Protein AF-A0A9D9PY74-F1 (afdb_monomer)

Nearest PDB structures (foldseek):
  1z0h-assembly2_B  TM=4.129E-01  e=1.971E-10  Clostridium botulinum
  4kbb-assembly2_B  TM=3.763E-01  e=1.869E-10  Clostridium botulinum
  7qpt-assembly1_A  TM=4.367E-01  e=7.610E-09  Clostridium botulinum
  5vid-assembly3_C  TM=3.617E-01  e=1.258E-09  Clostridium botulinum
  7z5s-assembly2_BBB  TM=3.996E-01  e=7.217E-09  Clostridium botulinum

Structure (mmCIF, N/CA/C/O backbone):
data_AF-A0A9D9PY74-F1
#
_entry.id   AF-A0A9D9PY74-F1
#
loop_
_atom_site.group_PDB
_atom_site.id
_atom_site.type_symbol
_atom_site.label_atom_id
_atom_site.label_alt_id
_atom_site.label_comp_id
_atom_site.label_asym_id
_atom_site.label_entity_id
_atom_site.label_seq_id
_atom_site.pdbx_PDB_ins_code
_atom_site.Cartn_x
_atom_site.Cartn_y
_atom_site.Cartn_z
_atom_site.occupancy
_atom_site.B_iso_or_equiv
_atom_site.auth_seq_id
_atom_site.auth_comp_id
_atom_site.auth_asym_id
_atom_site.auth_atom_id
_atom_site.pdbx_PDB_model_num
ATOM 1 N N . MET A 1 1 ? 22.280 -59.430 13.617 1.00 44.88 1 MET A N 1
ATOM 2 C CA . MET A 1 1 ? 23.263 -58.321 13.582 1.00 44.88 1 MET A CA 1
ATOM 3 C C . MET A 1 1 ? 22.683 -56.923 13.312 1.00 44.88 1 MET A C 1
ATOM 5 O O . MET A 1 1 ? 23.419 -55.969 13.488 1.00 44.88 1 MET A O 1
ATOM 9 N N . HIS A 1 2 ? 21.392 -56.738 12.994 1.00 39.31 2 HIS A N 1
ATOM 10 C CA . HIS A 1 2 ? 20.784 -55.392 12.860 1.00 39.31 2 HIS A CA 1
ATOM 11 C C . HIS A 1 2 ? 19.943 -54.918 14.062 1.00 39.31 2 HIS A C 1
ATOM 13 O O . HIS A 1 2 ? 19.525 -53.772 14.101 1.00 39.31 2 HIS A O 1
ATOM 19 N N . ARG A 1 3 ? 19.749 -55.756 15.092 1.00 32.75 3 ARG A N 1
ATOM 20 C CA . ARG A 1 3 ? 19.116 -55.348 16.365 1.00 32.75 3 ARG A CA 1
ATOM 21 C C . ARG A 1 3 ? 20.102 -55.061 17.504 1.00 32.75 3 ARG A C 1
ATOM 23 O O . ARG A 1 3 ? 19.684 -54.585 18.547 1.00 32.75 3 ARG A O 1
ATOM 30 N N . LEU A 1 4 ? 21.401 -55.299 17.289 1.00 32.56 4 LEU A N 1
ATOM 31 C CA . LEU A 1 4 ? 22.457 -54.961 18.254 1.00 32.56 4 LEU A CA 1
ATOM 32 C C . LEU A 1 4 ? 23.077 -53.572 17.998 1.00 32.56 4 LEU A C 1
ATOM 34 O O . LEU A 1 4 ? 23.684 -53.012 18.900 1.00 32.56 4 LEU A O 1
ATOM 38 N N . LEU A 1 5 ? 22.891 -52.998 16.798 1.00 35.59 5 LEU A N 1
ATOM 39 C CA . LEU A 1 5 ? 23.422 -51.671 16.458 1.00 35.59 5 LEU A CA 1
ATOM 40 C C . LEU A 1 5 ? 22.527 -50.519 16.952 1.00 35.59 5 LEU A C 1
ATOM 42 O O . LEU A 1 5 ? 23.059 -49.492 17.352 1.00 35.59 5 LEU A O 1
ATOM 46 N N . CYS A 1 6 ? 21.200 -50.700 17.013 1.00 33.69 6 CYS A N 1
ATOM 47 C CA . CYS A 1 6 ? 20.279 -49.672 17.527 1.00 33.69 6 CYS A CA 1
ATOM 48 C C . CYS A 1 6 ? 20.300 -49.525 19.057 1.00 33.69 6 CYS A C 1
ATOM 50 O O . CYS A 1 6 ? 19.945 -48.471 19.570 1.00 33.69 6 CYS A O 1
ATOM 52 N N . LEU A 1 7 ? 20.744 -50.546 19.798 1.00 31.50 7 LEU A N 1
ATOM 53 C CA . LEU A 1 7 ? 20.889 -50.463 21.258 1.00 31.50 7 LEU A CA 1
ATOM 54 C C . LEU A 1 7 ? 22.220 -49.821 21.688 1.00 31.50 7 LEU A C 1
ATOM 56 O O . LEU A 1 7 ? 22.303 -49.306 22.798 1.00 31.50 7 LEU A O 1
ATOM 60 N N . LEU A 1 8 ? 23.223 -49.765 20.801 1.00 31.02 8 LEU A N 1
ATOM 61 C CA . LEU A 1 8 ? 24.480 -49.044 21.042 1.00 31.02 8 LEU A CA 1
ATOM 62 C C . LEU A 1 8 ? 24.453 -47.576 20.585 1.00 31.02 8 LEU A C 1
ATOM 64 O O . LEU A 1 8 ? 25.271 -46.795 21.057 1.00 31.02 8 LEU A O 1
ATOM 68 N N . THR A 1 9 ? 23.503 -47.164 19.737 1.00 33.12 9 THR A N 1
ATOM 69 C CA . THR A 1 9 ? 23.319 -45.740 19.376 1.00 33.12 9 THR A CA 1
ATOM 70 C C . THR A 1 9 ? 22.393 -44.992 20.334 1.00 33.12 9 THR A C 1
ATOM 72 O O . THR A 1 9 ? 22.550 -43.790 20.503 1.00 33.12 9 THR A O 1
ATOM 75 N N . VAL A 1 10 ? 21.485 -45.687 21.028 1.00 33.22 10 VAL A N 1
ATOM 76 C CA . VAL A 1 10 ? 20.597 -45.073 22.039 1.00 33.22 10 VAL A CA 1
ATOM 77 C C . VAL A 1 10 ? 21.245 -45.022 23.435 1.00 33.22 10 VAL A C 1
ATOM 79 O O . VAL A 1 10 ? 20.831 -44.238 24.282 1.00 33.22 10 VAL A O 1
ATOM 82 N N . ALA A 1 11 ? 22.327 -45.775 23.666 1.00 30.39 11 ALA A N 1
ATOM 83 C CA . ALA A 1 11 ? 23.116 -45.708 24.902 1.00 30.39 11 ALA A CA 1
ATOM 84 C C . ALA A 1 11 ? 24.262 -44.670 24.868 1.00 30.39 11 ALA A C 1
ATOM 86 O O . ALA A 1 11 ? 24.907 -44.451 25.889 1.00 30.39 11 ALA A O 1
ATOM 87 N N . LEU A 1 12 ? 24.506 -44.009 23.727 1.00 32.88 12 LEU A N 1
ATOM 88 C CA . LEU A 1 12 ? 25.557 -42.987 23.557 1.00 32.88 12 LEU A CA 1
ATOM 89 C C . LEU A 1 12 ? 25.025 -41.545 23.448 1.00 32.88 12 LEU A C 1
ATOM 91 O O . LEU A 1 12 ? 25.816 -40.616 23.335 1.00 32.88 12 LEU A O 1
ATOM 95 N N . SER A 1 13 ? 23.709 -41.334 23.556 1.00 35.44 13 SER A N 1
ATOM 96 C CA . SER A 1 13 ? 23.083 -39.999 23.629 1.00 35.44 13 SER A CA 1
ATOM 97 C C . SER A 1 13 ? 22.457 -39.679 24.995 1.00 35.44 13 SER A C 1
ATOM 99 O O . SER A 1 13 ? 21.754 -38.685 25.139 1.00 35.44 13 SER A O 1
ATOM 101 N N . LEU A 1 14 ? 22.733 -40.504 26.009 1.00 35.84 14 LEU A N 1
ATOM 102 C CA . LEU A 1 14 ? 22.524 -40.202 27.433 1.00 35.84 14 LEU A CA 1
ATOM 103 C C . LEU A 1 14 ? 23.878 -40.047 28.140 1.00 35.84 14 LEU A C 1
ATOM 105 O O . LEU A 1 14 ? 24.059 -40.442 29.290 1.00 35.84 14 LEU A O 1
ATOM 109 N N . GLY A 1 15 ? 24.848 -39.457 27.435 1.00 32.97 15 GLY A N 1
ATOM 110 C CA . GLY A 1 15 ? 25.949 -38.800 28.114 1.00 32.97 15 GLY A CA 1
ATOM 111 C C . GLY A 1 15 ? 25.349 -37.704 28.986 1.00 32.97 15 GLY A C 1
ATOM 112 O O . GLY A 1 15 ? 24.617 -36.853 28.483 1.00 32.97 15 GLY A O 1
ATOM 113 N N . LEU A 1 16 ? 25.637 -37.746 30.286 1.00 42.44 16 LEU A N 1
ATOM 114 C CA . LEU A 1 16 ? 25.641 -36.551 31.115 1.00 42.44 16 LEU A CA 1
ATOM 115 C C . LEU A 1 16 ? 26.479 -35.500 30.372 1.00 42.44 16 LEU A C 1
ATOM 117 O O . LEU A 1 16 ? 27.703 -35.497 30.475 1.00 42.44 16 LEU A O 1
ATOM 121 N N . LEU A 1 17 ? 25.830 -34.654 29.570 1.00 41.44 17 LEU A N 1
ATOM 122 C CA . LEU A 1 17 ? 26.395 -33.381 29.164 1.00 41.44 17 LEU A CA 1
ATOM 123 C C . LEU A 1 17 ? 26.562 -32.628 30.476 1.00 41.44 17 LEU A C 1
ATOM 125 O O . LEU A 1 17 ? 25.585 -32.161 31.060 1.00 41.44 17 LEU A O 1
ATOM 129 N N . ALA A 1 18 ? 27.790 -32.605 30.991 1.00 49.19 18 ALA A N 1
ATOM 130 C CA . ALA A 1 18 ? 28.161 -31.601 31.966 1.00 49.19 18 ALA A CA 1
ATOM 131 C C . ALA A 1 18 ? 27.738 -30.257 31.363 1.00 49.19 18 ALA A C 1
ATOM 133 O O . ALA A 1 18 ? 28.074 -29.979 30.209 1.00 49.19 18 ALA A O 1
ATOM 134 N N . ALA A 1 19 ? 26.918 -29.494 32.088 1.00 58.47 19 ALA A N 1
ATOM 135 C CA . ALA A 1 19 ? 26.545 -28.159 31.648 1.00 58.47 19 ALA A CA 1
ATOM 136 C C . ALA A 1 19 ? 27.841 -27.397 31.347 1.00 58.47 19 ALA A C 1
ATOM 138 O O . ALA A 1 19 ? 28.747 -27.376 32.180 1.00 58.47 19 ALA A O 1
ATOM 139 N N . GLU A 1 20 ? 27.968 -26.839 30.143 1.00 75.06 20 GLU A N 1
ATOM 140 C CA . GLU A 1 20 ? 29.132 -26.018 29.830 1.00 75.06 20 GLU A CA 1
ATOM 141 C C . GLU A 1 20 ? 29.116 -24.788 30.743 1.00 75.06 20 GLU A C 1
ATOM 143 O O . GLU A 1 20 ? 28.086 -24.126 30.899 1.00 75.06 20 GLU A O 1
ATOM 148 N N . THR A 1 21 ? 30.250 -24.489 31.372 1.00 84.12 21 THR A N 1
ATOM 149 C CA . THR A 1 21 ? 30.419 -23.266 32.157 1.00 84.12 21 THR A CA 1
ATOM 150 C C . THR A 1 21 ? 30.242 -22.045 31.260 1.00 84.12 21 THR A C 1
ATOM 152 O O . THR A 1 21 ? 30.780 -22.010 30.149 1.00 84.12 21 THR A O 1
ATOM 155 N N . ALA A 1 22 ? 29.493 -21.045 31.732 1.00 87.12 22 ALA A N 1
ATOM 156 C CA . ALA A 1 22 ? 29.264 -19.803 31.006 1.00 87.12 22 ALA A CA 1
ATOM 157 C C . ALA A 1 22 ? 30.602 -19.129 30.645 1.00 87.12 22 ALA A C 1
ATOM 159 O O . ALA A 1 22 ? 31.489 -18.979 31.486 1.00 87.12 22 ALA A O 1
ATOM 160 N N . LYS A 1 23 ? 30.753 -18.749 29.372 1.00 90.62 23 LYS A N 1
ATOM 161 C CA . LYS A 1 23 ? 31.949 -18.096 28.821 1.00 90.62 23 LYS A CA 1
ATOM 162 C C . LYS A 1 23 ? 31.555 -16.800 28.139 1.00 90.62 23 LYS A C 1
ATOM 164 O O . LYS A 1 23 ? 30.476 -16.710 27.559 1.00 90.62 23 LYS A O 1
ATOM 169 N N . TRP A 1 24 ? 32.458 -15.826 28.151 1.00 93.62 24 TRP A N 1
ATOM 170 C CA . TRP A 1 24 ? 32.262 -14.592 27.403 1.00 93.62 24 TRP A CA 1
ATOM 171 C C . TRP A 1 24 ? 32.270 -14.828 25.897 1.00 93.62 24 TRP A C 1
ATOM 173 O O . TRP A 1 24 ? 33.131 -15.518 25.354 1.00 93.62 24 TRP A O 1
ATOM 183 N N . SER A 1 25 ? 31.319 -14.189 25.236 1.00 91.50 25 SER A N 1
ATOM 184 C CA . SER A 1 25 ? 31.215 -14.052 23.795 1.00 91.50 25 SER A CA 1
ATOM 185 C C . SER A 1 25 ? 31.001 -12.577 23.469 1.00 91.50 25 SER A C 1
ATOM 187 O O . SER A 1 25 ? 30.309 -11.859 24.201 1.00 91.50 25 SER A O 1
ATOM 189 N N . VAL A 1 26 ? 31.631 -12.133 22.384 1.00 92.69 26 VAL A N 1
ATOM 190 C CA . VAL A 1 26 ? 31.485 -10.784 21.846 1.00 92.69 26 VAL A CA 1
ATOM 191 C C . VAL A 1 26 ? 30.886 -10.906 20.458 1.00 92.69 26 VAL A C 1
ATOM 193 O O . VAL A 1 26 ? 31.552 -11.370 19.533 1.00 92.69 26 VAL A O 1
ATOM 196 N N . ASP A 1 27 ? 29.638 -10.480 20.318 1.00 89.69 27 ASP A N 1
ATOM 197 C CA . ASP A 1 27 ? 28.953 -10.451 19.031 1.00 89.69 27 ASP A CA 1
ATOM 198 C C . ASP A 1 27 ? 29.006 -9.027 18.449 1.00 89.69 27 ASP A C 1
ATOM 200 O O . ASP A 1 27 ? 28.784 -8.058 19.186 1.00 89.69 27 ASP A O 1
ATOM 204 N N . PRO A 1 28 ? 29.282 -8.851 17.147 1.00 82.50 28 PRO A N 1
ATOM 205 C CA . PRO A 1 28 ? 29.101 -7.559 16.494 1.00 82.50 28 PRO A CA 1
ATOM 206 C C . PRO A 1 28 ? 27.609 -7.196 16.422 1.00 82.50 28 PRO A C 1
ATOM 208 O O . PRO A 1 28 ? 26.756 -8.065 16.236 1.00 82.50 28 PRO A O 1
ATOM 211 N N . LEU A 1 29 ? 27.288 -5.907 16.548 1.00 73.75 29 LEU A N 1
ATOM 212 C CA . LEU A 1 29 ? 25.962 -5.382 16.210 1.00 73.75 29 LEU A CA 1
ATOM 213 C C . LEU A 1 29 ? 25.837 -5.170 14.695 1.00 73.75 29 LEU A C 1
ATOM 215 O O . LEU A 1 29 ? 26.822 -4.857 14.022 1.00 73.75 29 LEU A O 1
ATOM 219 N N . ASP A 1 30 ? 24.613 -5.284 14.174 1.00 62.44 30 ASP A N 1
ATOM 220 C CA . ASP A 1 30 ? 24.310 -5.023 12.763 1.00 62.44 30 ASP A CA 1
ATOM 221 C C . ASP A 1 30 ? 24.831 -3.647 12.314 1.00 62.44 30 ASP A C 1
ATOM 223 O O . ASP A 1 30 ? 24.821 -2.679 13.078 1.00 62.44 30 ASP A O 1
ATOM 227 N N . ASN A 1 31 ? 25.265 -3.557 11.053 1.00 60.78 31 ASN A N 1
ATOM 228 C CA . ASN A 1 31 ? 25.764 -2.327 10.421 1.00 60.78 31 ASN A CA 1
ATOM 229 C C . ASN A 1 31 ? 26.946 -1.657 11.151 1.00 60.78 31 ASN A C 1
ATOM 231 O O . ASN A 1 31 ? 27.103 -0.441 11.074 1.00 60.78 31 ASN A O 1
ATOM 235 N N . ASP A 1 32 ? 27.771 -2.444 11.850 1.00 69.12 32 ASP A N 1
ATOM 236 C CA . ASP A 1 32 ? 28.950 -1.969 12.588 1.00 69.12 32 ASP A CA 1
ATOM 237 C C . ASP A 1 32 ? 28.618 -0.939 13.686 1.00 69.12 32 ASP A C 1
ATOM 239 O O . ASP A 1 32 ? 29.421 -0.074 14.025 1.00 69.12 32 ASP A O 1
ATOM 243 N N . LEU A 1 33 ? 27.423 -1.028 14.281 1.00 71.62 33 LEU A N 1
ATOM 244 C CA . LEU A 1 33 ? 26.973 -0.092 15.319 1.00 71.62 33 LEU A CA 1
ATOM 245 C C . LEU A 1 33 ? 27.669 -0.285 16.677 1.00 71.62 33 LEU A C 1
ATOM 247 O O . LEU A 1 33 ? 27.536 0.568 17.558 1.00 71.62 33 LEU A O 1
ATOM 251 N N . GLY A 1 34 ? 28.406 -1.382 16.871 1.00 86.94 34 GLY A N 1
ATOM 252 C CA . GLY A 1 34 ? 29.103 -1.684 18.120 1.00 86.94 34 GLY A CA 1
ATOM 253 C C . GLY A 1 34 ? 29.191 -3.174 18.434 1.00 86.94 34 GLY A C 1
ATOM 254 O O . GLY A 1 34 ? 29.235 -4.003 17.527 1.00 86.94 34 GLY A O 1
ATOM 255 N N . TRP A 1 35 ? 29.215 -3.507 19.725 1.00 91.62 35 TRP A N 1
ATOM 256 C CA . TRP A 1 35 ? 29.415 -4.872 20.221 1.00 91.62 35 TRP A CA 1
ATOM 257 C C . TRP A 1 35 ? 28.434 -5.235 21.335 1.00 91.62 35 TRP A C 1
ATOM 259 O O . TRP A 1 35 ? 28.023 -4.385 22.126 1.00 91.62 35 TRP A O 1
ATOM 269 N N . VAL A 1 36 ? 28.112 -6.522 21.440 1.00 93.06 36 VAL A N 1
ATOM 270 C CA . VAL A 1 36 ? 27.370 -7.110 22.556 1.00 93.06 36 VAL A CA 1
ATOM 271 C C . VAL A 1 36 ? 28.274 -8.099 23.274 1.00 93.06 36 VAL A C 1
ATOM 273 O O . VAL A 1 36 ? 28.642 -9.130 22.721 1.00 93.06 36 VAL A O 1
ATOM 276 N N . LEU A 1 37 ? 28.602 -7.798 24.526 1.00 94.88 37 LEU A N 1
ATOM 277 C CA . LEU A 1 37 ? 29.308 -8.700 25.424 1.00 94.88 37 LEU A CA 1
ATOM 278 C C . LEU A 1 37 ? 28.291 -9.499 26.245 1.00 94.88 37 LEU A C 1
ATOM 280 O O . LEU A 1 37 ? 27.508 -8.931 27.017 1.00 94.88 37 LEU A O 1
ATOM 284 N N . ARG A 1 38 ? 28.311 -10.824 26.101 1.00 94.38 38 ARG A N 1
ATOM 285 C CA . ARG A 1 38 ? 27.384 -11.737 26.782 1.00 94.38 38 ARG A CA 1
ATOM 286 C C . ARG A 1 38 ? 28.076 -12.994 27.294 1.00 94.38 38 ARG A C 1
ATOM 288 O O . ARG A 1 38 ? 29.122 -13.380 26.790 1.00 94.38 38 ARG A O 1
ATOM 295 N N . SER A 1 39 ? 27.444 -13.643 28.263 1.00 92.69 39 SER A N 1
ATOM 296 C CA . SER A 1 39 ? 27.825 -14.972 28.772 1.00 92.69 39 SER A CA 1
ATOM 297 C C . SER A 1 39 ? 26.656 -15.967 28.777 1.00 92.69 39 SER A C 1
ATOM 299 O O . SER A 1 39 ? 26.802 -17.093 29.241 1.00 92.69 39 SER A O 1
ATOM 301 N N . ASP A 1 40 ? 25.494 -15.544 28.268 1.00 89.88 40 ASP A N 1
ATOM 302 C CA . ASP A 1 40 ? 24.273 -16.338 28.114 1.00 89.88 40 ASP A CA 1
ATOM 303 C C . ASP A 1 40 ? 24.072 -16.801 26.660 1.00 89.88 40 ASP A C 1
ATOM 305 O O . ASP A 1 40 ? 24.517 -16.140 25.718 1.00 89.88 40 ASP A O 1
ATOM 309 N N . GLY A 1 41 ? 23.365 -17.919 26.463 1.00 79.00 41 GLY A N 1
ATOM 310 C CA . GLY A 1 41 ? 22.952 -18.371 25.132 1.00 79.00 41 GLY A CA 1
ATOM 311 C C . GLY A 1 41 ? 21.631 -17.736 24.678 1.00 79.00 41 GLY A C 1
ATOM 312 O O . GLY A 1 41 ? 20.812 -17.319 25.497 1.00 79.00 41 GLY A O 1
ATOM 313 N N . GLU A 1 42 ? 21.345 -17.735 23.371 1.00 69.44 42 GLU A N 1
ATOM 314 C CA . GLU A 1 42 ? 20.014 -17.327 22.887 1.00 69.44 42 GLU A CA 1
ATOM 315 C C . GLU A 1 42 ? 18.909 -18.227 23.478 1.00 69.44 42 GLU A C 1
ATOM 317 O O . GLU A 1 42 ? 19.084 -19.455 23.551 1.00 69.44 42 GLU A O 1
ATOM 322 N N . PRO A 1 43 ? 17.771 -17.667 23.933 1.00 60.59 43 PRO A N 1
ATOM 323 C CA . PRO A 1 43 ? 16.662 -18.471 24.419 1.00 60.59 43 PRO A CA 1
ATOM 324 C C . PRO A 1 43 ? 16.056 -19.253 23.247 1.00 60.59 43 PRO A C 1
ATOM 326 O O . PRO A 1 43 ? 15.459 -18.680 22.345 1.00 60.59 43 PRO A O 1
ATOM 329 N N . GLN A 1 44 ? 16.192 -20.581 23.270 1.00 57.94 44 GLN A N 1
ATOM 330 C CA . GLN A 1 44 ? 15.512 -21.474 22.315 1.00 57.94 44 GLN A CA 1
ATOM 331 C C . GLN A 1 44 ? 14.089 -21.851 22.762 1.00 57.94 44 GLN A C 1
ATOM 333 O O . GLN A 1 44 ? 13.395 -22.617 22.102 1.00 57.94 44 GLN A O 1
ATOM 338 N N . LEU A 1 45 ? 13.662 -21.326 23.912 1.00 60.75 45 LEU A N 1
ATOM 339 C CA . LEU A 1 45 ? 12.332 -21.507 24.477 1.00 60.75 45 LEU A CA 1
ATOM 340 C C . LEU A 1 45 ? 11.462 -20.290 24.155 1.00 60.75 45 LEU A C 1
ATOM 342 O O . LEU A 1 45 ? 11.960 -19.169 24.071 1.00 60.75 45 LEU A O 1
ATOM 346 N N . GLU A 1 46 ? 10.147 -20.498 24.067 1.00 71.19 46 GLU A N 1
ATOM 347 C CA . GLU A 1 46 ? 9.178 -19.399 24.108 1.00 71.19 46 GLU A CA 1
ATOM 348 C C . GLU A 1 46 ? 9.468 -18.490 25.312 1.00 71.19 46 GLU A C 1
ATOM 350 O O . GLU A 1 46 ? 9.739 -18.976 26.414 1.00 71.19 46 GLU A O 1
ATOM 355 N N . ALA A 1 47 ? 9.377 -17.170 25.128 1.00 75.44 47 ALA A N 1
ATOM 356 C CA . ALA A 1 47 ? 9.762 -16.190 26.145 1.00 75.44 47 ALA A CA 1
ATOM 357 C C . ALA A 1 47 ? 9.100 -16.436 27.518 1.00 75.44 47 ALA A C 1
ATOM 359 O O . ALA A 1 47 ? 9.741 -16.267 28.553 1.00 75.44 47 ALA A O 1
ATOM 360 N N . SER A 1 48 ? 7.848 -16.910 27.542 1.00 75.88 48 SER A N 1
ATOM 361 C CA . SER A 1 48 ? 7.080 -17.247 28.754 1.00 75.88 48 SER A CA 1
ATOM 362 C C . SER A 1 48 ? 7.605 -18.463 29.534 1.00 75.88 48 SER A C 1
ATOM 364 O O . SER A 1 48 ? 7.234 -18.653 30.695 1.00 75.88 48 SER A O 1
ATOM 366 N N . LYS A 1 49 ? 8.483 -19.277 28.937 1.00 81.25 49 LYS A N 1
ATOM 367 C CA . LYS A 1 49 ? 9.071 -20.489 29.533 1.00 81.25 49 LYS A CA 1
ATOM 368 C C . LYS A 1 49 ? 10.500 -20.285 30.046 1.00 81.25 49 LYS A C 1
ATOM 370 O O . LYS A 1 49 ? 11.027 -21.167 30.716 1.00 81.25 49 LYS A O 1
ATOM 375 N N . VAL A 1 50 ? 11.115 -19.130 29.783 1.00 86.25 50 VAL A N 1
ATOM 376 C CA . VAL A 1 50 ? 12.468 -18.801 30.269 1.00 86.25 50 VAL A CA 1
ATOM 377 C C . VAL A 1 50 ? 12.472 -18.697 31.805 1.00 86.25 50 VAL A C 1
ATOM 379 O O . VAL A 1 50 ? 11.651 -17.945 32.336 1.00 86.25 50 VAL A O 1
ATOM 382 N N . PRO A 1 51 ? 13.352 -19.414 32.536 1.00 91.06 51 PRO A N 1
ATOM 383 C CA . PRO A 1 51 ? 13.473 -19.294 33.991 1.00 91.06 51 PRO A CA 1
ATOM 384 C C . PRO A 1 51 ? 13.785 -17.861 34.440 1.00 91.06 51 PRO A C 1
ATOM 386 O O . PRO A 1 51 ? 14.404 -17.097 33.707 1.00 91.06 51 PRO A O 1
ATOM 389 N N . ILE A 1 52 ? 13.367 -17.493 35.653 1.00 92.69 52 ILE A N 1
ATOM 390 C CA . ILE A 1 52 ? 13.491 -16.121 36.164 1.00 92.69 52 ILE A CA 1
ATOM 391 C C . ILE A 1 52 ? 13.950 -16.074 37.623 1.00 92.69 52 ILE A C 1
ATOM 393 O O . ILE A 1 52 ? 13.580 -16.930 38.427 1.00 92.69 52 ILE A O 1
ATOM 397 N N . PHE A 1 53 ? 14.711 -15.035 37.959 1.00 94.12 53 PHE A N 1
ATOM 398 C CA . PHE A 1 53 ? 15.012 -14.591 39.313 1.00 94.12 53 PHE A CA 1
ATOM 399 C C . PHE A 1 53 ? 13.985 -13.529 39.738 1.00 94.12 53 PHE A C 1
ATOM 401 O O . PHE A 1 53 ? 13.932 -12.462 39.115 1.00 94.12 53 PHE A O 1
ATOM 408 N N . PRO A 1 54 ? 13.142 -13.797 40.751 1.00 92.00 54 PRO A N 1
ATOM 409 C CA . PRO A 1 54 ? 12.160 -12.840 41.237 1.00 92.00 54 PRO A CA 1
ATOM 410 C C . PRO A 1 54 ? 12.788 -11.879 42.256 1.00 92.00 54 PRO A C 1
ATOM 412 O O . PRO A 1 54 ? 13.195 -12.276 43.348 1.00 92.00 54 PRO A O 1
ATOM 415 N N . MET A 1 55 ? 12.824 -10.595 41.920 1.00 91.62 55 MET A N 1
ATOM 416 C CA . MET A 1 55 ? 13.178 -9.517 42.837 1.00 91.62 55 MET A CA 1
ATOM 417 C C . MET A 1 55 ? 11.902 -8.928 43.439 1.00 91.62 55 MET A C 1
ATOM 419 O O . MET A 1 55 ? 11.242 -8.093 42.819 1.00 91.62 55 MET A O 1
ATOM 423 N N . ILE A 1 56 ? 11.551 -9.408 44.633 1.00 90.06 56 ILE A N 1
ATOM 424 C CA . ILE A 1 56 ? 10.277 -9.100 45.300 1.00 90.06 56 ILE A CA 1
ATOM 425 C C . ILE A 1 56 ? 10.417 -8.073 46.429 1.00 90.06 56 ILE A C 1
ATOM 427 O O . ILE A 1 56 ? 9.443 -7.423 46.779 1.00 90.06 56 ILE A O 1
ATOM 431 N N . ALA A 1 57 ? 11.612 -7.926 47.004 1.00 86.12 57 ALA A N 1
ATOM 432 C CA . ALA A 1 57 ? 11.895 -6.995 48.092 1.00 86.12 57 ALA A CA 1
ATOM 433 C C . ALA A 1 57 ? 13.390 -6.616 48.123 1.00 86.12 57 ALA A C 1
ATOM 435 O O . ALA A 1 57 ? 14.199 -7.110 47.334 1.00 86.12 57 ALA A O 1
ATOM 436 N N . GLU A 1 58 ? 13.774 -5.728 49.044 1.00 86.44 58 GLU A N 1
ATOM 437 C CA . GLU A 1 58 ? 15.122 -5.136 49.111 1.00 86.44 58 GLU A CA 1
ATOM 438 C C . GLU A 1 58 ? 16.279 -6.109 49.358 1.00 86.44 58 GLU A C 1
ATOM 440 O O . GLU A 1 58 ? 17.443 -5.813 49.057 1.00 86.44 58 GLU A O 1
ATOM 445 N N . ASN A 1 59 ? 15.956 -7.279 49.894 1.00 84.69 59 ASN A N 1
ATOM 446 C CA . ASN A 1 59 ? 16.862 -8.392 50.128 1.00 84.69 59 ASN A CA 1
ATOM 447 C C . ASN A 1 59 ? 17.135 -9.225 48.869 1.00 84.69 59 ASN A C 1
ATOM 449 O O . ASN A 1 59 ? 18.045 -10.052 48.907 1.00 84.69 59 ASN A O 1
ATOM 453 N N . ASN A 1 60 ? 16.391 -9.019 47.776 1.00 88.62 60 ASN A N 1
ATOM 454 C CA . ASN A 1 60 ? 16.645 -9.669 46.496 1.00 88.62 60 ASN A CA 1
ATOM 455 C C . ASN A 1 60 ? 17.569 -8.816 45.632 1.00 88.62 60 ASN A C 1
ATOM 457 O O . ASN A 1 60 ? 17.204 -7.718 45.203 1.00 88.62 60 ASN A O 1
ATOM 461 N N . ARG A 1 61 ? 18.758 -9.344 45.345 1.00 91.12 61 ARG A N 1
ATOM 462 C CA . ARG A 1 61 ? 19.722 -8.695 44.454 1.00 91.12 61 ARG A CA 1
ATOM 463 C C . ARG A 1 61 ? 20.319 -9.705 43.503 1.00 91.12 61 ARG A C 1
ATOM 465 O O . ARG A 1 61 ? 20.567 -10.847 43.890 1.00 91.12 61 ARG A O 1
ATOM 472 N N . ILE A 1 62 ? 20.572 -9.259 42.285 1.00 94.06 62 ILE A N 1
ATOM 473 C CA . ILE A 1 62 ? 21.292 -10.029 41.280 1.00 94.06 62 ILE A CA 1
ATOM 474 C C . ILE A 1 62 ? 22.418 -9.171 40.730 1.00 94.06 62 ILE A C 1
ATOM 476 O O . ILE A 1 62 ? 22.218 -8.013 40.359 1.00 94.06 62 ILE A O 1
ATOM 480 N N . ARG A 1 63 ? 23.615 -9.739 40.727 1.00 95.12 63 ARG A N 1
ATOM 481 C CA . ARG A 1 63 ? 24.850 -9.087 40.330 1.00 95.12 63 ARG A CA 1
ATOM 482 C C . ARG A 1 63 ? 25.497 -9.874 39.202 1.00 95.12 63 ARG A C 1
ATOM 484 O O . ARG A 1 63 ? 25.524 -11.100 39.251 1.00 95.12 63 ARG A O 1
ATOM 491 N N . LYS A 1 64 ? 26.040 -9.170 38.212 1.00 95.94 64 LYS A N 1
ATOM 492 C CA . LYS A 1 64 ? 26.835 -9.757 37.131 1.00 95.94 64 LYS A CA 1
ATOM 493 C C . LYS A 1 64 ? 28.126 -8.975 36.932 1.00 95.94 64 LYS A C 1
ATOM 495 O O . LYS A 1 64 ? 28.109 -7.746 36.937 1.00 95.94 64 LYS A O 1
ATOM 500 N N . THR A 1 65 ? 29.238 -9.681 36.754 1.00 95.81 65 THR A N 1
ATOM 501 C CA . THR A 1 65 ? 30.556 -9.069 36.521 1.00 95.81 65 THR A CA 1
ATOM 502 C C . THR A 1 65 ? 30.994 -9.297 35.084 1.00 95.81 65 THR A C 1
ATOM 504 O O . THR A 1 65 ? 31.374 -10.410 34.757 1.00 95.81 65 THR A O 1
ATOM 507 N N . PHE A 1 66 ? 30.976 -8.262 34.245 1.00 95.94 66 PHE A N 1
ATOM 508 C CA . PHE A 1 66 ? 31.457 -8.288 32.862 1.00 95.94 66 PHE A CA 1
ATOM 509 C C . PHE A 1 66 ? 32.978 -8.125 32.785 1.00 95.94 66 PHE A C 1
ATOM 511 O O . PHE A 1 66 ? 33.536 -7.210 33.398 1.00 95.94 66 PHE A O 1
ATOM 518 N N . ASP A 1 67 ? 33.637 -8.980 32.001 1.00 93.00 67 ASP A N 1
ATOM 519 C CA . ASP A 1 67 ? 35.071 -8.901 31.710 1.00 93.00 67 ASP A CA 1
ATOM 520 C C . ASP A 1 67 ? 35.298 -8.172 30.381 1.00 93.00 67 ASP A C 1
ATOM 522 O O . ASP A 1 67 ? 34.914 -8.677 29.331 1.00 93.00 67 ASP A O 1
ATOM 526 N N . LEU A 1 68 ? 35.894 -6.976 30.412 1.00 93.62 68 LEU A N 1
ATOM 527 C CA . LEU A 1 68 ? 36.120 -6.191 29.193 1.00 93.62 68 LEU A CA 1
ATOM 528 C C . LEU A 1 68 ? 37.372 -6.637 28.426 1.00 93.62 68 LEU A C 1
ATOM 530 O O . LEU A 1 68 ? 37.541 -6.235 27.279 1.00 93.62 68 LEU A O 1
ATOM 534 N N . SER A 1 69 ? 38.235 -7.472 29.019 1.00 89.88 69 SER A N 1
ATOM 535 C CA . SER A 1 69 ? 39.477 -7.932 28.373 1.00 89.88 69 SER A CA 1
ATOM 536 C C . SER A 1 69 ? 39.242 -8.825 27.151 1.00 89.88 69 SER A C 1
ATOM 538 O O . SER A 1 69 ? 40.145 -9.025 26.345 1.00 89.88 69 SER A O 1
ATOM 540 N N . VAL A 1 70 ? 38.021 -9.336 26.997 1.00 91.31 70 VAL A N 1
ATOM 541 C CA . VAL A 1 70 ? 37.599 -10.188 25.877 1.00 91.31 70 VAL A CA 1
ATOM 542 C C . VAL A 1 70 ? 37.161 -9.391 24.643 1.00 91.31 70 VAL A C 1
ATOM 544 O O . VAL A 1 70 ? 36.862 -9.984 23.608 1.00 91.31 70 VAL A O 1
ATOM 547 N N . LEU A 1 71 ? 37.084 -8.060 24.744 1.00 91.00 71 LEU A N 1
ATOM 548 C CA . LEU A 1 71 ? 36.744 -7.191 23.619 1.00 91.00 71 LEU A CA 1
ATOM 549 C C . LEU A 1 71 ? 37.909 -7.085 22.620 1.00 91.00 71 LEU A C 1
ATOM 551 O O . LEU A 1 71 ? 39.069 -7.201 23.018 1.00 91.00 71 LEU A O 1
ATOM 555 N N . PRO A 1 72 ? 37.627 -6.808 21.332 1.00 88.50 72 PRO A N 1
ATOM 556 C CA . PRO A 1 72 ? 38.671 -6.536 20.349 1.00 88.50 72 PRO A CA 1
ATOM 557 C C . PRO A 1 72 ? 39.574 -5.364 20.760 1.00 88.50 72 PRO A C 1
ATOM 559 O O . PRO A 1 72 ? 39.124 -4.400 21.386 1.00 88.50 72 PRO A O 1
ATOM 562 N N . GLU A 1 73 ? 40.844 -5.418 20.358 1.00 88.81 73 GLU A N 1
ATOM 563 C CA . GLU A 1 73 ? 41.800 -4.330 20.581 1.00 88.81 73 GLU A CA 1
ATOM 564 C C . GLU A 1 73 ? 41.277 -3.009 19.980 1.00 88.81 73 GLU A C 1
ATOM 566 O O . GLU A 1 73 ? 40.738 -2.985 18.872 1.00 88.81 73 GLU A O 1
ATOM 571 N N . GLY A 1 74 ? 41.364 -1.911 20.739 1.00 85.56 74 GLY A N 1
ATOM 572 C CA . GLY A 1 74 ? 40.841 -0.598 20.334 1.00 85.56 74 GLY A CA 1
ATOM 573 C C . GLY A 1 74 ? 39.308 -0.464 20.335 1.00 85.56 74 GLY A C 1
ATOM 574 O O . GLY A 1 74 ? 38.794 0.591 19.962 1.00 85.56 74 GLY A O 1
ATOM 575 N N . ALA A 1 75 ? 38.545 -1.484 20.757 1.00 86.06 75 ALA A N 1
ATOM 576 C CA . ALA A 1 75 ? 37.079 -1.414 20.772 1.00 86.06 75 ALA A CA 1
ATOM 577 C C . ALA A 1 75 ? 36.557 -0.327 21.722 1.00 86.06 75 ALA A C 1
ATOM 579 O O . ALA A 1 75 ? 35.694 0.458 21.340 1.00 86.06 75 ALA A O 1
ATOM 580 N N . LEU A 1 76 ? 37.113 -0.240 22.936 1.00 87.31 76 LEU A N 1
ATOM 581 C CA . LEU A 1 76 ? 36.684 0.727 23.955 1.00 87.31 76 LEU A CA 1
ATOM 582 C C . LEU A 1 76 ? 36.876 2.187 23.516 1.00 87.31 76 LEU A C 1
ATOM 584 O O . LEU A 1 76 ? 36.075 3.036 23.892 1.00 87.31 76 LEU A O 1
ATOM 588 N N . GLU A 1 77 ? 37.884 2.473 22.688 1.00 85.62 77 GLU A N 1
ATOM 589 C CA . GLU A 1 77 ? 38.144 3.820 22.153 1.00 85.62 77 GLU A CA 1
ATOM 590 C C . GLU A 1 77 ? 37.058 4.281 21.171 1.00 85.62 77 GLU A C 1
ATOM 592 O O . GLU A 1 77 ? 36.859 5.478 20.972 1.00 85.62 77 GLU A O 1
ATOM 597 N N . GLN A 1 78 ? 36.330 3.335 20.572 1.00 83.19 78 GLN A N 1
ATOM 598 C CA . GLN A 1 78 ? 35.255 3.605 19.618 1.00 83.19 78 GLN A CA 1
ATOM 599 C C . GLN A 1 78 ? 33.881 3.728 20.293 1.00 83.19 78 GLN A C 1
ATOM 601 O O . GLN A 1 78 ? 32.915 4.111 19.633 1.00 83.19 78 GLN A O 1
ATOM 606 N N . VAL A 1 79 ? 33.764 3.399 21.585 1.00 85.25 79 VAL A N 1
ATOM 607 C CA . VAL A 1 79 ? 32.481 3.390 22.300 1.00 85.25 79 VAL A CA 1
ATOM 608 C C . VAL A 1 79 ? 32.065 4.809 22.682 1.00 85.25 79 VAL A C 1
ATOM 610 O O . VAL A 1 79 ? 32.757 5.497 23.429 1.00 85.25 79 VAL A O 1
ATOM 613 N N . LYS A 1 80 ? 30.886 5.229 22.218 1.00 79.56 80 LYS A N 1
ATOM 614 C CA . LYS A 1 80 ? 30.250 6.508 22.570 1.00 79.56 80 LYS A CA 1
ATOM 615 C C . LYS A 1 80 ? 29.137 6.367 23.604 1.00 79.56 80 LYS A C 1
ATOM 617 O O . LYS A 1 80 ? 28.856 7.323 24.319 1.00 79.56 80 LYS A O 1
ATOM 622 N N . ALA A 1 81 ? 28.503 5.198 23.696 1.00 81.81 81 ALA A N 1
ATOM 623 C CA . ALA A 1 81 ? 27.453 4.938 24.676 1.00 81.81 81 ALA A CA 1
ATOM 624 C C . ALA A 1 81 ? 27.469 3.481 25.150 1.00 81.81 81 ALA A C 1
ATOM 626 O O . ALA A 1 81 ? 27.907 2.581 24.437 1.00 81.81 81 ALA A O 1
ATOM 627 N N . VAL A 1 82 ? 26.964 3.242 26.361 1.00 88.38 82 VAL A N 1
ATOM 628 C CA . VAL A 1 82 ? 26.914 1.912 26.982 1.00 88.38 82 VAL A CA 1
ATOM 629 C C . VAL A 1 82 ? 25.501 1.640 27.472 1.00 88.38 82 VAL A C 1
ATOM 631 O O . VAL A 1 82 ? 24.862 2.514 28.060 1.00 88.38 82 VAL A O 1
ATOM 634 N N . SER A 1 83 ? 25.011 0.422 27.269 1.00 91.12 83 SER A N 1
ATOM 635 C CA . SER A 1 83 ? 23.733 -0.024 27.824 1.00 91.12 83 SER A CA 1
ATOM 636 C C . SER A 1 83 ? 23.861 -1.395 28.476 1.00 91.12 83 SER A C 1
ATOM 638 O O . SER A 1 83 ? 24.580 -2.267 27.996 1.00 91.12 83 SER A O 1
ATOM 640 N N . LEU A 1 84 ? 23.125 -1.603 29.562 1.00 94.88 84 LEU A N 1
ATOM 641 C CA . LEU A 1 84 ? 22.841 -2.919 30.108 1.00 94.88 84 LEU A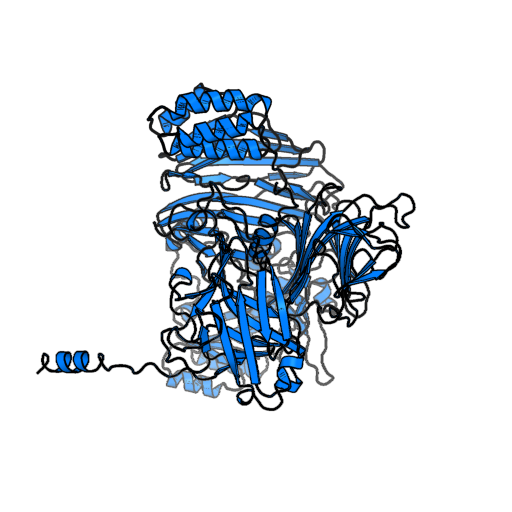 CA 1
ATOM 642 C C . LEU A 1 84 ? 21.552 -3.445 29.472 1.00 94.88 84 LEU A C 1
ATOM 644 O O . LEU A 1 84 ? 20.471 -2.927 29.742 1.00 94.88 84 LEU A O 1
ATOM 648 N N . ARG A 1 85 ? 21.665 -4.485 28.652 1.00 93.81 85 ARG A N 1
ATOM 649 C CA . ARG A 1 85 ? 20.535 -5.208 28.066 1.00 93.81 85 ARG A CA 1
ATOM 650 C C . ARG A 1 85 ? 20.124 -6.343 28.993 1.00 93.81 85 ARG A C 1
ATOM 652 O O . ARG A 1 85 ? 20.919 -7.241 29.250 1.00 93.81 85 ARG A O 1
ATOM 659 N N . VAL A 1 86 ? 18.892 -6.333 29.485 1.00 95.12 86 VAL A N 1
ATOM 660 C CA . VAL A 1 86 ? 18.373 -7.316 30.448 1.00 95.12 86 VAL A CA 1
ATOM 661 C C . VAL A 1 86 ? 17.153 -8.006 29.858 1.00 95.12 86 VAL A C 1
ATOM 663 O O . VAL A 1 86 ? 16.239 -7.342 29.377 1.00 95.12 86 VAL A O 1
ATOM 666 N N . PHE A 1 87 ? 17.108 -9.336 29.905 1.00 94.44 87 PHE A N 1
ATOM 667 C CA . PHE A 1 87 ? 15.872 -10.065 29.637 1.00 94.44 87 PHE A CA 1
ATOM 668 C C . PHE A 1 87 ? 15.004 -10.000 30.893 1.00 94.44 87 PHE A C 1
ATOM 670 O O . PHE A 1 87 ? 15.348 -10.608 31.906 1.00 94.44 87 PHE A O 1
ATOM 677 N N . CYS A 1 88 ? 13.918 -9.231 30.882 1.00 94.44 88 CYS A N 1
ATOM 678 C CA . CYS A 1 88 ? 13.148 -8.968 32.096 1.00 94.44 88 CYS A CA 1
ATOM 679 C C . CYS A 1 88 ? 11.638 -8.881 31.873 1.00 94.44 88 CYS A C 1
ATOM 681 O O . CYS A 1 88 ? 11.145 -8.930 30.746 1.00 94.44 88 CYS A O 1
ATOM 683 N N . MET A 1 89 ? 10.906 -8.802 32.985 1.00 94.12 89 MET A N 1
ATOM 684 C CA . MET A 1 89 ? 9.475 -8.511 33.057 1.00 94.12 89 MET A CA 1
ATOM 685 C C . MET A 1 89 ? 9.164 -7.818 34.387 1.00 94.12 89 MET A C 1
ATOM 687 O O . MET A 1 89 ? 9.758 -8.163 35.407 1.00 94.12 89 MET A O 1
ATOM 691 N N . ILE A 1 90 ? 8.194 -6.906 34.394 1.00 94.31 90 ILE A N 1
ATOM 692 C CA . ILE A 1 90 ? 7.629 -6.308 35.608 1.00 94.31 90 ILE A CA 1
ATOM 693 C C . ILE A 1 90 ? 6.149 -6.692 35.743 1.00 94.31 90 ILE A C 1
ATOM 695 O O . ILE A 1 90 ? 5.394 -6.648 34.766 1.00 94.31 90 ILE A O 1
ATOM 699 N N . ALA A 1 91 ? 5.720 -7.072 36.946 1.00 92.69 91 ALA A N 1
ATOM 700 C CA . ALA A 1 91 ? 4.327 -7.412 37.228 1.00 92.69 91 ALA A CA 1
ATOM 701 C C . ALA A 1 91 ? 3.829 -6.722 38.497 1.00 92.69 91 ALA A C 1
ATOM 703 O O . ALA A 1 91 ? 4.512 -6.736 39.517 1.00 92.69 91 ALA A O 1
ATOM 704 N N . ASP A 1 92 ? 2.613 -6.187 38.419 1.00 92.25 92 ASP A N 1
ATOM 705 C CA . ASP A 1 92 ? 1.853 -5.753 39.588 1.00 92.25 92 ASP A CA 1
ATOM 706 C C . ASP A 1 92 ? 1.208 -6.996 40.217 1.00 92.25 92 ASP A C 1
ATOM 708 O O . ASP A 1 92 ? 0.422 -7.703 39.579 1.00 92.25 92 ASP A O 1
ATOM 712 N N . GLN A 1 93 ? 1.591 -7.291 41.452 1.00 93.62 93 GLN A N 1
ATOM 713 C CA . GLN A 1 93 ? 1.126 -8.423 42.244 1.00 93.62 93 GLN A CA 1
ATOM 714 C C . GLN A 1 93 ? 0.256 -7.977 43.422 1.00 93.62 93 GLN A C 1
ATOM 716 O O . GLN A 1 93 ? 0.013 -8.760 44.338 1.00 93.62 93 GLN A O 1
ATOM 721 N N . SER A 1 94 ? -0.269 -6.754 43.424 1.00 91.62 94 SER A N 1
ATOM 722 C CA . SER A 1 94 ? -1.056 -6.208 44.537 1.00 91.62 94 SER A CA 1
ATOM 723 C C . SER A 1 94 ? -2.336 -6.995 44.828 1.00 91.62 94 SER A C 1
ATOM 725 O O . SER A 1 94 ? -2.678 -7.233 45.990 1.00 91.62 94 SER A O 1
ATOM 727 N N . VAL A 1 95 ? -3.001 -7.521 43.799 1.00 90.06 95 VAL A N 1
ATOM 728 C CA . VAL A 1 95 ? -4.139 -8.441 43.971 1.00 90.06 95 VAL A CA 1
ATOM 729 C C . VAL A 1 95 ? -3.679 -9.758 44.607 1.00 90.06 95 VAL A C 1
ATOM 731 O O . VAL A 1 95 ? -4.300 -10.262 45.545 1.00 90.06 95 VAL A O 1
ATOM 734 N N . ALA A 1 96 ? -2.563 -10.318 44.136 1.00 87.44 96 ALA A N 1
ATOM 735 C CA . ALA A 1 96 ? -2.076 -11.619 44.583 1.00 87.44 96 ALA A CA 1
ATOM 736 C C . ALA A 1 96 ? -1.495 -11.578 46.009 1.00 87.44 96 ALA A C 1
ATOM 738 O O . ALA A 1 96 ? -1.825 -12.441 46.832 1.00 87.44 96 ALA A O 1
ATOM 739 N N . VAL A 1 97 ? -0.668 -10.572 46.299 1.00 87.88 97 VAL A N 1
ATOM 740 C CA . VAL A 1 97 ? 0.131 -10.411 47.524 1.00 87.88 97 VAL A CA 1
ATOM 741 C C . VAL A 1 97 ? -0.648 -9.662 48.601 1.00 87.88 97 VAL A C 1
ATOM 743 O O . VAL A 1 97 ? -0.689 -10.115 49.742 1.00 87.88 97 VAL A O 1
ATOM 746 N N . ARG A 1 98 ? -1.319 -8.556 48.255 1.00 89.19 98 ARG A N 1
ATOM 747 C CA . ARG A 1 98 ? -2.019 -7.689 49.224 1.00 89.19 98 ARG A CA 1
ATOM 748 C C . ARG A 1 98 ? -3.527 -7.899 49.277 1.00 89.19 98 ARG A C 1
ATOM 750 O O . ARG A 1 98 ? -4.187 -7.282 50.108 1.00 89.19 98 ARG A O 1
ATOM 757 N N . LYS A 1 99 ? -4.067 -8.778 48.426 1.00 90.00 99 LYS A N 1
ATOM 758 C CA . LYS A 1 99 ? -5.503 -9.098 48.356 1.00 90.00 99 LYS A CA 1
ATOM 759 C C . LYS A 1 99 ? -6.377 -7.870 48.074 1.00 90.00 99 LYS A C 1
ATOM 761 O O . LYS A 1 99 ? -7.496 -7.780 48.573 1.00 90.00 99 LYS A O 1
ATOM 766 N N . LEU A 1 100 ? -5.868 -6.925 47.280 1.00 86.38 100 LEU A N 1
ATOM 767 C CA . LEU A 1 100 ? -6.658 -5.782 46.820 1.00 86.38 100 LEU A CA 1
ATOM 768 C C . LEU A 1 100 ? -7.727 -6.228 45.803 1.00 86.38 100 LEU A C 1
ATOM 770 O O . LEU A 1 100 ? -7.490 -7.177 45.053 1.00 86.38 100 LEU A O 1
ATOM 774 N N . PRO A 1 101 ? -8.891 -5.551 45.742 1.00 78.62 101 PRO A N 1
ATOM 775 C CA . PRO A 1 101 ? -9.964 -5.888 44.802 1.00 78.62 101 PRO A CA 1
ATOM 776 C C . PRO A 1 101 ? -9.599 -5.623 43.329 1.00 78.62 101 PRO A C 1
ATOM 778 O O . PRO A 1 101 ? -10.237 -6.173 42.437 1.00 78.62 101 PRO A O 1
ATOM 781 N N . ALA A 1 102 ? -8.580 -4.798 43.075 1.00 78.62 102 ALA A N 1
ATOM 782 C CA . ALA A 1 102 ? -8.003 -4.523 41.763 1.00 78.62 102 ALA A CA 1
ATOM 783 C C . ALA A 1 102 ? -6.521 -4.136 41.916 1.00 78.62 102 ALA A C 1
ATOM 785 O O . ALA A 1 102 ? -6.073 -3.826 43.023 1.00 78.62 102 ALA A O 1
ATOM 786 N N . THR A 1 103 ? -5.775 -4.157 40.809 1.00 83.81 103 THR A N 1
ATOM 787 C CA . THR A 1 103 ? -4.369 -3.728 40.753 1.00 83.81 103 THR A CA 1
ATOM 788 C C . THR A 1 103 ? -4.229 -2.254 41.144 1.00 83.81 103 THR A C 1
ATOM 790 O O . THR A 1 103 ? -4.996 -1.429 40.645 1.00 83.81 103 THR A O 1
ATOM 793 N N . ASN A 1 104 ? -3.264 -1.900 41.999 1.00 86.75 104 ASN A N 1
ATOM 794 C CA . ASN A 1 104 ? -2.976 -0.502 42.366 1.00 86.75 104 ASN A CA 1
ATOM 795 C C . ASN A 1 104 ? -2.003 0.199 41.404 1.00 86.75 104 ASN A C 1
ATOM 797 O O . ASN A 1 104 ? -1.705 1.378 41.600 1.00 86.75 104 ASN A O 1
ATOM 801 N N . GLY A 1 105 ? -1.540 -0.500 40.369 1.00 85.56 105 GLY A N 1
ATOM 802 C CA . GLY A 1 105 ? -0.524 -0.019 39.452 1.00 85.56 105 GLY A CA 1
ATOM 803 C C . GLY A 1 105 ? 0.883 -0.262 39.992 1.00 85.56 105 GLY A C 1
ATOM 804 O O . GLY A 1 105 ? 1.088 -0.601 41.152 1.00 85.56 105 GLY A O 1
ATOM 805 N N . LEU A 1 106 ? 1.875 -0.035 39.130 1.00 87.56 106 LEU A N 1
ATOM 806 C CA . LEU A 1 106 ? 3.274 -0.094 39.539 1.00 87.56 106 LEU A CA 1
ATOM 807 C C . LEU A 1 106 ? 3.640 1.179 40.298 1.00 87.56 106 LEU A C 1
ATOM 809 O O . LEU A 1 106 ? 3.643 2.263 39.716 1.00 87.56 106 LEU A O 1
ATOM 813 N N . THR A 1 107 ? 3.912 1.049 41.589 1.00 89.31 107 THR A N 1
ATOM 814 C CA . THR A 1 107 ? 4.046 2.178 42.524 1.00 89.31 107 THR A CA 1
ATOM 815 C C . THR A 1 107 ? 5.393 2.237 43.235 1.00 89.31 107 THR A C 1
ATOM 817 O O . THR A 1 107 ? 5.633 3.144 44.030 1.00 89.31 107 THR A O 1
ATOM 820 N N . GLU A 1 108 ? 6.287 1.297 42.955 1.00 92.56 108 GLU A N 1
ATOM 821 C CA . GLU A 1 108 ? 7.526 1.129 43.699 1.00 92.56 108 GLU A CA 1
ATOM 822 C C . GLU A 1 108 ? 8.785 1.510 42.902 1.00 92.56 108 GLU A C 1
ATOM 824 O O . GLU A 1 108 ? 8.726 2.033 41.791 1.00 92.56 108 GLU A O 1
ATOM 829 N N . GLU A 1 109 ? 9.962 1.236 43.475 1.00 93.75 109 GLU A N 1
ATOM 830 C CA . GLU A 1 109 ? 11.256 1.593 42.888 1.00 93.75 109 GLU A CA 1
ATOM 831 C C . GLU A 1 109 ? 12.234 0.414 42.844 1.00 93.75 109 GLU A C 1
ATOM 833 O O . GLU A 1 109 ? 12.151 -0.553 43.614 1.00 93.75 109 GLU A O 1
ATOM 838 N N . TRP A 1 110 ? 13.196 0.502 41.936 1.00 93.62 110 TRP A N 1
ATOM 839 C CA . TRP A 1 110 ? 14.327 -0.409 41.805 1.00 93.62 110 TRP A CA 1
ATOM 840 C C . TRP A 1 110 ? 15.591 0.396 41.496 1.00 93.62 110 TRP A C 1
ATOM 842 O O . TRP A 1 110 ? 15.527 1.566 41.117 1.00 93.62 110 TRP A O 1
ATOM 852 N N . SER A 1 111 ? 16.756 -0.217 41.678 1.00 93.44 111 SER A N 1
ATOM 853 C CA . SER A 1 111 ? 18.031 0.401 41.338 1.00 93.44 111 SER A CA 1
ATOM 854 C C . SER A 1 111 ? 18.909 -0.487 40.475 1.00 93.44 111 SER A C 1
ATOM 856 O O . SER A 1 111 ? 18.985 -1.696 40.697 1.00 93.44 111 SER A O 1
ATOM 858 N N . LEU A 1 112 ? 19.624 0.164 39.561 1.00 94.69 112 LEU A N 1
ATOM 859 C CA . LEU A 1 112 ? 20.732 -0.367 38.779 1.00 94.69 112 LEU A CA 1
ATOM 860 C C . LEU A 1 112 ? 22.016 0.304 39.258 1.00 94.69 112 LEU A C 1
ATOM 862 O O . LEU A 1 112 ? 22.172 1.517 39.129 1.00 94.69 112 LEU A O 1
ATOM 866 N N . THR A 1 113 ? 22.939 -0.475 39.809 1.00 94.12 113 THR A N 1
ATOM 867 C CA . THR A 1 113 ? 24.267 0.010 40.203 1.00 94.12 113 THR A CA 1
ATOM 868 C C . THR A 1 113 ? 25.315 -0.573 39.271 1.00 94.12 113 THR A C 1
ATOM 870 O O . THR A 1 113 ? 25.376 -1.787 39.143 1.00 94.12 113 THR A O 1
ATOM 873 N N . ALA A 1 114 ? 26.149 0.260 38.648 1.00 93.25 114 ALA A N 1
ATOM 874 C CA . ALA A 1 114 ? 27.272 -0.175 37.815 1.00 93.25 114 ALA A CA 1
ATOM 875 C C . ALA A 1 114 ? 28.576 0.468 38.309 1.00 93.25 114 ALA A C 1
ATOM 877 O O . ALA A 1 114 ? 28.654 1.695 38.380 1.00 93.25 114 ALA A O 1
ATOM 878 N N . ASN A 1 115 ? 29.572 -0.334 38.704 1.00 92.75 115 ASN A N 1
ATOM 879 C CA . ASN A 1 115 ? 30.840 0.126 39.309 1.00 92.75 115 ASN A CA 1
ATOM 880 C C . ASN A 1 115 ? 30.639 1.234 40.370 1.00 92.75 115 ASN A C 1
ATOM 882 O O . ASN A 1 115 ? 31.264 2.290 40.338 1.00 92.75 115 ASN A O 1
ATOM 886 N N . GLY A 1 116 ? 29.693 1.021 41.292 1.00 84.62 116 GLY A N 1
ATOM 887 C CA . GLY A 1 116 ? 29.377 1.964 42.373 1.00 84.62 116 GLY A CA 1
ATOM 888 C C . GLY A 1 116 ? 28.492 3.157 41.982 1.00 84.62 116 GLY A C 1
ATOM 889 O O . GLY A 1 116 ? 28.017 3.867 42.867 1.00 84.62 116 GLY A O 1
ATOM 890 N N . ARG A 1 117 ? 28.197 3.367 40.693 1.00 85.88 117 ARG A N 1
ATOM 891 C CA . ARG A 1 117 ? 27.263 4.404 40.228 1.00 85.88 117 ARG A CA 1
ATOM 892 C C . ARG A 1 117 ? 25.837 3.869 40.228 1.00 85.88 117 ARG A C 1
ATOM 894 O O . ARG A 1 117 ? 25.505 2.996 39.429 1.00 85.88 117 ARG A O 1
ATOM 901 N N . ARG A 1 118 ? 24.999 4.391 41.123 1.00 91.25 118 ARG A N 1
ATOM 902 C CA . ARG A 1 118 ? 23.622 3.930 41.333 1.00 91.25 118 ARG A CA 1
ATOM 903 C C . ARG A 1 118 ? 22.610 4.823 40.619 1.00 91.25 118 ARG A C 1
ATOM 905 O O . ARG A 1 118 ? 22.589 6.028 40.844 1.00 91.25 118 ARG A O 1
ATOM 912 N N . GLN A 1 119 ? 21.746 4.209 39.819 1.00 87.38 119 GLN A N 1
ATOM 913 C CA . GLN A 1 119 ? 20.551 4.807 39.228 1.00 87.38 119 GLN A CA 1
ATOM 914 C C . GLN A 1 119 ? 19.316 4.214 39.909 1.00 87.38 119 GLN A C 1
ATOM 916 O O . GLN A 1 119 ? 19.273 3.007 40.150 1.00 87.38 119 GLN A O 1
ATOM 921 N N . VAL A 1 120 ? 18.328 5.050 40.227 1.00 89.00 120 VAL A N 1
ATOM 922 C CA . VAL A 1 120 ? 17.036 4.635 40.793 1.00 89.00 120 VAL A CA 1
ATOM 923 C C . VAL A 1 120 ? 15.951 4.953 39.776 1.00 89.00 120 VAL A C 1
ATOM 925 O O . VAL A 1 120 ? 15.959 6.035 39.193 1.00 89.00 120 VAL A O 1
ATOM 928 N N . ALA A 1 121 ? 15.043 4.010 39.551 1.00 82.88 121 ALA A N 1
ATOM 929 C CA . ALA A 1 121 ? 13.926 4.170 38.635 1.00 82.88 121 ALA A CA 1
ATOM 930 C C . ALA A 1 121 ? 12.642 3.607 39.248 1.00 82.88 121 ALA A C 1
ATOM 932 O O . ALA A 1 121 ? 12.669 2.673 40.057 1.00 82.88 121 ALA A O 1
ATOM 933 N N . SER A 1 122 ? 11.507 4.168 38.834 1.00 88.69 122 SER A N 1
ATOM 934 C CA . SER A 1 122 ? 10.204 3.616 39.187 1.00 88.69 122 SER A CA 1
ATOM 935 C C . SER A 1 122 ? 9.992 2.272 38.489 1.00 88.69 122 SER A C 1
ATOM 937 O O . SER A 1 122 ? 10.462 2.044 37.373 1.00 88.69 122 SER A O 1
ATOM 939 N N . THR A 1 123 ? 9.249 1.371 39.121 1.00 87.31 123 THR A N 1
ATOM 940 C CA . THR A 1 123 ? 8.728 0.163 38.473 1.00 87.31 123 THR A CA 1
ATOM 941 C C . THR A 1 123 ? 7.780 0.516 37.328 1.00 87.31 123 THR A C 1
ATOM 943 O O . THR A 1 123 ? 7.701 -0.240 36.367 1.00 87.31 123 THR A O 1
ATOM 946 N N . SER A 1 124 ? 7.136 1.688 37.363 1.00 80.00 124 SER A N 1
ATOM 947 C CA . SER A 1 124 ? 6.296 2.208 36.274 1.00 80.00 124 SER A CA 1
ATOM 948 C C . SER A 1 124 ? 7.058 2.694 35.032 1.00 80.00 124 SER A C 1
ATOM 950 O O . SER A 1 124 ? 6.416 3.115 34.072 1.00 80.00 124 SER A O 1
ATOM 952 N N . ASP A 1 125 ? 8.396 2.618 35.022 1.00 78.38 125 ASP A N 1
ATOM 953 C CA . ASP A 1 125 ? 9.229 2.966 33.865 1.00 78.38 125 ASP A CA 1
ATOM 954 C C . ASP A 1 125 ? 8.726 2.262 32.596 1.00 78.38 125 ASP A C 1
ATOM 956 O O . ASP A 1 125 ? 8.644 1.032 32.534 1.00 78.38 125 ASP A O 1
ATOM 960 N N . SER A 1 126 ? 8.394 3.051 31.573 1.00 71.38 126 SER A N 1
ATOM 961 C CA . SER A 1 126 ? 7.778 2.572 30.332 1.00 71.38 126 SER A CA 1
ATOM 962 C C . SER A 1 126 ? 8.657 1.589 29.551 1.00 71.38 126 SER A C 1
ATOM 964 O O . SER A 1 126 ? 8.144 0.816 28.736 1.00 71.38 126 SER A O 1
ATOM 966 N N . ARG A 1 127 ? 9.969 1.556 29.819 1.00 75.31 127 ARG A N 1
ATOM 967 C CA . ARG A 1 127 ? 10.901 0.582 29.232 1.00 75.31 127 ARG A CA 1
ATOM 968 C C . ARG A 1 127 ? 10.715 -0.821 29.813 1.00 75.31 127 ARG A C 1
ATOM 970 O O . ARG A 1 127 ? 11.034 -1.805 29.137 1.00 75.31 127 ARG A O 1
ATOM 977 N N . LEU A 1 128 ? 10.207 -0.941 31.043 1.00 81.81 128 LEU A N 1
ATOM 978 C CA . LEU A 1 128 ? 9.997 -2.229 31.699 1.00 81.81 128 LEU A CA 1
ATOM 979 C C . LEU A 1 128 ? 8.801 -2.969 31.081 1.00 81.81 128 LEU A C 1
ATOM 981 O O . LEU A 1 128 ? 7.673 -2.471 31.079 1.00 81.81 128 LEU A O 1
ATOM 985 N N . PRO A 1 129 ? 9.001 -4.188 30.561 1.00 82.06 129 PRO A N 1
ATOM 986 C CA . PRO A 1 129 ? 7.959 -4.860 29.809 1.00 82.06 129 PRO A CA 1
ATOM 987 C C . PRO A 1 129 ? 7.027 -5.679 30.705 1.00 82.06 129 PRO A C 1
ATOM 989 O O . PRO A 1 129 ? 7.441 -6.299 31.682 1.00 82.06 129 PRO A O 1
ATOM 992 N N . ARG A 1 130 ? 5.745 -5.743 30.326 1.00 84.69 130 ARG A N 1
ATOM 993 C CA . ARG A 1 130 ? 4.729 -6.590 30.989 1.00 84.69 130 ARG A CA 1
ATOM 994 C C . ARG A 1 130 ? 4.786 -8.058 30.576 1.00 8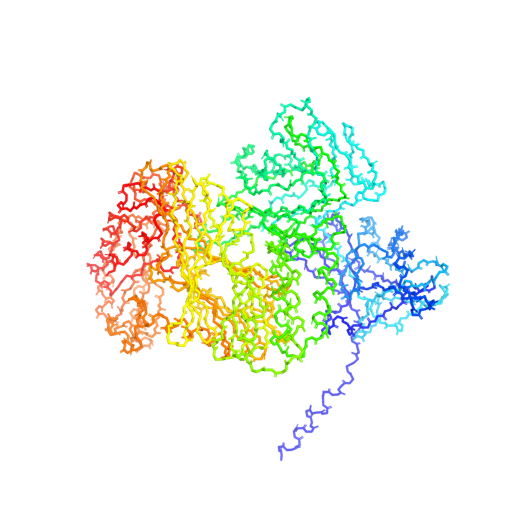4.69 130 ARG A C 1
ATOM 996 O O . ARG A 1 130 ? 4.161 -8.908 31.197 1.00 84.69 130 ARG A O 1
ATOM 1003 N N . ILE A 1 131 ? 5.545 -8.342 29.525 1.00 83.81 131 ILE A N 1
ATOM 1004 C CA . ILE A 1 131 ? 5.869 -9.678 29.033 1.00 83.81 131 ILE A CA 1
ATOM 1005 C C . ILE A 1 131 ? 7.387 -9.829 29.015 1.00 83.81 131 ILE A C 1
ATOM 1007 O O . ILE A 1 131 ? 8.102 -8.840 28.886 1.00 83.81 131 ILE A O 1
ATOM 1011 N N . ARG A 1 132 ? 7.893 -11.057 29.124 1.00 86.56 132 ARG A N 1
ATOM 1012 C CA . ARG A 1 132 ? 9.340 -11.306 29.124 1.00 86.56 132 ARG A CA 1
ATOM 1013 C C . ARG A 1 132 ? 9.951 -10.938 27.768 1.00 86.56 132 ARG A C 1
ATOM 1015 O O . ARG A 1 132 ? 9.570 -11.524 26.757 1.00 86.56 132 ARG A O 1
ATOM 1022 N N . LYS A 1 133 ? 10.881 -9.981 27.745 1.00 86.56 133 LYS A N 1
ATOM 1023 C CA . LYS A 1 133 ? 11.655 -9.589 26.552 1.00 86.56 133 LYS A CA 1
ATOM 1024 C C . LYS A 1 133 ? 12.977 -8.926 26.952 1.00 86.56 133 LYS A C 1
ATOM 1026 O O . LYS A 1 133 ? 13.176 -8.594 28.117 1.00 86.56 133 LYS A O 1
ATOM 1031 N N . TRP A 1 134 ? 13.864 -8.725 25.981 1.00 88.06 134 TRP A N 1
ATOM 1032 C CA . TRP A 1 134 ? 15.074 -7.918 26.150 1.00 88.06 134 TRP A CA 1
ATOM 1033 C C . TRP A 1 134 ? 14.734 -6.421 26.234 1.00 88.06 134 TRP A C 1
ATOM 1035 O O . TRP A 1 134 ? 13.957 -5.923 25.417 1.00 88.06 134 TRP A O 1
ATOM 1045 N N . THR A 1 135 ? 15.335 -5.723 27.197 1.00 83.75 135 THR A N 1
ATOM 1046 C CA . THR A 1 135 ? 15.192 -4.278 27.430 1.00 83.75 135 THR A CA 1
ATOM 1047 C C . THR A 1 135 ? 16.555 -3.660 27.743 1.00 83.75 135 THR A C 1
ATOM 1049 O O . THR A 1 135 ? 17.312 -4.224 28.532 1.00 83.75 135 THR A O 1
ATOM 1052 N N . ASP A 1 136 ? 16.846 -2.488 27.172 1.00 86.00 136 ASP A N 1
ATOM 1053 C CA . ASP A 1 136 ? 18.121 -1.784 27.349 1.00 86.00 136 ASP A CA 1
ATOM 1054 C C . ASP A 1 136 ? 18.008 -0.641 28.370 1.00 86.00 136 ASP A C 1
ATOM 1056 O O . ASP A 1 136 ? 17.077 0.167 28.334 1.00 86.00 136 ASP A O 1
ATOM 1060 N N . PHE A 1 137 ? 18.995 -0.546 29.263 1.00 83.38 137 PHE A N 1
ATOM 1061 C CA . PHE A 1 137 ? 19.141 0.525 30.249 1.00 83.38 137 PHE A CA 1
ATOM 1062 C C . PHE A 1 137 ? 20.492 1.217 30.080 1.00 83.38 137 PHE A C 1
ATOM 1064 O O . PHE A 1 137 ? 21.534 0.572 30.173 1.00 83.38 137 PHE A O 1
ATOM 1071 N N . SER A 1 138 ? 20.501 2.528 29.851 1.00 84.31 138 SER A N 1
ATOM 1072 C CA . SER A 1 138 ? 21.742 3.286 29.657 1.00 84.31 138 SER A CA 1
ATOM 1073 C C . SER A 1 138 ? 22.643 3.267 30.899 1.00 84.31 138 SER A C 1
ATOM 1075 O O . SER A 1 138 ? 22.183 3.432 32.032 1.00 84.31 138 SER A O 1
ATOM 1077 N N . LEU A 1 139 ? 23.946 3.100 30.678 1.00 83.19 139 LEU A N 1
ATOM 1078 C CA . LEU A 1 139 ? 24.990 3.198 31.693 1.00 83.19 139 LEU A CA 1
ATOM 1079 C C . LEU A 1 139 ? 25.912 4.392 31.391 1.00 83.19 139 LEU A C 1
ATOM 1081 O O . LEU A 1 139 ? 26.168 4.679 30.221 1.00 83.19 139 LEU A O 1
ATOM 1085 N N . PRO A 1 140 ? 26.457 5.073 32.416 1.00 79.62 140 PRO A N 1
ATOM 1086 C CA . PRO A 1 140 ? 27.478 6.100 32.213 1.00 79.62 140 PRO A CA 1
ATOM 1087 C C . PRO A 1 140 ? 28.723 5.500 31.551 1.00 79.62 140 PRO A C 1
ATOM 1089 O O . PRO A 1 140 ? 29.188 4.449 31.987 1.00 79.62 140 PRO A O 1
ATOM 1092 N N . ALA A 1 141 ? 29.298 6.161 30.544 1.00 78.44 141 ALA A N 1
ATOM 1093 C CA . ALA A 1 141 ? 30.460 5.642 29.812 1.00 78.44 141 ALA A CA 1
ATOM 1094 C C . ALA A 1 141 ? 31.682 5.385 30.718 1.00 78.44 141 ALA A C 1
ATOM 1096 O O . ALA A 1 141 ? 32.518 4.529 30.436 1.00 78.44 141 ALA A O 1
ATOM 1097 N N . GLU A 1 142 ? 31.782 6.079 31.853 1.00 82.75 142 GLU A N 1
ATOM 1098 C CA . GLU A 1 142 ? 32.899 5.940 32.785 1.00 82.75 142 GLU A CA 1
ATOM 1099 C C . GLU A 1 142 ? 32.932 4.601 33.520 1.00 82.75 142 GLU A C 1
ATOM 1101 O O . GLU A 1 142 ? 33.958 4.290 34.120 1.00 82.75 142 GLU A O 1
ATOM 1106 N N . VAL A 1 143 ? 31.866 3.793 33.451 1.00 87.69 143 VAL A N 1
ATOM 1107 C CA . VAL A 1 143 ? 31.890 2.421 33.989 1.00 87.69 143 VAL A CA 1
ATOM 1108 C C . VAL A 1 143 ? 32.897 1.530 33.253 1.00 87.69 143 VAL A C 1
ATOM 1110 O O . VAL A 1 143 ? 33.301 0.510 33.791 1.00 87.69 143 VAL A O 1
ATOM 1113 N N . LEU A 1 144 ? 33.345 1.914 32.053 1.00 88.94 144 LEU A N 1
ATOM 1114 C CA . LEU A 1 144 ? 34.301 1.140 31.254 1.00 88.94 144 LEU A CA 1
ATOM 1115 C C . LEU A 1 144 ? 35.766 1.275 31.709 1.00 88.94 144 LEU A C 1
ATOM 1117 O O . LEU A 1 144 ? 36.621 0.539 31.222 1.00 88.94 144 LEU A O 1
ATOM 1121 N N . LYS A 1 145 ? 36.083 2.209 32.616 1.00 79.38 145 LYS A N 1
ATOM 1122 C CA . LYS A 1 145 ? 37.474 2.592 32.935 1.00 79.38 145 LYS A CA 1
ATOM 1123 C C . LYS A 1 145 ? 38.280 1.521 33.677 1.00 79.38 145 LYS A C 1
ATOM 1125 O O . LYS A 1 145 ? 39.500 1.505 33.559 1.00 79.38 145 LYS A O 1
ATOM 1130 N N . ASP A 1 146 ? 37.616 0.624 34.401 1.00 74.62 146 ASP A N 1
ATOM 1131 C CA . ASP A 1 146 ? 38.270 -0.293 35.346 1.00 74.62 146 ASP A CA 1
ATOM 1132 C C . ASP A 1 146 ? 38.553 -1.691 34.758 1.00 74.62 146 ASP A C 1
ATOM 1134 O O . ASP A 1 146 ? 38.810 -2.642 35.496 1.00 74.62 146 ASP A O 1
ATOM 1138 N N . GLY A 1 147 ? 38.450 -1.862 33.432 1.00 80.50 147 GLY A N 1
ATOM 1139 C CA . GLY A 1 147 ? 38.664 -3.148 32.742 1.00 80.50 147 GLY A CA 1
ATOM 1140 C C . GLY A 1 147 ? 37.618 -4.235 33.050 1.00 80.50 147 GLY A C 1
ATOM 1141 O O . GLY A 1 147 ? 37.632 -5.302 32.439 1.00 80.50 147 GLY A O 1
ATOM 1142 N N . LYS A 1 148 ? 36.685 -3.967 33.970 1.00 91.38 148 LYS A N 1
ATOM 1143 C CA . LYS A 1 148 ? 35.527 -4.796 34.319 1.00 91.38 148 LYS A CA 1
ATOM 1144 C C . LYS A 1 148 ? 34.324 -3.908 34.626 1.00 91.38 148 LYS A C 1
ATOM 1146 O O . LYS A 1 148 ? 34.486 -2.803 35.145 1.00 91.38 148 LYS A O 1
ATOM 1151 N N . VAL A 1 149 ? 33.119 -4.414 34.368 1.00 94.88 149 VAL A N 1
ATOM 1152 C CA . VAL A 1 149 ? 31.861 -3.747 34.747 1.00 94.88 149 VAL A CA 1
ATOM 1153 C C . VAL A 1 149 ? 31.066 -4.665 35.662 1.00 94.88 149 VAL A C 1
ATOM 1155 O O . VAL A 1 149 ? 30.584 -5.708 35.237 1.00 94.88 149 VAL A O 1
ATOM 1158 N N . VAL A 1 150 ? 30.904 -4.284 36.922 1.00 95.38 150 VAL A N 1
ATOM 1159 C CA . VAL A 1 150 ? 30.053 -4.983 37.887 1.00 95.38 150 VAL A CA 1
ATOM 1160 C C . VAL A 1 150 ? 28.705 -4.284 37.925 1.00 95.38 150 VAL A C 1
ATOM 1162 O O . VAL A 1 150 ? 28.627 -3.133 38.359 1.00 95.38 150 VAL A O 1
ATOM 1165 N N . VAL A 1 151 ? 27.654 -4.975 37.488 1.00 96.50 151 VAL A N 1
ATOM 1166 C CA . VAL A 1 151 ? 26.271 -4.492 37.569 1.00 96.50 151 VAL A CA 1
ATOM 1167 C C . VAL A 1 151 ? 25.516 -5.206 38.682 1.00 96.50 151 VAL A C 1
ATOM 1169 O O . VAL A 1 151 ? 25.652 -6.413 38.844 1.00 96.50 151 VAL A O 1
ATOM 1172 N N . GLU A 1 152 ? 24.699 -4.476 39.432 1.00 95.38 152 GLU A N 1
ATOM 1173 C CA . GLU A 1 152 ? 23.798 -5.002 40.458 1.00 95.38 152 GLU A CA 1
ATOM 1174 C C . GLU A 1 152 ? 22.400 -4.417 40.252 1.00 95.38 152 GLU A C 1
ATOM 1176 O O . GLU A 1 152 ? 22.220 -3.196 40.250 1.00 95.38 152 GLU A O 1
ATOM 1181 N N . LEU A 1 153 ? 21.413 -5.298 40.088 1.00 95.44 153 LEU A N 1
ATOM 1182 C CA . LEU A 1 153 ? 19.996 -4.958 40.115 1.00 95.44 153 LEU A CA 1
ATOM 1183 C C . LEU A 1 153 ? 19.428 -5.280 41.494 1.00 95.44 153 LEU A C 1
ATOM 1185 O O . LEU A 1 153 ? 19.646 -6.367 42.035 1.00 95.44 153 LEU A O 1
ATOM 1189 N N . GLN A 1 154 ? 18.674 -4.337 42.046 1.00 92.94 154 GLN A N 1
ATOM 1190 C CA . GLN A 1 154 ? 18.052 -4.466 43.359 1.00 92.94 154 GLN A CA 1
ATOM 1191 C C . GLN A 1 154 ? 16.664 -3.821 43.351 1.00 92.94 154 GLN A C 1
ATOM 1193 O O . GLN A 1 154 ? 16.499 -2.704 42.867 1.00 92.94 154 GLN A O 1
ATOM 1198 N N . LYS A 1 155 ? 15.672 -4.487 43.947 1.00 90.56 155 LYS A N 1
ATOM 1199 C CA . LYS A 1 155 ? 14.379 -3.866 44.253 1.00 90.56 155 LYS A CA 1
ATOM 1200 C C . LYS A 1 155 ? 14.548 -2.987 45.490 1.00 90.56 155 LYS A C 1
ATOM 1202 O O . LYS A 1 155 ? 15.226 -3.405 46.417 1.00 90.56 155 LYS A O 1
ATOM 1207 N N . LEU A 1 156 ? 14.011 -1.771 45.526 1.00 90.19 156 LEU A N 1
ATOM 1208 C CA . LEU A 1 156 ? 14.141 -0.926 46.719 1.00 90.19 156 LEU A CA 1
ATOM 1209 C C . LEU A 1 156 ? 13.075 -1.259 47.760 1.00 90.19 156 LEU A C 1
ATOM 1211 O O . LEU A 1 156 ? 12.045 -1.844 47.432 1.00 90.19 156 LEU A O 1
ATOM 1215 N N . ALA A 1 157 ? 13.341 -0.885 49.013 1.00 87.81 157 ALA A N 1
ATOM 1216 C CA . ALA A 1 157 ? 12.402 -1.073 50.107 1.00 87.81 157 ALA A CA 1
ATOM 1217 C C . ALA A 1 157 ? 11.080 -0.360 49.803 1.00 87.81 157 ALA A C 1
ATOM 1219 O O . ALA A 1 157 ? 11.053 0.854 49.605 1.00 87.81 157 ALA A O 1
ATOM 1220 N N . SER A 1 158 ? 9.985 -1.113 49.809 1.00 88.06 158 SER A N 1
ATOM 1221 C CA . SER A 1 158 ? 8.631 -0.584 49.703 1.00 88.06 158 SER A CA 1
ATOM 1222 C C . SER A 1 158 ? 7.811 -0.991 50.924 1.00 88.06 158 SER A C 1
ATOM 1224 O O . SER A 1 158 ? 8.061 -2.018 51.559 1.00 88.06 158 SER A O 1
ATOM 1226 N N . LYS A 1 159 ? 6.799 -0.183 51.261 1.00 84.88 159 LYS A N 1
ATOM 1227 C CA . LYS A 1 159 ? 5.797 -0.556 52.273 1.00 84.88 159 LYS A CA 1
ATOM 1228 C C . LYS A 1 159 ? 4.870 -1.665 51.774 1.00 84.88 159 LYS A C 1
ATOM 1230 O O . LYS A 1 159 ? 4.236 -2.325 52.593 1.00 84.88 159 LYS A O 1
ATOM 1235 N N . THR A 1 160 ? 4.749 -1.824 50.458 1.00 87.25 160 THR A N 1
ATOM 1236 C CA . THR A 1 160 ? 3.766 -2.705 49.822 1.00 87.25 160 THR A CA 1
ATOM 1237 C C . THR A 1 160 ? 4.400 -3.992 49.292 1.00 87.25 160 THR A C 1
ATOM 1239 O O . THR A 1 160 ? 3.789 -5.047 49.454 1.00 87.25 160 THR A O 1
ATOM 1242 N N . ASN A 1 161 ? 5.633 -3.917 48.774 1.00 89.69 161 ASN A N 1
ATOM 1243 C CA . ASN A 1 161 ? 6.387 -4.989 48.102 1.00 89.69 161 ASN A CA 1
ATOM 1244 C C . ASN A 1 161 ? 5.505 -5.816 47.153 1.00 89.69 161 ASN A C 1
ATOM 1246 O O . ASN A 1 161 ? 5.513 -7.048 47.183 1.00 89.69 161 ASN A O 1
ATOM 1250 N N . ASP A 1 162 ? 4.686 -5.123 46.363 1.00 91.19 162 ASP A N 1
ATOM 1251 C CA . ASP A 1 162 ? 3.708 -5.693 45.440 1.00 91.19 162 ASP A CA 1
ATOM 1252 C C . ASP A 1 162 ? 4.108 -5.576 43.964 1.00 91.19 162 ASP A C 1
ATOM 1254 O O . ASP A 1 162 ? 3.441 -6.175 43.126 1.00 91.19 162 ASP A O 1
ATOM 1258 N N . ASP A 1 163 ? 5.238 -4.944 43.637 1.00 93.19 163 ASP A N 1
ATOM 1259 C CA . ASP A 1 163 ? 5.762 -4.880 42.267 1.00 93.19 163 ASP A CA 1
ATOM 1260 C C . ASP A 1 163 ? 6.934 -5.843 42.067 1.00 93.19 163 ASP A C 1
ATOM 1262 O O . ASP A 1 163 ? 8.054 -5.604 42.523 1.00 93.19 163 ASP A O 1
ATOM 1266 N N . PHE A 1 164 ? 6.712 -6.940 41.343 1.00 94.00 164 PHE A N 1
ATOM 1267 C CA . PHE A 1 164 ? 7.736 -7.969 41.167 1.00 94.00 164 PHE A CA 1
ATOM 1268 C C . PHE A 1 164 ? 8.532 -7.717 39.889 1.00 94.00 164 PHE A C 1
ATOM 1270 O O . PHE A 1 164 ? 7.985 -7.791 38.784 1.00 94.00 164 PHE A O 1
ATOM 1277 N N . PHE A 1 165 ? 9.837 -7.474 40.038 1.00 94.38 165 PHE A N 1
ATOM 1278 C CA . PHE A 1 165 ? 10.781 -7.396 38.921 1.00 94.38 165 PHE A CA 1
ATOM 1279 C C . PHE A 1 165 ? 11.387 -8.781 38.699 1.00 94.38 165 PHE A C 1
ATOM 1281 O O . PHE A 1 165 ? 12.047 -9.332 39.575 1.00 94.38 165 PHE A O 1
ATOM 1288 N N . TYR A 1 166 ? 11.214 -9.343 37.508 1.00 95.00 166 TYR A N 1
ATOM 1289 C CA . TYR A 1 166 ? 11.797 -10.624 37.130 1.00 95.00 166 TYR A CA 1
ATOM 1290 C C . TYR A 1 166 ? 12.955 -10.454 36.150 1.00 95.00 166 TYR A C 1
ATOM 1292 O O . TYR A 1 166 ? 12.804 -9.799 35.119 1.00 95.00 166 TYR A O 1
ATOM 1300 N N . VAL A 1 167 ? 14.085 -11.095 36.444 1.00 95.44 167 VAL A N 1
ATOM 1301 C CA . VAL A 1 167 ? 15.263 -11.151 35.564 1.00 95.44 167 VAL A CA 1
ATOM 1302 C C . VAL A 1 167 ? 15.404 -12.558 34.994 1.00 95.44 167 VAL A C 1
ATOM 1304 O O . VAL A 1 167 ? 15.311 -13.526 35.739 1.00 95.44 167 VAL A O 1
ATOM 1307 N N . GLY A 1 168 ? 15.615 -12.693 33.688 1.00 93.88 168 GLY A N 1
ATOM 1308 C CA . GLY A 1 168 ? 15.823 -13.975 33.017 1.00 93.88 168 GLY A CA 1
ATOM 1309 C C . GLY A 1 168 ? 17.096 -14.684 33.470 1.00 93.88 168 GLY A C 1
ATOM 1310 O O . GLY A 1 168 ? 18.126 -14.049 33.701 1.00 93.88 168 GLY A O 1
ATOM 1311 N N . LEU A 1 169 ? 17.023 -16.009 33.565 1.00 92.94 169 LEU A N 1
ATOM 1312 C CA . LEU A 1 169 ? 18.134 -16.885 33.917 1.00 92.94 169 LEU A CA 1
ATOM 1313 C C . LEU A 1 169 ? 18.331 -17.946 32.835 1.00 92.94 169 LEU A C 1
ATOM 1315 O O . LEU A 1 169 ? 17.382 -18.635 32.449 1.00 92.94 169 LEU A O 1
ATOM 1319 N N . ASP A 1 170 ? 19.577 -18.137 32.419 1.00 90.25 170 ASP A N 1
ATOM 1320 C CA . ASP A 1 170 ? 19.989 -19.276 31.615 1.00 90.25 170 ASP A CA 1
ATOM 1321 C C . ASP A 1 170 ? 20.448 -20.414 32.535 1.00 90.25 170 ASP A C 1
ATOM 1323 O O . ASP A 1 170 ? 21.531 -20.383 33.118 1.00 90.25 170 ASP A O 1
ATOM 1327 N N . LYS A 1 171 ? 19.587 -21.425 32.690 1.00 88.12 171 LYS A N 1
ATOM 1328 C CA . LYS A 1 171 ? 19.873 -22.628 33.491 1.00 88.12 171 LYS A CA 1
ATOM 1329 C C . LYS A 1 171 ? 20.529 -23.757 32.690 1.00 88.12 171 LYS A C 1
ATOM 1331 O O . LYS A 1 171 ? 20.710 -24.845 33.225 1.00 88.12 171 LYS A O 1
ATOM 1336 N N . ARG A 1 172 ? 20.822 -23.540 31.403 1.00 84.75 172 ARG A N 1
ATOM 1337 C CA . ARG A 1 172 ? 21.481 -24.542 30.545 1.00 84.75 172 ARG A CA 1
ATOM 1338 C C . ARG A 1 172 ? 22.996 -24.560 30.749 1.00 84.75 172 ARG A C 1
ATOM 1340 O O . ARG A 1 172 ? 23.632 -25.554 30.417 1.00 84.75 172 ARG A O 1
ATOM 1347 N N . LEU A 1 173 ? 23.541 -23.462 31.268 1.00 82.44 173 LEU A N 1
ATOM 1348 C CA . LEU A 1 173 ? 24.960 -23.257 31.522 1.00 82.44 173 LEU A CA 1
ATOM 1349 C C . LEU A 1 173 ? 25.246 -23.363 33.019 1.00 82.44 173 LEU A C 1
ATOM 1351 O O . LEU A 1 173 ? 24.416 -22.985 33.850 1.00 82.44 173 LEU A O 1
ATOM 1355 N N . GLU A 1 174 ? 26.439 -23.838 33.359 1.00 86.56 174 GLU A N 1
ATOM 1356 C CA . GLU A 1 174 ? 26.950 -23.684 34.717 1.00 86.56 174 GLU A CA 1
ATOM 1357 C C . GLU A 1 174 ? 27.316 -22.205 34.935 1.00 86.56 174 GLU A C 1
ATOM 1359 O O . GLU A 1 174 ? 28.048 -21.593 34.156 1.00 86.56 174 GLU A O 1
ATOM 1364 N N . VAL A 1 175 ? 26.736 -21.620 35.981 1.00 88.75 175 VAL A N 1
ATOM 1365 C CA . VAL A 1 175 ? 26.912 -20.225 36.404 1.00 88.75 175 VAL A CA 1
ATOM 1366 C C . VAL A 1 175 ? 28.390 -19.868 36.605 1.00 88.75 175 VAL A C 1
ATOM 1368 O O . VAL A 1 175 ? 29.129 -20.604 37.256 1.00 88.75 175 VAL A O 1
ATOM 1371 N N . ALA A 1 176 ? 28.823 -18.718 36.083 1.00 90.06 176 ALA A N 1
ATOM 1372 C CA . ALA A 1 176 ? 30.231 -18.306 36.177 1.00 90.06 176 ALA A CA 1
ATOM 1373 C C . ALA A 1 176 ? 30.426 -16.826 36.518 1.00 90.06 176 ALA A C 1
ATOM 1375 O O . ALA A 1 176 ? 31.418 -16.467 37.154 1.00 90.06 176 ALA A O 1
ATOM 1376 N N . HIS A 1 177 ? 29.496 -15.958 36.110 1.00 93.81 177 HIS A N 1
ATOM 1377 C CA . HIS A 1 177 ? 29.664 -14.505 36.241 1.00 93.81 177 HIS A CA 1
ATOM 1378 C C . HIS A 1 177 ? 28.528 -13.829 37.007 1.00 93.81 177 HIS A C 1
ATOM 1380 O O . HIS A 1 177 ? 28.540 -12.605 37.160 1.00 93.81 177 HIS A O 1
ATOM 1386 N N . THR A 1 178 ? 27.560 -14.619 37.475 1.00 95.00 178 THR A N 1
ATOM 1387 C CA . THR A 1 178 ? 26.344 -14.156 38.141 1.00 95.00 178 THR A CA 1
ATOM 1388 C C . THR A 1 178 ? 26.316 -14.576 39.604 1.00 95.00 178 THR A C 1
ATOM 1390 O O . THR A 1 178 ? 26.544 -15.734 39.940 1.00 95.00 178 THR A O 1
ATOM 1393 N N . GLU A 1 179 ? 25.949 -13.637 40.467 1.00 93.25 179 GLU A N 1
ATOM 1394 C CA . GLU A 1 179 ? 25.761 -13.836 41.897 1.00 93.25 179 GLU A CA 1
ATOM 1395 C C . GLU A 1 179 ? 24.372 -13.325 42.297 1.00 93.25 179 GLU A C 1
ATOM 1397 O O . GLU A 1 179 ? 23.981 -12.212 41.949 1.00 93.25 179 GLU A O 1
ATOM 1402 N N . CYS A 1 180 ? 23.615 -14.112 43.055 1.00 90.62 180 CYS A N 1
ATOM 1403 C CA . CYS A 1 180 ? 22.286 -13.739 43.540 1.00 90.62 180 CYS A CA 1
ATOM 1404 C C . CYS A 1 180 ? 22.234 -13.766 45.069 1.00 90.62 180 CYS A C 1
ATOM 1406 O O . CYS A 1 180 ? 22.918 -14.552 45.720 1.00 90.62 180 CYS A O 1
ATOM 1408 N N . THR A 1 181 ? 21.370 -12.952 45.666 1.00 86.81 181 THR A N 1
ATOM 1409 C CA . THR A 1 181 ? 20.988 -13.092 47.075 1.00 86.81 181 THR A CA 1
ATOM 1410 C C . THR A 1 181 ? 19.496 -12.872 47.246 1.00 86.81 181 THR A C 1
ATOM 1412 O O . THR A 1 181 ? 18.900 -12.039 46.568 1.00 86.81 181 THR A O 1
ATOM 1415 N N . THR A 1 182 ? 18.892 -13.632 48.156 1.00 81.25 182 THR A N 1
ATOM 1416 C CA . THR A 1 182 ? 17.516 -13.440 48.633 1.00 81.25 182 THR A CA 1
ATOM 1417 C C . THR A 1 182 ? 17.469 -13.056 50.115 1.00 81.25 182 THR A C 1
ATOM 1419 O O . THR A 1 182 ? 16.386 -12.913 50.675 1.00 81.25 182 THR A O 1
ATOM 1422 N N . ASN A 1 183 ? 18.626 -12.901 50.771 1.00 69.00 183 ASN A N 1
ATOM 1423 C CA . ASN A 1 183 ? 18.755 -12.681 52.213 1.00 69.00 183 ASN A CA 1
ATOM 1424 C C . ASN A 1 183 ? 19.690 -11.492 52.469 1.00 69.00 183 ASN A C 1
ATOM 1426 O O . ASN A 1 183 ? 20.875 -11.610 52.174 1.00 69.00 183 ASN A O 1
ATOM 1430 N N . SER A 1 184 ? 19.148 -10.386 53.002 1.00 57.31 184 SER A N 1
ATOM 1431 C CA . SER A 1 184 ? 19.759 -9.129 53.515 1.00 57.31 184 SER A CA 1
ATOM 1432 C C . SER A 1 184 ? 21.249 -8.791 53.236 1.00 57.31 184 SER A C 1
ATOM 1434 O O . SER A 1 184 ? 21.893 -8.125 54.039 1.00 57.31 184 SER A O 1
ATOM 1436 N N . GLY A 1 185 ? 21.816 -9.181 52.092 1.00 55.91 185 GLY A N 1
ATOM 1437 C CA . GLY A 1 185 ? 23.204 -8.910 51.700 1.00 55.91 185 GLY A CA 1
ATOM 1438 C C . GLY A 1 185 ? 24.293 -9.741 52.398 1.00 55.91 185 GLY A C 1
ATOM 1439 O O . GLY A 1 185 ? 25.466 -9.450 52.191 1.00 55.91 185 GLY A O 1
ATOM 1440 N N . VAL A 1 186 ? 23.961 -10.760 53.205 1.00 56.97 186 VAL A N 1
ATOM 1441 C CA . VAL A 1 186 ? 24.967 -11.452 54.049 1.00 56.97 186 VAL A CA 1
ATOM 1442 C C . VAL A 1 186 ? 25.702 -12.589 53.317 1.00 56.97 186 VAL A C 1
ATOM 1444 O O . VAL A 1 186 ? 26.851 -12.875 53.647 1.00 56.97 186 VAL A O 1
ATOM 1447 N N . LYS A 1 187 ? 25.090 -13.222 52.302 1.00 69.56 187 LYS A N 1
ATOM 1448 C CA . LYS A 1 187 ? 25.744 -14.214 51.422 1.00 69.56 187 LYS A CA 1
ATOM 1449 C C . LYS A 1 187 ? 25.150 -14.174 50.014 1.00 69.56 187 LYS A C 1
ATOM 1451 O O . LYS A 1 187 ? 23.951 -14.392 49.857 1.00 69.56 187 LYS A O 1
ATOM 1456 N N . TYR A 1 188 ? 25.990 -13.919 49.015 1.00 77.50 188 TYR A N 1
ATOM 1457 C CA . TYR A 1 188 ? 25.670 -14.206 47.618 1.00 77.50 188 TYR A CA 1
ATOM 1458 C C . TYR A 1 188 ? 25.846 -15.709 47.354 1.00 77.50 188 TYR A C 1
ATOM 1460 O O . TYR A 1 188 ? 26.715 -16.344 47.952 1.00 77.50 188 TYR A O 1
ATOM 1468 N N . ASN A 1 189 ? 25.009 -16.280 46.493 1.00 78.25 189 ASN A N 1
ATOM 1469 C CA . ASN A 1 189 ? 25.143 -17.639 45.979 1.00 78.25 189 ASN A CA 1
ATOM 1470 C C . ASN A 1 189 ? 25.028 -17.641 44.453 1.00 78.25 189 ASN A C 1
ATOM 1472 O O . ASN A 1 189 ? 24.630 -16.648 43.839 1.00 78.25 189 ASN A O 1
ATOM 1476 N N . THR A 1 190 ? 25.370 -18.772 43.854 1.00 79.44 190 THR A N 1
ATOM 1477 C CA . THR A 1 190 ? 25.322 -18.978 42.408 1.00 79.44 190 THR A CA 1
ATOM 1478 C C . THR A 1 190 ? 24.225 -19.980 42.008 1.00 79.44 190 THR A C 1
ATOM 1480 O O . THR A 1 190 ? 24.051 -20.284 40.835 1.00 79.44 190 THR A O 1
ATOM 1483 N N . ASP A 1 191 ? 23.392 -20.425 42.957 1.00 78.19 191 ASP A N 1
ATOM 1484 C CA . ASP A 1 191 ? 22.465 -21.564 42.819 1.00 78.19 191 ASP A CA 1
ATOM 1485 C C . ASP A 1 191 ? 21.295 -21.340 41.836 1.00 78.19 191 ASP A C 1
ATOM 1487 O O . ASP A 1 191 ? 20.511 -22.252 41.559 1.00 78.19 191 ASP A O 1
ATOM 1491 N N . TRP A 1 192 ? 21.127 -20.119 41.322 1.00 85.19 192 TRP A N 1
ATOM 1492 C CA . TRP A 1 192 ? 19.994 -19.756 40.470 1.00 85.19 192 TRP A CA 1
ATOM 1493 C C . TRP A 1 192 ? 20.234 -20.039 38.985 1.00 85.19 192 TRP A C 1
ATOM 1495 O O . TRP A 1 192 ? 19.355 -20.610 38.338 1.00 85.19 192 TRP A O 1
ATOM 1505 N N . GLY A 1 193 ? 21.386 -19.646 38.445 1.00 88.94 193 GLY A N 1
ATOM 1506 C CA . GLY A 1 193 ? 21.715 -19.718 37.017 1.00 88.94 193 GLY A CA 1
ATOM 1507 C C . GLY A 1 193 ? 22.394 -18.443 36.514 1.00 88.94 193 GLY A C 1
ATOM 1508 O O . GLY A 1 193 ? 22.455 -17.438 37.224 1.00 88.94 193 GLY A O 1
ATOM 1509 N N . GLU A 1 194 ? 22.901 -18.480 35.283 1.00 93.31 194 GLU A N 1
ATOM 1510 C CA . GLU A 1 194 ? 23.580 -17.334 34.677 1.00 93.31 194 GLU A CA 1
ATOM 1511 C C . GLU A 1 194 ? 22.549 -16.267 34.270 1.00 93.31 194 GLU A C 1
ATOM 1513 O O . GLU A 1 194 ? 21.574 -16.555 33.575 1.00 93.31 194 GLU A O 1
ATOM 1518 N N . ALA A 1 195 ? 22.727 -15.023 34.716 1.00 94.31 195 ALA A N 1
ATOM 1519 C CA . ALA A 1 195 ? 21.794 -13.949 34.406 1.00 94.31 195 ALA A CA 1
ATOM 1520 C C . ALA A 1 195 ? 21.822 -13.624 32.913 1.00 94.31 195 ALA A C 1
ATOM 1522 O O . ALA A 1 195 ? 22.886 -13.366 32.340 1.00 94.31 195 ALA A O 1
ATOM 1523 N N . MET A 1 196 ? 20.640 -13.529 32.307 1.00 94.94 196 MET A N 1
ATOM 1524 C CA . MET A 1 196 ? 20.454 -13.047 30.938 1.00 94.94 196 MET A CA 1
ATOM 1525 C C . MET A 1 196 ? 20.571 -11.517 30.909 1.00 94.94 196 MET A C 1
ATOM 1527 O O . MET A 1 196 ? 19.590 -10.780 30.786 1.00 94.94 196 MET A O 1
ATOM 1531 N N . MET A 1 197 ? 21.805 -11.052 31.093 1.00 96.81 197 MET A N 1
ATOM 1532 C CA . MET A 1 197 ? 22.229 -9.657 31.059 1.00 96.81 197 MET A CA 1
ATOM 1533 C C . MET A 1 197 ? 23.431 -9.524 30.129 1.00 96.81 197 MET A C 1
ATOM 1535 O O . MET A 1 197 ? 24.412 -10.260 30.274 1.00 96.81 197 MET A O 1
ATOM 1539 N N . ARG A 1 198 ? 23.382 -8.555 29.220 1.00 96.44 198 ARG A N 1
ATOM 1540 C CA . ARG A 1 198 ? 24.412 -8.298 28.212 1.00 96.44 198 ARG A CA 1
ATOM 1541 C C . ARG A 1 198 ? 24.869 -6.849 28.303 1.00 96.44 198 ARG A C 1
ATOM 1543 O O . ARG A 1 198 ? 24.051 -5.960 28.539 1.00 96.44 198 ARG A O 1
ATOM 1550 N N . LEU A 1 199 ? 26.158 -6.606 28.113 1.00 95.19 199 LEU A N 1
ATOM 1551 C CA . LEU A 1 199 ? 26.698 -5.255 28.021 1.00 95.19 199 LEU A CA 1
ATOM 1552 C C . LEU A 1 199 ? 26.760 -4.871 26.543 1.00 95.19 199 LEU A C 1
ATOM 1554 O O . LEU A 1 199 ? 27.445 -5.523 25.759 1.00 95.19 199 LEU A O 1
ATOM 1558 N N . VAL A 1 200 ? 26.015 -3.840 26.159 1.00 91.88 200 VAL A N 1
ATOM 1559 C CA . VAL A 1 200 ? 25.961 -3.334 24.787 1.00 91.88 200 VAL A CA 1
ATOM 1560 C C . VAL A 1 200 ? 26.826 -2.084 24.701 1.00 91.88 200 VAL A C 1
ATOM 1562 O O . VAL A 1 200 ? 26.628 -1.126 25.450 1.00 91.88 200 VAL A O 1
ATOM 1565 N N . LEU A 1 201 ? 27.808 -2.119 23.810 1.00 90.38 201 LEU A N 1
ATOM 1566 C CA . LEU A 1 201 ? 28.820 -1.090 23.615 1.00 90.38 201 LEU A CA 1
ATOM 1567 C C . LEU A 1 201 ? 28.582 -0.447 22.256 1.00 90.38 201 LEU A C 1
ATOM 1569 O O . LEU A 1 201 ? 28.862 -1.055 21.227 1.00 90.38 201 LEU A O 1
ATOM 1573 N N . TRP A 1 202 ? 28.045 0.766 22.255 1.00 82.38 202 TRP A N 1
ATOM 1574 C CA . TRP A 1 202 ? 27.618 1.458 21.047 1.00 82.38 202 TRP A CA 1
ATOM 1575 C C . TRP A 1 202 ? 28.705 2.390 20.527 1.00 82.38 202 TRP A C 1
ATOM 1577 O O . TRP A 1 202 ? 29.225 3.218 21.277 1.00 82.38 202 TRP A O 1
ATOM 1587 N N . LYS A 1 203 ? 28.976 2.338 19.223 1.00 77.81 203 LYS A N 1
ATOM 1588 C CA . LYS A 1 203 ? 29.786 3.343 18.521 1.00 77.81 203 LYS A CA 1
ATOM 1589 C C . LYS A 1 203 ? 29.011 4.643 18.245 1.00 77.81 203 LYS A C 1
ATOM 1591 O O . LYS A 1 203 ? 29.626 5.660 17.923 1.00 77.81 203 LYS A O 1
ATOM 1596 N N . ASP A 1 204 ? 27.677 4.634 18.382 1.00 66.81 204 ASP A N 1
ATOM 1597 C CA . ASP A 1 204 ? 26.775 5.785 18.191 1.00 66.81 204 ASP A CA 1
ATOM 1598 C C . ASP A 1 204 ? 25.413 5.594 18.915 1.00 66.81 204 ASP A C 1
ATOM 1600 O O . ASP A 1 204 ? 24.984 4.462 19.122 1.00 66.81 204 ASP A O 1
ATOM 1604 N N . LEU A 1 205 ? 24.707 6.673 19.292 1.00 64.81 205 LEU A N 1
ATOM 1605 C CA . LEU A 1 205 ? 23.362 6.597 19.905 1.00 64.81 205 LEU A CA 1
ATOM 1606 C C . LEU A 1 205 ? 22.327 6.117 18.871 1.00 64.81 205 LEU A C 1
ATOM 1608 O O . LEU A 1 205 ? 22.161 6.774 17.846 1.00 64.81 205 LEU A O 1
ATOM 1612 N N . ASN A 1 206 ? 21.623 5.009 19.126 1.00 70.44 206 ASN A N 1
ATOM 1613 C CA . ASN A 1 206 ? 20.652 4.429 18.179 1.00 70.44 206 ASN A CA 1
ATOM 1614 C C . ASN A 1 206 ? 19.228 5.007 18.318 1.00 70.44 206 ASN A C 1
ATOM 1616 O O . ASN A 1 206 ? 18.500 5.159 17.335 1.00 70.44 206 ASN A O 1
ATOM 1620 N N . GLU A 1 207 ? 18.844 5.353 19.545 1.00 80.69 207 GLU A N 1
ATOM 1621 C CA . GLU A 1 207 ? 17.561 5.967 19.877 1.00 80.69 207 GLU A CA 1
ATOM 1622 C C . GLU A 1 207 ? 17.778 7.123 20.853 1.00 80.69 207 GLU A C 1
ATOM 1624 O O . GLU A 1 207 ? 18.722 7.125 21.646 1.00 80.69 207 GLU A O 1
ATOM 1629 N N . LEU A 1 208 ? 16.901 8.115 20.777 1.00 84.31 208 LEU A N 1
ATOM 1630 C CA . LEU A 1 208 ? 16.903 9.294 21.628 1.00 84.31 208 LEU A CA 1
ATOM 1631 C C . LEU A 1 208 ? 15.460 9.624 21.967 1.00 84.31 208 LEU A C 1
ATOM 1633 O O . LEU A 1 208 ? 14.653 9.796 21.064 1.00 84.31 208 LEU A O 1
ATOM 1637 N N . SER A 1 209 ? 15.117 9.692 23.248 1.00 86.50 209 SER A N 1
ATOM 1638 C CA . SER A 1 209 ? 13.741 9.936 23.669 1.00 86.50 209 SER A CA 1
ATOM 1639 C C . SER A 1 209 ? 13.702 10.840 24.884 1.00 86.50 209 SER A C 1
ATOM 1641 O O . SER A 1 209 ? 14.401 10.592 25.863 1.00 86.50 209 SER A O 1
ATOM 1643 N N . CYS A 1 210 ? 12.834 11.842 24.839 1.00 86.19 210 CYS A N 1
ATOM 1644 C CA . CYS A 1 210 ? 12.553 12.726 25.956 1.00 86.19 210 CYS A CA 1
ATOM 1645 C C . CYS A 1 210 ? 11.067 12.671 26.297 1.00 86.19 210 CYS A C 1
ATOM 1647 O O . CYS A 1 210 ? 10.210 12.908 25.447 1.00 86.19 210 CYS A O 1
ATOM 1649 N N . ASP A 1 211 ? 10.788 12.365 27.560 1.00 84.62 211 ASP A N 1
ATOM 1650 C CA . ASP A 1 211 ? 9.457 12.428 28.151 1.00 84.62 211 ASP A CA 1
ATOM 1651 C C . ASP A 1 211 ? 9.368 13.692 29.015 1.00 84.62 211 ASP A C 1
ATOM 1653 O O . ASP A 1 211 ? 10.008 13.798 30.067 1.00 84.62 211 ASP A O 1
ATOM 1657 N N . PHE A 1 212 ? 8.606 14.674 28.540 1.00 85.88 212 PHE A N 1
ATOM 1658 C CA . PHE A 1 212 ? 8.436 15.975 29.185 1.00 85.88 212 PHE A CA 1
ATOM 1659 C C . PHE A 1 212 ? 7.359 15.958 30.273 1.00 85.88 212 PHE A C 1
ATOM 1661 O O . PHE A 1 212 ? 7.142 16.972 30.937 1.00 85.88 212 PHE A O 1
ATOM 1668 N N . THR A 1 213 ? 6.728 14.805 30.518 1.00 75.62 213 THR A N 1
ATOM 1669 C CA . THR A 1 213 ? 5.844 14.617 31.674 1.00 75.62 213 THR A CA 1
ATOM 1670 C C . THR A 1 213 ? 6.616 14.489 32.991 1.00 75.62 213 THR A C 1
ATOM 1672 O O . THR A 1 213 ? 6.039 14.660 34.069 1.00 75.62 213 THR A O 1
ATOM 1675 N N . ILE A 1 214 ? 7.929 14.240 32.911 1.00 69.00 214 ILE A N 1
ATOM 1676 C CA . ILE A 1 214 ? 8.849 14.087 34.041 1.00 69.00 214 ILE A CA 1
ATOM 1677 C C . ILE A 1 214 ? 9.682 15.370 34.204 1.00 69.00 214 ILE A C 1
ATOM 1679 O O . ILE A 1 214 ? 10.241 15.893 33.241 1.00 69.00 214 ILE A O 1
ATOM 1683 N N . ALA A 1 215 ? 9.786 15.881 35.435 1.00 54.06 215 ALA A N 1
ATOM 1684 C CA . ALA A 1 215 ? 10.529 17.108 35.735 1.00 54.06 215 ALA A CA 1
ATOM 1685 C C . ALA A 1 215 ? 12.058 16.952 35.557 1.00 54.06 215 ALA A C 1
ATOM 1687 O O . ALA A 1 215 ? 12.613 15.891 35.832 1.00 54.06 215 ALA A O 1
ATOM 1688 N N . ASN A 1 216 ? 12.741 18.050 35.193 1.00 53.22 216 ASN A N 1
ATOM 1689 C CA . ASN A 1 216 ? 14.207 18.185 35.083 1.00 53.22 216 ASN A CA 1
ATOM 1690 C C . ASN A 1 216 ? 14.894 17.300 34.020 1.00 53.22 216 ASN A C 1
ATOM 1692 O O . ASN A 1 216 ? 15.837 16.563 34.310 1.00 53.22 216 ASN A O 1
ATOM 1696 N N . GLN A 1 217 ? 14.487 17.439 32.756 1.00 63.62 217 GLN A N 1
ATOM 1697 C CA . GLN A 1 217 ? 15.179 16.808 31.628 1.00 63.62 217 GLN A CA 1
ATOM 1698 C C . GLN A 1 217 ? 16.499 17.530 31.295 1.00 63.62 217 GLN A C 1
ATOM 1700 O O . GLN A 1 217 ? 16.513 18.540 30.595 1.00 63.62 217 GLN A O 1
ATOM 1705 N N . HIS A 1 218 ? 17.638 16.994 31.749 1.00 66.75 218 HIS A N 1
ATOM 1706 C CA . HIS A 1 218 ? 18.973 17.535 31.426 1.00 66.75 218 HIS A CA 1
ATOM 1707 C C . HIS A 1 218 ? 19.320 17.498 29.925 1.00 66.75 218 HIS A C 1
ATOM 1709 O O . HIS A 1 218 ? 20.226 18.217 29.483 1.00 66.75 218 HIS A O 1
ATOM 1715 N N . GLN A 1 219 ? 18.588 16.682 29.161 1.00 76.88 219 GLN A N 1
ATOM 1716 C CA . GLN A 1 219 ? 18.782 16.429 27.735 1.00 76.88 219 GLN A CA 1
ATOM 1717 C C . GLN A 1 219 ? 18.234 17.540 26.825 1.00 76.88 219 GLN A C 1
ATOM 1719 O O . GLN A 1 219 ? 18.489 17.524 25.626 1.00 76.88 219 GLN A O 1
ATOM 1724 N N . VAL A 1 220 ? 17.527 18.532 27.376 1.00 86.38 220 VAL A N 1
ATOM 1725 C CA . VAL A 1 220 ? 16.953 19.636 26.597 1.00 86.38 220 VAL A CA 1
ATOM 1726 C C . VAL A 1 220 ? 17.378 20.991 27.162 1.00 86.38 220 VAL A C 1
ATOM 1728 O O . VAL A 1 220 ? 17.388 21.200 28.375 1.00 86.38 220 VAL A O 1
ATOM 1731 N N . THR A 1 221 ? 17.741 21.919 26.277 1.00 91.19 221 THR A N 1
ATOM 1732 C CA . THR A 1 221 ? 17.951 23.337 26.602 1.00 91.19 221 THR A CA 1
ATOM 1733 C C . THR A 1 221 ? 16.738 24.135 26.146 1.00 91.19 221 THR A C 1
ATOM 1735 O O . THR A 1 221 ? 16.380 24.084 24.972 1.00 91.19 221 THR A O 1
ATOM 1738 N N . LEU A 1 222 ? 16.110 24.874 27.060 1.00 92.62 222 LEU A N 1
ATOM 1739 C CA . LEU A 1 222 ? 14.995 25.764 26.737 1.00 92.62 222 LEU A CA 1
ATOM 1740 C C . LEU A 1 222 ? 15.513 27.152 26.371 1.00 92.62 222 LEU A C 1
ATOM 1742 O O . LEU A 1 222 ? 16.363 27.702 27.073 1.00 92.62 222 LEU A O 1
ATOM 1746 N N . GLU A 1 223 ? 14.982 27.731 25.300 1.00 93.06 223 GLU A N 1
ATOM 1747 C CA . GLU A 1 223 ? 15.344 29.063 24.824 1.00 93.06 223 GLU A CA 1
ATOM 1748 C C . GLU A 1 223 ? 14.089 29.894 24.524 1.00 93.06 223 GLU A C 1
ATOM 1750 O O . GLU A 1 223 ? 13.018 29.366 24.214 1.00 93.06 223 GLU A O 1
ATOM 1755 N N . ASN A 1 224 ? 14.239 31.222 24.597 1.00 90.56 224 ASN A N 1
ATOM 1756 C CA . ASN A 1 224 ? 13.262 32.198 24.102 1.00 90.56 224 ASN A CA 1
ATOM 1757 C C . ASN A 1 224 ? 11.822 32.022 24.628 1.00 90.56 224 ASN A C 1
ATOM 1759 O O . ASN A 1 224 ? 10.873 32.291 23.903 1.00 90.56 224 ASN A O 1
ATOM 1763 N N . GLY A 1 225 ? 11.654 31.585 25.880 1.00 86.12 225 GLY A N 1
ATOM 1764 C CA . GLY A 1 225 ? 10.338 31.495 26.523 1.00 86.12 225 GLY A CA 1
ATOM 1765 C C . GLY A 1 225 ? 9.667 30.121 26.476 1.00 86.12 225 GLY A C 1
ATOM 1766 O O . GLY A 1 225 ? 8.564 29.995 26.998 1.00 86.12 225 GLY A O 1
ATOM 1767 N N . ALA A 1 226 ? 10.319 29.085 25.932 1.00 91.50 226 ALA A N 1
ATOM 1768 C CA . ALA A 1 226 ? 9.851 27.710 26.124 1.00 91.50 226 ALA A CA 1
ATOM 1769 C C . ALA A 1 226 ? 9.901 27.342 27.617 1.00 91.50 226 ALA A C 1
ATOM 1771 O O . ALA A 1 226 ? 10.894 27.629 28.295 1.00 91.50 226 ALA A O 1
ATOM 1772 N N . VAL A 1 227 ? 8.848 26.708 28.138 1.00 91.81 227 VAL A N 1
ATOM 1773 C CA . VAL A 1 227 ? 8.736 26.360 29.566 1.00 91.81 227 VAL A CA 1
ATOM 1774 C C . VAL A 1 227 ? 8.173 24.960 29.769 1.00 91.81 227 VAL A C 1
ATOM 1776 O O . VAL A 1 227 ? 7.349 24.488 28.991 1.00 91.81 227 VAL A O 1
ATOM 1779 N N . PHE A 1 228 ? 8.587 24.303 30.852 1.00 88.88 228 PHE A N 1
ATOM 1780 C CA . PHE A 1 228 ? 7.901 23.108 31.336 1.00 88.88 228 PHE A CA 1
ATOM 1781 C C . PHE A 1 228 ? 6.661 23.525 32.131 1.00 88.88 228 PHE A C 1
ATOM 1783 O O . PHE A 1 228 ? 6.786 24.181 33.167 1.00 88.88 228 PHE A O 1
ATOM 1790 N N . ALA A 1 229 ? 5.480 23.137 31.657 1.00 84.44 229 ALA A N 1
ATOM 1791 C CA . ALA A 1 229 ? 4.196 23.416 32.294 1.00 84.44 229 ALA A CA 1
ATOM 1792 C C . ALA A 1 229 ? 3.245 22.224 32.109 1.00 84.44 229 ALA A C 1
ATOM 1794 O O . ALA A 1 229 ? 3.264 21.558 31.075 1.00 84.44 229 ALA A O 1
ATOM 1795 N N . ASP A 1 230 ? 2.447 21.919 33.135 1.00 81.94 230 ASP A N 1
ATOM 1796 C CA . ASP A 1 230 ? 1.383 20.904 33.083 1.00 81.94 230 ASP A CA 1
ATOM 1797 C C . ASP A 1 230 ? 1.812 19.537 32.521 1.00 81.94 230 ASP A C 1
ATOM 1799 O O . ASP A 1 230 ? 1.099 18.907 31.744 1.00 81.94 230 ASP A O 1
ATOM 1803 N N . LYS A 1 231 ? 2.991 19.053 32.947 1.00 85.44 231 LYS A N 1
ATOM 1804 C CA . LYS A 1 231 ? 3.590 17.784 32.481 1.00 85.44 231 LYS A CA 1
ATOM 1805 C C . LYS A 1 231 ? 3.839 17.758 30.966 1.00 85.44 231 LYS A C 1
ATOM 1807 O O . LYS A 1 231 ? 3.708 16.720 30.324 1.00 85.44 231 LYS A O 1
ATOM 1812 N N . SER A 1 232 ? 4.191 18.899 30.396 1.00 91.06 232 SER A N 1
ATOM 1813 C CA . SER A 1 232 ? 4.536 19.032 28.989 1.00 91.06 232 SER A CA 1
ATOM 1814 C C . SER A 1 232 ? 5.522 20.178 28.778 1.00 91.06 232 SER A C 1
ATOM 1816 O O . SER A 1 232 ? 5.814 20.964 29.686 1.00 91.06 232 SER A O 1
ATOM 1818 N N . LEU A 1 233 ? 6.065 20.251 27.572 1.00 93.00 233 LEU A N 1
ATOM 1819 C CA . LEU A 1 233 ? 6.860 21.366 27.094 1.00 93.00 233 LEU A CA 1
ATOM 1820 C C . LEU A 1 233 ? 5.967 22.319 26.290 1.00 93.00 233 LEU A C 1
ATOM 1822 O O . LEU A 1 233 ? 5.392 21.910 25.283 1.00 93.00 233 LEU A O 1
ATOM 1826 N N . HIS A 1 234 ? 5.864 23.568 26.739 1.00 94.81 234 HIS A N 1
ATOM 1827 C CA . HIS A 1 234 ? 4.997 24.593 26.165 1.00 94.81 234 HIS A CA 1
ATOM 1828 C C . HIS A 1 234 ? 5.758 25.534 25.225 1.00 94.81 234 HIS A C 1
ATOM 1830 O O . HIS A 1 234 ? 6.853 26.002 25.561 1.00 94.81 234 HIS A O 1
ATOM 1836 N N . PHE A 1 235 ? 5.135 25.853 24.088 1.00 94.06 235 PHE A N 1
ATOM 1837 C CA . PHE A 1 235 ? 5.639 26.776 23.075 1.00 94.06 235 PHE A CA 1
ATOM 1838 C C . PHE A 1 235 ? 4.600 27.850 22.704 1.00 94.06 235 PHE A C 1
ATOM 1840 O O . PHE A 1 235 ? 3.400 27.582 22.618 1.00 94.06 235 PHE A O 1
ATOM 1847 N N . ASP A 1 236 ? 5.109 29.056 22.453 1.00 91.12 236 ASP A N 1
ATOM 1848 C CA . ASP A 1 236 ? 4.405 30.334 22.284 1.00 91.12 236 ASP A CA 1
ATOM 1849 C C . ASP A 1 236 ? 4.057 30.721 20.834 1.00 91.12 236 ASP A C 1
ATOM 1851 O O . ASP A 1 236 ? 3.558 31.822 20.598 1.00 91.12 236 ASP A O 1
ATOM 1855 N N . GLY A 1 237 ? 4.337 29.865 19.843 1.00 87.88 237 GLY A N 1
ATOM 1856 C CA . GLY A 1 237 ? 4.017 30.161 18.440 1.00 87.88 237 GLY A CA 1
ATOM 1857 C C . GLY A 1 237 ? 4.833 31.297 17.817 1.00 87.88 237 GLY A C 1
ATOM 1858 O O . GLY A 1 237 ? 4.608 31.645 16.653 1.00 87.88 237 GLY A O 1
ATOM 1859 N N . LEU A 1 238 ? 5.795 31.857 18.558 1.00 86.75 238 LEU A N 1
ATOM 1860 C CA . LEU A 1 238 ? 6.634 32.979 18.159 1.00 86.75 238 LEU A CA 1
ATOM 1861 C C . LEU A 1 238 ? 8.093 32.535 18.015 1.00 86.75 238 LEU A C 1
ATOM 1863 O O . LEU A 1 238 ? 8.525 32.177 16.917 1.00 86.75 238 LEU A O 1
ATOM 1867 N N . LYS A 1 239 ? 8.869 32.598 19.103 1.00 88.00 239 LYS A N 1
ATOM 1868 C CA . LYS A 1 239 ? 10.322 32.339 19.102 1.00 88.00 239 LYS A CA 1
ATOM 1869 C C . LYS A 1 239 ? 10.754 31.305 20.130 1.00 88.00 239 LYS A C 1
ATOM 1871 O O . LYS A 1 239 ? 11.944 30.982 20.159 1.00 88.00 239 LYS A O 1
ATOM 1876 N N . SER A 1 240 ? 9.840 30.827 20.972 1.00 91.75 240 SER A N 1
ATOM 1877 C CA . SER A 1 240 ? 10.147 29.769 21.926 1.00 91.75 240 SER A CA 1
ATOM 1878 C C . SER A 1 240 ? 10.637 28.526 21.193 1.00 91.75 240 SER A C 1
ATOM 1880 O O . SER A 1 240 ? 10.089 28.112 20.171 1.00 91.75 240 SER A O 1
ATOM 1882 N N . LYS A 1 241 ? 11.713 27.937 21.707 1.00 93.31 241 LYS A N 1
ATOM 1883 C CA . LYS A 1 241 ? 12.261 26.702 21.155 1.00 93.31 241 LYS A CA 1
ATOM 1884 C C . LYS A 1 241 ? 12.965 25.900 22.229 1.00 93.31 241 LYS A C 1
ATOM 1886 O O . LYS A 1 241 ? 13.379 26.427 23.264 1.00 93.31 241 LYS A O 1
ATOM 1891 N N . ALA A 1 242 ? 13.145 24.624 21.941 1.00 94.31 242 ALA A N 1
ATOM 1892 C CA . ALA A 1 242 ? 13.904 23.726 22.785 1.00 94.31 242 ALA A CA 1
ATOM 1893 C C . ALA A 1 242 ? 14.923 22.959 21.945 1.00 94.31 242 ALA A C 1
ATOM 1895 O O . ALA A 1 242 ? 14.589 22.435 20.885 1.00 94.31 242 ALA A O 1
ATOM 1896 N N . VAL A 1 243 ? 16.170 22.913 22.403 1.00 93.94 243 VAL A N 1
ATOM 1897 C CA . VAL A 1 243 ? 17.273 22.237 21.713 1.00 93.94 243 VAL A CA 1
ATOM 1898 C C . VAL A 1 243 ? 17.541 20.907 22.395 1.00 93.94 243 VAL A C 1
ATOM 1900 O O . VAL A 1 243 ? 17.797 20.860 23.601 1.00 93.94 243 VAL A O 1
ATOM 1903 N N . LEU A 1 244 ? 17.474 19.829 21.623 1.00 91.88 244 LEU A N 1
ATOM 1904 C CA . LEU A 1 244 ? 17.705 18.475 22.096 1.00 91.88 244 LEU A CA 1
ATOM 1905 C C . LEU A 1 244 ? 19.204 18.156 22.032 1.00 91.88 244 LEU A C 1
ATOM 1907 O O . LEU A 1 244 ? 19.752 17.993 20.946 1.00 91.88 244 LEU A O 1
ATOM 1911 N N . LYS A 1 245 ? 19.870 18.069 23.183 1.00 85.62 245 LYS A N 1
ATOM 1912 C CA . LYS A 1 245 ? 21.320 17.833 23.256 1.00 85.62 245 LYS A CA 1
ATOM 1913 C C . LYS A 1 245 ? 21.689 16.444 22.743 1.00 85.62 245 LYS A C 1
ATOM 1915 O O . LYS A 1 245 ? 20.899 15.505 22.853 1.00 85.62 245 LYS A O 1
ATOM 1920 N N . ASP A 1 246 ? 22.917 16.323 22.247 1.00 81.94 246 ASP A N 1
ATOM 1921 C CA . ASP A 1 246 ? 23.511 15.068 21.763 1.00 81.94 246 ASP A CA 1
ATOM 1922 C C . ASP A 1 246 ? 22.718 14.432 20.604 1.00 81.94 246 ASP A C 1
ATOM 1924 O O . ASP A 1 246 ? 22.765 13.220 20.377 1.00 81.94 246 ASP A O 1
ATOM 1928 N N . SER A 1 247 ? 21.983 15.252 19.848 1.00 88.69 247 SER A N 1
ATOM 1929 C CA . SER A 1 247 ? 21.112 14.812 18.757 1.00 88.69 247 SER A CA 1
ATOM 1930 C C . SER A 1 247 ? 21.692 15.098 17.365 1.00 88.69 247 SER A C 1
ATOM 1932 O O . SER A 1 247 ? 21.133 14.679 16.343 1.00 88.69 247 SER A O 1
ATOM 1934 N N . GLY A 1 248 ? 22.867 15.731 17.305 1.00 86.69 248 GLY A N 1
ATOM 1935 C CA . GLY A 1 248 ? 23.630 15.994 16.085 1.00 86.69 248 GLY A CA 1
ATOM 1936 C C . GLY A 1 248 ? 23.790 14.784 15.154 1.00 86.69 248 GLY A C 1
ATOM 1937 O O . GLY A 1 248 ? 23.724 14.942 13.937 1.00 86.69 248 GLY A O 1
ATOM 1938 N N . SER A 1 249 ? 23.889 13.556 15.677 1.00 84.94 249 SER A N 1
ATOM 1939 C CA . SER A 1 249 ? 24.049 12.351 14.847 1.00 84.94 249 SER A CA 1
ATOM 1940 C C . SER A 1 249 ? 22.748 11.781 14.248 1.00 84.94 249 SER A C 1
ATOM 1942 O O . SER A 1 249 ? 22.823 10.880 13.413 1.00 84.94 249 SER A O 1
ATOM 1944 N N . PHE A 1 250 ? 21.559 12.295 14.595 1.00 89.44 250 PHE A N 1
ATOM 1945 C CA . PHE A 1 250 ? 20.259 11.820 14.078 1.00 89.44 250 PHE A CA 1
ATOM 1946 C C . PHE A 1 250 ? 19.931 12.391 12.690 1.00 89.44 250 PHE A C 1
ATOM 1948 O O . PHE A 1 250 ? 19.041 13.221 12.513 1.00 89.44 250 PHE A O 1
ATOM 1955 N N . ASN A 1 251 ? 20.688 11.950 11.689 1.00 92.00 251 ASN A N 1
ATOM 1956 C CA . ASN A 1 251 ? 20.487 12.291 10.282 1.00 92.00 251 ASN A CA 1
ATOM 1957 C C . ASN A 1 251 ? 19.648 11.233 9.552 1.00 92.00 251 ASN A C 1
ATOM 1959 O O . ASN A 1 251 ? 19.530 10.095 10.007 1.00 92.00 251 ASN A O 1
ATOM 1963 N N . VAL A 1 252 ? 19.096 11.594 8.391 1.00 93.06 252 VAL A N 1
ATOM 1964 C CA . VAL A 1 252 ? 18.503 10.610 7.477 1.00 93.06 252 VAL A CA 1
ATOM 1965 C C . VAL A 1 252 ? 19.638 9.824 6.819 1.00 93.06 252 VAL A C 1
ATOM 1967 O O . VAL A 1 252 ? 20.504 10.401 6.165 1.00 93.06 252 VAL A O 1
ATOM 1970 N N . THR A 1 253 ? 19.652 8.507 7.014 1.00 88.50 253 THR A N 1
ATOM 1971 C CA . THR A 1 253 ? 20.689 7.599 6.495 1.00 88.50 253 THR A CA 1
ATOM 1972 C C . THR A 1 253 ? 20.053 6.416 5.762 1.00 88.50 253 THR A C 1
ATOM 1974 O O . THR A 1 253 ? 18.843 6.221 5.884 1.00 88.50 253 THR A O 1
ATOM 1977 N N . PRO A 1 254 ? 20.833 5.562 5.070 1.00 85.19 254 PRO A N 1
ATOM 1978 C CA . PRO A 1 254 ? 20.312 4.333 4.474 1.00 85.19 254 PRO A CA 1
ATOM 1979 C C . PRO A 1 254 ? 19.643 3.351 5.451 1.00 85.19 254 PRO A C 1
ATOM 1981 O O . PRO A 1 254 ? 18.891 2.491 5.006 1.00 85.19 254 PRO A O 1
ATOM 1984 N N . ALA A 1 255 ? 19.884 3.457 6.764 1.00 78.88 255 ALA A N 1
ATOM 1985 C CA . ALA A 1 255 ? 19.139 2.690 7.770 1.00 78.88 255 ALA A CA 1
ATOM 1986 C C . ALA A 1 255 ? 17.709 3.231 7.988 1.00 78.88 255 ALA A C 1
ATOM 1988 O O . ALA A 1 255 ? 16.842 2.545 8.532 1.00 78.88 255 ALA A O 1
ATOM 1989 N N . GLY A 1 256 ? 17.450 4.457 7.535 1.00 89.25 256 GLY A N 1
ATOM 1990 C CA . GLY A 1 256 ? 16.240 5.225 7.774 1.00 89.25 256 GLY A CA 1
ATOM 1991 C C . GLY A 1 256 ? 16.344 6.133 8.998 1.00 89.25 256 GLY A C 1
ATOM 1992 O O . GLY A 1 256 ? 17.361 6.188 9.690 1.00 89.25 256 GLY A O 1
ATOM 1993 N N . LEU A 1 257 ? 15.272 6.872 9.256 1.00 95.31 257 LEU A N 1
ATOM 1994 C CA . LEU A 1 257 ? 15.105 7.709 10.444 1.00 95.31 257 LEU A CA 1
ATOM 1995 C C . LEU A 1 257 ? 13.617 7.768 10.779 1.00 95.31 257 LEU A C 1
ATOM 1997 O O . LEU A 1 257 ? 12.800 7.983 9.888 1.00 95.31 257 LEU A O 1
ATOM 2001 N N . THR A 1 258 ? 13.270 7.624 12.052 1.00 97.38 258 THR A N 1
ATOM 2002 C CA . THR A 1 258 ? 11.903 7.852 12.528 1.00 97.38 258 THR A CA 1
ATOM 2003 C C . THR A 1 258 ? 11.899 8.883 13.635 1.00 97.38 258 THR A C 1
ATOM 2005 O O . THR A 1 258 ? 12.688 8.775 14.568 1.00 97.38 258 THR A O 1
ATOM 2008 N N . MET A 1 259 ? 10.986 9.843 13.547 1.00 97.50 259 MET A N 1
ATOM 2009 C CA . MET A 1 259 ? 10.613 10.739 14.634 1.00 97.50 259 MET A CA 1
ATOM 2010 C C . MET A 1 259 ? 9.193 10.416 15.086 1.00 97.50 259 MET A C 1
ATOM 2012 O O . MET A 1 259 ? 8.321 10.215 14.245 1.00 97.50 259 MET A O 1
ATOM 2016 N N . ILE A 1 260 ? 8.952 10.433 16.393 1.00 97.25 260 ILE A N 1
ATOM 2017 C CA . ILE A 1 260 ? 7.624 10.387 17.004 1.00 97.25 260 ILE A CA 1
ATOM 2018 C C . ILE A 1 260 ? 7.504 11.567 17.961 1.00 97.25 260 ILE A C 1
ATOM 2020 O O . ILE A 1 260 ? 8.401 11.786 18.767 1.00 97.25 260 ILE A O 1
ATOM 2024 N N . ALA A 1 261 ? 6.407 12.313 17.893 1.00 96.81 261 ALA A N 1
ATOM 2025 C CA . ALA A 1 261 ? 6.104 13.400 18.813 1.00 96.81 261 ALA A CA 1
ATOM 2026 C C . ALA A 1 261 ? 4.653 13.299 19.295 1.00 96.81 261 ALA A C 1
ATOM 2028 O O . ALA A 1 261 ? 3.743 13.091 18.488 1.00 96.81 261 ALA A O 1
ATOM 2029 N N . ILE A 1 262 ? 4.437 13.474 20.599 1.00 95.81 262 ILE A N 1
ATOM 2030 C CA . ILE A 1 262 ? 3.100 13.604 21.187 1.00 95.81 262 ILE A CA 1
ATOM 2031 C C . ILE A 1 262 ? 2.851 15.082 21.446 1.00 95.81 262 ILE A C 1
ATOM 2033 O O . ILE A 1 262 ? 3.479 15.671 22.327 1.00 95.81 262 ILE A O 1
ATOM 2037 N N . VAL A 1 263 ? 1.972 15.688 20.651 1.00 95.12 263 VAL A N 1
ATOM 2038 C CA . VAL A 1 263 ? 1.798 17.146 20.594 1.00 95.12 263 VAL A CA 1
ATOM 2039 C C . VAL A 1 263 ? 0.329 17.553 20.638 1.00 95.12 263 VAL A C 1
ATOM 2041 O O . VAL A 1 263 ? -0.527 16.834 20.134 1.00 95.12 263 VAL A O 1
ATOM 2044 N N . CYS A 1 264 ? 0.052 18.722 21.207 1.00 93.75 264 CYS A N 1
ATOM 2045 C CA . CYS A 1 264 ? -1.248 19.386 21.215 1.00 93.75 264 CYS A CA 1
ATOM 2046 C C . CYS A 1 264 ? -1.086 20.785 20.588 1.00 93.75 264 CYS A C 1
ATOM 2048 O O . CYS A 1 264 ? -0.740 21.738 21.292 1.00 93.75 264 CYS A O 1
ATOM 2050 N N . PRO A 1 265 ? -1.220 20.911 19.254 1.00 91.94 265 PRO A N 1
ATOM 2051 C CA . PRO A 1 265 ? -1.024 22.172 18.545 1.00 91.94 265 PRO A CA 1
ATOM 2052 C C . PRO A 1 265 ? -2.213 23.117 18.754 1.00 91.94 265 PRO A C 1
ATOM 2054 O O . PRO A 1 265 ? -3.359 22.672 18.805 1.00 91.94 265 PRO A O 1
ATOM 2057 N N . ARG A 1 266 ? -1.961 24.429 18.794 1.00 90.38 266 ARG A N 1
ATOM 2058 C CA . ARG A 1 266 ? -2.996 25.480 18.842 1.00 90.38 266 ARG A CA 1
ATOM 2059 C C . ARG A 1 266 ? -2.775 26.524 17.754 1.00 90.38 266 ARG A C 1
ATOM 2061 O O . ARG A 1 266 ? -1.771 26.496 17.048 1.00 90.38 266 ARG A O 1
ATOM 2068 N N . ASN A 1 267 ? -3.724 27.441 17.588 1.00 85.25 267 ASN A N 1
ATOM 2069 C CA . ASN A 1 267 ? -3.552 28.543 16.641 1.00 85.25 267 ASN A CA 1
ATOM 2070 C C . ASN A 1 267 ? -2.408 29.456 17.086 1.00 85.25 267 ASN A C 1
ATOM 2072 O O . ASN A 1 267 ? -2.367 29.864 18.245 1.00 85.25 267 ASN A O 1
ATOM 2076 N N . ASN A 1 268 ? -1.516 29.800 16.154 1.00 80.50 268 ASN A N 1
ATOM 2077 C CA . ASN A 1 268 ? -0.501 30.817 16.408 1.00 80.50 268 ASN A CA 1
ATOM 2078 C C . ASN A 1 268 ? -1.174 32.165 16.734 1.00 80.50 268 ASN A C 1
ATOM 2080 O O . ASN A 1 268 ? -2.263 32.441 16.219 1.00 80.50 268 ASN A O 1
ATOM 2084 N N . PRO A 1 269 ? -0.546 33.002 17.577 1.00 80.06 269 PRO A N 1
ATOM 2085 C CA . PRO A 1 269 ? -1.091 34.308 17.930 1.00 80.06 269 PRO A CA 1
ATOM 2086 C C . PRO A 1 269 ? -1.163 35.247 16.711 1.00 80.06 269 PRO A C 1
ATOM 2088 O O . PRO A 1 269 ? -0.447 35.063 15.723 1.00 80.06 269 PRO A O 1
ATOM 2091 N N . GLU A 1 270 ? -2.045 36.254 16.772 1.00 76.69 270 GLU A N 1
ATOM 2092 C CA . GLU A 1 270 ? -2.328 37.178 15.654 1.00 76.69 270 GLU A CA 1
ATOM 2093 C C . GLU A 1 270 ? -1.092 37.955 15.165 1.00 76.69 270 GLU A C 1
ATOM 2095 O O . GLU A 1 270 ? -1.037 38.367 14.007 1.00 76.69 270 GLU A O 1
ATOM 2100 N N . ASP A 1 271 ? -0.094 38.144 16.028 1.00 75.31 271 ASP A N 1
ATOM 2101 C CA . ASP A 1 271 ? 1.168 38.830 15.745 1.00 75.31 271 ASP A CA 1
ATOM 2102 C C . ASP A 1 271 ? 2.261 37.907 15.173 1.00 75.31 271 ASP A C 1
ATOM 2104 O O . ASP A 1 271 ? 3.398 38.340 14.956 1.00 75.31 271 ASP A O 1
ATOM 2108 N N . SER A 1 272 ? 1.935 36.645 14.877 1.00 73.94 272 SER A N 1
ATOM 2109 C CA . SER A 1 272 ? 2.873 35.715 14.251 1.00 73.94 272 SER A CA 1
ATOM 2110 C C . SER A 1 272 ? 3.274 36.187 12.835 1.00 73.94 272 SER A C 1
ATOM 2112 O O . SER A 1 272 ? 2.409 36.559 12.037 1.00 73.94 272 SER A O 1
ATOM 2114 N N . PRO A 1 273 ? 4.568 36.135 12.446 1.00 65.12 273 PRO A N 1
ATOM 2115 C CA . PRO A 1 273 ? 5.061 36.709 11.184 1.00 65.12 273 PRO A CA 1
ATOM 2116 C C . PRO A 1 273 ? 4.485 36.092 9.896 1.00 65.12 273 PRO A C 1
ATOM 2118 O O . PRO A 1 273 ? 4.662 36.660 8.817 1.00 65.12 273 PRO A O 1
ATOM 2121 N N . LYS A 1 274 ? 3.844 34.915 9.974 1.00 66.31 274 LYS A N 1
ATOM 2122 C CA . LYS A 1 274 ? 3.204 34.232 8.840 1.00 66.31 274 LYS A CA 1
ATOM 2123 C C . LYS A 1 274 ? 1.744 33.904 9.166 1.00 66.31 274 LYS A C 1
ATOM 2125 O O . LYS A 1 274 ? 1.466 32.960 9.896 1.00 66.31 274 LYS A O 1
ATOM 2130 N N . LEU A 1 275 ? 0.831 34.641 8.533 1.00 54.00 275 LEU A N 1
ATOM 2131 C CA . LEU A 1 275 ? -0.629 34.558 8.710 1.00 54.00 275 LEU A CA 1
ATOM 2132 C C . LEU A 1 275 ? -1.257 33.199 8.310 1.00 54.00 275 LEU A C 1
ATOM 2134 O O . LEU A 1 275 ? -2.372 32.900 8.723 1.00 54.00 275 LEU A O 1
ATOM 2138 N N . ASP A 1 276 ? -0.552 32.340 7.562 1.00 56.47 276 ASP A N 1
ATOM 2139 C CA . ASP A 1 276 ? -1.079 31.062 7.037 1.00 56.47 276 ASP A CA 1
ATOM 2140 C C . ASP A 1 276 ? -0.998 29.867 8.016 1.00 56.47 276 ASP A C 1
ATOM 2142 O O . ASP A 1 276 ? -0.932 28.707 7.595 1.00 56.47 276 ASP A O 1
ATOM 2146 N N . ASN A 1 277 ? -1.001 30.112 9.332 1.00 68.06 277 ASN A N 1
ATOM 2147 C CA . ASN A 1 277 ? -0.944 29.063 10.362 1.00 68.06 277 ASN A CA 1
ATOM 2148 C C . ASN A 1 277 ? 0.226 28.068 10.192 1.00 68.06 277 ASN A C 1
ATOM 2150 O O . ASN A 1 277 ? 0.096 26.867 10.459 1.00 68.06 277 ASN A O 1
ATOM 2154 N N . ASN A 1 278 ? 1.363 28.559 9.699 1.00 81.81 278 ASN A N 1
ATOM 2155 C CA . ASN A 1 278 ? 2.563 27.760 9.498 1.00 81.81 278 ASN A CA 1
ATOM 2156 C C . ASN A 1 278 ? 3.241 27.467 10.839 1.00 81.81 278 ASN A C 1
ATOM 2158 O O . ASN A 1 278 ? 3.577 28.396 11.568 1.00 81.81 278 ASN A O 1
ATOM 2162 N N . MET A 1 279 ? 3.484 26.193 11.144 1.00 87.94 279 MET A N 1
ATOM 2163 C CA . MET A 1 279 ? 4.075 25.774 12.423 1.00 87.94 279 MET A CA 1
ATOM 2164 C C . MET A 1 279 ? 5.120 24.693 12.180 1.00 87.94 279 MET A C 1
ATOM 2166 O O . MET A 1 279 ? 4.881 23.803 11.364 1.00 87.94 279 MET A O 1
ATOM 2170 N N . MET A 1 280 ? 6.241 24.727 12.902 1.00 91.00 280 MET A N 1
ATOM 2171 C CA . MET A 1 280 ? 7.267 23.678 12.854 1.00 91.00 280 MET A CA 1
ATOM 2172 C C . MET A 1 280 ? 7.347 22.935 14.181 1.00 91.00 280 MET A C 1
ATOM 2174 O O . MET A 1 280 ? 7.747 23.492 15.195 1.00 91.00 280 MET A O 1
ATOM 2178 N N . VAL A 1 281 ? 6.998 21.650 14.157 1.00 94.62 281 VAL A N 1
ATOM 2179 C CA . VAL A 1 281 ? 7.048 20.776 15.335 1.00 94.62 281 VAL A CA 1
ATOM 2180 C C . VAL A 1 281 ? 8.499 20.456 15.692 1.00 94.62 281 VAL A C 1
ATOM 2182 O O . VAL A 1 281 ? 8.892 20.566 16.853 1.00 94.62 281 VAL A O 1
ATOM 2185 N N . ALA A 1 282 ? 9.297 20.082 14.691 1.00 95.38 282 ALA A N 1
ATOM 2186 C CA . ALA A 1 282 ? 10.705 19.752 14.855 1.00 95.38 282 ALA A CA 1
ATOM 2187 C C . ALA A 1 282 ? 11.501 20.063 13.584 1.00 95.38 282 ALA A C 1
ATOM 2189 O O . ALA A 1 282 ? 10.993 19.946 12.465 1.00 95.38 282 ALA A O 1
ATOM 2190 N N . CYS A 1 283 ? 12.764 20.426 13.762 1.00 94.56 283 CYS A N 1
ATOM 2191 C CA . CYS A 1 283 ? 13.684 20.803 12.703 1.00 94.56 283 CYS A CA 1
ATOM 2192 C C . CYS A 1 283 ? 15.082 20.282 13.021 1.00 94.56 283 CYS A C 1
ATOM 2194 O O . CYS A 1 283 ? 15.601 20.521 14.108 1.00 94.56 283 CYS A O 1
ATOM 2196 N N . LYS A 1 284 ? 15.730 19.645 12.049 1.00 94.38 284 LYS A N 1
ATOM 2197 C CA . LYS A 1 284 ? 17.180 19.471 12.040 1.00 94.38 284 LYS A CA 1
ATOM 2198 C C . LYS A 1 284 ? 17.770 20.490 11.062 1.00 94.38 284 LYS A C 1
ATOM 2200 O O . LYS A 1 284 ? 17.609 20.299 9.850 1.00 94.38 284 LYS A O 1
ATOM 2205 N N . PRO A 1 285 ? 18.394 21.578 11.555 1.00 92.06 285 PRO A N 1
ATOM 2206 C CA . PRO A 1 285 ? 18.882 22.668 10.713 1.00 92.06 285 PRO A CA 1
ATOM 2207 C C . PRO A 1 285 ? 19.731 22.162 9.548 1.00 92.06 285 PRO A C 1
ATOM 2209 O O . PRO A 1 285 ? 20.598 21.306 9.729 1.00 92.06 285 PRO A O 1
ATOM 2212 N N . GLY A 1 286 ? 19.441 22.649 8.341 1.00 89.75 286 GLY A N 1
ATOM 2213 C CA . GLY A 1 286 ? 20.150 22.234 7.129 1.00 89.75 286 GLY A CA 1
ATOM 2214 C C . GLY A 1 286 ? 19.903 20.791 6.662 1.00 89.75 286 GLY A C 1
ATOM 2215 O O . GLY A 1 286 ? 20.554 20.376 5.711 1.00 89.75 286 GLY A O 1
ATOM 2216 N N . SER A 1 287 ? 18.978 20.035 7.267 1.00 92.44 287 SER A N 1
ATOM 2217 C CA . SER A 1 287 ? 18.701 18.641 6.884 1.00 92.44 287 SER A CA 1
ATOM 2218 C C . SER A 1 287 ? 17.220 18.382 6.598 1.00 92.44 287 SER A C 1
ATOM 2220 O O . SER A 1 287 ? 16.857 18.122 5.453 1.00 92.44 287 SER A O 1
ATOM 2222 N N . TRP A 1 288 ? 16.340 18.465 7.598 1.00 94.12 288 TRP A N 1
ATOM 2223 C CA . TRP A 1 288 ? 14.907 18.190 7.431 1.00 94.12 288 TRP A CA 1
ATOM 2224 C C . TRP A 1 288 ? 14.062 18.958 8.452 1.00 94.12 288 TRP A C 1
ATOM 2226 O O . TRP A 1 288 ? 14.554 19.333 9.517 1.00 94.12 288 TRP A O 1
ATOM 2236 N N . PHE A 1 289 ? 12.776 19.160 8.167 1.00 94.50 289 PHE A N 1
ATOM 2237 C CA . PHE A 1 289 ? 11.808 19.608 9.172 1.00 94.50 289 PHE A CA 1
ATOM 2238 C C . PHE A 1 289 ? 10.457 18.913 9.035 1.00 94.50 289 PHE A C 1
ATOM 2240 O O . PHE A 1 289 ? 10.106 18.440 7.956 1.00 94.50 289 PHE A O 1
ATOM 2247 N N . LEU A 1 290 ? 9.684 18.915 10.124 1.00 95.12 290 LEU A N 1
ATOM 2248 C CA . LEU A 1 290 ? 8.274 18.539 10.147 1.00 95.12 290 LEU A CA 1
ATOM 2249 C C . LEU A 1 290 ? 7.425 19.640 10.776 1.00 95.12 290 LEU A C 1
ATOM 2251 O O . LEU A 1 290 ? 7.753 20.191 11.828 1.00 95.12 290 LEU A O 1
ATOM 2255 N N . GLY A 1 291 ? 6.281 19.900 10.164 1.00 92.38 291 GLY A N 1
ATOM 2256 C CA . GLY A 1 291 ? 5.337 20.902 10.606 1.00 92.38 291 GLY A CA 1
ATOM 2257 C C . GLY A 1 291 ? 4.020 20.832 9.848 1.00 92.38 291 GLY A C 1
ATOM 2258 O O . GLY A 1 291 ? 3.579 19.767 9.406 1.00 92.38 291 GLY A O 1
ATOM 2259 N N . ARG A 1 292 ? 3.397 21.997 9.691 1.00 88.88 292 ARG A N 1
ATOM 2260 C CA . ARG A 1 292 ? 2.176 22.178 8.910 1.00 88.88 292 ARG A CA 1
ATOM 2261 C C . ARG A 1 292 ? 2.172 23.504 8.163 1.00 88.88 292 ARG A C 1
ATOM 2263 O O . ARG A 1 292 ? 2.809 24.466 8.593 1.00 88.88 292 ARG A O 1
ATOM 2270 N N . THR A 1 293 ? 1.376 23.547 7.102 1.00 86.00 293 THR A N 1
ATOM 2271 C CA . THR A 1 293 ? 1.024 24.760 6.361 1.00 86.00 293 THR A CA 1
ATOM 2272 C C . THR A 1 293 ? -0.472 24.739 6.084 1.00 86.00 293 THR A C 1
ATOM 2274 O O . THR A 1 293 ? -0.975 23.812 5.445 1.00 86.00 293 THR A O 1
ATOM 2277 N N . GLY A 1 294 ? -1.207 25.729 6.598 1.00 83.06 294 GLY A N 1
ATOM 2278 C CA . GLY A 1 294 ? -2.668 25.715 6.569 1.00 83.06 294 GLY A CA 1
ATOM 2279 C C . GLY A 1 294 ? -3.243 24.450 7.220 1.00 83.06 294 GLY A C 1
ATOM 2280 O O . GLY A 1 294 ? -3.028 24.200 8.404 1.00 83.06 294 GLY A O 1
ATOM 2281 N N . LYS A 1 295 ? -3.979 23.648 6.439 1.00 81.44 295 LYS A N 1
ATOM 2282 C CA . LYS A 1 295 ? -4.591 22.379 6.877 1.00 81.44 295 LYS A CA 1
ATOM 2283 C C . LYS A 1 295 ? -3.828 21.132 6.420 1.00 81.44 295 LYS A C 1
ATOM 2285 O O . LYS A 1 295 ? -4.390 20.046 6.467 1.00 81.44 295 LYS A O 1
ATOM 2290 N N . SER A 1 296 ? -2.585 21.265 5.969 1.00 85.50 296 SER A N 1
ATOM 2291 C CA . SER A 1 296 ? -1.796 20.126 5.490 1.00 85.50 296 SER A CA 1
ATOM 2292 C C . SER A 1 296 ? -0.519 19.941 6.287 1.00 85.50 296 SER A C 1
ATOM 2294 O O . SER A 1 296 ? 0.070 20.908 6.779 1.00 85.50 296 SER A O 1
ATOM 2296 N N . TYR A 1 297 ? -0.082 18.687 6.398 1.00 90.88 297 TYR A N 1
ATOM 2297 C CA . TYR A 1 297 ? 1.246 18.380 6.908 1.00 90.88 297 TYR A CA 1
ATOM 2298 C C . TYR A 1 297 ? 2.282 18.954 5.952 1.00 90.88 297 TYR A C 1
ATOM 2300 O O . TYR A 1 297 ? 2.086 18.945 4.738 1.00 90.88 297 TYR A O 1
ATOM 2308 N N . ASN A 1 298 ? 3.377 19.462 6.504 1.00 91.88 298 ASN A N 1
ATOM 2309 C CA . ASN A 1 298 ? 4.482 19.996 5.728 1.00 91.88 298 ASN A CA 1
ATOM 2310 C C . ASN A 1 298 ? 5.782 19.401 6.255 1.00 91.88 298 ASN A C 1
ATOM 2312 O O . ASN A 1 298 ? 6.141 19.593 7.416 1.00 91.88 298 ASN A O 1
ATOM 2316 N N . MET A 1 299 ? 6.474 18.671 5.395 1.00 93.62 299 MET A N 1
ATOM 2317 C CA . MET A 1 299 ? 7.814 18.165 5.639 1.00 93.62 299 MET A CA 1
ATOM 2318 C C . MET A 1 299 ? 8.687 18.590 4.473 1.00 93.62 299 MET A C 1
ATOM 2320 O O . MET A 1 299 ? 8.249 18.520 3.326 1.00 93.62 299 MET A O 1
ATOM 2324 N N . SER A 1 300 ? 9.918 19.013 4.741 1.00 92.94 300 SER A N 1
ATOM 2325 C CA . SER A 1 300 ? 10.899 19.222 3.676 1.00 92.94 300 SER A CA 1
ATOM 2326 C C . SER A 1 300 ? 12.275 18.699 4.054 1.00 92.94 300 SER A C 1
ATOM 2328 O O . SER A 1 300 ? 12.642 18.695 5.227 1.00 92.94 300 SER A O 1
ATOM 2330 N N . LEU A 1 301 ? 13.032 18.305 3.032 1.00 92.69 301 LEU A N 1
ATOM 2331 C CA . LEU A 1 301 ? 14.440 17.918 3.088 1.00 92.69 301 LEU A CA 1
ATOM 2332 C C . LEU A 1 301 ? 15.308 18.971 2.386 1.00 92.69 301 LEU A C 1
ATOM 2334 O O . LEU A 1 301 ? 14.864 19.628 1.437 1.00 92.69 301 LEU A O 1
ATOM 2338 N N . CYS A 1 302 ? 16.548 19.090 2.844 1.00 92.25 302 CYS A N 1
ATOM 2339 C CA . CYS A 1 302 ? 17.644 19.739 2.141 1.00 92.25 302 CYS A CA 1
ATOM 2340 C C . CYS A 1 302 ? 18.432 18.685 1.363 1.00 92.25 302 CYS A C 1
ATOM 2342 O O . CYS A 1 302 ? 18.748 17.617 1.899 1.00 92.25 302 CYS A O 1
ATOM 2344 N N . THR A 1 303 ? 18.755 18.988 0.110 1.00 90.50 303 THR A N 1
ATOM 2345 C CA . THR A 1 303 ? 19.715 18.210 -0.675 1.00 90.50 303 THR A CA 1
ATOM 2346 C C . THR A 1 303 ? 20.610 19.116 -1.485 1.00 90.50 303 THR A C 1
ATOM 2348 O O . THR A 1 303 ? 20.188 20.195 -1.904 1.00 90.50 303 THR A O 1
ATOM 2351 N N . GLU A 1 304 ? 21.802 18.622 -1.812 1.00 87.44 304 GLU A N 1
ATOM 2352 C CA . GLU A 1 304 ? 22.754 19.331 -2.676 1.00 87.44 304 GLU A CA 1
ATOM 2353 C C . GLU A 1 304 ? 23.139 20.694 -2.078 1.00 87.44 304 GLU A C 1
ATOM 2355 O O . GLU A 1 304 ? 23.339 21.671 -2.800 1.00 87.44 304 GLU A O 1
ATOM 2360 N N . ASN A 1 305 ? 23.201 20.774 -0.743 1.00 83.38 305 ASN A N 1
ATOM 2361 C CA . ASN A 1 305 ? 23.394 22.007 0.025 1.00 83.38 305 ASN A CA 1
ATOM 2362 C C . ASN A 1 305 ? 22.349 23.094 -0.288 1.00 83.38 305 ASN A C 1
ATOM 2364 O O . ASN A 1 305 ? 22.586 24.284 -0.063 1.00 83.38 305 ASN A O 1
ATOM 2368 N N . THR A 1 306 ? 21.193 22.701 -0.828 1.00 85.75 306 THR A N 1
ATOM 2369 C CA . THR A 1 306 ? 20.076 23.594 -1.119 1.00 85.75 306 THR A CA 1
ATOM 2370 C C . THR A 1 306 ? 19.004 23.396 -0.066 1.00 85.75 306 THR A C 1
ATOM 2372 O O . THR A 1 306 ? 18.472 22.305 0.134 1.00 85.75 306 THR A O 1
ATOM 2375 N N . ARG A 1 307 ? 18.666 24.489 0.611 1.00 84.06 307 ARG A N 1
ATOM 2376 C CA . ARG A 1 307 ? 17.755 24.467 1.747 1.00 84.06 307 ARG A CA 1
ATOM 2377 C C . ARG A 1 307 ? 16.298 24.273 1.303 1.00 84.06 307 ARG A C 1
ATOM 2379 O O . ARG A 1 307 ? 15.814 25.027 0.464 1.00 84.06 307 ARG A O 1
ATOM 2386 N N . TRP A 1 308 ? 15.606 23.299 1.900 1.00 86.06 308 TRP A N 1
ATOM 2387 C CA . TRP A 1 308 ? 14.159 23.047 1.748 1.00 86.06 308 TRP A CA 1
ATOM 2388 C C . TRP A 1 308 ? 13.659 22.858 0.305 1.00 86.06 308 TRP A C 1
ATOM 2390 O O . TRP A 1 308 ? 12.623 23.393 -0.084 1.00 86.06 308 TRP A O 1
ATOM 2400 N N . ASN A 1 309 ? 14.381 22.091 -0.508 1.00 86.56 309 ASN A N 1
ATOM 2401 C CA . ASN A 1 309 ? 14.093 21.910 -1.937 1.00 86.56 309 ASN A CA 1
ATOM 2402 C C . ASN A 1 309 ? 13.294 20.635 -2.274 1.00 86.56 309 ASN A C 1
ATOM 2404 O O . ASN A 1 309 ? 12.965 20.404 -3.442 1.00 86.56 309 ASN A O 1
ATOM 2408 N N . LYS A 1 310 ? 12.981 19.795 -1.281 1.00 90.81 310 LYS A N 1
ATOM 2409 C CA . LYS A 1 310 ? 12.235 18.540 -1.461 1.00 90.81 310 LYS A CA 1
ATOM 2410 C C . LYS A 1 310 ? 11.127 18.443 -0.425 1.00 90.81 310 LYS A C 1
ATOM 2412 O O . LYS A 1 310 ? 11.382 18.051 0.707 1.00 90.81 310 LYS A O 1
ATOM 2417 N N . ALA A 1 311 ? 9.913 18.821 -0.815 1.00 90.44 311 ALA A N 1
ATOM 2418 C CA . ALA A 1 311 ? 8.784 18.955 0.097 1.00 90.44 311 ALA A CA 1
ATOM 2419 C C . ALA A 1 311 ? 7.727 17.856 -0.092 1.00 90.44 311 ALA A C 1
ATOM 2421 O O . ALA A 1 311 ? 7.457 17.416 -1.210 1.00 90.44 311 ALA A O 1
ATOM 2422 N N . LEU A 1 312 ? 7.098 17.469 1.014 1.00 86.69 312 LEU A N 1
ATOM 2423 C CA . LEU A 1 312 ? 5.825 16.760 1.093 1.00 86.69 312 LEU A CA 1
ATOM 2424 C C . LEU A 1 312 ? 4.827 17.704 1.766 1.00 86.69 312 LEU A C 1
ATOM 2426 O O . LEU A 1 312 ? 4.948 17.973 2.961 1.00 86.69 312 LEU A O 1
ATOM 2430 N N . ILE A 1 313 ? 3.861 18.205 0.993 1.00 88.62 313 ILE A N 1
ATOM 2431 C CA . ILE A 1 313 ? 2.763 19.039 1.493 1.00 88.62 313 ILE A CA 1
ATOM 2432 C C . ILE A 1 313 ? 1.451 18.355 1.119 1.00 88.62 313 ILE A C 1
ATOM 2434 O O . ILE A 1 313 ? 0.948 18.516 0.009 1.00 88.62 313 ILE A O 1
ATOM 2438 N N . GLU A 1 314 ? 0.940 17.527 2.024 1.00 76.94 314 GLU A N 1
ATOM 2439 C CA . GLU A 1 314 ? -0.243 16.694 1.797 1.00 76.94 314 GLU A CA 1
ATOM 2440 C C . GLU A 1 314 ? -0.906 16.329 3.137 1.00 76.94 314 GLU A C 1
ATOM 2442 O O . GLU A 1 314 ? -0.438 16.711 4.212 1.00 76.94 314 GLU A O 1
ATOM 2447 N N . GLY A 1 315 ? -2.007 15.585 3.072 1.00 71.44 315 GLY A N 1
ATOM 2448 C CA . GLY A 1 315 ? -2.783 15.140 4.219 1.00 71.44 315 GLY A CA 1
ATOM 2449 C C . GLY A 1 315 ? -3.660 16.244 4.802 1.00 71.44 315 GLY A C 1
ATOM 2450 O O . GLY A 1 315 ? -3.503 17.432 4.498 1.00 71.44 315 GLY A O 1
ATOM 2451 N N . GLU A 1 316 ? -4.614 15.822 5.623 1.00 72.62 316 GLU A N 1
ATOM 2452 C CA . GLU A 1 316 ? -5.489 16.707 6.384 1.00 72.62 316 GLU A CA 1
ATOM 2453 C C . GLU A 1 316 ? -4.995 16.739 7.829 1.00 72.62 316 GLU A C 1
ATOM 2455 O O . GLU A 1 316 ? -5.010 15.734 8.535 1.00 72.62 316 GLU A O 1
ATOM 2460 N N . TYR A 1 317 ? -4.495 17.896 8.247 1.00 77.94 317 TYR A N 1
ATOM 2461 C CA . TYR A 1 317 ? -4.072 18.127 9.619 1.00 77.94 317 TYR A CA 1
ATOM 2462 C C . TYR A 1 317 ? -5.315 18.161 10.521 1.00 77.94 317 TYR A C 1
ATOM 2464 O O . TYR A 1 317 ? -6.283 18.836 10.152 1.00 77.94 317 TYR A O 1
ATOM 2472 N N . PRO A 1 318 ? -5.311 17.474 11.679 1.00 76.50 318 PRO A N 1
ATOM 2473 C CA . PRO A 1 318 ? -6.475 17.402 12.555 1.00 76.50 318 PRO A CA 1
ATOM 2474 C C . PRO A 1 318 ? -6.869 18.778 13.098 1.00 76.50 318 PRO A C 1
ATOM 2476 O O . PRO A 1 318 ? -6.114 19.756 13.006 1.00 76.50 318 PRO A O 1
ATOM 2479 N N . GLU A 1 319 ? -8.066 18.846 13.682 1.00 77.12 319 GLU A N 1
ATOM 2480 C CA . GLU A 1 319 ? -8.475 20.016 14.453 1.00 77.12 319 GLU A CA 1
ATOM 2481 C C . GLU A 1 319 ? -7.473 20.286 15.584 1.00 77.12 319 GLU A C 1
ATOM 2483 O O . GLU A 1 319 ? -6.894 19.371 16.174 1.00 77.12 319 GLU A O 1
ATOM 2488 N N . LEU A 1 320 ? -7.226 21.572 15.828 1.00 85.19 320 LEU A N 1
ATOM 2489 C CA . LEU A 1 320 ? -6.306 22.023 16.867 1.00 85.19 320 LEU A CA 1
ATOM 2490 C C . LEU A 1 320 ? -6.918 21.814 18.258 1.00 85.19 320 LEU A C 1
ATOM 2492 O O . LEU A 1 320 ? -8.080 21.435 18.386 1.00 85.19 320 LEU A O 1
ATOM 2496 N N . ASP A 1 321 ? -6.120 22.050 19.299 1.00 87.94 321 ASP A N 1
ATOM 2497 C CA . ASP A 1 321 ? -6.509 21.880 20.706 1.00 87.94 321 ASP A CA 1
ATOM 2498 C C . ASP A 1 321 ? -6.809 20.422 21.107 1.00 87.94 321 ASP A C 1
ATOM 2500 O O . ASP A 1 321 ? -7.418 20.156 22.142 1.00 87.94 321 ASP A O 1
ATOM 2504 N N . SER A 1 322 ? -6.327 19.463 20.312 1.00 87.75 322 SER A N 1
ATOM 2505 C CA . SER A 1 322 ? -6.377 18.029 20.602 1.00 87.75 322 SER A CA 1
ATOM 2506 C C . SER A 1 322 ? -4.980 17.415 20.563 1.00 87.75 322 SER A C 1
ATOM 2508 O O . SER A 1 322 ? -4.165 17.728 19.693 1.00 87.75 322 SER A O 1
ATOM 2510 N N . TRP A 1 323 ? -4.704 16.507 21.499 1.00 91.56 323 TRP A N 1
ATOM 2511 C CA . TRP A 1 323 ? -3.473 15.721 21.494 1.00 91.56 323 TRP A CA 1
ATOM 2512 C C . TRP A 1 323 ? -3.436 14.772 20.298 1.00 91.56 323 TRP A C 1
ATOM 2514 O O . TRP A 1 323 ? -4.416 14.095 19.985 1.00 91.56 323 TRP A O 1
ATOM 2524 N N . MET A 1 324 ? -2.263 14.654 19.686 1.00 91.06 324 MET A N 1
ATOM 2525 C CA . MET A 1 324 ? -2.016 13.718 18.599 1.00 91.06 324 MET A CA 1
ATOM 2526 C C . MET A 1 324 ? -0.643 13.058 18.699 1.00 91.06 324 MET A C 1
ATOM 2528 O O . MET A 1 324 ? 0.324 13.634 19.201 1.00 91.06 324 MET A O 1
ATOM 2532 N N . HIS A 1 325 ? -0.566 11.844 18.161 1.00 93.06 325 HIS A N 1
ATOM 2533 C CA . HIS A 1 325 ? 0.660 11.084 17.976 1.00 93.06 325 HIS A CA 1
ATOM 2534 C C . HIS A 1 325 ? 1.124 11.270 16.534 1.00 93.06 325 HIS A C 1
ATOM 2536 O O . HIS A 1 325 ? 0.572 10.667 15.609 1.00 93.06 325 HIS A O 1
ATOM 2542 N N . LEU A 1 326 ? 2.147 12.094 16.335 1.00 94.81 326 LEU A N 1
ATOM 2543 C CA . LEU A 1 326 ? 2.708 12.401 15.026 1.00 94.81 326 LEU A CA 1
ATOM 2544 C C . LEU A 1 326 ? 3.974 11.573 14.796 1.00 94.81 326 LEU A C 1
ATOM 2546 O O . LEU A 1 326 ? 4.889 11.638 15.611 1.00 94.81 326 LEU A O 1
ATOM 2550 N N . ALA A 1 327 ? 4.053 10.828 13.692 1.00 95.69 327 ALA A N 1
ATOM 2551 C CA . ALA A 1 327 ? 5.270 10.115 13.307 1.00 95.69 327 ALA A CA 1
ATOM 2552 C C . ALA A 1 327 ? 5.727 10.487 11.893 1.00 95.69 327 ALA A C 1
ATOM 2554 O O . ALA A 1 327 ? 4.928 10.466 10.960 1.00 95.69 327 ALA A O 1
ATOM 2555 N N . LEU A 1 328 ? 7.015 10.783 11.735 1.00 97.62 328 LEU A N 1
ATOM 2556 C CA . LEU A 1 328 ? 7.682 10.998 10.450 1.00 97.62 328 LEU A CA 1
ATOM 2557 C C . LEU A 1 328 ? 8.699 9.883 10.237 1.00 97.62 328 LEU A C 1
ATOM 2559 O O . LEU A 1 328 ? 9.563 9.677 11.085 1.00 97.62 328 LEU A O 1
ATOM 2563 N N . VAL A 1 329 ? 8.604 9.186 9.109 1.00 95.69 329 VAL A N 1
ATOM 2564 C CA . VAL A 1 329 ? 9.468 8.048 8.780 1.00 95.69 329 VAL A CA 1
ATOM 2565 C C . VAL A 1 329 ? 10.150 8.288 7.448 1.00 95.69 329 VAL A C 1
ATOM 2567 O O . VAL A 1 329 ? 9.477 8.495 6.441 1.00 95.69 329 VAL A O 1
ATOM 2570 N N . PHE A 1 330 ? 11.472 8.183 7.440 1.00 94.88 330 PHE A N 1
ATOM 2571 C CA . PHE A 1 330 ? 12.300 8.075 6.249 1.00 94.88 330 PHE A CA 1
ATOM 2572 C C . PHE A 1 330 ? 12.743 6.622 6.106 1.00 94.88 330 PHE A C 1
ATOM 2574 O O . PHE A 1 330 ? 13.512 6.120 6.925 1.00 94.88 330 PHE A O 1
ATOM 2581 N N . GLU A 1 331 ? 12.264 5.948 5.070 1.00 88.19 331 GLU A N 1
ATOM 2582 C CA . GLU A 1 331 ? 12.625 4.575 4.727 1.00 88.19 331 GLU A CA 1
ATOM 2583 C C . GLU A 1 331 ? 13.454 4.594 3.450 1.00 88.19 331 GLU A C 1
ATOM 2585 O O . GLU A 1 331 ? 12.976 5.001 2.391 1.00 88.19 331 GLU A O 1
ATOM 2590 N N . HIS A 1 332 ? 14.703 4.150 3.548 1.00 85.12 332 HIS A N 1
ATOM 2591 C CA . HIS A 1 332 ? 15.554 4.018 2.379 1.00 85.12 332 HIS A CA 1
ATOM 2592 C C . HIS A 1 332 ? 15.131 2.800 1.556 1.00 85.12 332 HIS A C 1
ATOM 2594 O O . HIS A 1 332 ? 15.059 1.679 2.062 1.00 85.12 332 HIS A O 1
ATOM 2600 N N . VAL A 1 333 ? 14.900 3.017 0.268 1.00 74.12 333 VAL A N 1
ATOM 2601 C CA . VAL A 1 333 ? 14.680 1.957 -0.711 1.00 74.12 333 VAL A CA 1
ATOM 2602 C C . VAL A 1 333 ? 15.945 1.866 -1.548 1.00 74.12 333 VAL A C 1
ATOM 2604 O O . VAL A 1 333 ? 16.355 2.850 -2.154 1.00 74.12 333 VAL A O 1
ATOM 2607 N N . ASN A 1 334 ? 16.578 0.694 -1.562 1.00 75.88 334 ASN A N 1
ATOM 2608 C CA . ASN A 1 334 ? 17.764 0.423 -2.371 1.00 75.88 334 ASN A CA 1
ATOM 2609 C C . ASN A 1 334 ? 17.491 -0.719 -3.348 1.00 75.88 334 ASN A C 1
ATOM 2611 O O . ASN A 1 334 ? 18.047 -1.811 -3.229 1.00 75.88 334 ASN A O 1
ATOM 2615 N N . GLU A 1 335 ? 16.581 -0.489 -4.289 1.00 63.97 335 GLU A N 1
ATOM 2616 C CA . GLU A 1 335 ? 16.287 -1.456 -5.338 1.00 63.97 335 GLU A CA 1
ATOM 2617 C C . GLU A 1 335 ? 16.799 -0.939 -6.677 1.00 63.97 335 GLU A C 1
ATOM 2619 O O . GLU A 1 335 ? 16.060 -0.419 -7.516 1.00 63.97 335 GLU A O 1
ATOM 2624 N N . THR A 1 336 ? 18.101 -1.120 -6.873 1.00 65.94 336 THR A N 1
ATOM 2625 C CA . THR A 1 336 ? 18.790 -0.754 -8.111 1.00 65.94 336 THR A CA 1
ATOM 2626 C C . THR A 1 336 ? 18.153 -1.409 -9.328 1.00 65.94 336 THR A C 1
ATOM 2628 O O . THR A 1 336 ? 17.962 -0.729 -10.320 1.00 65.94 336 THR A O 1
ATOM 2631 N N . ALA A 1 337 ? 17.732 -2.676 -9.238 1.00 56.62 337 ALA A N 1
ATOM 2632 C CA . ALA A 1 337 ? 17.140 -3.432 -10.348 1.00 56.62 337 ALA A CA 1
ATOM 2633 C C . ALA A 1 337 ? 15.848 -2.829 -10.935 1.00 56.62 337 ALA A C 1
ATOM 2635 O O . ALA A 1 337 ? 15.470 -3.186 -12.046 1.00 56.62 337 ALA A O 1
ATOM 2636 N N . GLN A 1 338 ? 15.171 -1.948 -10.197 1.00 60.72 338 GLN A N 1
ATOM 2637 C CA . GLN A 1 338 ? 13.934 -1.288 -10.627 1.00 60.72 338 GLN A CA 1
ATOM 2638 C C . GLN A 1 338 ? 14.089 0.237 -10.715 1.00 60.72 338 GLN A C 1
ATOM 2640 O O . GLN A 1 338 ? 13.090 0.941 -10.821 1.00 60.72 338 GLN A O 1
ATOM 2645 N N . GLY A 1 339 ? 15.310 0.767 -10.563 1.00 59.56 339 GLY A N 1
ATOM 2646 C CA . GLY A 1 339 ? 15.548 2.211 -10.475 1.00 59.56 339 GLY A CA 1
ATOM 2647 C C . GLY A 1 339 ? 14.921 2.881 -9.240 1.00 59.56 339 GLY A C 1
ATOM 2648 O O . GLY A 1 339 ? 14.921 4.109 -9.130 1.00 59.56 339 GLY A O 1
ATOM 2649 N N . ASN A 1 340 ? 14.413 2.093 -8.286 1.00 66.50 340 ASN A N 1
ATOM 2650 C CA . ASN A 1 340 ? 13.796 2.558 -7.046 1.00 66.50 340 ASN A CA 1
ATOM 2651 C C . ASN A 1 340 ? 14.864 2.675 -5.957 1.00 66.50 340 ASN A C 1
ATOM 2653 O O . ASN A 1 340 ? 14.863 1.949 -4.962 1.00 66.50 340 ASN A O 1
ATOM 2657 N N . VAL A 1 341 ? 15.812 3.581 -6.174 1.00 71.38 341 VAL A N 1
ATOM 2658 C CA . VAL A 1 341 ? 16.815 3.958 -5.176 1.00 71.38 341 VAL A CA 1
ATOM 2659 C C . VAL A 1 341 ? 16.427 5.326 -4.636 1.00 71.38 341 VAL A C 1
ATOM 2661 O O . VAL A 1 341 ? 16.193 6.236 -5.424 1.00 71.38 341 VAL A O 1
ATOM 2664 N N . GLY A 1 342 ? 16.292 5.494 -3.323 1.00 81.69 342 GLY A N 1
ATOM 2665 C CA . GLY A 1 342 ? 15.820 6.752 -2.741 1.00 81.69 342 GLY A CA 1
ATOM 2666 C C . GLY A 1 342 ? 15.163 6.580 -1.378 1.00 81.69 342 GLY A C 1
ATOM 2667 O O . GLY A 1 342 ? 15.454 5.627 -0.662 1.00 81.69 342 GLY A O 1
ATOM 2668 N N . TYR A 1 343 ? 14.267 7.498 -1.016 1.00 84.56 343 TYR A N 1
ATOM 2669 C CA . TYR A 1 343 ? 13.577 7.468 0.276 1.00 84.56 343 TYR A CA 1
ATOM 2670 C C . TYR A 1 343 ? 12.064 7.533 0.108 1.00 84.56 343 TYR A C 1
ATOM 2672 O O . TYR A 1 343 ? 11.541 8.492 -0.466 1.00 84.56 343 TYR A O 1
ATOM 2680 N N . ASN A 1 344 ? 11.356 6.549 0.664 1.00 82.62 344 ASN A N 1
ATOM 2681 C CA . ASN A 1 344 ? 9.957 6.742 1.019 1.00 82.62 344 ASN A CA 1
ATOM 2682 C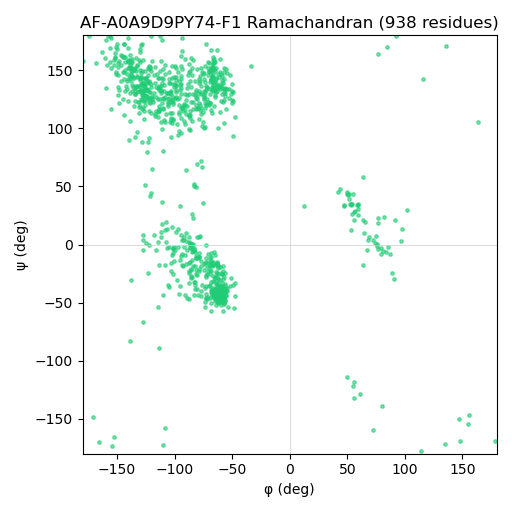 C . ASN A 1 344 ? 9.912 7.640 2.253 1.00 82.62 344 ASN A C 1
ATOM 2684 O O . ASN A 1 344 ? 10.620 7.399 3.233 1.00 82.62 344 ASN A O 1
ATOM 2688 N N . VAL A 1 345 ? 9.051 8.650 2.215 1.00 90.56 345 VAL A N 1
ATOM 2689 C CA . VAL A 1 345 ? 8.770 9.493 3.370 1.00 90.56 345 VAL A CA 1
ATOM 2690 C C . VAL A 1 345 ? 7.303 9.381 3.716 1.00 90.56 345 VAL A C 1
ATOM 2692 O O . VAL A 1 345 ? 6.446 9.601 2.861 1.00 90.56 345 VAL A O 1
ATOM 2695 N N . TYR A 1 346 ? 7.029 9.038 4.968 1.00 87.81 346 TYR A N 1
ATOM 2696 C CA . TYR A 1 346 ? 5.687 8.823 5.485 1.00 87.81 346 TYR A CA 1
ATOM 2697 C C . TYR A 1 346 ? 5.419 9.755 6.659 1.00 87.81 346 TYR A C 1
ATOM 2699 O O . TYR A 1 346 ? 6.283 9.934 7.519 1.00 87.81 346 TYR A O 1
ATOM 2707 N N . ILE A 1 347 ? 4.201 10.279 6.727 1.00 91.19 347 ILE A N 1
ATOM 2708 C CA . ILE A 1 347 ? 3.685 10.989 7.894 1.00 91.19 347 ILE A CA 1
ATOM 2709 C C . ILE A 1 347 ? 2.465 10.228 8.398 1.00 91.19 347 ILE A C 1
ATOM 2711 O O . ILE A 1 347 ? 1.498 10.045 7.658 1.00 91.19 347 ILE A O 1
ATOM 2715 N N . TYR A 1 348 ? 2.512 9.807 9.658 1.00 87.94 348 TYR A N 1
ATOM 2716 C CA . TYR A 1 348 ? 1.397 9.180 10.357 1.00 87.94 348 TYR A CA 1
ATOM 2717 C C . TYR A 1 348 ? 0.858 10.111 11.435 1.00 87.94 348 TYR A C 1
ATOM 2719 O O . TYR A 1 348 ? 1.628 10.757 12.145 1.00 87.94 348 TYR A O 1
ATOM 2727 N N . CYS A 1 349 ? -0.457 10.115 11.608 1.00 88.31 349 CYS A N 1
ATOM 2728 C CA . CYS A 1 349 ? -1.134 10.765 12.720 1.00 88.31 349 CYS A CA 1
ATOM 2729 C C . CYS A 1 349 ? -2.049 9.751 13.394 1.00 88.31 349 CYS A C 1
ATOM 2731 O O . CYS A 1 349 ? -2.817 9.068 12.719 1.00 88.31 349 CYS A O 1
ATOM 2733 N N . ASN A 1 350 ? -1.912 9.612 14.712 1.00 86.44 350 ASN A N 1
ATOM 2734 C CA . ASN A 1 350 ? -2.670 8.667 15.534 1.00 86.44 350 ASN A CA 1
ATOM 2735 C C . ASN A 1 350 ? -2.608 7.222 14.997 1.00 86.44 350 ASN A C 1
ATOM 2737 O O . ASN A 1 350 ? -3.566 6.465 15.090 1.00 86.44 350 ASN A O 1
ATOM 2741 N N . GLY A 1 351 ? -1.457 6.837 14.429 1.00 76.50 351 GLY A N 1
ATOM 2742 C CA . GLY A 1 351 ? -1.212 5.494 13.884 1.00 76.50 351 GLY A CA 1
ATOM 2743 C C . GLY A 1 351 ? -1.642 5.293 12.426 1.00 76.50 351 GLY A C 1
ATOM 2744 O O . GLY A 1 351 ? -1.284 4.274 11.828 1.00 76.50 351 GLY A O 1
ATOM 2745 N N . GLU A 1 352 ? -2.336 6.271 11.841 1.00 73.38 352 GLU A N 1
ATOM 2746 C CA . GLU A 1 352 ? -2.868 6.238 10.476 1.00 73.38 352 GLU A CA 1
ATOM 2747 C C . GLU A 1 352 ? -1.988 7.034 9.510 1.00 73.38 352 GLU A C 1
ATOM 2749 O O . GLU A 1 352 ? -1.536 8.133 9.836 1.00 73.38 352 GLU A O 1
ATOM 2754 N N . LEU A 1 353 ? -1.757 6.500 8.307 1.00 74.50 353 LEU A N 1
ATOM 2755 C CA . LEU A 1 353 ? -0.974 7.174 7.267 1.00 74.50 353 LEU A CA 1
ATOM 2756 C C . LEU A 1 353 ? -1.743 8.387 6.725 1.00 74.50 353 LEU A C 1
ATOM 2758 O O . LEU A 1 353 ? -2.835 8.232 6.185 1.00 74.50 353 LEU A O 1
ATOM 2762 N N . GLN A 1 354 ? -1.150 9.576 6.826 1.00 76.38 354 GLN A N 1
ATOM 2763 C CA . GLN A 1 354 ? -1.755 10.838 6.381 1.00 76.38 354 GLN A CA 1
ATOM 2764 C C . GLN A 1 354 ? -1.148 11.376 5.090 1.00 76.38 354 GLN A C 1
ATOM 2766 O O . GLN A 1 354 ? -1.842 11.983 4.279 1.00 76.38 354 GLN A O 1
ATOM 2771 N N . ALA A 1 355 ? 0.155 11.178 4.903 1.00 75.50 355 ALA A N 1
ATOM 2772 C CA . ALA A 1 355 ? 0.866 11.643 3.722 1.00 75.50 355 ALA A CA 1
ATOM 2773 C C . ALA A 1 355 ? 2.023 10.699 3.397 1.00 75.50 355 ALA A C 1
ATOM 2775 O O . ALA A 1 355 ? 2.664 10.151 4.300 1.00 75.50 355 ALA A O 1
ATOM 2776 N N . LYS A 1 356 ? 2.302 10.522 2.104 1.00 81.94 356 LYS A N 1
ATOM 2777 C CA . LYS A 1 356 ? 3.418 9.713 1.616 1.00 81.94 356 LYS A CA 1
ATOM 2778 C C . LYS A 1 356 ? 3.975 10.309 0.332 1.00 81.94 356 LYS A C 1
ATOM 2780 O O . LYS A 1 356 ? 3.219 10.687 -0.552 1.00 81.94 356 LYS A O 1
ATOM 2785 N N . THR A 1 357 ? 5.291 10.284 0.181 1.00 79.50 357 THR A N 1
ATOM 2786 C CA . THR A 1 357 ? 5.939 10.473 -1.121 1.00 79.50 357 THR A CA 1
ATOM 2787 C C . THR A 1 357 ? 7.172 9.587 -1.246 1.00 79.50 357 THR A C 1
ATOM 2789 O O . THR A 1 357 ? 7.698 9.108 -0.240 1.00 79.50 357 THR A O 1
ATOM 2792 N N . PHE A 1 358 ? 7.632 9.360 -2.473 1.00 77.75 358 PHE A N 1
ATOM 2793 C CA . PHE A 1 358 ? 8.922 8.737 -2.742 1.00 77.75 358 PHE A CA 1
ATOM 2794 C C . PHE A 1 358 ? 9.831 9.734 -3.457 1.00 77.75 358 PHE A C 1
ATOM 2796 O O . PHE A 1 358 ? 9.468 10.298 -4.490 1.00 77.75 358 PHE A O 1
ATOM 2803 N N . PHE A 1 359 ? 11.030 9.943 -2.918 1.00 79.81 359 PHE A N 1
ATOM 2804 C CA . PHE A 1 359 ? 12.050 10.772 -3.545 1.00 79.81 359 PHE A CA 1
ATOM 2805 C C . PHE A 1 359 ? 13.128 9.892 -4.182 1.00 79.81 359 PHE A C 1
ATOM 2807 O O . PHE A 1 359 ? 13.972 9.330 -3.481 1.00 79.81 359 PHE A O 1
ATOM 2814 N N . HIS A 1 360 ? 13.107 9.805 -5.514 1.00 75.81 360 HIS A N 1
ATOM 2815 C CA . HIS A 1 360 ? 14.091 9.063 -6.307 1.00 75.81 360 HIS A CA 1
ATOM 2816 C C . HIS A 1 360 ? 15.491 9.685 -6.223 1.00 75.81 360 HIS A C 1
ATOM 2818 O O . HIS A 1 360 ? 15.641 10.907 -6.270 1.00 75.81 360 HIS A O 1
ATOM 2824 N N . ASN A 1 361 ? 16.505 8.820 -6.157 1.00 73.38 361 ASN A N 1
ATOM 2825 C CA . ASN A 1 361 ? 17.942 9.106 -6.159 1.00 73.38 361 ASN A CA 1
ATOM 2826 C C . ASN A 1 361 ? 18.345 10.227 -5.195 1.00 73.38 361 ASN A C 1
ATOM 2828 O O . ASN A 1 361 ? 19.256 11.011 -5.454 1.00 73.38 361 ASN A O 1
ATOM 2832 N N . LEU A 1 362 ? 17.628 10.316 -4.078 1.00 82.19 362 LEU A N 1
ATOM 2833 C CA . LEU A 1 362 ? 17.802 11.379 -3.116 1.00 82.19 362 LEU A CA 1
ATOM 2834 C C . LEU A 1 362 ? 18.974 11.067 -2.185 1.00 82.19 362 LEU A C 1
ATOM 2836 O O . LEU A 1 362 ? 18.996 10.021 -1.537 1.00 82.19 362 LEU A O 1
ATOM 2840 N N . LYS A 1 363 ? 19.897 12.020 -2.048 1.00 86.31 363 LYS A N 1
ATOM 2841 C CA . LYS A 1 363 ? 20.896 12.036 -0.980 1.00 86.31 363 LYS A CA 1
ATOM 2842 C C . LYS A 1 363 ? 20.576 13.190 -0.020 1.00 86.31 363 LYS A C 1
ATOM 2844 O O . LYS A 1 363 ? 20.883 14.330 -0.363 1.00 86.31 363 LYS A O 1
ATOM 2849 N N . PRO A 1 364 ? 19.931 12.921 1.131 1.00 91.50 364 PRO A N 1
ATOM 2850 C CA . PRO A 1 364 ? 19.670 13.938 2.145 1.00 91.50 364 PRO A CA 1
ATOM 2851 C C . PRO A 1 364 ? 20.967 14.582 2.636 1.00 91.50 364 PRO A C 1
ATOM 2853 O O . PRO A 1 364 ? 21.960 13.881 2.859 1.00 91.50 364 PRO A O 1
ATOM 2856 N N . ASP A 1 365 ? 20.949 15.898 2.829 1.00 92.75 365 ASP A N 1
ATOM 2857 C CA . ASP A 1 365 ? 22.054 16.596 3.477 1.00 92.75 365 ASP A CA 1
ATOM 2858 C C . ASP A 1 365 ? 22.113 16.205 4.964 1.00 92.75 365 ASP A C 1
ATOM 2860 O O . ASP A 1 365 ? 21.087 16.022 5.632 1.00 92.75 365 ASP A O 1
ATOM 2864 N N . VAL A 1 366 ? 23.332 16.057 5.486 1.00 90.50 366 VAL A N 1
ATOM 2865 C CA . VAL A 1 366 ? 23.582 15.739 6.897 1.00 90.50 366 VAL A CA 1
ATOM 2866 C C . VAL A 1 366 ? 24.009 16.994 7.643 1.00 90.50 366 VAL A C 1
ATOM 2868 O O . VAL A 1 366 ? 24.755 17.815 7.115 1.00 90.50 366 VAL A O 1
ATOM 2871 N N . SER A 1 367 ? 23.567 17.122 8.889 1.00 89.38 367 SER A N 1
ATOM 2872 C CA . SER A 1 367 ? 23.912 18.237 9.765 1.00 89.38 367 SER A CA 1
ATOM 2873 C C . SER A 1 367 ? 24.424 17.727 11.106 1.00 89.38 367 SER A C 1
ATOM 2875 O O . SER A 1 367 ? 23.888 16.760 11.657 1.00 89.38 367 SER A O 1
ATOM 2877 N N . ALA A 1 368 ? 25.471 18.378 11.617 1.00 88.75 368 ALA A N 1
ATOM 2878 C CA . ALA A 1 368 ? 25.989 18.153 12.964 1.00 88.75 368 ALA A CA 1
ATOM 2879 C C . ALA A 1 368 ? 25.187 18.917 14.029 1.00 88.75 368 ALA A C 1
ATOM 2881 O O . ALA A 1 368 ? 25.348 18.630 15.213 1.00 88.75 368 ALA A O 1
ATOM 2882 N N . ASP A 1 369 ? 24.322 19.847 13.614 1.00 92.00 369 ASP A N 1
ATOM 2883 C CA . ASP A 1 369 ? 23.504 20.635 14.527 1.00 92.00 369 ASP A CA 1
ATOM 2884 C C . ASP A 1 369 ? 22.473 19.755 15.235 1.00 92.00 369 ASP A C 1
ATOM 2886 O O . ASP A 1 369 ? 21.904 18.813 14.659 1.00 92.00 369 ASP A O 1
ATOM 2890 N N . ASP A 1 370 ? 22.221 20.095 16.493 1.00 93.50 370 ASP A N 1
ATOM 2891 C CA . ASP A 1 370 ? 21.186 19.469 17.299 1.00 93.50 370 ASP A CA 1
ATOM 2892 C C . ASP A 1 370 ? 19.784 19.781 16.749 1.00 93.50 370 ASP A C 1
ATOM 2894 O O . ASP A 1 370 ? 19.522 20.814 16.127 1.00 93.50 370 ASP A O 1
ATOM 2898 N N . ILE A 1 371 ? 18.863 18.852 16.981 1.00 95.25 371 ILE A N 1
ATOM 2899 C CA . ILE A 1 371 ? 17.452 18.981 16.644 1.00 95.25 371 ILE A CA 1
ATOM 2900 C C . ILE A 1 371 ? 16.822 20.079 17.507 1.00 95.25 371 ILE A C 1
ATOM 2902 O O . ILE A 1 371 ? 16.969 20.114 18.732 1.00 95.25 371 ILE A O 1
ATOM 2906 N N . ILE A 1 372 ? 16.070 20.950 16.842 1.00 95.50 372 ILE A N 1
ATOM 2907 C CA . ILE A 1 372 ? 15.298 22.039 17.428 1.00 95.50 372 ILE A CA 1
ATOM 2908 C C . ILE A 1 372 ? 13.822 21.641 17.428 1.00 95.50 372 ILE A C 1
ATOM 2910 O O . ILE A 1 372 ? 13.282 21.206 16.411 1.00 95.50 372 ILE A O 1
ATOM 2914 N N . LEU A 1 373 ? 13.164 21.804 18.569 1.00 95.56 373 LEU A N 1
ATOM 2915 C CA . LEU A 1 373 ? 11.731 21.605 18.759 1.00 95.56 373 LEU A CA 1
ATOM 2916 C C . LEU A 1 373 ? 11.034 22.961 18.860 1.00 95.56 373 LEU A C 1
ATOM 2918 O O . LEU A 1 373 ? 11.567 23.897 19.461 1.00 95.56 373 LEU A O 1
ATOM 2922 N N . GLY A 1 374 ? 9.835 23.041 18.290 1.00 91.50 374 GLY A N 1
ATOM 2923 C CA . GLY A 1 374 ? 8.947 24.200 18.379 1.00 91.50 374 GLY A CA 1
ATOM 2924 C C . GLY A 1 374 ? 9.325 25.410 17.516 1.00 91.50 374 GLY A C 1
ATOM 2925 O O . GLY A 1 374 ? 8.594 26.398 17.484 1.00 91.50 374 GLY A O 1
ATOM 2926 N N . GLN A 1 375 ? 10.434 25.332 16.778 1.00 87.25 375 GLN A N 1
ATOM 2927 C CA . GLN A 1 375 ? 10.850 26.358 15.827 1.00 87.25 375 GLN A CA 1
ATOM 2928 C C . GLN A 1 375 ? 11.674 25.745 14.688 1.00 87.25 375 GLN A C 1
ATOM 2930 O O . GLN A 1 375 ? 12.238 24.656 14.808 1.00 87.25 375 GLN A O 1
ATOM 2935 N N . GLY A 1 376 ? 11.758 26.472 13.577 1.00 72.44 376 GLY A N 1
ATOM 2936 C CA . GLY A 1 376 ? 12.729 26.222 12.521 1.00 72.44 376 GLY A CA 1
ATOM 2937 C C . GLY A 1 376 ? 14.014 27.026 12.646 1.00 72.44 376 GLY A C 1
ATOM 2938 O O . GLY A 1 376 ? 14.159 27.919 13.474 1.00 72.44 376 GLY A O 1
ATOM 2939 N N . ASP A 1 377 ? 14.918 26.769 11.711 1.00 70.25 377 ASP A N 1
ATOM 2940 C CA . ASP A 1 377 ? 16.087 27.600 11.414 1.00 70.25 377 ASP A CA 1
ATOM 2941 C C . ASP A 1 377 ? 15.728 28.852 10.562 1.00 70.25 377 ASP A C 1
ATOM 2943 O O . ASP A 1 377 ? 16.615 29.558 10.075 1.00 70.25 377 ASP A O 1
ATOM 2947 N N . TRP A 1 378 ? 14.433 29.116 10.317 1.00 71.06 378 TRP A N 1
ATOM 2948 C CA . TRP A 1 378 ? 13.888 30.294 9.618 1.00 71.06 378 TRP A CA 1
ATOM 2949 C C . TRP A 1 378 ? 12.878 31.020 10.520 1.00 71.06 378 TRP A C 1
ATOM 2951 O O . TRP A 1 378 ? 11.958 30.404 11.059 1.00 71.06 378 TRP A O 1
ATOM 2961 N N . ASP A 1 379 ? 12.999 32.344 10.625 1.00 69.12 379 ASP A N 1
ATOM 2962 C CA . ASP A 1 379 ? 12.008 33.220 11.261 1.00 69.12 379 ASP A CA 1
ATOM 2963 C C . ASP A 1 379 ? 10.562 33.054 10.726 1.00 69.12 379 ASP A C 1
ATOM 2965 O O . ASP A 1 379 ? 10.296 33.058 9.521 1.00 69.12 379 ASP A O 1
ATOM 2969 N N . GLY A 1 380 ? 9.594 32.975 11.645 1.00 71.38 380 GLY A N 1
ATOM 2970 C CA . GLY A 1 380 ? 8.157 33.004 11.330 1.00 71.38 380 GLY A CA 1
ATOM 2971 C C . GLY A 1 380 ? 7.444 31.651 11.238 1.00 71.38 380 GLY A C 1
ATOM 2972 O O . GLY A 1 380 ? 6.319 31.613 10.750 1.00 71.38 380 GLY A O 1
ATOM 2973 N N . TYR A 1 381 ? 8.065 30.560 11.699 1.00 81.25 381 TYR A N 1
ATOM 2974 C CA . TYR A 1 381 ? 7.467 29.215 11.768 1.00 81.25 381 TYR A CA 1
ATOM 2975 C C . TYR A 1 381 ? 7.419 28.660 13.206 1.00 81.25 381 TYR A C 1
ATOM 2977 O O . TYR A 1 381 ? 7.784 27.510 13.455 1.00 81.25 381 TYR A O 1
ATOM 2985 N N . GLY A 1 382 ? 7.014 29.485 14.171 1.00 88.75 382 GLY A N 1
ATOM 2986 C CA . GLY A 1 382 ? 6.868 29.055 15.563 1.00 88.75 382 GLY A CA 1
ATOM 2987 C C . GLY A 1 382 ? 5.732 28.042 15.734 1.00 88.75 382 GLY A C 1
ATOM 2988 O O . GLY A 1 382 ? 4.701 28.118 15.059 1.00 88.75 382 GLY A O 1
ATOM 2989 N N . PHE A 1 383 ? 5.926 27.076 16.625 1.00 92.06 383 PHE A N 1
ATOM 2990 C CA . PHE A 1 383 ? 4.886 26.151 17.064 1.00 92.06 383 PHE A CA 1
ATOM 2991 C C . PHE A 1 383 ? 4.174 26.722 18.286 1.00 92.06 383 PHE A C 1
ATOM 2993 O O . PHE A 1 383 ? 4.807 26.957 19.306 1.00 92.06 383 PHE A O 1
ATOM 3000 N N . GLN A 1 384 ? 2.867 26.943 18.198 1.00 91.94 384 GLN A N 1
ATOM 3001 C CA . GLN A 1 384 ? 2.024 27.159 19.369 1.00 91.94 384 GLN A CA 1
ATOM 3002 C C . GLN A 1 384 ? 1.482 25.815 19.852 1.00 91.94 384 GLN A C 1
ATOM 3004 O O . GLN A 1 384 ? 0.787 25.123 19.104 1.00 91.94 384 GLN A O 1
ATOM 3009 N N . GLY A 1 385 ? 1.709 25.468 21.115 1.00 93.56 385 GLY A N 1
ATOM 3010 C CA . GLY A 1 385 ? 1.116 24.264 21.689 1.00 93.56 385 GLY A CA 1
ATOM 3011 C C . GLY A 1 385 ? 1.969 23.596 22.749 1.00 93.56 385 GLY A C 1
ATOM 3012 O O . GLY A 1 385 ? 2.972 24.142 23.201 1.00 93.56 385 GLY A O 1
ATOM 3013 N N . ASP A 1 386 ? 1.555 22.387 23.109 1.00 95.25 386 ASP A N 1
ATOM 3014 C CA . ASP A 1 386 ? 2.247 21.561 24.095 1.00 95.25 386 ASP A CA 1
ATOM 3015 C C . ASP A 1 386 ? 2.853 20.318 23.443 1.00 95.25 386 ASP A C 1
ATOM 3017 O O . ASP A 1 386 ? 2.316 19.773 22.476 1.00 95.25 386 ASP A O 1
ATOM 3021 N N . MET A 1 387 ? 3.964 19.840 23.994 1.00 95.62 387 MET A N 1
ATOM 3022 C CA . MET A 1 387 ? 4.614 18.591 23.613 1.00 95.62 387 MET A CA 1
ATOM 3023 C C . MET A 1 387 ? 4.840 17.738 24.861 1.00 95.62 387 MET A C 1
ATOM 3025 O O . MET A 1 387 ? 5.572 18.133 25.765 1.00 95.62 387 MET A O 1
ATOM 3029 N N . ALA A 1 388 ? 4.219 16.563 24.923 1.00 93.94 388 ALA A N 1
ATOM 3030 C CA . ALA A 1 388 ? 4.370 15.642 26.050 1.00 93.94 388 ALA A CA 1
ATOM 3031 C C . ALA A 1 388 ? 5.640 14.794 25.923 1.00 93.94 388 ALA A C 1
ATOM 3033 O O . ALA A 1 388 ? 6.294 14.503 26.920 1.00 93.94 388 ALA A O 1
ATOM 3034 N N . SER A 1 389 ? 6.019 14.418 24.701 1.00 93.31 389 SER A N 1
ATOM 3035 C CA . SER A 1 389 ? 7.251 13.673 24.448 1.00 93.31 389 SER A CA 1
ATOM 3036 C C . SER A 1 389 ? 7.703 13.775 22.996 1.00 93.31 389 SER A C 1
ATOM 3038 O O . SER A 1 389 ? 6.913 14.084 22.096 1.00 93.31 389 SER A O 1
ATOM 3040 N N . VAL A 1 390 ? 8.985 13.486 22.774 1.00 95.19 390 VAL A N 1
ATOM 3041 C CA . VAL A 1 390 ? 9.567 13.290 21.444 1.00 95.19 390 VAL A CA 1
ATOM 3042 C C . VAL A 1 390 ? 10.584 12.153 21.472 1.00 95.19 390 VAL A C 1
ATOM 3044 O O . VAL A 1 390 ? 11.361 12.025 22.420 1.00 95.19 390 VAL A O 1
ATOM 3047 N N . SER A 1 391 ? 10.596 11.335 20.426 1.00 93.00 391 SER A N 1
ATOM 3048 C CA . SER A 1 391 ? 11.507 10.206 20.265 1.00 93.00 391 SER A CA 1
ATOM 3049 C C . SER A 1 391 ? 12.046 10.136 18.840 1.00 93.00 391 SER A C 1
ATOM 3051 O O . SER A 1 391 ? 11.330 10.405 17.878 1.00 93.00 391 SER A O 1
ATOM 3053 N N . PHE A 1 392 ? 13.299 9.720 18.702 1.00 93.25 392 PHE A N 1
ATOM 3054 C CA . PHE A 1 392 ? 14.003 9.515 17.446 1.00 93.25 392 PHE A CA 1
ATOM 3055 C C . PHE A 1 392 ? 14.630 8.125 17.418 1.00 93.25 392 PHE A C 1
ATOM 3057 O O . PHE A 1 392 ? 15.239 7.695 18.395 1.00 93.25 392 PHE A O 1
ATOM 3064 N N . CYS A 1 393 ? 14.516 7.438 16.287 1.00 90.06 393 CYS A N 1
ATOM 3065 C CA . CYS A 1 393 ? 15.133 6.138 16.030 1.00 90.06 393 CYS A CA 1
ATOM 3066 C C . CYS A 1 393 ? 15.948 6.225 14.738 1.00 90.06 393 CYS A C 1
ATOM 3068 O O . CYS A 1 393 ? 15.405 6.649 13.716 1.00 90.06 393 CYS A O 1
ATOM 3070 N N . LYS A 1 394 ? 17.205 5.765 14.726 1.00 88.50 394 LYS A N 1
ATOM 3071 C CA . LYS A 1 394 ? 18.054 5.701 13.512 1.00 88.50 394 LYS A CA 1
ATOM 3072 C C . LYS A 1 394 ? 17.686 4.554 12.564 1.00 88.50 394 LYS A C 1
ATOM 3074 O O . LYS A 1 394 ? 18.540 3.918 11.952 1.00 88.50 394 LYS A O 1
ATOM 3079 N N . ARG A 1 395 ? 16.390 4.274 12.472 1.00 88.75 395 ARG A N 1
ATOM 3080 C CA . ARG A 1 395 ? 15.800 3.317 11.547 1.00 88.75 395 ARG A CA 1
ATOM 3081 C C . ARG A 1 395 ? 14.403 3.757 11.145 1.00 88.75 395 ARG A C 1
ATOM 3083 O O . ARG A 1 395 ? 13.736 4.482 11.887 1.00 88.75 395 ARG A O 1
ATOM 3090 N N . ALA A 1 396 ? 13.934 3.263 10.009 1.00 82.31 396 ALA A N 1
ATOM 3091 C CA . ALA A 1 396 ? 12.517 3.326 9.679 1.00 82.31 396 ALA A CA 1
ATOM 3092 C C . ALA A 1 396 ? 11.728 2.364 10.584 1.00 82.31 396 ALA A C 1
ATOM 3094 O O . ALA A 1 396 ? 11.984 1.158 10.591 1.00 82.31 396 ALA A O 1
ATOM 3095 N N . LEU A 1 397 ? 10.783 2.886 11.367 1.00 82.12 397 LEU A N 1
ATOM 3096 C CA . LEU A 1 397 ? 9.785 2.050 12.021 1.00 82.12 397 LEU A CA 1
ATOM 3097 C C . LEU A 1 397 ? 8.784 1.582 10.977 1.00 82.12 397 LEU A C 1
ATOM 3099 O O . LEU A 1 397 ? 8.353 2.346 10.109 1.00 82.12 397 LEU A O 1
ATOM 3103 N N . THR A 1 398 ? 8.382 0.324 11.092 1.00 71.94 398 THR A N 1
ATOM 3104 C CA . THR A 1 398 ? 7.285 -0.190 10.291 1.00 71.94 398 THR A CA 1
ATOM 3105 C C . THR A 1 398 ? 6.008 0.537 10.665 1.00 71.94 398 THR A C 1
ATOM 3107 O O . THR A 1 398 ? 5.784 0.943 11.810 1.00 71.94 398 THR A O 1
ATOM 3110 N N . GLU A 1 399 ? 5.115 0.623 9.691 1.00 70.56 399 GLU A N 1
ATOM 3111 C CA . GLU A 1 399 ? 3.776 1.145 9.876 1.00 70.56 399 GLU A CA 1
ATOM 3112 C C . GLU A 1 399 ? 3.151 0.485 11.149 1.00 70.56 399 GLU A C 1
ATOM 3114 O O . GLU A 1 399 ? 2.511 1.159 11.951 1.00 70.56 399 GLU A O 1
ATOM 3119 N N . ALA A 1 400 ? 3.296 -0.838 11.340 1.00 60.50 400 ALA A N 1
ATOM 3120 C CA . ALA A 1 400 ? 2.645 -1.587 12.428 1.00 60.50 400 ALA A CA 1
ATOM 3121 C C . ALA A 1 400 ? 3.201 -1.246 13.823 1.00 60.50 400 ALA A C 1
ATOM 3123 O O . ALA A 1 400 ? 2.450 -1.225 14.801 1.00 60.50 400 ALA A O 1
ATOM 3124 N N . GLU A 1 401 ? 4.501 -0.959 13.927 1.00 75.38 401 GLU A N 1
ATOM 3125 C CA . GLU A 1 401 ? 5.111 -0.441 15.158 1.00 75.38 401 GLU A CA 1
ATOM 3126 C C . GLU A 1 401 ? 4.520 0.926 15.518 1.00 75.38 401 GLU A C 1
ATOM 3128 O O . GLU A 1 401 ? 4.132 1.139 16.665 1.00 75.38 401 GLU A O 1
ATOM 3133 N N . ILE A 1 402 ? 4.357 1.809 14.530 1.00 79.56 402 ILE A N 1
ATOM 3134 C CA . ILE A 1 402 ? 3.767 3.145 14.713 1.00 79.56 402 ILE A CA 1
ATOM 3135 C C . ILE A 1 402 ? 2.320 3.042 15.193 1.00 79.56 402 ILE A C 1
ATOM 3137 O O . ILE A 1 402 ? 1.936 3.735 16.130 1.00 79.56 402 ILE A O 1
ATOM 3141 N N . GLY A 1 403 ? 1.530 2.136 14.608 1.00 70.19 403 GLY A N 1
ATOM 3142 C CA . GLY A 1 403 ? 0.155 1.886 15.045 1.00 70.19 403 GLY A CA 1
ATOM 3143 C C . GLY A 1 403 ? 0.068 1.411 16.502 1.00 70.19 403 GLY A C 1
ATOM 3144 O O . GLY A 1 403 ? -0.794 1.868 17.248 1.00 70.19 403 GLY A O 1
ATOM 3145 N N . LYS A 1 404 ? 0.990 0.541 16.943 1.00 71.06 404 LYS A N 1
ATOM 3146 C CA . LYS A 1 404 ? 1.059 0.082 18.344 1.00 71.06 404 LYS A CA 1
ATOM 3147 C C . LYS A 1 404 ? 1.451 1.204 19.307 1.00 71.06 404 LYS A C 1
ATOM 3149 O O . LYS A 1 404 ? 0.887 1.277 20.394 1.00 71.06 404 LYS A O 1
ATOM 3154 N N . LEU A 1 405 ? 2.406 2.051 18.921 1.00 81.31 405 LEU A N 1
ATOM 3155 C CA . LEU A 1 405 ? 2.849 3.191 19.730 1.00 81.31 405 LEU A CA 1
ATOM 3156 C C . LEU A 1 405 ? 1.748 4.243 19.867 1.00 81.31 405 LEU A C 1
ATOM 3158 O O . LEU A 1 405 ? 1.499 4.713 20.975 1.00 81.31 405 LEU A O 1
ATOM 3162 N N . ALA A 1 406 ? 1.036 4.529 18.773 1.00 81.62 406 ALA A N 1
ATOM 3163 C CA . ALA A 1 406 ? -0.141 5.381 18.803 1.00 81.62 406 ALA A CA 1
ATOM 3164 C C . ALA A 1 406 ? -1.187 4.807 19.757 1.00 81.62 406 ALA A C 1
ATOM 3166 O O . ALA A 1 406 ? -1.493 5.465 20.740 1.00 81.62 406 ALA A O 1
ATOM 3167 N N . ALA A 1 407 ? -1.632 3.560 19.561 1.00 70.81 407 ALA A N 1
ATOM 3168 C CA . ALA A 1 407 ? -2.659 2.916 20.390 1.00 70.81 407 ALA A CA 1
ATOM 3169 C C . ALA A 1 407 ? -2.317 2.848 21.894 1.00 70.81 407 ALA A C 1
ATOM 3171 O O . ALA A 1 407 ? -3.214 2.828 22.734 1.00 70.81 407 ALA A O 1
ATOM 3172 N N . ALA A 1 408 ? -1.030 2.806 22.247 1.00 78.12 408 ALA A N 1
ATOM 3173 C CA . ALA A 1 408 ? -0.569 2.805 23.635 1.00 78.12 408 ALA A CA 1
ATOM 3174 C C . ALA A 1 408 ? -0.533 4.207 24.277 1.00 78.12 408 ALA A C 1
ATOM 3176 O O . ALA A 1 408 ? -0.316 4.314 25.485 1.00 78.12 408 ALA A O 1
ATOM 3177 N N . CYS A 1 409 ? -0.718 5.277 23.499 1.00 81.94 409 CYS A N 1
ATOM 3178 C CA . CYS A 1 409 ? -0.671 6.648 23.991 1.00 81.94 409 CYS A CA 1
ATOM 3179 C C . CYS A 1 409 ? -1.981 7.017 24.716 1.00 81.94 409 CYS A C 1
ATOM 3181 O O . CYS A 1 409 ? -3.044 7.015 24.090 1.00 81.94 409 CYS A O 1
ATOM 3183 N N . PRO A 1 410 ? -1.931 7.384 26.012 1.00 83.19 410 PRO A N 1
ATOM 3184 C CA . PRO A 1 410 ? -3.128 7.717 26.785 1.00 83.19 410 PRO A CA 1
ATOM 3185 C C . PRO A 1 410 ? -3.658 9.133 26.519 1.00 83.19 410 PRO A C 1
ATOM 3187 O O . PRO A 1 410 ? -4.735 9.469 26.999 1.00 83.19 410 PRO A O 1
ATOM 3190 N N . LEU A 1 411 ? -2.897 9.979 25.813 1.00 85.81 411 LEU A N 1
ATOM 3191 C CA . LEU A 1 411 ? -3.249 11.383 25.591 1.00 85.81 411 LEU A CA 1
ATOM 3192 C C . LEU A 1 411 ? -4.131 11.596 24.357 1.00 85.81 411 LEU A C 1
ATOM 3194 O O . LEU A 1 411 ? -4.821 12.605 24.296 1.00 85.81 411 LEU A O 1
ATOM 3198 N N . ILE A 1 412 ? -4.123 10.675 23.391 1.00 83.25 412 ILE A N 1
ATOM 3199 C CA . ILE A 1 412 ? -4.827 10.844 22.113 1.00 83.25 412 ILE A CA 1
ATOM 3200 C C . ILE A 1 412 ? -6.172 10.109 22.122 1.00 83.25 412 ILE A C 1
ATOM 3202 O O . ILE A 1 412 ? -6.283 9.012 22.675 1.00 83.25 412 ILE A O 1
ATOM 3206 N N . SER A 1 413 ? -7.188 10.684 21.473 1.00 67.88 413 SER A N 1
ATOM 3207 C CA . SER A 1 413 ? -8.433 9.978 21.164 1.00 67.88 413 SER A CA 1
ATOM 3208 C C . SER A 1 413 ? -8.255 9.176 19.868 1.00 67.88 413 SER A C 1
ATOM 3210 O O . SER A 1 413 ? -7.871 9.696 18.823 1.00 67.88 413 SER A O 1
ATOM 3212 N N . HIS A 1 414 ? -8.483 7.864 19.943 1.00 62.69 414 HIS A N 1
ATOM 3213 C CA . HIS A 1 414 ? -8.092 6.895 18.904 1.00 62.69 414 HIS A CA 1
ATOM 3214 C C . HIS A 1 414 ? -9.079 6.758 17.742 1.00 62.69 414 HIS A C 1
ATOM 3216 O O . HIS A 1 414 ? -9.103 5.707 17.106 1.00 62.69 414 HIS A O 1
ATOM 3222 N N . LEU A 1 415 ? -9.926 7.749 17.457 1.00 65.75 415 LEU A N 1
ATOM 3223 C CA . LEU A 1 415 ? -10.874 7.600 16.352 1.00 65.75 415 LEU A CA 1
ATOM 3224 C C . LEU A 1 415 ? -10.173 7.806 15.002 1.00 65.75 415 LEU A C 1
ATOM 3226 O O . LEU A 1 415 ? -9.684 8.907 14.736 1.00 65.75 415 LEU A O 1
ATOM 3230 N N . PRO A 1 416 ? -10.129 6.788 14.120 1.00 67.50 416 PRO A N 1
ATOM 3231 C CA . PRO A 1 416 ? -9.575 6.966 12.786 1.00 67.50 416 PRO A CA 1
ATOM 3232 C C . PRO A 1 416 ? -10.446 7.926 11.955 1.00 67.50 416 PRO A C 1
ATOM 3234 O O . PRO A 1 416 ? -11.645 8.067 12.225 1.00 67.50 416 PRO A O 1
ATOM 3237 N N . PRO A 1 417 ? -9.907 8.544 10.889 1.00 70.62 417 PRO A N 1
ATOM 3238 C CA . PRO A 1 417 ? -10.690 9.390 9.995 1.00 70.62 417 PRO A CA 1
ATOM 3239 C C . PRO A 1 417 ? -11.992 8.727 9.515 1.00 70.62 417 PRO A C 1
ATOM 3241 O O . PRO A 1 417 ? -12.017 7.582 9.058 1.00 70.62 417 PRO A O 1
ATOM 3244 N N . GLY A 1 418 ? -13.091 9.476 9.621 1.00 75.19 418 GLY A N 1
ATOM 3245 C CA . GLY A 1 418 ? -14.437 9.031 9.260 1.00 75.19 418 GLY A CA 1
ATOM 3246 C C . GLY A 1 418 ? -15.176 8.238 10.344 1.00 75.19 418 GLY A C 1
ATOM 3247 O O . GLY A 1 418 ? -16.346 7.911 10.129 1.00 75.19 418 GLY A O 1
ATOM 3248 N N . TYR A 1 419 ? -14.542 7.890 11.467 1.00 82.50 419 TYR A N 1
ATOM 3249 C CA . TYR A 1 419 ? -15.222 7.240 12.590 1.00 82.50 419 TYR A CA 1
ATOM 3250 C C . TYR A 1 419 ? -15.879 8.264 13.522 1.00 82.50 419 TYR A C 1
ATOM 3252 O O . TYR A 1 419 ? -15.422 9.401 13.628 1.00 82.50 419 TYR A O 1
ATOM 3260 N N . CYS A 1 420 ? -16.950 7.860 14.200 1.00 84.62 420 CYS A N 1
ATOM 3261 C CA . CYS A 1 420 ? -17.673 8.674 15.171 1.00 84.62 420 CYS A CA 1
ATOM 3262 C C . CYS A 1 420 ? -17.885 7.923 16.488 1.00 84.62 420 CYS A C 1
ATOM 3264 O O . CYS A 1 420 ? -18.030 6.699 16.503 1.00 84.62 420 CYS A O 1
ATOM 3266 N N . GLU A 1 421 ? -17.949 8.671 17.590 1.00 85.75 421 GLU A N 1
ATOM 3267 C CA . GLU A 1 421 ? -18.313 8.117 18.894 1.00 85.75 421 GLU A CA 1
ATOM 3268 C C . GLU A 1 421 ? -19.772 7.650 18.909 1.00 85.75 421 GLU A C 1
ATOM 3270 O O . GLU A 1 421 ? -20.662 8.266 18.314 1.00 85.75 421 GLU A O 1
ATOM 3275 N N . LEU A 1 422 ? -20.014 6.550 19.621 1.00 89.19 422 LEU A N 1
ATOM 3276 C CA . LEU A 1 422 ? -21.352 6.047 19.900 1.00 89.19 422 LEU A CA 1
ATOM 3277 C C . LEU A 1 422 ? -21.836 6.569 21.251 1.00 89.19 422 LEU A C 1
ATOM 3279 O O . LEU A 1 422 ? -21.060 6.661 22.201 1.00 89.19 422 LEU A O 1
ATOM 3283 N N . SER A 1 423 ? -23.137 6.839 21.367 1.00 92.44 423 SER A N 1
ATOM 3284 C CA . SER A 1 423 ? -23.732 7.156 22.666 1.00 92.44 423 SER A CA 1
ATOM 3285 C C . SER A 1 423 ? -23.653 5.951 23.610 1.00 92.44 423 SER A C 1
ATOM 3287 O O . SER A 1 423 ? -23.736 4.798 23.178 1.00 92.44 423 SER A O 1
ATOM 3289 N N . GLU A 1 424 ? -23.552 6.197 24.919 1.00 91.81 424 GLU A N 1
ATOM 3290 C CA . GLU A 1 424 ? -23.494 5.128 25.930 1.00 91.81 424 GLU A CA 1
ATOM 3291 C C . GLU A 1 424 ? -24.671 4.145 25.822 1.00 91.81 424 GLU A C 1
ATOM 3293 O O . GLU A 1 424 ? -24.504 2.935 25.982 1.00 91.81 424 GLU A O 1
ATOM 3298 N N . GLN A 1 425 ? -25.865 4.650 25.496 1.00 93.19 425 GLN A N 1
ATOM 3299 C CA . GLN A 1 425 ? -27.067 3.838 25.312 1.00 93.19 425 GLN A CA 1
ATOM 3300 C C . GLN A 1 425 ? -26.943 2.879 24.119 1.00 93.19 425 GLN A C 1
ATOM 3302 O O . GLN A 1 425 ? -27.307 1.701 24.229 1.00 93.19 425 GLN A O 1
ATOM 3307 N N . VAL A 1 426 ? -26.423 3.362 22.986 1.00 94.31 426 VAL A N 1
ATOM 3308 C CA . VAL A 1 426 ? -26.201 2.550 21.781 1.00 94.31 426 VAL A CA 1
ATOM 3309 C C . VAL A 1 426 ? -25.116 1.510 22.043 1.00 94.31 426 VAL A C 1
ATOM 3311 O O . VAL A 1 426 ? -25.332 0.330 21.763 1.00 94.31 426 VAL A O 1
ATOM 3314 N N . THR A 1 427 ? -24.006 1.910 22.668 1.00 92.81 427 THR A N 1
ATOM 3315 C CA . THR A 1 427 ? -22.917 1.007 23.074 1.00 92.81 427 THR A CA 1
ATOM 3316 C C . THR A 1 427 ? -23.429 -0.109 23.987 1.00 92.81 427 THR A C 1
ATOM 3318 O O . THR A 1 427 ? -23.259 -1.286 23.677 1.00 92.81 427 THR A O 1
ATOM 3321 N N . SER A 1 428 ? -24.172 0.233 25.047 1.00 93.94 428 SER A N 1
ATOM 3322 C CA . SER A 1 428 ? -24.758 -0.755 25.967 1.00 93.94 428 SER A CA 1
ATOM 3323 C C . SER A 1 428 ? -25.716 -1.722 25.265 1.00 93.94 428 SER A C 1
ATOM 3325 O O . SER A 1 428 ? -25.782 -2.906 25.607 1.00 93.94 428 SER A O 1
ATOM 3327 N N . SER A 1 429 ? -26.474 -1.233 24.283 1.00 93.94 429 SER A N 1
ATOM 3328 C CA . SER A 1 429 ? -27.398 -2.063 23.510 1.00 93.94 429 SER A CA 1
ATOM 3329 C C . SER A 1 429 ? -26.644 -3.043 22.613 1.00 93.94 429 SER A C 1
ATOM 3331 O O . SER A 1 429 ? -26.955 -4.231 22.635 1.00 93.94 429 SER A O 1
ATOM 3333 N N . LEU A 1 430 ? -25.613 -2.589 21.895 1.00 93.75 430 LEU A N 1
ATOM 3334 C CA . LEU A 1 430 ? -24.746 -3.446 21.080 1.00 93.75 430 LEU A CA 1
ATOM 3335 C C . LEU A 1 430 ? -24.039 -4.520 21.919 1.00 93.75 430 LEU A C 1
ATOM 3337 O O . LEU A 1 430 ? -24.020 -5.684 21.524 1.00 93.75 430 LEU A O 1
ATOM 3341 N N . ASP A 1 431 ? -23.537 -4.176 23.106 1.00 91.81 431 ASP A N 1
ATOM 3342 C CA . ASP A 1 431 ? -22.887 -5.145 23.997 1.00 91.81 431 ASP A CA 1
ATOM 3343 C C . ASP A 1 431 ? -23.867 -6.231 24.471 1.00 91.81 431 ASP A C 1
ATOM 3345 O O . ASP A 1 431 ? -23.546 -7.425 24.473 1.00 91.81 431 ASP A O 1
ATOM 3349 N N . LYS A 1 432 ? -25.106 -5.846 24.809 1.00 91.69 432 LYS A N 1
ATOM 3350 C CA . LYS A 1 432 ? -26.176 -6.803 25.141 1.00 91.69 432 LYS A CA 1
ATOM 3351 C C . LYS A 1 432 ? -26.532 -7.688 23.950 1.00 91.69 432 LYS A C 1
ATOM 3353 O O . LYS A 1 432 ? -26.756 -8.886 24.132 1.00 91.69 432 LYS A O 1
ATOM 3358 N N . LEU A 1 433 ? -26.591 -7.123 22.745 1.00 90.81 433 LEU A N 1
ATOM 3359 C CA . LEU A 1 433 ? -26.845 -7.886 21.524 1.00 90.81 433 LEU A CA 1
ATOM 3360 C C . LEU A 1 433 ? -25.750 -8.923 21.285 1.00 90.81 433 LEU A C 1
ATOM 3362 O O . LEU A 1 433 ? -26.057 -10.098 21.089 1.00 90.81 433 LEU A O 1
ATOM 3366 N N . GLN A 1 434 ? -24.488 -8.515 21.403 1.00 90.00 434 GLN A N 1
ATOM 3367 C CA . GLN A 1 434 ? -23.342 -9.405 21.261 1.00 90.00 434 GLN A CA 1
ATOM 3368 C C . GLN A 1 434 ? -23.380 -10.557 22.275 1.00 90.00 434 GLN A C 1
ATOM 3370 O O . GLN A 1 434 ? -23.145 -11.707 21.906 1.00 90.00 434 GLN A O 1
ATOM 3375 N N . ALA A 1 435 ? -23.707 -10.266 23.538 1.00 89.12 435 ALA A N 1
ATOM 3376 C CA . ALA A 1 435 ? -23.750 -11.258 24.613 1.00 89.12 435 ALA A CA 1
ATOM 3377 C C . ALA A 1 435 ? -24.930 -12.242 24.510 1.00 89.12 435 ALA A C 1
ATOM 3379 O O . ALA A 1 435 ? -24.857 -13.347 25.043 1.00 89.12 435 ALA A O 1
ATOM 3380 N N . THR A 1 436 ? -26.026 -11.851 23.852 1.00 86.69 436 THR A N 1
ATOM 3381 C CA . THR A 1 436 ? -27.259 -12.657 23.772 1.00 86.69 436 THR A CA 1
ATOM 3382 C C . THR A 1 436 ? -27.442 -13.388 22.441 1.00 86.69 436 THR A C 1
ATOM 3384 O O . THR A 1 436 ? -28.335 -14.229 22.333 1.00 86.69 436 THR A O 1
ATOM 3387 N N . ALA A 1 437 ? -26.609 -13.109 21.434 1.00 85.69 437 ALA A N 1
ATOM 3388 C CA . ALA A 1 437 ? -26.701 -13.724 20.115 1.00 85.69 437 ALA A CA 1
ATOM 3389 C C . ALA A 1 437 ? -26.351 -15.227 20.131 1.00 85.69 437 ALA A C 1
ATOM 3391 O O . ALA A 1 437 ? -25.209 -15.631 20.379 1.00 85.69 437 ALA A O 1
ATOM 3392 N N . ILE A 1 438 ? -27.340 -16.065 19.799 1.00 85.19 438 ILE A N 1
ATOM 3393 C CA . ILE A 1 438 ? -27.221 -17.532 19.834 1.00 85.19 438 ILE A CA 1
ATOM 3394 C C . ILE A 1 438 ? -26.565 -18.065 18.550 1.00 85.19 438 ILE A C 1
ATOM 3396 O O . ILE A 1 438 ? -25.670 -18.914 18.616 1.00 85.19 438 ILE A O 1
ATOM 3400 N N . SER A 1 439 ? -26.968 -17.554 17.381 1.00 89.62 439 SER A N 1
ATOM 3401 C CA . SER A 1 439 ? -26.450 -17.991 16.079 1.00 89.62 439 SER A CA 1
ATOM 3402 C C . SER A 1 439 ? -25.183 -17.227 15.649 1.00 89.62 439 SER A C 1
ATOM 3404 O O . SER A 1 439 ? -24.960 -16.093 16.093 1.00 89.62 439 SER A O 1
ATOM 3406 N N . PRO A 1 440 ? -24.333 -17.818 14.785 1.00 92.25 440 PRO A N 1
ATOM 3407 C CA . PRO A 1 440 ? -23.222 -17.101 14.157 1.00 92.25 440 PRO A CA 1
ATOM 3408 C C . PRO A 1 440 ? -23.660 -15.852 13.381 1.00 92.25 440 PRO A C 1
ATOM 3410 O O . PRO A 1 440 ? -23.008 -14.817 13.482 1.00 92.25 440 PRO A O 1
ATOM 3413 N N . GLU A 1 441 ? -24.791 -15.919 12.679 1.00 93.69 441 GLU A N 1
ATOM 3414 C CA . GLU A 1 441 ? -25.378 -14.818 11.912 1.00 93.69 441 GLU A CA 1
ATOM 3415 C C . GLU A 1 441 ? -25.769 -13.653 12.832 1.00 93.69 441 GLU A C 1
ATOM 3417 O O . GLU A 1 441 ? -25.514 -12.496 12.511 1.00 93.69 441 GLU A O 1
ATOM 3422 N N . GLY A 1 442 ? -26.319 -13.941 14.019 1.00 93.19 442 GLY A N 1
ATOM 3423 C CA . GLY A 1 442 ? -26.623 -12.915 15.017 1.00 93.19 442 GLY A CA 1
ATOM 3424 C C . GLY A 1 442 ? -25.365 -12.237 15.566 1.00 93.19 442 GLY A C 1
ATOM 3425 O O . GLY A 1 442 ? -25.295 -11.010 15.629 1.00 93.19 442 GLY A O 1
ATOM 3426 N N . ARG A 1 443 ? -24.329 -13.019 15.902 1.00 92.12 443 ARG A N 1
ATOM 3427 C CA . ARG A 1 443 ? -23.040 -12.467 16.364 1.00 92.12 443 ARG A CA 1
ATOM 3428 C C . ARG A 1 443 ? -22.371 -11.612 15.288 1.00 92.12 443 ARG A C 1
ATOM 3430 O O . ARG A 1 443 ? -21.824 -10.557 15.601 1.00 92.12 443 ARG A O 1
ATOM 3437 N N . TRP A 1 444 ? -22.443 -12.050 14.033 1.00 95.00 444 TRP A N 1
ATOM 3438 C CA . TRP A 1 444 ? -21.978 -11.282 12.883 1.00 95.00 444 TRP A CA 1
ATOM 3439 C C . TRP A 1 444 ? -22.752 -9.970 12.724 1.00 95.00 444 TRP A C 1
ATOM 3441 O O . TRP A 1 444 ? -22.135 -8.910 12.643 1.00 95.00 444 TRP A O 1
ATOM 3451 N N . LEU A 1 445 ? -24.088 -10.025 12.737 1.00 95.69 445 LEU A N 1
ATOM 3452 C CA . LEU A 1 445 ? -24.947 -8.856 12.561 1.00 95.69 445 LEU A CA 1
ATOM 3453 C C . LEU A 1 445 ? -24.664 -7.784 13.619 1.00 95.69 445 LEU A C 1
ATOM 3455 O O . LEU A 1 445 ? -24.526 -6.615 13.276 1.00 95.69 445 LEU A O 1
ATOM 3459 N N . SER A 1 446 ? -24.521 -8.176 14.886 1.00 94.31 446 SER A N 1
ATOM 3460 C CA . SER A 1 446 ? -24.153 -7.265 15.977 1.00 94.31 446 SER A CA 1
ATOM 3461 C C . SER A 1 446 ? -22.833 -6.530 15.693 1.00 94.31 446 SER A C 1
ATOM 3463 O O . SER A 1 446 ? -22.773 -5.300 15.766 1.00 94.31 446 SER A O 1
ATOM 3465 N N . GLY A 1 447 ? -21.794 -7.258 15.266 1.00 93.88 447 GLY A N 1
ATOM 3466 C CA . GLY A 1 447 ? -20.515 -6.664 14.868 1.00 93.88 447 GLY A CA 1
ATOM 3467 C C . GLY A 1 447 ? -20.620 -5.742 13.645 1.00 93.88 447 GLY A C 1
ATOM 3468 O O . GLY A 1 447 ? -20.043 -4.653 13.646 1.00 93.88 447 GLY A O 1
ATOM 3469 N N . ALA A 1 448 ? -21.380 -6.137 12.621 1.00 95.62 448 ALA A N 1
ATOM 3470 C CA . ALA A 1 448 ? -21.599 -5.335 11.416 1.00 95.62 448 ALA A CA 1
ATOM 3471 C C . ALA A 1 448 ? -22.368 -4.035 11.709 1.00 95.62 448 ALA A C 1
ATOM 3473 O O . ALA A 1 448 ? -22.017 -2.974 11.184 1.00 95.62 448 ALA A O 1
ATOM 3474 N N . LEU A 1 449 ? -23.375 -4.089 12.589 1.00 96.31 449 LEU A N 1
ATOM 3475 C CA . LEU A 1 449 ? -24.112 -2.913 13.053 1.00 96.31 449 LEU A CA 1
ATOM 3476 C C . LEU A 1 449 ? -23.213 -1.973 13.848 1.00 96.31 449 LEU A C 1
ATOM 3478 O O . LEU A 1 449 ? -23.192 -0.782 13.549 1.00 96.31 449 LEU A O 1
ATOM 3482 N N . LYS A 1 450 ? -22.422 -2.506 14.790 1.00 94.62 450 LYS A N 1
ATOM 3483 C CA . LYS A 1 450 ? -21.454 -1.710 15.552 1.00 94.62 450 LYS A CA 1
ATOM 3484 C C . LYS A 1 450 ? -20.531 -0.928 14.619 1.00 94.62 450 LYS A C 1
ATOM 3486 O O . LYS A 1 450 ? -20.507 0.297 14.694 1.00 94.62 450 LYS A O 1
ATOM 3491 N N . ARG A 1 451 ? -19.874 -1.605 13.666 1.00 92.31 451 ARG A N 1
ATOM 3492 C CA . ARG A 1 451 ? -19.018 -0.922 12.680 1.00 92.31 451 ARG A CA 1
ATOM 3493 C C . ARG A 1 451 ? -19.785 0.108 11.856 1.00 92.31 451 ARG A C 1
ATOM 3495 O O . ARG A 1 451 ? -19.271 1.189 11.595 1.00 92.31 451 ARG A O 1
ATOM 3502 N N . SER A 1 452 ? -21.002 -0.207 11.418 1.00 94.62 452 SER A N 1
ATOM 3503 C CA . SER A 1 452 ? -21.807 0.722 10.614 1.00 94.62 452 SER A CA 1
ATOM 3504 C C . SER A 1 452 ? -22.144 1.994 11.392 1.00 94.62 452 SER A C 1
ATOM 3506 O O . SER A 1 452 ? -22.096 3.094 10.843 1.00 94.62 452 SER A O 1
ATOM 3508 N N . PHE A 1 453 ? -22.449 1.857 12.681 1.00 95.06 453 PHE A N 1
ATOM 3509 C CA . PHE A 1 453 ? -22.764 2.983 13.553 1.00 95.06 453 PHE A CA 1
ATOM 3510 C C . PHE A 1 453 ? -21.512 3.810 13.832 1.00 95.06 453 PHE A C 1
ATOM 3512 O O . PHE A 1 453 ? -21.553 5.021 13.650 1.00 95.06 453 PHE A O 1
ATOM 3519 N N . GLU A 1 454 ? -20.387 3.160 14.146 1.00 91.12 454 GLU A N 1
ATOM 3520 C CA . GLU A 1 454 ? -19.080 3.805 14.356 1.00 91.12 454 GLU A CA 1
ATOM 3521 C C . GLU A 1 454 ? -18.546 4.491 13.096 1.00 91.12 454 GLU A C 1
ATOM 3523 O O . GLU A 1 454 ? -17.641 5.311 13.180 1.00 91.12 454 GLU A O 1
ATOM 3528 N N . THR A 1 455 ? -19.089 4.176 11.918 1.00 89.50 455 THR A N 1
ATOM 3529 C CA . THR A 1 455 ? -18.684 4.769 10.637 1.00 89.50 455 THR A CA 1
ATOM 3530 C C . THR A 1 455 ? -19.707 5.761 10.080 1.00 89.50 455 THR A C 1
ATOM 3532 O O . THR A 1 455 ? -19.576 6.182 8.928 1.00 89.50 455 THR A O 1
ATOM 3535 N N . GLY A 1 456 ? -20.680 6.186 10.895 1.00 89.88 456 GLY A N 1
ATOM 3536 C CA . GLY A 1 456 ? -21.563 7.320 10.603 1.00 89.88 456 GLY A CA 1
ATOM 3537 C C . GLY A 1 456 ? -22.964 6.952 10.112 1.00 89.88 456 GLY A C 1
ATOM 3538 O O . GLY A 1 456 ? -23.544 7.702 9.325 1.00 89.88 456 GLY A O 1
ATOM 3539 N N . PHE A 1 457 ? -23.506 5.796 10.522 1.00 93.75 457 PHE A N 1
ATOM 3540 C CA . PHE A 1 457 ? -24.894 5.439 10.193 1.00 93.75 457 PHE A CA 1
ATOM 3541 C C . PHE A 1 457 ? -25.872 6.354 10.927 1.00 93.75 457 PHE A C 1
ATOM 3543 O O . PHE A 1 457 ? -25.653 6.692 12.090 1.00 93.75 457 PHE A O 1
ATOM 3550 N N . ASP A 1 458 ? -26.962 6.715 10.246 1.00 91.81 458 ASP A N 1
ATOM 3551 C CA . ASP A 1 458 ? -27.975 7.666 10.710 1.00 91.81 458 ASP A CA 1
ATOM 3552 C C . ASP A 1 458 ? -28.432 7.378 12.148 1.00 91.81 458 ASP A C 1
ATOM 3554 O O . ASP A 1 458 ? -29.134 6.397 12.414 1.00 91.81 458 ASP A O 1
ATOM 3558 N N . GLN A 1 459 ? -28.042 8.269 13.065 1.00 91.50 459 GLN A N 1
ATOM 3559 C CA . GLN A 1 459 ? -28.318 8.162 14.497 1.00 91.50 459 GLN A CA 1
ATOM 3560 C C . GLN A 1 459 ? -29.816 8.045 14.792 1.00 91.50 459 GLN A C 1
ATOM 3562 O O . GLN A 1 459 ? -30.202 7.265 15.660 1.00 91.50 459 GLN A O 1
ATOM 3567 N N . ALA A 1 460 ? -30.674 8.720 14.019 1.00 91.31 460 ALA A N 1
ATOM 3568 C CA . ALA A 1 460 ? -32.123 8.676 14.216 1.00 91.31 460 ALA A CA 1
ATOM 3569 C C . ALA A 1 460 ? -32.733 7.294 13.913 1.00 91.31 460 ALA A C 1
ATOM 3571 O O . ALA A 1 460 ? -33.856 7.005 14.324 1.00 91.31 460 ALA A O 1
ATOM 3572 N N . LYS A 1 461 ? -32.006 6.427 13.195 1.00 93.12 461 LYS A N 1
ATOM 3573 C CA . LYS A 1 461 ? -32.447 5.069 12.842 1.00 93.12 461 LYS A CA 1
ATOM 3574 C C . LYS A 1 461 ? -31.833 3.983 13.726 1.00 93.12 461 LYS A C 1
ATOM 3576 O O . LYS A 1 461 ? -32.323 2.854 13.695 1.00 93.12 461 LYS A O 1
ATOM 3581 N N . GLN A 1 462 ? -30.788 4.290 14.499 1.00 94.88 462 GLN A N 1
ATOM 3582 C CA . GLN A 1 462 ? -30.006 3.292 15.241 1.00 94.88 462 GLN A CA 1
ATOM 3583 C C . GLN A 1 462 ? -30.861 2.493 16.234 1.00 94.88 462 GLN A C 1
ATOM 3585 O O . GLN A 1 462 ? -30.815 1.265 16.215 1.00 94.88 462 GLN A O 1
ATOM 3590 N N . GLU A 1 463 ? -31.697 3.151 17.044 1.00 92.38 463 GLU A N 1
ATOM 3591 C CA . GLU A 1 463 ? -32.531 2.473 18.052 1.00 92.38 463 GLU A CA 1
ATOM 3592 C C . GLU A 1 463 ? -33.519 1.477 17.426 1.00 92.38 463 GLU A C 1
ATOM 3594 O O . GLU A 1 463 ? -33.578 0.316 17.828 1.00 92.38 463 GLU A O 1
ATOM 3599 N N . LYS A 1 464 ? -34.230 1.884 16.366 1.00 93.12 464 LYS A N 1
ATOM 3600 C CA . LYS A 1 464 ? -35.180 1.014 15.649 1.00 93.12 464 LYS A CA 1
ATOM 3601 C C . LYS A 1 464 ? -34.487 -0.213 15.044 1.00 93.12 464 LYS A C 1
ATOM 3603 O O . LYS A 1 464 ? -35.044 -1.312 15.048 1.00 93.12 464 LYS A O 1
ATOM 3608 N N . VAL A 1 465 ? -33.271 -0.035 14.525 1.00 96.12 465 VAL A N 1
ATOM 3609 C CA . VAL A 1 465 ? -32.449 -1.126 13.983 1.00 96.12 465 VAL A CA 1
ATOM 3610 C C . VAL A 1 465 ? -31.997 -2.081 15.097 1.00 96.12 465 VAL A C 1
ATOM 3612 O O . VAL A 1 465 ? -32.074 -3.298 14.922 1.00 96.12 465 VAL A O 1
ATOM 3615 N N . LEU A 1 466 ? -31.584 -1.559 16.255 1.00 95.81 466 LEU A N 1
ATOM 3616 C CA . LEU A 1 466 ? -31.201 -2.362 17.424 1.00 95.81 466 LEU A CA 1
ATOM 3617 C C . LEU A 1 466 ? -32.383 -3.167 17.989 1.00 95.81 466 LEU A C 1
ATOM 3619 O O . LEU A 1 466 ? -32.229 -4.347 18.321 1.00 95.81 466 LEU A O 1
ATOM 3623 N N . ASP A 1 467 ? -33.577 -2.577 18.037 1.00 93.25 467 ASP A N 1
ATOM 3624 C CA . ASP A 1 467 ? -34.804 -3.260 18.459 1.00 93.25 467 ASP A CA 1
ATOM 3625 C C . ASP A 1 467 ? -35.149 -4.437 17.540 1.00 93.25 467 ASP A C 1
ATOM 3627 O O . ASP A 1 467 ? -35.526 -5.520 18.006 1.00 93.25 467 ASP A O 1
ATOM 3631 N N . ALA A 1 468 ? -35.004 -4.249 16.225 1.00 93.75 468 ALA A N 1
ATOM 3632 C CA . ALA A 1 468 ? -35.188 -5.312 15.244 1.00 93.75 468 ALA A CA 1
ATOM 3633 C C . ALA A 1 468 ? -34.147 -6.429 15.425 1.00 93.75 468 ALA A C 1
ATOM 3635 O O . ALA A 1 468 ? -34.520 -7.604 15.508 1.00 93.75 468 ALA A O 1
ATOM 3636 N N . ALA A 1 469 ? -32.866 -6.073 15.577 1.00 93.81 469 ALA A N 1
ATOM 3637 C CA . ALA A 1 469 ? -31.790 -7.035 15.822 1.00 93.81 469 ALA A CA 1
ATOM 3638 C C . ALA A 1 469 ? -32.070 -7.881 17.077 1.00 93.81 469 ALA A C 1
ATOM 3640 O O . ALA A 1 469 ? -31.994 -9.109 17.030 1.00 93.81 469 ALA A O 1
ATOM 3641 N N . THR A 1 470 ? -32.497 -7.247 18.174 1.00 91.19 470 THR A N 1
ATOM 3642 C CA . THR A 1 470 ? -32.812 -7.917 19.451 1.00 91.19 470 THR A CA 1
ATOM 3643 C C . THR A 1 470 ? -33.869 -9.011 19.300 1.00 91.19 470 THR A C 1
ATOM 3645 O O . THR A 1 470 ? -33.799 -10.046 19.970 1.00 91.19 470 THR A O 1
ATOM 3648 N N . LYS A 1 471 ? -34.873 -8.789 18.443 1.00 88.06 471 LYS A N 1
ATOM 3649 C CA . LYS A 1 471 ? -35.968 -9.742 18.214 1.00 88.06 471 LYS A CA 1
ATOM 3650 C C . LYS A 1 471 ? -35.506 -10.951 17.408 1.00 88.06 471 LYS A C 1
ATOM 3652 O O . LYS A 1 471 ? -35.866 -12.075 17.743 1.00 88.06 471 LYS A O 1
ATOM 3657 N N . ILE A 1 472 ? -34.701 -10.723 16.374 1.00 88.56 472 ILE A N 1
ATOM 3658 C CA . ILE A 1 472 ? -34.324 -11.766 15.413 1.00 88.56 472 ILE A CA 1
ATOM 3659 C C . ILE A 1 472 ? -33.200 -12.651 15.961 1.00 88.56 472 ILE A C 1
ATOM 3661 O O . ILE A 1 472 ? -33.254 -13.870 15.814 1.00 88.56 472 ILE A O 1
ATOM 3665 N N . MET A 1 473 ? -32.225 -12.084 16.679 1.00 83.81 473 MET A N 1
ATOM 3666 C CA . MET A 1 473 ? -31.054 -12.834 17.171 1.00 83.81 473 MET A CA 1
ATOM 3667 C C . MET A 1 473 ? -31.362 -13.872 18.262 1.00 83.81 473 MET A C 1
ATOM 3669 O O . MET A 1 473 ? -30.511 -14.702 18.582 1.00 83.81 473 MET A O 1
ATOM 3673 N N . LYS A 1 474 ? -32.578 -13.849 18.819 1.00 75.12 474 LYS A N 1
ATOM 3674 C CA . LYS A 1 474 ? -33.082 -14.854 19.771 1.00 75.12 474 LYS A CA 1
ATOM 3675 C C . LYS A 1 474 ? -33.655 -16.099 19.092 1.00 75.12 474 LYS A C 1
ATOM 3677 O O . LYS A 1 474 ? -34.043 -17.038 19.781 1.00 75.12 474 LYS A O 1
ATOM 3682 N N . THR A 1 475 ? -33.741 -16.108 17.765 1.00 72.00 475 THR A N 1
ATOM 3683 C CA . THR A 1 475 ? -34.303 -17.219 16.994 1.00 72.00 475 THR A CA 1
ATOM 3684 C C . THR A 1 475 ? -33.187 -18.034 16.339 1.00 72.00 475 THR A C 1
ATOM 3686 O O . THR A 1 475 ? -32.211 -17.473 15.848 1.00 72.00 475 THR A O 1
ATOM 3689 N N . GLN A 1 476 ? -33.306 -19.366 16.347 1.00 71.88 476 GLN A N 1
ATOM 3690 C CA . GLN A 1 476 ? -32.482 -20.226 15.494 1.00 71.88 476 GLN A CA 1
ATOM 3691 C C . GLN A 1 476 ? -33.171 -20.357 14.141 1.00 71.88 476 GLN A C 1
ATOM 3693 O O . GLN A 1 476 ? -34.275 -20.891 14.049 1.00 71.88 476 GLN A O 1
ATOM 3698 N N . GLN A 1 477 ? -32.520 -19.840 13.110 1.00 78.44 477 GLN A N 1
ATOM 3699 C CA . GLN A 1 477 ? -32.989 -19.847 11.732 1.00 78.44 477 GLN A CA 1
ATOM 3700 C C . GLN A 1 477 ? -31.799 -20.163 10.827 1.00 78.44 477 GLN A C 1
ATOM 3702 O O . GLN A 1 477 ? -30.656 -19.888 11.198 1.00 78.44 477 GLN A O 1
ATOM 3707 N N . ASP A 1 478 ? -32.054 -20.745 9.657 1.00 89.31 478 ASP A N 1
ATOM 3708 C CA . ASP A 1 478 ? -31.048 -20.760 8.597 1.00 89.31 478 ASP A CA 1
ATOM 3709 C C . ASP A 1 478 ? -30.816 -19.339 8.047 1.00 89.31 478 ASP A C 1
ATOM 3711 O O . ASP A 1 478 ? -31.569 -18.404 8.335 1.00 89.31 478 ASP A O 1
ATOM 3715 N N . ALA A 1 479 ? -29.754 -19.166 7.258 1.00 92.25 479 ALA A N 1
ATOM 3716 C CA . ALA A 1 479 ? -29.338 -17.859 6.754 1.00 92.25 479 ALA A CA 1
ATOM 3717 C C . ALA A 1 479 ? -30.429 -17.163 5.910 1.00 92.25 479 ALA A C 1
ATOM 3719 O O . ALA A 1 479 ? -30.589 -15.943 5.988 1.00 92.25 479 ALA A O 1
ATOM 3720 N N . ALA A 1 480 ? -31.212 -17.923 5.137 1.00 92.81 480 ALA A N 1
ATOM 3721 C CA . ALA A 1 480 ? -32.240 -17.371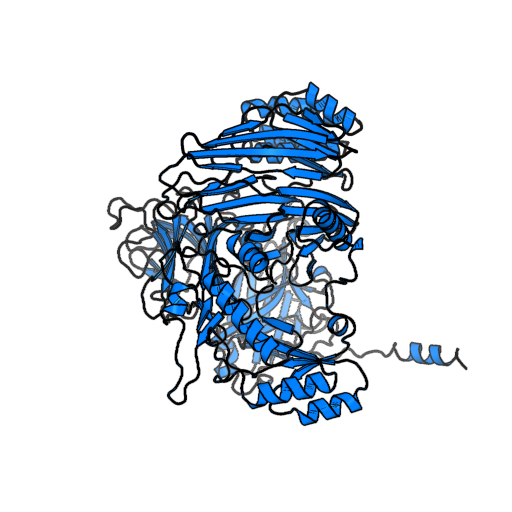 4.259 1.00 92.81 480 ALA A CA 1
ATOM 3722 C C . ALA A 1 480 ? -33.441 -16.858 5.065 1.00 92.81 480 ALA A C 1
ATOM 3724 O O . ALA A 1 480 ? -33.899 -15.730 4.854 1.00 92.81 480 ALA A O 1
ATOM 3725 N N . ALA A 1 481 ? -33.909 -17.649 6.033 1.00 93.50 481 ALA A N 1
ATOM 3726 C CA . ALA A 1 481 ? -34.954 -17.247 6.966 1.00 93.50 481 ALA A CA 1
ATOM 3727 C C . ALA A 1 481 ? -34.508 -16.054 7.831 1.00 93.50 481 ALA A C 1
ATOM 3729 O O . ALA A 1 481 ? -35.280 -15.107 8.003 1.00 93.50 481 ALA A O 1
ATOM 3730 N N . PHE A 1 482 ? -33.247 -16.041 8.279 1.00 94.25 482 PHE A N 1
ATOM 3731 C CA . PHE A 1 482 ? -32.665 -14.929 9.035 1.00 94.25 482 PHE A CA 1
ATOM 3732 C C . PHE A 1 482 ? -32.678 -13.619 8.231 1.00 94.25 482 PHE A C 1
ATOM 3734 O O . PHE A 1 482 ? -33.145 -12.590 8.727 1.00 94.25 482 PHE A O 1
ATOM 3741 N N . ALA A 1 483 ? -32.246 -13.656 6.964 1.00 94.69 483 ALA A N 1
ATOM 3742 C CA . ALA A 1 483 ? -32.290 -12.497 6.070 1.00 94.69 483 ALA A CA 1
ATOM 3743 C C . ALA A 1 483 ? -33.725 -12.007 5.820 1.00 94.69 483 ALA A C 1
ATOM 3745 O O . ALA A 1 483 ? -33.988 -10.802 5.833 1.00 94.69 483 ALA A O 1
ATOM 3746 N N . GLN A 1 484 ? -34.675 -12.928 5.627 1.00 94.19 484 GLN A N 1
ATOM 3747 C CA . GLN A 1 484 ? -36.081 -12.578 5.432 1.00 94.19 484 GLN A CA 1
ATOM 3748 C C . GLN A 1 484 ? -36.675 -11.898 6.673 1.00 94.19 484 GLN A C 1
ATOM 3750 O O . GLN A 1 484 ? -37.318 -10.854 6.542 1.00 94.19 484 GLN A O 1
ATOM 3755 N N . ALA A 1 485 ? -36.435 -12.449 7.866 1.00 94.25 485 ALA A N 1
ATOM 3756 C CA . ALA A 1 485 ? -36.888 -11.864 9.124 1.00 94.25 485 ALA A CA 1
ATOM 3757 C C . ALA A 1 485 ? -36.281 -10.467 9.347 1.00 94.25 485 ALA A C 1
ATOM 3759 O O . ALA A 1 485 ? -36.996 -9.532 9.714 1.00 94.25 485 ALA A O 1
ATOM 3760 N N . TRP A 1 486 ? -34.988 -10.296 9.047 1.00 95.00 486 TRP A N 1
ATOM 3761 C CA . TRP A 1 486 ? -34.293 -9.006 9.104 1.00 95.00 486 TRP A CA 1
ATOM 3762 C C . TRP A 1 486 ? -34.904 -7.942 8.197 1.00 95.00 486 TRP A C 1
ATOM 3764 O O . TRP A 1 486 ? -35.169 -6.823 8.644 1.00 95.00 486 TRP A O 1
ATOM 3774 N N . ASN A 1 487 ? -35.173 -8.292 6.942 1.00 94.88 487 ASN A N 1
ATOM 3775 C CA . ASN A 1 487 ? -35.725 -7.357 5.964 1.00 94.88 487 ASN A CA 1
ATOM 3776 C C . ASN A 1 487 ? -37.179 -6.954 6.269 1.00 94.88 487 ASN A C 1
ATOM 3778 O O . ASN A 1 487 ? -37.629 -5.912 5.802 1.00 94.88 487 ASN A O 1
ATOM 3782 N N . GLN A 1 488 ? -37.918 -7.758 7.040 1.00 94.19 488 GLN A N 1
ATOM 3783 C CA . GLN A 1 488 ? -39.287 -7.441 7.467 1.00 94.19 488 GLN A CA 1
ATOM 3784 C C . GLN A 1 488 ? -39.340 -6.563 8.725 1.00 94.19 488 GLN A C 1
ATOM 3786 O O . GLN A 1 488 ? -40.309 -5.830 8.918 1.00 94.19 488 GLN A O 1
ATOM 3791 N N . ALA A 1 489 ? -38.330 -6.640 9.595 1.00 94.06 489 ALA A N 1
ATOM 3792 C CA . ALA A 1 489 ? -38.369 -6.008 10.914 1.00 94.06 489 ALA A CA 1
ATOM 3793 C C . ALA A 1 489 ? -37.924 -4.535 10.930 1.00 94.06 489 ALA A C 1
ATOM 3795 O O . ALA A 1 489 ? -38.266 -3.808 11.864 1.00 94.06 489 ALA A O 1
ATOM 3796 N N . GLN A 1 490 ? -37.153 -4.092 9.933 1.00 93.38 490 GLN A N 1
ATOM 3797 C CA . GLN A 1 490 ? -36.584 -2.743 9.867 1.00 93.38 490 GLN A CA 1
ATOM 3798 C C . GLN A 1 490 ? -36.401 -2.263 8.417 1.00 93.38 490 GLN A C 1
ATOM 3800 O O . GLN A 1 490 ? -36.527 -3.035 7.471 1.00 93.38 490 GLN A O 1
ATOM 3805 N N . ASP A 1 491 ? -36.118 -0.972 8.241 1.00 92.50 491 ASP A N 1
ATOM 3806 C CA . ASP A 1 491 ? -36.012 -0.287 6.946 1.00 92.50 491 ASP A CA 1
ATOM 3807 C C . ASP A 1 491 ? -34.700 0.497 6.742 1.00 92.50 491 ASP A C 1
ATOM 3809 O O . ASP A 1 491 ? -34.568 1.219 5.755 1.00 92.50 491 ASP A O 1
ATOM 3813 N N . GLY A 1 492 ? -33.727 0.365 7.647 1.00 94.12 492 GLY A N 1
ATOM 3814 C CA . GLY A 1 492 ? -32.411 1.006 7.555 1.00 94.12 492 GLY A CA 1
ATOM 3815 C C . GLY A 1 492 ? -31.383 0.221 6.733 1.00 94.12 492 GLY A C 1
ATOM 3816 O O . GLY A 1 492 ? -30.508 0.819 6.109 1.00 94.12 492 GLY A O 1
ATOM 3817 N N . PHE A 1 493 ? -31.509 -1.104 6.697 1.00 96.50 493 PHE A N 1
ATOM 3818 C CA . PHE A 1 493 ? -30.620 -2.013 5.980 1.00 96.50 493 PHE A CA 1
ATOM 3819 C C . PHE A 1 493 ? -31.406 -3.042 5.168 1.00 96.50 493 PHE A C 1
ATOM 3821 O O . PHE A 1 493 ? -32.563 -3.343 5.461 1.00 96.50 493 PHE A O 1
ATOM 3828 N N . GLU A 1 494 ? -30.743 -3.638 4.187 1.00 95.88 494 GLU A N 1
ATOM 3829 C CA . GLU A 1 494 ? -31.239 -4.762 3.406 1.00 95.88 494 GLU A CA 1
ATOM 3830 C C . GLU A 1 494 ? -30.193 -5.883 3.378 1.00 95.88 494 GLU A C 1
ATOM 3832 O O . GLU A 1 494 ? -29.003 -5.645 3.157 1.00 95.88 494 GLU A O 1
ATOM 3837 N N . MET A 1 495 ? -30.636 -7.112 3.636 1.00 95.75 495 MET A N 1
ATOM 3838 C CA . MET A 1 495 ? -29.799 -8.306 3.692 1.00 95.75 495 MET A CA 1
ATOM 3839 C C . MET A 1 495 ? -30.111 -9.242 2.527 1.00 95.75 495 MET A C 1
ATOM 3841 O O . MET A 1 495 ? -31.274 -9.544 2.256 1.00 95.75 495 MET A O 1
ATOM 3845 N N . ALA A 1 496 ? -29.067 -9.719 1.855 1.00 95.69 496 ALA A N 1
ATOM 3846 C CA . ALA A 1 496 ? -29.166 -10.743 0.822 1.00 95.69 496 ALA A CA 1
ATOM 3847 C C . ALA A 1 496 ? -28.472 -12.025 1.275 1.00 95.69 496 ALA A C 1
ATOM 3849 O O . ALA A 1 496 ? -27.420 -11.957 1.911 1.00 95.69 496 ALA A O 1
ATOM 3850 N N . GLU A 1 497 ? -29.044 -13.167 0.905 1.00 95.19 497 GLU A N 1
ATOM 3851 C CA . GLU A 1 497 ? -28.492 -14.496 1.154 1.00 95.19 497 GLU A CA 1
ATOM 3852 C C . GLU A 1 497 ? -28.121 -15.170 -0.172 1.00 95.19 497 GLU A C 1
ATOM 3854 O O . GLU A 1 497 ? -28.802 -14.973 -1.183 1.00 95.19 497 GLU A O 1
ATOM 3859 N N . SER A 1 498 ? -27.015 -15.920 -0.166 1.00 95.50 498 SER A N 1
ATOM 3860 C CA . SER A 1 498 ? -26.625 -16.808 -1.264 1.00 95.50 498 SER A CA 1
ATOM 3861 C C . SER A 1 498 ? -25.725 -17.943 -0.751 1.00 95.50 498 SER A C 1
ATOM 3863 O O . SER A 1 498 ? -24.617 -17.708 -0.256 1.00 95.50 498 SER A O 1
ATOM 3865 N N . ASN A 1 499 ? -26.184 -19.193 -0.865 1.00 94.19 499 ASN A N 1
ATOM 3866 C CA . ASN A 1 499 ? -25.487 -20.405 -0.402 1.00 94.19 499 ASN A CA 1
ATOM 3867 C C . ASN A 1 499 ? -24.997 -20.327 1.060 1.00 94.19 499 ASN A C 1
ATOM 3869 O O . ASN A 1 499 ? -23.871 -20.711 1.381 1.00 94.19 499 ASN A O 1
ATOM 3873 N N . GLY A 1 500 ? -25.829 -19.790 1.951 1.00 94.62 500 GLY A N 1
ATOM 3874 C CA . GLY A 1 500 ? -25.549 -19.607 3.374 1.00 94.62 500 GLY A CA 1
ATOM 3875 C C . GLY A 1 500 ? -24.675 -18.396 3.714 1.00 94.62 500 GLY A C 1
ATOM 3876 O O . GLY A 1 500 ? -24.427 -18.154 4.894 1.00 94.62 500 GLY A O 1
ATOM 3877 N N . ASN A 1 501 ? -24.187 -17.649 2.721 1.00 97.12 501 ASN A N 1
ATOM 3878 C CA . ASN A 1 501 ? -23.461 -16.396 2.930 1.00 97.12 501 ASN A CA 1
ATOM 3879 C C . ASN A 1 501 ? -24.458 -15.242 3.002 1.00 97.12 501 ASN A C 1
ATOM 3881 O O . ASN A 1 501 ? -25.486 -15.268 2.322 1.00 97.12 501 ASN A O 1
ATOM 3885 N N . LEU A 1 502 ? -24.138 -14.213 3.787 1.00 97.25 502 LEU A N 1
ATOM 3886 C CA . LEU A 1 502 ? -25.004 -13.046 3.959 1.00 97.25 502 LEU A CA 1
ATOM 3887 C C . LEU A 1 502 ? -24.252 -11.765 3.633 1.00 97.25 502 LEU A C 1
ATOM 3889 O O . LEU A 1 502 ? -23.084 -11.609 3.972 1.00 97.25 502 LEU A O 1
ATOM 3893 N N . ARG A 1 503 ? -24.947 -10.809 3.025 1.00 97.06 503 ARG A N 1
ATOM 3894 C CA . ARG A 1 503 ? -24.433 -9.458 2.791 1.00 97.06 503 ARG A CA 1
ATOM 3895 C C . ARG A 1 503 ? -25.429 -8.444 3.326 1.00 97.06 503 ARG A C 1
ATOM 3897 O O . ARG A 1 503 ? -26.602 -8.499 2.962 1.00 97.06 503 ARG A O 1
ATOM 3904 N N . LEU A 1 504 ? -24.953 -7.503 4.134 1.00 97.00 504 LEU A N 1
ATOM 3905 C CA . LEU A 1 504 ? -25.734 -6.400 4.692 1.00 97.00 504 LEU A CA 1
ATOM 3906 C C . LEU A 1 504 ? -25.417 -5.101 3.941 1.00 97.00 504 LEU A C 1
ATOM 3908 O O . LEU A 1 504 ? -24.248 -4.755 3.779 1.00 97.00 504 LEU A O 1
ATOM 3912 N N . VAL A 1 505 ? -26.445 -4.385 3.486 1.00 96.75 505 VAL A N 1
ATOM 3913 C CA . VAL A 1 505 ? -26.319 -3.138 2.712 1.00 96.75 505 VAL A CA 1
ATOM 3914 C C . VAL A 1 505 ? -27.203 -2.054 3.318 1.00 96.75 505 VAL A C 1
ATOM 3916 O O . VAL A 1 505 ? -28.296 -2.346 3.798 1.00 96.75 505 VAL A O 1
ATOM 3919 N N . VAL A 1 506 ? -26.745 -0.805 3.314 1.00 95.88 506 VAL A N 1
ATOM 3920 C CA . VAL A 1 506 ? -27.545 0.352 3.747 1.00 95.88 506 VAL A CA 1
ATOM 3921 C C . VAL A 1 506 ? -28.692 0.592 2.761 1.00 95.88 506 VAL A C 1
ATOM 3923 O O . VAL A 1 506 ? -28.492 0.573 1.551 1.00 95.88 506 VAL A O 1
ATOM 3926 N N . LYS A 1 507 ? -29.906 0.846 3.257 1.00 94.69 507 LYS A N 1
ATOM 3927 C CA . LYS A 1 507 ? -31.079 1.076 2.405 1.00 94.69 507 LYS A CA 1
ATOM 3928 C C . LYS A 1 507 ? -31.309 2.569 2.152 1.00 94.69 507 LYS A C 1
ATOM 3930 O O . LYS A 1 507 ? -31.424 3.359 3.089 1.00 94.69 507 LYS A O 1
ATOM 3935 N N . GLY A 1 508 ? -31.464 2.948 0.883 1.00 91.81 508 GLY A N 1
ATOM 3936 C CA . GLY A 1 508 ? -31.775 4.322 0.478 1.00 91.81 508 GLY A CA 1
ATOM 3937 C C . GLY A 1 508 ? -30.551 5.241 0.471 1.00 91.81 508 GLY A C 1
ATOM 3938 O O . GLY A 1 508 ? -29.492 4.856 -0.016 1.00 91.81 508 GLY A O 1
ATOM 3939 N N . GLY A 1 509 ? -30.715 6.480 0.946 1.00 89.19 509 GLY A N 1
ATOM 3940 C CA . GLY A 1 509 ? -29.662 7.499 0.948 1.00 89.19 509 GLY A CA 1
ATOM 3941 C C . GLY A 1 509 ? -28.903 7.596 2.273 1.00 89.19 509 GLY A C 1
ATOM 3942 O O . GLY A 1 509 ? -29.513 7.522 3.340 1.00 89.19 509 GLY A O 1
ATOM 3943 N N . SER A 1 510 ? -27.588 7.802 2.203 1.00 89.69 510 SER A N 1
ATOM 3944 C CA . SER A 1 510 ? -26.708 8.020 3.359 1.00 89.69 510 SER A CA 1
ATOM 3945 C C . SER A 1 510 ? -25.482 8.867 2.959 1.00 89.69 510 SER A C 1
ATOM 3947 O O . SER A 1 510 ? -25.494 9.560 1.937 1.00 89.69 510 SER A O 1
ATOM 3949 N N . ALA A 1 511 ? -24.453 8.897 3.804 1.00 85.44 511 ALA A N 1
ATOM 3950 C CA . ALA A 1 511 ? -23.250 9.702 3.631 1.00 85.44 511 ALA A CA 1
ATOM 3951 C C . ALA A 1 511 ? -21.979 8.931 4.005 1.00 85.44 511 ALA A C 1
ATOM 3953 O O . ALA A 1 511 ? -21.306 8.392 3.138 1.00 85.44 511 ALA A O 1
ATOM 3954 N N . GLN A 1 512 ? -21.640 8.890 5.294 1.00 87.12 512 GLN A N 1
ATOM 3955 C CA . GLN A 1 512 ? -20.316 8.470 5.751 1.00 87.12 512 GLN A CA 1
ATOM 3956 C C . GLN A 1 512 ? -20.177 6.946 5.833 1.00 87.12 512 GLN A C 1
ATOM 3958 O O . GLN A 1 512 ? -19.121 6.420 5.482 1.00 87.12 512 GLN A O 1
ATOM 3963 N N . THR A 1 513 ? -21.217 6.225 6.264 1.00 91.81 513 THR A N 1
ATOM 3964 C CA . THR A 1 513 ? -21.190 4.756 6.388 1.00 91.81 513 THR A CA 1
ATOM 3965 C C . THR A 1 513 ? -20.891 4.099 5.055 1.00 91.81 513 THR A C 1
ATOM 3967 O O . THR A 1 513 ? -21.456 4.512 4.044 1.00 91.81 513 THR A O 1
ATOM 3970 N N . SER A 1 514 ? -20.107 3.020 5.037 1.00 92.06 514 SER A N 1
ATOM 3971 C CA . SER A 1 514 ? -19.986 2.237 3.806 1.00 92.06 514 SER A CA 1
ATOM 3972 C C . SER A 1 514 ? -21.346 1.666 3.385 1.00 92.06 514 SER A C 1
ATOM 3974 O O . SER A 1 514 ? -22.087 1.163 4.236 1.00 92.06 514 SER A O 1
ATOM 3976 N N . PRO A 1 515 ? -21.692 1.714 2.085 1.00 95.00 515 PRO A N 1
ATOM 3977 C CA . PRO A 1 515 ? -22.924 1.115 1.589 1.00 95.00 515 PRO A CA 1
ATOM 3978 C C . PRO A 1 515 ? -22.998 -0.387 1.868 1.00 95.00 515 PRO A C 1
ATOM 3980 O O . PRO A 1 515 ? -24.086 -0.901 2.110 1.00 95.00 515 PRO A O 1
ATOM 3983 N N . VAL A 1 516 ? -21.856 -1.090 1.860 1.00 95.81 516 VAL A N 1
ATOM 3984 C CA . VAL A 1 516 ? -21.762 -2.514 2.208 1.00 95.81 516 VAL A CA 1
ATOM 3985 C C . VAL A 1 516 ? -21.336 -2.635 3.667 1.00 95.81 516 VAL A C 1
ATOM 3987 O O . VAL A 1 516 ? -20.155 -2.623 4.007 1.00 95.81 516 VAL A O 1
ATOM 3990 N N . ALA A 1 517 ? -22.336 -2.757 4.531 1.00 95.31 517 ALA A N 1
ATOM 3991 C CA . ALA A 1 517 ? -22.197 -2.744 5.980 1.00 95.31 517 ALA A CA 1
ATOM 3992 C C . ALA A 1 517 ? -21.569 -4.022 6.557 1.00 95.31 517 ALA A C 1
ATOM 3994 O O . ALA A 1 517 ? -20.933 -3.964 7.608 1.00 95.31 517 ALA A O 1
ATOM 3995 N N . GLY A 1 518 ? -21.718 -5.173 5.894 1.00 96.50 518 GLY A N 1
ATOM 3996 C CA . GLY A 1 518 ? -21.151 -6.441 6.363 1.00 96.50 518 GLY A CA 1
ATOM 3997 C C . GLY A 1 518 ? -21.207 -7.557 5.325 1.00 96.50 518 GLY A C 1
ATOM 3998 O O . GLY A 1 518 ? -22.074 -7.553 4.446 1.00 96.50 518 GLY A O 1
ATOM 3999 N N . LEU A 1 519 ? -20.309 -8.533 5.465 1.00 97.56 519 LEU A N 1
ATOM 4000 C CA . LEU A 1 519 ? -20.226 -9.727 4.629 1.00 97.56 519 LEU A CA 1
ATOM 4001 C C . LEU A 1 519 ? -19.927 -10.963 5.492 1.00 97.56 519 LEU A C 1
ATOM 4003 O O . LEU A 1 519 ? -18.814 -11.160 5.970 1.00 97.56 519 LEU A O 1
ATOM 4007 N N . PHE A 1 520 ? -20.929 -11.809 5.689 1.00 97.31 520 PHE A N 1
ATOM 4008 C CA . PHE A 1 520 ? -20.822 -13.066 6.418 1.00 97.31 520 PHE A CA 1
ATOM 4009 C C . PHE A 1 520 ? -20.382 -14.197 5.495 1.00 97.31 520 PHE A C 1
ATOM 4011 O O . PHE A 1 520 ? -21.024 -14.451 4.471 1.00 97.31 520 PHE A O 1
ATOM 4018 N N . SER A 1 521 ? -19.353 -14.931 5.909 1.00 96.88 521 SER A N 1
ATOM 4019 C CA . SER A 1 521 ? -18.909 -16.131 5.210 1.00 96.88 521 SER A CA 1
ATOM 4020 C C . SER A 1 521 ? -19.498 -17.387 5.843 1.00 96.88 521 SER A C 1
ATOM 4022 O O . SER A 1 521 ? -19.318 -17.664 7.031 1.00 96.88 521 SER A O 1
ATOM 4024 N N . ALA A 1 522 ? -20.158 -18.204 5.026 1.00 95.25 522 ALA A N 1
ATOM 4025 C CA . ALA A 1 522 ? -20.671 -19.505 5.439 1.00 95.25 522 ALA A CA 1
ATOM 4026 C C . ALA A 1 522 ? -19.549 -20.485 5.822 1.00 95.25 522 ALA A C 1
ATOM 4028 O O . ALA A 1 522 ? -19.812 -21.420 6.580 1.00 95.25 522 ALA A O 1
ATOM 4029 N N . ILE A 1 523 ? -18.334 -20.262 5.303 1.00 94.25 523 ILE A N 1
ATOM 4030 C CA . ILE A 1 523 ? -17.130 -21.064 5.550 1.00 94.25 523 ILE A CA 1
ATOM 4031 C C . ILE A 1 523 ? -16.597 -20.802 6.960 1.00 94.25 523 ILE A C 1
ATOM 4033 O O . ILE A 1 523 ? -16.432 -21.739 7.736 1.00 94.25 523 ILE A O 1
ATOM 4037 N N . THR A 1 524 ? -16.362 -19.532 7.301 1.00 94.19 524 THR A N 1
ATOM 4038 C CA . THR A 1 524 ? -15.777 -19.143 8.597 1.00 94.19 524 THR A CA 1
ATOM 4039 C C . THR A 1 524 ? -16.820 -18.949 9.689 1.00 94.19 524 THR A C 1
ATOM 4041 O O . THR A 1 524 ? -16.469 -18.879 10.865 1.00 94.19 524 THR A O 1
ATOM 4044 N N . LYS A 1 525 ? -18.101 -18.830 9.312 1.00 93.88 525 LYS A N 1
ATOM 4045 C CA . LYS A 1 525 ? -19.202 -18.428 10.198 1.00 93.88 525 LYS A CA 1
ATOM 4046 C C . LYS A 1 525 ? -18.916 -17.102 10.910 1.00 93.88 525 LYS A C 1
ATOM 4048 O O . LYS A 1 525 ? -19.314 -16.905 12.059 1.00 93.88 525 LYS A O 1
ATOM 4053 N N . ALA A 1 526 ? -18.227 -16.200 10.218 1.00 93.94 526 ALA A N 1
ATOM 4054 C CA . ALA A 1 526 ? -17.768 -14.926 10.745 1.00 93.94 526 ALA A CA 1
ATOM 4055 C C . ALA A 1 526 ? -17.835 -13.817 9.686 1.00 93.94 526 ALA A C 1
ATOM 4057 O O . ALA A 1 526 ? -18.117 -14.050 8.508 1.00 93.94 526 ALA A O 1
ATOM 4058 N N . GLU A 1 527 ? -17.580 -12.595 10.145 1.00 95.50 527 GLU A N 1
ATOM 4059 C CA . GLU A 1 527 ? -17.393 -11.423 9.296 1.00 95.50 527 GLU A CA 1
ATOM 4060 C C . GLU A 1 527 ? -16.139 -11.571 8.426 1.00 95.50 527 GLU A C 1
ATOM 4062 O O . GLU A 1 527 ? -15.098 -12.024 8.902 1.00 95.50 527 GLU A O 1
ATOM 4067 N N . VAL A 1 528 ? -16.233 -11.129 7.173 1.00 96.69 528 VAL A N 1
ATOM 4068 C CA . VAL A 1 528 ? -15.079 -10.992 6.280 1.00 96.69 528 VAL A CA 1
ATOM 4069 C C . VAL A 1 528 ? -14.532 -9.565 6.305 1.00 96.69 528 VAL A C 1
ATOM 4071 O O . VAL A 1 528 ? -13.322 -9.373 6.238 1.00 96.69 528 VAL A O 1
ATOM 4074 N N . LEU A 1 529 ? -15.388 -8.548 6.422 1.00 95.69 529 LEU A N 1
ATOM 4075 C CA . LEU A 1 529 ? -14.975 -7.145 6.363 1.00 95.69 529 LEU A CA 1
ATOM 4076 C C . LEU A 1 529 ? -14.444 -6.618 7.703 1.00 95.69 529 LEU A C 1
ATOM 4078 O O . LEU A 1 529 ? -15.013 -6.838 8.768 1.00 95.69 529 LEU A O 1
ATOM 4082 N N . ALA A 1 530 ? -13.397 -5.808 7.637 1.00 91.94 530 ALA A N 1
ATOM 4083 C CA . ALA A 1 530 ? -12.915 -4.990 8.744 1.00 91.94 530 ALA A CA 1
ATOM 4084 C C . ALA A 1 530 ? -12.933 -3.507 8.366 1.00 91.94 530 ALA A C 1
ATOM 4086 O O . ALA A 1 530 ? -13.306 -3.126 7.252 1.00 91.94 530 ALA A O 1
ATOM 4087 N N . GLY A 1 531 ? -12.531 -2.654 9.309 1.00 87.31 531 GLY A N 1
ATOM 4088 C CA . GLY A 1 531 ? -12.464 -1.216 9.087 1.00 87.31 531 GLY A CA 1
ATOM 4089 C C . GLY A 1 531 ? -13.810 -0.653 8.618 1.00 87.31 531 GLY A C 1
ATOM 4090 O O . GLY A 1 531 ? -14.860 -0.972 9.180 1.00 87.31 531 GLY A O 1
ATOM 4091 N N . ARG A 1 532 ? -13.774 0.159 7.557 1.00 86.94 532 ARG A N 1
ATOM 4092 C CA . ARG A 1 532 ? -14.968 0.731 6.917 1.00 86.94 532 ARG A CA 1
ATOM 4093 C C . ARG A 1 532 ? -15.579 -0.170 5.838 1.00 86.94 532 ARG A C 1
ATOM 4095 O O . ARG A 1 532 ? -16.541 0.247 5.217 1.00 86.94 532 ARG A O 1
ATOM 4102 N N . GLY A 1 533 ? -15.053 -1.370 5.585 1.00 85.31 533 GLY A N 1
ATOM 4103 C CA . GLY A 1 533 ? -15.468 -2.188 4.440 1.00 85.31 533 GLY A CA 1
ATOM 4104 C C . GLY A 1 533 ? -14.964 -1.645 3.088 1.00 85.31 533 GLY A C 1
ATOM 4105 O O . GLY A 1 533 ? -13.971 -0.913 3.060 1.00 85.31 533 GLY A O 1
ATOM 4106 N N . PRO A 1 534 ? -15.598 -2.032 1.964 1.00 92.25 534 PRO A N 1
ATOM 4107 C CA . PRO A 1 534 ? -15.232 -1.575 0.624 1.00 92.25 534 PRO A CA 1
ATOM 4108 C C . PRO A 1 534 ? -15.499 -0.077 0.433 1.00 92.25 534 PRO A C 1
ATOM 4110 O O . PRO A 1 534 ? -16.539 0.429 0.860 1.00 92.25 534 PRO A O 1
ATOM 4113 N N . GLY A 1 535 ? -14.584 0.611 -0.249 1.00 93.56 535 GLY A N 1
ATOM 4114 C CA . GLY A 1 535 ? -14.683 2.033 -0.570 1.00 93.56 535 GLY A CA 1
ATOM 4115 C C . GLY A 1 535 ? -13.677 2.478 -1.634 1.00 93.56 535 GLY A C 1
ATOM 4116 O O . GLY A 1 535 ? -13.003 1.657 -2.267 1.00 93.56 535 GLY A O 1
ATOM 4117 N N . TRP A 1 536 ? -13.573 3.794 -1.825 1.00 96.88 536 TRP A N 1
ATOM 4118 C CA . TRP A 1 536 ? -12.664 4.424 -2.791 1.00 96.88 536 TRP A CA 1
ATOM 4119 C C . TRP A 1 536 ? -12.118 5.773 -2.294 1.00 96.88 536 TRP A C 1
ATOM 4121 O O . TRP A 1 536 ? -12.646 6.383 -1.357 1.00 96.88 536 TRP A O 1
ATOM 4131 N N . SER A 1 537 ? -11.034 6.244 -2.914 1.00 95.56 537 SER A N 1
ATOM 4132 C CA . SER A 1 537 ? -10.571 7.638 -2.826 1.00 95.56 537 SER A CA 1
ATOM 4133 C C . SER A 1 537 ? -10.236 8.202 -4.201 1.00 95.56 537 SER A C 1
ATOM 4135 O O . SER A 1 537 ? -9.842 7.465 -5.100 1.00 95.56 537 SER A O 1
ATOM 4137 N N . LEU A 1 538 ? -10.333 9.523 -4.340 1.00 95.88 538 LEU A N 1
ATOM 4138 C CA . LEU A 1 538 ? -9.994 10.269 -5.551 1.00 95.88 538 LEU A CA 1
ATOM 4139 C C . LEU A 1 538 ? -8.897 11.285 -5.247 1.00 95.88 538 LEU A C 1
ATOM 4141 O O . LEU A 1 538 ? -9.000 12.022 -4.266 1.00 95.88 538 LEU A O 1
ATOM 4145 N N . ARG A 1 539 ? -7.891 11.389 -6.117 1.00 92.81 539 ARG A N 1
ATOM 4146 C CA . ARG A 1 539 ? -6.933 12.500 -6.100 1.00 92.81 539 ARG A CA 1
ATOM 4147 C C . ARG A 1 539 ? -7.376 13.563 -7.103 1.00 92.81 539 ARG A C 1
ATOM 4149 O O . ARG A 1 539 ? -7.112 13.437 -8.298 1.00 92.81 539 ARG A O 1
ATOM 4156 N N . LEU A 1 540 ? -8.053 14.606 -6.622 1.00 87.88 540 LEU A N 1
ATOM 4157 C CA . LEU A 1 540 ? -8.626 15.683 -7.437 1.00 87.88 540 LEU A CA 1
ATOM 4158 C C . LEU A 1 540 ? -7.814 16.975 -7.268 1.00 87.88 540 LEU A C 1
ATOM 4160 O O . LEU A 1 540 ? -7.793 17.573 -6.192 1.00 87.88 540 LEU A O 1
ATOM 4164 N N . GLY A 1 541 ? -7.127 17.412 -8.328 1.00 78.81 541 GLY A N 1
ATOM 4165 C CA . GLY A 1 541 ? -6.289 18.618 -8.316 1.00 78.81 541 GLY A CA 1
ATOM 4166 C C . GLY A 1 541 ? -5.296 18.642 -7.148 1.00 78.81 541 GLY A C 1
ATOM 4167 O O . GLY A 1 541 ? -5.211 19.651 -6.452 1.00 78.81 541 GLY A O 1
ATOM 4168 N N . GLY A 1 542 ? -4.653 17.500 -6.879 1.00 71.75 542 GLY A N 1
ATOM 4169 C CA . GLY A 1 542 ? -3.680 17.298 -5.797 1.00 71.75 542 GLY A CA 1
ATOM 4170 C C . GLY A 1 542 ? -4.269 16.868 -4.448 1.00 71.75 542 GLY A C 1
ATOM 4171 O O . GLY A 1 542 ? -3.577 16.202 -3.685 1.00 71.75 542 GLY A O 1
ATOM 4172 N N . SER A 1 543 ? -5.541 17.166 -4.163 1.00 75.88 543 SER A N 1
ATOM 4173 C CA . SER A 1 543 ? -6.175 16.803 -2.888 1.00 75.88 543 SER A CA 1
ATOM 4174 C C . SER A 1 543 ? -6.737 15.385 -2.915 1.00 75.88 543 SER A C 1
ATOM 4176 O O . SER A 1 543 ? -7.430 15.015 -3.864 1.00 75.88 543 SER A O 1
ATOM 4178 N N . LEU A 1 544 ? -6.505 14.624 -1.847 1.00 81.69 544 LEU A N 1
ATOM 4179 C CA . LEU A 1 544 ? -7.144 13.331 -1.635 1.00 81.69 544 LEU A CA 1
ATOM 4180 C C . LEU A 1 544 ? -8.555 13.525 -1.059 1.00 81.69 544 LEU A C 1
ATOM 4182 O O . LEU A 1 544 ? -8.752 14.282 -0.113 1.00 81.69 544 LEU A O 1
ATOM 4186 N N . VAL A 1 545 ? -9.546 12.856 -1.643 1.00 86.31 545 VAL A N 1
ATOM 4187 C CA . VAL A 1 545 ? -10.943 12.858 -1.193 1.00 86.31 545 VAL A CA 1
ATOM 4188 C C . VAL A 1 545 ? -11.383 11.416 -0.981 1.00 86.31 545 VAL A C 1
ATOM 4190 O O . VAL A 1 545 ? -11.230 10.591 -1.877 1.00 86.31 545 VAL A O 1
ATOM 4193 N N . HIS A 1 546 ? -11.937 11.110 0.187 1.00 90.31 546 HIS A N 1
ATOM 4194 C CA . HIS A 1 546 ? -12.461 9.784 0.520 1.00 90.31 546 HIS A CA 1
ATOM 4195 C C . HIS A 1 546 ? -13.973 9.729 0.304 1.00 90.31 546 HIS A C 1
ATOM 4197 O O . HIS A 1 546 ? -14.649 10.727 0.532 1.00 90.31 546 HIS A O 1
ATOM 4203 N N . ASP A 1 547 ? -14.501 8.565 -0.066 1.00 93.19 547 ASP A N 1
ATOM 4204 C CA . ASP A 1 547 ? -15.939 8.270 -0.180 1.00 93.19 547 ASP A CA 1
ATOM 4205 C C . ASP A 1 547 ? -16.771 8.634 1.064 1.00 93.19 547 ASP A C 1
ATOM 4207 O O . ASP A 1 547 ? -17.940 8.989 0.938 1.00 93.19 547 ASP A O 1
ATOM 4211 N N . TYR A 1 548 ? -16.163 8.607 2.251 1.00 90.12 548 TYR A N 1
ATOM 4212 C CA . TYR A 1 548 ? -16.795 8.971 3.523 1.00 90.12 548 TYR A CA 1
ATOM 4213 C C . TYR A 1 548 ? -16.659 10.454 3.910 1.00 90.12 548 TYR A C 1
ATOM 4215 O O . TYR A 1 548 ? -16.966 10.819 5.050 1.00 90.12 548 TYR A O 1
ATOM 4223 N N . ALA A 1 549 ? -16.177 11.328 3.021 1.00 86.94 549 ALA A N 1
ATOM 4224 C CA . ALA A 1 549 ? -16.064 12.749 3.344 1.00 86.94 549 ALA A CA 1
ATOM 4225 C C . ALA A 1 549 ? -17.450 13.342 3.708 1.00 86.94 549 ALA A C 1
ATOM 4227 O O . ALA A 1 549 ? -18.440 13.041 3.036 1.00 86.94 549 ALA A O 1
ATOM 4228 N N . PRO A 1 550 ? -17.563 14.218 4.730 1.00 82.75 550 PRO A N 1
ATOM 4229 C CA . PRO A 1 550 ? -18.860 14.691 5.242 1.00 82.75 550 PRO A CA 1
ATOM 4230 C C . PRO A 1 550 ? -19.769 15.378 4.210 1.00 82.75 550 PRO A C 1
ATOM 4232 O O . PRO A 1 550 ? -20.986 15.449 4.395 1.00 82.75 550 PRO A O 1
ATOM 4235 N N . ASN A 1 551 ? -19.187 15.899 3.128 1.00 86.19 551 ASN A N 1
ATOM 4236 C CA . ASN A 1 551 ? -19.868 16.594 2.035 1.00 86.19 551 ASN A CA 1
ATOM 4237 C C . ASN A 1 551 ? -20.219 15.692 0.839 1.00 86.19 551 ASN A C 1
ATOM 4239 O O . ASN A 1 551 ? -20.660 16.203 -0.193 1.00 86.19 551 ASN A O 1
ATOM 4243 N N . ILE A 1 552 ? -20.033 14.381 0.974 1.00 93.69 552 ILE A N 1
ATOM 4244 C CA . ILE A 1 552 ? -20.474 13.378 0.009 1.00 93.69 552 ILE A CA 1
ATOM 4245 C C . ILE A 1 552 ? -21.786 12.775 0.502 1.00 93.69 552 ILE A C 1
ATOM 4247 O O . ILE A 1 552 ? -22.013 12.577 1.702 1.00 93.69 552 ILE A O 1
ATOM 4251 N N . ARG A 1 553 ? -22.688 12.519 -0.437 1.00 95.50 553 ARG A N 1
ATOM 4252 C CA . ARG A 1 553 ? -23.909 11.744 -0.219 1.00 95.50 553 ARG A CA 1
ATOM 4253 C C . ARG A 1 553 ? -23.923 10.586 -1.191 1.00 95.50 553 ARG A C 1
ATOM 4255 O O . ARG A 1 553 ? -23.356 10.705 -2.271 1.00 95.50 553 ARG A O 1
ATOM 4262 N N . TYR A 1 554 ? -24.576 9.496 -0.818 1.00 97.19 554 TYR A N 1
ATOM 4263 C CA . TYR A 1 554 ? -24.822 8.403 -1.742 1.00 97.19 554 TYR A CA 1
ATOM 4264 C C . TYR A 1 554 ? -26.231 7.855 -1.628 1.00 97.19 554 TYR A C 1
ATOM 4266 O O . TYR A 1 554 ? -26.889 8.007 -0.598 1.00 97.19 554 TYR A O 1
ATOM 4274 N N . THR A 1 555 ? -26.668 7.180 -2.684 1.00 97.69 555 THR A N 1
ATOM 4275 C CA . THR A 1 555 ? -27.909 6.412 -2.723 1.00 97.69 555 THR A CA 1
ATOM 4276 C C . THR A 1 555 ? -27.635 4.985 -3.151 1.00 97.69 555 THR A C 1
ATOM 4278 O O . THR A 1 555 ? -26.899 4.753 -4.105 1.00 97.69 555 THR A O 1
ATOM 4281 N N . VAL A 1 556 ? -28.262 4.037 -2.465 1.00 97.81 556 VAL A N 1
ATOM 4282 C CA . VAL A 1 556 ? -28.272 2.623 -2.837 1.00 97.81 556 VAL A CA 1
ATOM 4283 C C . VAL A 1 556 ? -29.565 2.324 -3.585 1.00 97.81 556 VAL A C 1
ATOM 4285 O O . VAL A 1 556 ? -30.660 2.594 -3.081 1.00 97.81 556 VAL A O 1
ATOM 4288 N N . SER A 1 557 ? -29.449 1.765 -4.788 1.00 97.38 557 SER A N 1
ATOM 4289 C CA . SER A 1 557 ? -30.605 1.321 -5.570 1.00 97.38 557 SER A CA 1
ATOM 4290 C C . SER A 1 557 ? -31.322 0.151 -4.887 1.00 97.38 557 SER A C 1
ATOM 4292 O O . SER A 1 557 ? -30.712 -0.588 -4.115 1.00 97.38 557 SER A O 1
ATOM 4294 N N . GLN A 1 558 ? -32.584 -0.091 -5.240 1.00 92.94 558 GLN A N 1
ATOM 4295 C CA . GLN A 1 558 ? -33.289 -1.288 -4.785 1.00 92.94 558 GLN A CA 1
ATOM 4296 C C . GLN A 1 558 ? -32.536 -2.564 -5.188 1.00 92.94 558 GLN A C 1
ATOM 4298 O O . GLN A 1 558 ? -32.145 -2.722 -6.347 1.00 92.94 558 GLN A O 1
ATOM 4303 N N . LEU A 1 559 ? -32.390 -3.496 -4.244 1.00 92.81 559 LEU A N 1
ATOM 4304 C CA . LEU A 1 559 ? -31.794 -4.793 -4.516 1.00 92.81 559 LEU A CA 1
ATOM 4305 C C . LEU A 1 559 ? -32.637 -5.585 -5.525 1.00 92.81 559 LEU A C 1
ATOM 4307 O O . LEU A 1 559 ? -33.851 -5.737 -5.366 1.00 92.81 559 LEU A O 1
ATOM 4311 N N . ARG A 1 560 ? -31.984 -6.141 -6.546 1.00 94.81 560 ARG A N 1
ATOM 4312 C CA . ARG A 1 560 ? -32.604 -7.035 -7.533 1.00 94.81 560 ARG A CA 1
ATOM 4313 C C . ARG A 1 560 ? -31.975 -8.423 -7.461 1.00 94.81 560 ARG A C 1
ATOM 4315 O O . ARG A 1 560 ? -30.816 -8.564 -7.072 1.00 94.81 560 ARG A O 1
ATOM 4322 N N . ARG A 1 561 ? -32.732 -9.452 -7.847 1.00 93.44 561 ARG A N 1
ATOM 4323 C CA . ARG A 1 561 ? -32.205 -10.812 -8.034 1.00 93.44 561 ARG A CA 1
ATOM 4324 C C . ARG A 1 561 ? -31.943 -11.095 -9.509 1.00 93.44 561 ARG A C 1
ATOM 4326 O O . ARG A 1 561 ? -32.784 -10.789 -10.348 1.00 93.44 561 ARG A O 1
ATOM 4333 N N . GLU A 1 562 ? -30.814 -11.735 -9.788 1.00 93.88 562 GLU A N 1
ATOM 4334 C CA . GLU A 1 562 ? -30.404 -12.219 -11.109 1.00 93.88 562 GLU A CA 1
ATOM 4335 C C . GLU A 1 562 ? -29.877 -13.654 -10.984 1.00 93.88 562 GLU A C 1
ATOM 4337 O O . GLU A 1 562 ? -28.698 -13.883 -10.696 1.00 93.88 562 GLU A O 1
ATOM 4342 N N . GLY A 1 563 ? -30.766 -14.635 -11.166 1.00 90.62 563 GLY A N 1
ATOM 4343 C CA . GLY A 1 563 ? -30.475 -16.024 -10.799 1.00 90.62 563 GLY A CA 1
ATOM 4344 C C . GLY A 1 563 ? -30.202 -16.137 -9.295 1.00 90.62 563 GLY A C 1
ATOM 4345 O O . GLY A 1 563 ? -30.971 -15.608 -8.490 1.00 90.62 563 GLY A O 1
ATOM 4346 N N . ASP A 1 564 ? -29.0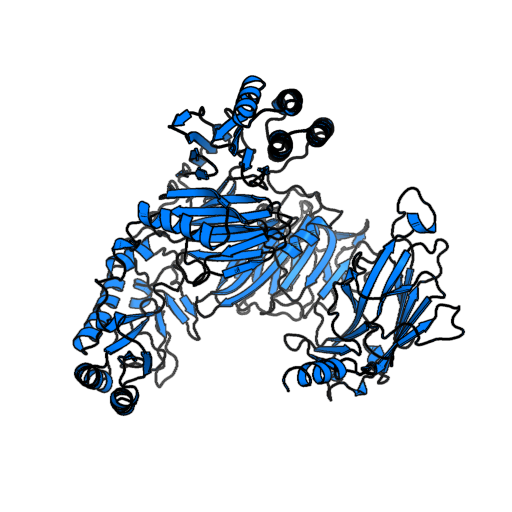83 -16.765 -8.933 1.00 89.75 564 ASP A N 1
ATOM 4347 C CA . ASP A 1 564 ? -28.634 -16.919 -7.538 1.00 89.75 564 ASP A CA 1
ATOM 4348 C C . ASP A 1 564 ? -27.884 -15.691 -6.994 1.00 89.75 564 ASP A C 1
ATOM 4350 O O . ASP A 1 564 ? -27.490 -15.655 -5.824 1.00 89.75 564 ASP A O 1
ATOM 4354 N N . ALA A 1 565 ? -27.679 -14.676 -7.840 1.00 95.75 565 ALA A N 1
ATOM 4355 C CA . ALA A 1 565 ? -27.005 -13.449 -7.463 1.00 95.75 565 ALA A CA 1
ATOM 4356 C C . ALA A 1 565 ? -27.993 -12.365 -7.029 1.00 95.75 565 ALA A C 1
ATOM 4358 O O . ALA A 1 565 ? -29.117 -12.255 -7.525 1.00 95.75 565 ALA A O 1
ATOM 4359 N N . SER A 1 566 ? -27.520 -11.494 -6.147 1.00 96.62 566 SER A N 1
ATOM 4360 C CA . SER A 1 566 ? -28.185 -10.241 -5.814 1.00 96.62 566 SER A CA 1
ATOM 4361 C C . SER A 1 566 ? -27.351 -9.063 -6.311 1.00 96.62 566 SER A C 1
ATOM 4363 O O . SER A 1 566 ? -26.138 -9.021 -6.090 1.00 96.62 566 SER A O 1
ATOM 4365 N N . VAL A 1 567 ? -28.001 -8.120 -6.988 1.00 97.88 567 VAL A N 1
ATOM 4366 C CA . VAL A 1 567 ? -27.354 -6.971 -7.629 1.00 97.88 567 VAL A CA 1
ATOM 4367 C C . VAL A 1 567 ? -27.975 -5.661 -7.171 1.00 97.88 567 VAL A C 1
ATOM 4369 O O . VAL A 1 567 ? -29.186 -5.574 -6.956 1.00 97.88 567 VAL A O 1
ATOM 4372 N N . PHE A 1 568 ? -27.141 -4.643 -7.013 1.00 97.75 568 PHE A N 1
ATOM 4373 C CA . PHE A 1 568 ? -27.548 -3.283 -6.674 1.00 97.75 568 PHE A CA 1
ATOM 4374 C C . PHE A 1 568 ? -26.471 -2.303 -7.142 1.00 97.75 568 PHE A C 1
ATOM 4376 O O . PHE A 1 568 ? -25.313 -2.682 -7.280 1.00 97.75 568 PHE A O 1
ATOM 4383 N N . ALA A 1 569 ? -26.849 -1.051 -7.356 1.00 98.31 569 ALA A N 1
ATOM 4384 C CA . ALA A 1 569 ? -25.938 0.041 -7.644 1.00 98.31 569 ALA A CA 1
ATOM 4385 C C . ALA A 1 569 ? -25.836 1.007 -6.459 1.00 98.31 569 ALA A C 1
ATOM 4387 O O . ALA A 1 569 ? -26.766 1.129 -5.650 1.00 98.31 569 ALA A O 1
ATOM 4388 N N . VAL A 1 570 ? -24.706 1.703 -6.383 1.00 98.44 570 VAL A N 1
ATOM 4389 C CA . VAL A 1 570 ? -24.484 2.826 -5.477 1.00 98.44 570 VAL A CA 1
ATOM 4390 C C . VAL A 1 570 ? -23.989 4.023 -6.276 1.00 98.44 570 VAL A C 1
ATOM 4392 O O . VAL A 1 570 ? -23.010 3.923 -7.014 1.00 98.44 570 VAL A O 1
ATOM 4395 N N . ASP A 1 571 ? -24.653 5.156 -6.072 1.00 98.38 571 ASP A N 1
ATOM 4396 C CA . ASP A 1 571 ? -24.306 6.443 -6.667 1.00 98.38 571 ASP A CA 1
ATOM 4397 C C . ASP A 1 571 ? -23.863 7.399 -5.566 1.00 98.38 571 ASP A C 1
ATOM 4399 O O . ASP A 1 571 ? -24.665 7.732 -4.695 1.00 98.38 571 ASP A O 1
ATOM 4403 N N . TRP A 1 572 ? -22.609 7.847 -5.597 1.00 98.31 572 TRP A N 1
ATOM 4404 C CA . TRP A 1 572 ? -22.099 8.909 -4.732 1.00 98.31 572 TRP A CA 1
ATOM 4405 C C . TRP A 1 572 ? -22.049 10.232 -5.489 1.00 98.31 572 TRP A C 1
ATOM 4407 O O . TRP A 1 572 ? -21.664 10.283 -6.655 1.00 98.31 572 TRP A O 1
ATOM 4417 N N . GLU A 1 573 ? -22.336 11.327 -4.796 1.00 97.62 573 GLU A N 1
ATOM 4418 C CA . GLU A 1 573 ? -22.226 12.677 -5.329 1.00 97.62 573 GLU A CA 1
ATOM 4419 C C . GLU A 1 573 ? -21.582 13.615 -4.306 1.00 97.62 573 GLU A C 1
ATOM 4421 O O . GLU A 1 573 ? -21.993 13.706 -3.144 1.00 97.62 573 GLU A O 1
ATOM 4426 N N . ARG A 1 574 ? -20.602 14.384 -4.784 1.00 95.75 574 ARG A N 1
ATOM 4427 C CA . ARG A 1 574 ? -20.216 15.656 -4.178 1.00 95.75 574 ARG A CA 1
ATOM 4428 C C . ARG A 1 574 ? -20.678 16.755 -5.118 1.00 95.75 574 ARG A C 1
ATOM 4430 O O . ARG A 1 574 ? -20.078 16.966 -6.172 1.00 95.75 574 ARG A O 1
ATOM 4437 N N . LYS A 1 575 ? -21.748 17.451 -4.733 1.00 93.38 575 LYS A N 1
ATOM 4438 C CA . LYS A 1 575 ? -22.428 18.430 -5.590 1.00 93.38 575 LYS A CA 1
ATOM 4439 C C . LYS A 1 575 ? -21.439 19.419 -6.220 1.00 93.38 575 LYS A C 1
ATOM 4441 O O . LYS A 1 575 ? -20.707 20.104 -5.509 1.00 93.38 575 LYS A O 1
ATOM 4446 N N . GLY A 1 576 ? -21.448 19.489 -7.552 1.00 89.38 576 GLY A N 1
ATOM 4447 C CA . GLY A 1 576 ? -20.599 20.386 -8.343 1.00 89.38 576 GLY A CA 1
ATOM 4448 C C . GLY A 1 576 ? -19.129 19.970 -8.477 1.00 89.38 576 GLY A C 1
ATOM 4449 O O . GLY A 1 576 ? -18.384 20.691 -9.126 1.00 89.38 576 GLY A O 1
ATOM 4450 N N . ALA A 1 577 ? -18.709 18.844 -7.889 1.00 92.62 577 ALA A N 1
ATOM 4451 C CA . ALA A 1 577 ? -17.329 18.361 -7.961 1.00 92.62 577 ALA A CA 1
ATOM 4452 C C . ALA A 1 577 ? -17.211 17.043 -8.738 1.00 92.62 577 ALA A C 1
ATOM 4454 O O . ALA A 1 577 ? -16.443 16.971 -9.689 1.00 92.62 577 ALA A O 1
ATOM 4455 N N . PHE A 1 578 ? -17.966 16.005 -8.368 1.00 97.56 578 PHE A N 1
ATOM 4456 C CA . PHE A 1 578 ? -17.934 14.715 -9.068 1.00 97.56 578 PHE A CA 1
ATOM 4457 C C . PHE A 1 578 ? -19.147 13.841 -8.731 1.00 97.56 578 PHE A C 1
ATOM 4459 O O . PHE A 1 578 ? -19.826 14.060 -7.717 1.00 97.56 578 PHE A O 1
ATOM 4466 N N . ARG A 1 579 ? -19.350 12.802 -9.545 1.00 98.44 579 ARG A N 1
ATOM 4467 C CA . ARG A 1 579 ? -20.200 11.645 -9.248 1.00 98.44 579 ARG A CA 1
ATOM 4468 C C . ARG A 1 579 ? -19.407 10.354 -9.387 1.00 98.44 579 ARG A C 1
ATOM 4470 O O . ARG A 1 579 ? -18.582 10.238 -10.287 1.00 98.44 579 ARG A O 1
ATOM 4477 N N . CYS A 1 580 ? -19.675 9.388 -8.519 1.00 98.56 580 CYS A N 1
ATOM 4478 C CA . CYS A 1 580 ? -19.143 8.035 -8.636 1.00 98.56 580 CYS A CA 1
ATOM 4479 C C . CYS A 1 580 ? -20.303 7.051 -8.738 1.00 98.56 580 CYS A C 1
ATOM 4481 O O . CYS A 1 580 ? -21.257 7.167 -7.975 1.00 98.56 580 CYS A O 1
ATOM 4483 N N . HIS A 1 581 ? -20.192 6.067 -9.622 1.00 98.69 581 HIS A N 1
ATOM 4484 C CA . HIS A 1 581 ? -21.180 5.005 -9.785 1.00 98.69 581 HIS A CA 1
ATOM 4485 C C . HIS A 1 581 ? -20.502 3.637 -9.685 1.00 98.69 581 HIS A C 1
ATOM 4487 O O . HIS A 1 581 ? -19.469 3.411 -10.325 1.00 98.69 581 HIS A O 1
ATOM 4493 N N . SER A 1 582 ? -21.093 2.732 -8.907 1.00 98.56 582 SER A N 1
ATOM 4494 C CA . SER A 1 582 ? -20.651 1.342 -8.764 1.00 98.56 582 SER A CA 1
ATOM 4495 C C . SER A 1 582 ? -21.828 0.382 -8.846 1.00 98.56 582 SER A C 1
ATOM 4497 O O . SER A 1 582 ? -22.769 0.498 -8.064 1.00 98.56 582 SER A O 1
ATOM 4499 N N . ASP A 1 583 ? -21.703 -0.636 -9.689 1.00 98.44 583 ASP A N 1
ATOM 4500 C CA . ASP A 1 583 ? -22.533 -1.835 -9.647 1.00 98.44 583 ASP A CA 1
ATOM 4501 C C . ASP A 1 583 ? -21.904 -2.869 -8.720 1.00 98.44 583 ASP A C 1
ATOM 4503 O O . ASP A 1 583 ? -20.696 -3.121 -8.763 1.00 98.44 583 ASP A O 1
ATOM 4507 N N . PHE A 1 584 ? -22.744 -3.514 -7.921 1.00 98.19 584 PHE A N 1
ATOM 4508 C CA . PHE A 1 584 ? -22.379 -4.614 -7.050 1.00 98.19 584 PHE A CA 1
ATOM 4509 C C . PHE A 1 584 ? -23.112 -5.884 -7.455 1.00 98.19 584 PHE A C 1
ATOM 4511 O O . PHE A 1 584 ? -24.320 -5.874 -7.704 1.00 98.19 584 PHE A O 1
ATOM 4518 N N . ARG A 1 585 ? -22.391 -7.006 -7.427 1.00 98.25 585 ARG A N 1
ATOM 4519 C CA . ARG A 1 585 ? -22.948 -8.349 -7.611 1.00 98.25 585 ARG A CA 1
ATOM 4520 C C . ARG A 1 585 ? -22.477 -9.253 -6.484 1.00 98.25 585 ARG A C 1
ATOM 4522 O O . ARG A 1 585 ? -21.282 -9.384 -6.253 1.00 98.25 585 ARG A O 1
ATOM 4529 N N . PHE A 1 586 ? -23.415 -9.887 -5.790 1.00 98.19 586 PHE A N 1
ATOM 4530 C CA . PHE A 1 586 ? -23.132 -10.835 -4.714 1.00 98.19 586 PHE A CA 1
ATOM 4531 C C . PHE A 1 586 ? -23.733 -12.202 -5.036 1.00 98.19 586 PHE A C 1
ATOM 4533 O O . PHE A 1 586 ? -24.945 -12.291 -5.237 1.00 98.19 586 PHE A O 1
ATOM 4540 N N . CYS A 1 587 ? -22.903 -13.243 -5.094 1.00 97.31 587 CYS A N 1
ATOM 4541 C CA . CYS A 1 587 ? -23.304 -14.609 -5.435 1.00 97.31 587 CYS A CA 1
ATOM 4542 C C . CYS A 1 587 ? -22.411 -15.624 -4.708 1.00 97.31 587 CYS A C 1
ATOM 4544 O O . CYS A 1 587 ? -21.186 -15.540 -4.787 1.00 97.31 587 CYS A O 1
ATOM 4546 N N . GLY A 1 588 ? -23.004 -16.596 -4.013 1.00 94.75 588 GLY A N 1
ATOM 4547 C CA . GLY A 1 588 ? -22.274 -17.490 -3.116 1.00 94.75 588 GLY A CA 1
ATOM 4548 C C . GLY A 1 588 ? -21.478 -16.690 -2.082 1.00 94.75 588 GLY A C 1
ATOM 4549 O O . GLY A 1 588 ? -22.046 -15.878 -1.362 1.00 94.75 588 GLY A O 1
ATOM 4550 N N . GLY A 1 589 ? -20.159 -16.885 -2.035 1.00 94.38 589 GLY A N 1
ATOM 4551 C CA . GLY A 1 589 ? -19.237 -16.121 -1.184 1.00 94.38 589 GLY A CA 1
ATOM 4552 C C . GLY A 1 589 ? -18.498 -14.981 -1.897 1.00 94.38 589 GLY A C 1
ATOM 4553 O O . GLY A 1 589 ? -17.535 -14.462 -1.333 1.00 94.38 589 GLY A O 1
ATOM 4554 N N . ARG A 1 590 ? -18.894 -14.629 -3.129 1.00 97.81 590 ARG A N 1
ATOM 4555 C CA . ARG A 1 590 ? -18.209 -13.662 -3.998 1.00 97.81 590 ARG A CA 1
ATOM 4556 C C . ARG A 1 590 ? -18.967 -12.340 -4.068 1.00 97.81 590 ARG A C 1
ATOM 4558 O O . ARG A 1 590 ? -20.146 -12.315 -4.424 1.00 97.81 590 ARG A O 1
ATOM 4565 N N . LEU A 1 591 ? -18.274 -11.249 -3.758 1.00 98.19 591 LEU A N 1
ATOM 4566 C CA . LEU A 1 591 ? -18.713 -9.870 -3.934 1.00 98.19 591 LEU A CA 1
ATOM 4567 C C . LEU A 1 591 ? -17.874 -9.216 -5.034 1.00 98.19 591 LEU A C 1
ATOM 4569 O O . LEU A 1 591 ? -16.653 -9.126 -4.920 1.00 98.19 591 LEU A O 1
ATOM 4573 N N . GLU A 1 592 ? -18.540 -8.736 -6.074 1.00 98.38 592 GLU A N 1
ATOM 4574 C CA . GLU A 1 592 ? -17.933 -7.991 -7.173 1.00 98.38 592 GLU A CA 1
ATOM 4575 C C . GLU A 1 592 ? -18.390 -6.533 -7.132 1.00 98.38 592 GLU A C 1
ATOM 4577 O O . GLU A 1 592 ? -19.557 -6.267 -6.829 1.00 98.38 592 GLU A O 1
ATOM 4582 N N . GLN A 1 593 ? -17.495 -5.608 -7.475 1.00 98.12 593 GLN A N 1
ATOM 4583 C CA . GLN A 1 593 ? -17.773 -4.176 -7.523 1.00 98.12 593 GLN A CA 1
ATOM 4584 C C . GLN A 1 593 ? -17.121 -3.519 -8.751 1.00 98.12 593 GLN A C 1
ATOM 4586 O O . GLN A 1 593 ? -15.919 -3.673 -8.980 1.00 98.12 593 GLN A O 1
ATOM 4591 N N . THR A 1 594 ? -17.889 -2.742 -9.515 1.00 98.50 594 THR A N 1
ATOM 4592 C CA . THR A 1 594 ? -17.365 -1.838 -10.558 1.00 98.50 594 THR A CA 1
ATOM 4593 C C . THR A 1 594 ? -17.145 -0.430 -10.000 1.00 98.50 594 THR A C 1
ATOM 4595 O O . THR A 1 594 ? -17.621 -0.099 -8.915 1.00 98.50 594 THR A O 1
ATOM 4598 N N . LEU A 1 595 ? -16.428 0.432 -10.721 1.00 98.69 595 LEU A N 1
ATOM 4599 C CA . LEU A 1 595 ? -16.365 1.857 -10.390 1.00 98.69 595 LEU A CA 1
ATOM 4600 C C . LEU A 1 595 ? -16.208 2.701 -11.654 1.00 98.69 595 LEU A C 1
ATOM 4602 O O . LEU A 1 595 ? -15.333 2.446 -12.485 1.00 98.69 595 LEU A O 1
ATOM 4606 N N . SER A 1 596 ? -17.017 3.750 -11.745 1.00 98.62 596 SER A N 1
ATOM 4607 C CA . SER A 1 596 ? -16.843 4.860 -12.675 1.00 98.62 596 SER A CA 1
ATOM 4608 C C . SER A 1 596 ? -16.908 6.189 -11.924 1.00 98.62 596 SER A C 1
ATOM 4610 O O . SER A 1 596 ? -17.589 6.300 -10.904 1.00 98.62 596 SER A O 1
ATOM 4612 N N . VAL A 1 597 ? -16.164 7.181 -12.406 1.00 98.75 597 VAL A N 1
ATOM 4613 C CA . VAL A 1 597 ? -16.081 8.524 -11.830 1.00 98.75 597 VAL A CA 1
ATOM 4614 C C . VAL A 1 597 ? -16.298 9.545 -12.939 1.00 98.75 597 VAL A C 1
ATOM 4616 O O . VAL A 1 597 ? -15.513 9.630 -13.885 1.00 98.75 597 VAL A O 1
ATOM 4619 N N . GLU A 1 598 ? -17.347 10.341 -12.792 1.00 98.50 598 GLU A N 1
ATOM 4620 C CA . GLU A 1 598 ? -17.623 11.534 -13.584 1.00 98.50 598 GLU A CA 1
ATOM 4621 C C . GLU A 1 598 ? -17.068 12.749 -12.827 1.00 98.50 598 GLU A C 1
ATOM 4623 O O . GLU A 1 598 ? -17.601 13.149 -11.791 1.00 98.50 598 GLU A O 1
ATOM 4628 N N . ASN A 1 599 ? -15.983 13.342 -13.325 1.00 97.81 599 ASN A N 1
ATOM 4629 C CA . ASN A 1 599 ? -15.455 14.589 -12.779 1.00 97.81 599 ASN A CA 1
ATOM 4630 C C . ASN A 1 599 ? -16.246 15.777 -13.341 1.00 97.81 599 ASN A C 1
ATOM 4632 O O . ASN A 1 599 ? -16.213 16.035 -14.542 1.00 97.81 599 ASN A O 1
ATOM 4636 N N . LEU A 1 600 ? -16.930 16.511 -12.468 1.00 97.19 600 LEU A N 1
ATOM 4637 C CA . LEU A 1 600 ? -17.720 17.690 -12.828 1.00 97.19 600 LEU A CA 1
ATOM 4638 C C . LEU A 1 600 ? -16.921 18.994 -12.666 1.00 97.19 600 LEU A C 1
ATOM 4640 O O . LEU A 1 600 ? -17.374 20.053 -13.102 1.00 97.19 600 LEU A O 1
ATOM 4644 N N . ASP A 1 601 ? -15.741 18.934 -12.045 1.00 93.88 601 ASP A N 1
ATOM 4645 C CA . ASP A 1 601 ? -14.870 20.084 -11.837 1.00 93.88 601 ASP A CA 1
ATOM 4646 C C . ASP A 1 601 ? -13.992 20.322 -13.075 1.00 93.88 601 ASP A C 1
ATOM 4648 O O . ASP A 1 601 ? -13.028 19.602 -13.340 1.00 93.88 601 ASP A O 1
ATOM 4652 N N . GLY A 1 602 ? -14.309 21.372 -13.838 1.00 94.44 602 GLY A N 1
ATOM 4653 C CA . GLY A 1 602 ? -13.556 21.768 -15.034 1.00 94.44 602 GLY A CA 1
ATOM 4654 C C . GLY A 1 602 ? -12.166 22.360 -14.760 1.00 94.44 602 GLY A C 1
ATOM 4655 O O . GLY A 1 602 ? -11.404 22.572 -15.703 1.00 94.44 602 GLY A O 1
ATOM 4656 N N . ASN A 1 603 ? -11.817 22.619 -13.496 1.00 93.81 603 ASN A N 1
ATOM 4657 C CA . ASN A 1 603 ? -10.562 23.258 -13.091 1.00 93.81 603 ASN A CA 1
ATOM 4658 C C . ASN A 1 603 ? -9.652 22.353 -12.255 1.00 93.81 603 ASN A C 1
ATOM 4660 O O . ASN A 1 603 ? -8.537 22.764 -11.919 1.00 93.81 603 ASN A O 1
ATOM 4664 N N . ARG A 1 604 ? -10.104 21.145 -11.902 1.00 91.81 604 ARG A N 1
ATOM 4665 C CA . ARG A 1 604 ? -9.296 20.172 -11.165 1.00 91.81 604 ARG A CA 1
ATOM 4666 C C . ARG A 1 604 ? -9.296 18.827 -11.876 1.00 91.81 604 ARG A C 1
ATOM 4668 O O . ARG A 1 604 ? -10.320 18.162 -11.980 1.00 91.81 604 ARG A O 1
ATOM 4675 N N . LEU A 1 605 ? -8.121 18.401 -12.329 1.00 95.75 605 LEU A N 1
ATOM 4676 C CA . LEU A 1 605 ? -7.924 17.076 -12.917 1.00 95.75 605 LEU A CA 1
ATOM 4677 C C . LEU A 1 605 ? -8.122 15.975 -11.874 1.00 95.75 605 LEU A C 1
ATOM 4679 O O . LEU A 1 605 ? -7.560 16.048 -10.776 1.00 95.75 605 LEU A O 1
ATOM 4683 N N . LEU A 1 606 ? -8.855 14.930 -12.250 1.00 96.94 606 LEU A N 1
ATOM 4684 C CA . LEU A 1 606 ? -8.811 13.649 -11.560 1.00 96.94 606 LEU A CA 1
ATOM 4685 C C . LEU A 1 606 ? -7.499 12.968 -11.957 1.00 96.94 606 LEU A C 1
ATOM 4687 O O . LEU A 1 606 ? -7.296 12.671 -13.128 1.00 96.94 606 LEU A O 1
ATOM 4691 N N . ARG A 1 607 ? -6.581 12.786 -11.009 1.00 93.94 607 ARG A N 1
ATOM 4692 C CA . ARG A 1 607 ? -5.236 12.245 -11.271 1.00 93.94 607 ARG A CA 1
ATOM 4693 C C . ARG A 1 607 ? -5.159 10.750 -11.012 1.00 93.94 607 ARG A C 1
ATOM 4695 O O . ARG A 1 607 ? -4.556 10.011 -11.783 1.00 93.94 607 ARG A O 1
ATOM 4702 N N . GLU A 1 608 ? -5.767 10.325 -9.911 1.00 95.94 608 GLU A N 1
ATOM 4703 C CA . GLU A 1 608 ? -5.706 8.953 -9.425 1.00 95.94 608 GLU A CA 1
ATOM 4704 C C . GLU A 1 608 ? -7.040 8.550 -8.798 1.00 95.94 608 GLU A C 1
ATOM 4706 O O . GLU A 1 608 ? -7.728 9.372 -8.181 1.00 95.94 608 GLU A O 1
ATOM 4711 N N . VAL A 1 609 ? -7.363 7.265 -8.913 1.00 98.12 609 VAL A N 1
ATOM 4712 C CA . VAL A 1 609 ? -8.475 6.610 -8.221 1.00 98.12 609 VAL A CA 1
ATOM 4713 C C . VAL A 1 609 ? -7.920 5.450 -7.403 1.00 98.12 609 VAL A C 1
ATOM 4715 O O . VAL A 1 609 ? -7.416 4.472 -7.960 1.00 98.12 609 VAL A O 1
ATOM 4718 N N . ILE A 1 610 ? -8.019 5.547 -6.079 1.00 97.50 610 ILE A N 1
ATOM 4719 C CA . ILE A 1 610 ? -7.647 4.470 -5.159 1.00 97.50 610 ILE A CA 1
ATOM 4720 C C . ILE A 1 610 ? -8.868 3.565 -4.998 1.00 97.50 610 ILE A C 1
ATOM 4722 O O . ILE A 1 610 ? -9.805 3.904 -4.272 1.00 97.50 610 ILE A O 1
ATOM 4726 N N . PHE A 1 611 ? -8.884 2.459 -5.738 1.00 98.00 611 PHE A N 1
ATOM 4727 C CA . PHE A 1 611 ? -9.985 1.508 -5.804 1.00 9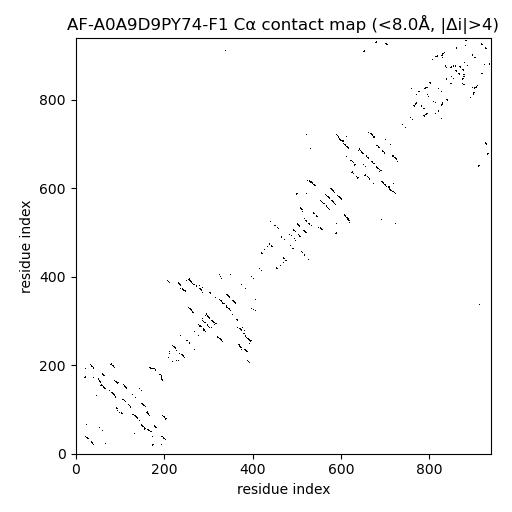8.00 611 PHE A CA 1
ATOM 4728 C C . PHE A 1 611 ? -9.525 0.124 -6.314 1.00 98.00 611 PHE A C 1
ATOM 4730 O O . PHE A 1 611 ? -8.861 0.065 -7.353 1.00 98.00 611 PHE A O 1
ATOM 4737 N N . PRO A 1 612 ? -9.945 -0.984 -5.671 1.00 96.62 612 PRO A N 1
ATOM 4738 C CA . PRO A 1 612 ? -10.707 -1.031 -4.424 1.00 96.62 612 PRO A CA 1
ATOM 4739 C C . PRO A 1 612 ? -9.869 -0.546 -3.254 1.00 96.62 612 PRO A C 1
ATOM 4741 O O . PRO A 1 612 ? -8.654 -0.699 -3.262 1.00 96.62 612 PRO A O 1
ATOM 4744 N N . ARG A 1 613 ? -10.528 0.008 -2.240 1.00 94.25 613 ARG A N 1
ATOM 4745 C CA . ARG A 1 613 ? -9.986 0.082 -0.889 1.00 94.25 613 ARG A CA 1
ATOM 4746 C C . ARG A 1 613 ? -10.843 -0.801 -0.006 1.00 94.25 613 ARG A C 1
ATOM 4748 O O . ARG A 1 613 ? -12.024 -0.519 0.171 1.00 94.25 613 ARG A O 1
ATOM 4755 N N . VAL A 1 614 ? -10.269 -1.864 0.538 1.00 94.12 614 VAL A N 1
ATOM 4756 C CA . VAL A 1 614 ? -11.006 -2.806 1.385 1.00 94.12 614 VAL A CA 1
ATOM 4757 C C . VAL A 1 614 ? -10.150 -3.246 2.558 1.00 94.12 614 VAL A C 1
ATOM 4759 O O . VAL A 1 614 ? -8.943 -3.429 2.418 1.00 94.12 614 VAL A O 1
ATOM 4762 N N . ALA A 1 615 ? -10.783 -3.410 3.716 1.00 92.44 615 ALA A N 1
ATOM 4763 C CA . ALA A 1 615 ? -10.176 -4.058 4.864 1.00 92.44 615 ALA A CA 1
ATOM 4764 C C . ALA A 1 615 ? -10.875 -5.395 5.148 1.00 92.44 615 ALA A C 1
ATOM 4766 O O . ALA A 1 615 ? -12.103 -5.479 5.114 1.00 92.44 615 ALA A O 1
ATOM 4767 N N . VAL A 1 616 ? -10.087 -6.430 5.424 1.00 95.38 616 VAL A N 1
ATOM 4768 C CA . VAL A 1 616 ? -10.523 -7.801 5.707 1.00 95.38 616 VAL A CA 1
ATOM 4769 C C . VAL A 1 616 ? -10.107 -8.177 7.120 1.00 95.38 616 VAL A C 1
ATOM 4771 O O . VAL A 1 616 ? -8.959 -7.964 7.508 1.00 95.38 616 VAL A O 1
ATOM 4774 N N . ALA A 1 617 ? -11.049 -8.701 7.898 1.00 94.31 617 ALA A N 1
ATOM 4775 C CA . ALA A 1 617 ? -10.822 -9.101 9.281 1.00 94.31 617 ALA A CA 1
ATOM 4776 C C . ALA A 1 617 ? -9.878 -10.303 9.368 1.00 94.31 617 ALA A C 1
ATOM 4778 O O . ALA A 1 617 ? -9.823 -11.127 8.453 1.00 94.31 617 ALA A O 1
ATOM 4779 N N . LYS A 1 618 ? -9.159 -10.426 10.490 1.00 94.94 618 LYS A N 1
ATOM 4780 C CA . LYS A 1 618 ? -8.373 -11.624 10.769 1.00 94.94 618 LYS A CA 1
ATOM 4781 C C . LYS A 1 618 ? -9.284 -12.848 10.732 1.00 94.94 618 LYS A C 1
ATOM 4783 O O . LYS A 1 618 ? -10.314 -12.890 11.406 1.00 94.94 618 LYS A O 1
ATOM 4788 N N . LEU A 1 619 ? -8.872 -13.836 9.950 1.00 95.56 619 LEU A N 1
ATOM 4789 C CA . LEU A 1 619 ? -9.568 -15.110 9.847 1.00 95.56 619 LEU A CA 1
ATOM 4790 C C . LEU A 1 619 ? -9.489 -15.895 11.172 1.00 95.56 619 LEU A C 1
ATOM 4792 O O . LEU A 1 619 ? -8.553 -15.697 11.950 1.00 95.56 619 LEU A O 1
ATOM 4796 N N . PRO A 1 620 ? -10.486 -16.746 11.477 1.00 93.81 620 PRO A N 1
ATOM 4797 C CA . PRO A 1 620 ? -10.651 -17.330 12.810 1.00 93.81 620 PRO A CA 1
ATOM 4798 C C . PRO A 1 620 ? -9.583 -18.364 13.198 1.00 93.81 620 PRO A C 1
ATOM 4800 O O . PRO A 1 620 ? -9.487 -18.699 14.380 1.00 93.81 620 PRO A O 1
ATOM 4803 N N . GLY A 1 621 ? -8.799 -18.879 12.246 1.00 92.06 621 GLY A N 1
ATOM 4804 C CA . GLY A 1 621 ? -7.706 -19.809 12.514 1.00 92.06 621 GLY A CA 1
ATOM 4805 C C . GLY A 1 621 ? -6.617 -19.234 13.429 1.00 92.06 621 GLY A C 1
ATOM 4806 O O . GLY A 1 621 ? -6.465 -18.022 13.611 1.00 92.06 621 GLY A O 1
ATOM 4807 N N . ALA A 1 622 ? -5.837 -20.132 14.034 1.00 89.50 622 ALA A N 1
ATOM 4808 C CA . ALA A 1 622 ? -4.828 -19.770 15.031 1.00 89.50 622 ALA A CA 1
ATOM 4809 C C . ALA A 1 622 ? -3.707 -18.894 14.441 1.00 89.50 622 ALA A C 1
ATOM 4811 O O . ALA A 1 622 ? -3.239 -17.952 15.092 1.00 89.50 622 ALA A O 1
ATOM 4812 N N . SER A 1 623 ? -3.315 -19.179 13.198 1.00 92.31 623 SER A N 1
ATOM 4813 C CA . SER A 1 623 ? -2.357 -18.400 12.412 1.00 92.31 623 SER A CA 1
ATOM 4814 C C . SER A 1 623 ? -2.930 -18.046 11.050 1.00 92.31 623 SER A C 1
ATOM 4816 O O . SER A 1 623 ? -3.819 -18.732 10.552 1.00 92.31 623 SER A O 1
ATOM 4818 N N . ASP A 1 624 ? -2.373 -17.012 10.433 1.00 95.62 624 ASP A N 1
ATOM 4819 C CA . ASP A 1 624 ? -2.789 -16.516 9.132 1.00 95.62 624 ASP A CA 1
ATOM 4820 C C . ASP A 1 624 ? -1.593 -16.243 8.208 1.00 95.62 624 ASP A C 1
ATOM 4822 O O . ASP A 1 624 ? -0.478 -15.960 8.656 1.00 95.62 624 ASP A O 1
ATOM 4826 N N . GLU A 1 625 ? -1.816 -16.360 6.904 1.00 97.69 625 GLU A N 1
ATOM 4827 C CA . GLU A 1 625 ? -0.815 -16.191 5.856 1.00 97.69 625 GLU A CA 1
ATOM 4828 C C . GLU A 1 625 ? -1.381 -15.422 4.653 1.00 97.69 625 GLU A C 1
ATOM 4830 O O . GLU A 1 625 ? -2.576 -15.435 4.368 1.00 97.69 625 GLU A O 1
ATOM 4835 N N . LEU A 1 626 ? -0.497 -14.729 3.939 1.00 97.81 626 LEU A N 1
ATOM 4836 C CA . LEU A 1 626 ? -0.797 -13.954 2.737 1.00 97.81 626 LEU A CA 1
ATOM 4837 C C . LEU A 1 626 ? 0.099 -14.429 1.594 1.00 97.81 626 LEU A C 1
ATOM 4839 O O . LEU A 1 626 ? 1.320 -14.395 1.746 1.00 97.81 626 LEU A O 1
ATOM 4843 N N . VAL A 1 627 ? -0.473 -14.776 0.439 1.00 98.06 627 VAL A N 1
ATOM 4844 C CA . VAL A 1 627 ? 0.270 -14.869 -0.826 1.00 98.06 627 VAL A CA 1
ATOM 4845 C C . VAL A 1 627 ? 0.225 -13.532 -1.564 1.00 98.06 627 VAL A C 1
ATOM 4847 O O . VAL A 1 627 ? -0.843 -12.947 -1.752 1.00 98.06 627 VAL A O 1
ATOM 4850 N N . TYR A 1 628 ? 1.395 -13.053 -1.985 1.00 96.38 628 TYR A N 1
ATOM 4851 C CA . TYR A 1 628 ? 1.577 -11.808 -2.729 1.00 96.38 628 TYR A CA 1
ATOM 4852 C C . TYR A 1 628 ? 2.371 -12.063 -4.023 1.00 96.38 628 TYR A C 1
ATOM 4854 O O . TYR A 1 628 ? 3.346 -12.823 -3.990 1.00 96.38 628 TYR A O 1
ATOM 4862 N N . PRO A 1 629 ? 2.005 -11.443 -5.161 1.00 94.88 629 PRO A N 1
ATOM 4863 C CA . PRO A 1 629 ? 2.550 -11.765 -6.482 1.00 94.88 629 PRO A CA 1
ATOM 4864 C C . PRO A 1 629 ? 3.897 -11.074 -6.772 1.00 94.88 629 PRO A C 1
ATOM 4866 O O . PRO A 1 629 ? 4.073 -10.444 -7.814 1.00 94.88 629 PRO A O 1
ATOM 4869 N N . LEU A 1 630 ? 4.850 -11.191 -5.842 1.00 91.94 630 LEU A N 1
ATOM 4870 C CA . LEU A 1 630 ? 6.237 -10.746 -6.011 1.00 91.94 630 LEU A CA 1
ATOM 4871 C C . LEU A 1 630 ? 7.026 -11.812 -6.783 1.00 91.94 630 LEU A C 1
ATOM 4873 O O . LEU A 1 630 ? 7.146 -12.944 -6.315 1.00 91.94 630 LEU A O 1
ATOM 4877 N N . PHE A 1 631 ? 7.584 -11.451 -7.938 1.00 89.94 631 PHE A N 1
ATOM 4878 C CA . PHE A 1 631 ? 8.165 -12.361 -8.928 1.00 89.94 631 PHE A CA 1
ATOM 4879 C C . PHE A 1 631 ? 7.197 -13.507 -9.256 1.00 89.94 631 PHE A C 1
ATOM 4881 O O . PHE A 1 631 ? 6.125 -13.283 -9.811 1.00 89.94 631 PHE A O 1
ATOM 4888 N N . SER A 1 632 ? 7.559 -14.737 -8.894 1.00 89.75 632 SER A N 1
ATOM 4889 C CA . SER A 1 632 ? 6.735 -15.933 -9.089 1.00 89.75 632 SER A CA 1
ATOM 4890 C C . SER A 1 632 ? 5.694 -16.142 -7.981 1.00 89.75 632 SER A C 1
ATOM 4892 O O . SER A 1 632 ? 4.882 -17.056 -8.080 1.00 89.75 632 SER A O 1
ATOM 4894 N N . GLY A 1 633 ? 5.703 -15.305 -6.941 1.00 93.88 633 GLY A N 1
ATOM 4895 C CA . GLY A 1 633 ? 4.842 -15.392 -5.766 1.00 93.88 633 GLY A CA 1
ATOM 4896 C C . GLY A 1 633 ? 5.637 -15.652 -4.486 1.00 93.88 633 GLY A C 1
ATOM 4897 O O . GLY A 1 633 ? 6.608 -16.406 -4.473 1.00 93.88 633 GLY A O 1
ATOM 4898 N N . VAL A 1 634 ? 5.213 -15.026 -3.387 1.00 94.56 634 VAL A N 1
ATOM 4899 C CA . VAL A 1 634 ? 5.779 -15.235 -2.046 1.00 94.56 634 VAL A CA 1
ATOM 4900 C C . VAL A 1 634 ? 4.670 -15.323 -1.006 1.00 94.56 634 VAL A C 1
ATOM 4902 O O . VAL A 1 634 ? 3.651 -14.646 -1.136 1.00 94.56 634 VAL A O 1
ATOM 4905 N N . THR A 1 635 ? 4.893 -16.089 0.061 1.00 96.12 635 THR A N 1
ATOM 4906 C CA . THR A 1 635 ? 4.011 -16.094 1.234 1.00 96.12 635 THR A CA 1
ATOM 4907 C C . THR A 1 635 ? 4.574 -15.237 2.372 1.00 96.12 635 THR A C 1
ATOM 4909 O O . THR A 1 635 ? 5.786 -14.997 2.477 1.00 96.12 635 THR A O 1
ATOM 4912 N N . ARG A 1 636 ? 3.687 -14.719 3.225 1.00 90.00 636 ARG A N 1
ATOM 4913 C CA . ARG A 1 636 ? 4.008 -13.974 4.450 1.00 90.00 636 ARG A CA 1
ATOM 4914 C C . ARG A 1 636 ? 3.151 -14.477 5.599 1.00 90.00 636 ARG A C 1
ATOM 4916 O O . ARG A 1 636 ? 1.934 -14.529 5.470 1.00 90.00 636 ARG A O 1
ATOM 4923 N N . LYS A 1 637 ? 3.793 -14.800 6.721 1.00 93.12 637 LYS A N 1
ATOM 4924 C CA . LYS A 1 637 ? 3.132 -15.274 7.942 1.00 93.12 637 LYS A CA 1
ATOM 4925 C C . LYS A 1 637 ? 2.692 -14.120 8.830 1.00 93.12 637 LYS A C 1
ATOM 4927 O O . LYS A 1 637 ? 3.375 -13.101 8.895 1.00 93.12 637 LYS A O 1
ATOM 4932 N N . ASN A 1 638 ? 1.604 -14.334 9.561 1.00 86.38 638 ASN A N 1
ATOM 4933 C CA . ASN A 1 638 ? 0.994 -13.391 10.496 1.00 86.38 638 ASN A CA 1
ATOM 4934 C C . ASN A 1 638 ? 0.766 -11.985 9.906 1.00 86.38 638 ASN A C 1
ATOM 4936 O O . ASN A 1 638 ? 1.095 -10.990 10.562 1.00 86.38 638 ASN A O 1
ATOM 4940 N N . PRO A 1 639 ? 0.235 -11.862 8.673 1.00 87.50 639 PRO A N 1
ATOM 4941 C CA . PRO A 1 639 ? 0.170 -10.582 7.984 1.00 87.50 639 PRO A CA 1
ATOM 4942 C C . PRO A 1 639 ? -0.694 -9.566 8.751 1.00 87.50 639 PRO A C 1
ATOM 4944 O O . PRO A 1 639 ? -0.321 -8.399 8.823 1.00 87.50 639 PRO A O 1
ATOM 4947 N N . THR A 1 640 ? -1.771 -9.987 9.428 1.00 86.69 640 THR A N 1
ATOM 4948 C CA . THR A 1 640 ? -2.615 -9.093 10.254 1.00 86.69 640 THR A CA 1
ATOM 4949 C C . THR A 1 640 ? -1.931 -8.550 11.514 1.00 86.69 640 THR A C 1
ATOM 4951 O O . THR A 1 640 ? -2.412 -7.584 12.113 1.00 86.69 640 THR A O 1
ATOM 4954 N N . ALA A 1 641 ? -0.813 -9.147 11.940 1.00 73.50 641 ALA A N 1
ATOM 4955 C CA . ALA A 1 641 ? -0.011 -8.650 13.057 1.00 73.50 641 ALA A CA 1
ATOM 4956 C C . ALA A 1 641 ? 1.014 -7.586 12.623 1.00 73.50 641 ALA A C 1
ATOM 4958 O O . ALA A 1 641 ? 1.481 -6.810 13.466 1.00 73.50 641 ALA A O 1
ATOM 4959 N N . GLY A 1 642 ? 1.361 -7.562 11.333 1.00 68.00 642 GLY A N 1
ATOM 4960 C CA . GLY A 1 642 ? 2.319 -6.634 10.747 1.00 68.00 642 GLY A CA 1
ATOM 4961 C C . GLY A 1 642 ? 2.803 -7.095 9.374 1.00 68.00 642 GLY A C 1
ATOM 4962 O O . GLY A 1 642 ? 3.653 -7.978 9.281 1.00 68.00 642 GLY A O 1
ATOM 4963 N N . VAL A 1 643 ? 2.317 -6.454 8.312 1.00 75.75 643 VAL A N 1
ATOM 4964 C CA . VAL A 1 643 ? 2.859 -6.583 6.950 1.00 75.75 643 VAL A CA 1
ATOM 4965 C C . VAL A 1 643 ? 2.746 -5.248 6.217 1.00 75.75 643 VAL A C 1
ATOM 4967 O O . VAL A 1 643 ? 1.817 -4.484 6.470 1.00 75.75 643 VAL A O 1
ATOM 4970 N N . GLY A 1 644 ? 3.684 -4.978 5.312 1.00 73.56 644 GLY A N 1
ATOM 4971 C CA . GLY A 1 644 ? 3.627 -3.871 4.362 1.00 73.56 644 GLY A CA 1
ATOM 4972 C C . GLY A 1 644 ? 4.247 -4.318 3.044 1.00 73.56 644 GLY A C 1
ATOM 4973 O O . GLY A 1 644 ? 5.442 -4.601 2.985 1.00 73.56 644 GLY A O 1
ATOM 4974 N N . LEU A 1 645 ? 3.427 -4.450 2.006 1.00 80.25 645 LEU A N 1
ATOM 4975 C CA . LEU A 1 645 ? 3.846 -4.849 0.665 1.00 80.25 645 LEU A CA 1
ATOM 4976 C C . LEU A 1 645 ? 3.247 -3.880 -0.338 1.00 80.25 645 LEU A C 1
ATOM 4978 O O . LEU A 1 645 ? 2.054 -3.599 -0.289 1.00 80.25 645 LEU A O 1
ATOM 4982 N N . ALA A 1 646 ? 4.067 -3.383 -1.254 1.00 81.94 646 ALA A N 1
ATOM 4983 C CA . ALA A 1 646 ? 3.599 -2.483 -2.287 1.00 81.94 646 ALA A CA 1
ATOM 4984 C C . ALA A 1 646 ? 4.466 -2.571 -3.543 1.00 81.94 646 ALA A C 1
ATOM 4986 O O . ALA A 1 646 ? 5.655 -2.899 -3.472 1.00 81.94 646 ALA A O 1
ATOM 4987 N N . GLY A 1 647 ? 3.879 -2.238 -4.689 1.00 82.88 647 GLY A N 1
ATOM 4988 C CA . GLY A 1 647 ? 4.598 -2.220 -5.954 1.00 82.88 647 GLY A CA 1
ATOM 4989 C C . GLY A 1 647 ? 3.735 -1.808 -7.140 1.00 82.88 647 GLY A C 1
ATOM 4990 O O . GLY A 1 647 ? 2.512 -1.936 -7.118 1.00 82.88 647 GLY A O 1
ATOM 4991 N N . GLY A 1 648 ? 4.399 -1.336 -8.196 1.00 89.50 648 GLY A N 1
ATOM 4992 C CA . GLY A 1 648 ? 3.764 -1.073 -9.485 1.00 89.50 648 GLY A CA 1
ATOM 4993 C C . GLY A 1 648 ? 3.393 -2.369 -10.205 1.00 89.50 648 GLY A C 1
ATOM 4994 O O . GLY A 1 648 ? 4.103 -3.370 -10.099 1.00 89.50 648 GLY A O 1
ATOM 4995 N N . TYR A 1 649 ? 2.287 -2.350 -10.934 1.00 94.00 649 TYR A N 1
ATOM 4996 C CA . TYR A 1 649 ? 1.830 -3.403 -11.835 1.00 94.00 649 TYR A CA 1
ATOM 4997 C C . TYR A 1 649 ? 1.773 -2.856 -13.267 1.00 94.00 649 TYR A C 1
ATOM 4999 O O . TYR A 1 649 ? 1.372 -1.703 -13.439 1.00 94.00 649 TYR A O 1
ATOM 5007 N N . PRO A 1 650 ? 2.068 -3.681 -14.282 1.00 93.00 650 PRO A N 1
ATOM 5008 C CA . PRO A 1 650 ? 2.781 -4.955 -14.170 1.00 93.00 650 PRO A CA 1
ATOM 5009 C C . PRO A 1 650 ? 4.268 -4.727 -13.865 1.00 93.00 650 PRO A C 1
ATOM 5011 O O . PRO A 1 650 ? 4.899 -3.870 -14.471 1.00 93.00 650 PRO A O 1
ATOM 5014 N N . SER A 1 651 ? 4.843 -5.482 -12.930 1.00 91.75 651 SER A N 1
ATOM 5015 C CA . SER A 1 651 ? 6.297 -5.515 -12.712 1.00 91.75 651 SER A CA 1
ATOM 5016 C C . SER A 1 651 ? 6.710 -6.781 -11.966 1.00 91.75 651 SER A C 1
ATOM 5018 O O . SER A 1 651 ? 5.864 -7.530 -11.476 1.00 91.75 651 SER A O 1
ATOM 5020 N N . ALA A 1 652 ? 8.012 -6.982 -11.773 1.00 90.00 652 ALA A N 1
ATOM 5021 C CA . ALA A 1 652 ? 8.512 -8.017 -10.877 1.00 90.00 652 ALA A CA 1
ATOM 5022 C C . ALA A 1 652 ? 8.032 -7.842 -9.426 1.00 90.00 652 ALA A C 1
ATOM 5024 O O . ALA A 1 652 ? 7.949 -8.830 -8.703 1.00 90.00 652 ALA A O 1
ATOM 5025 N N . ARG A 1 653 ? 7.678 -6.626 -8.985 1.00 87.00 653 ARG A N 1
ATOM 5026 C CA . ARG A 1 653 ? 7.116 -6.413 -7.642 1.00 87.00 653 ARG A CA 1
ATOM 5027 C C . ARG A 1 653 ? 5.660 -6.828 -7.520 1.00 87.00 653 ARG A C 1
ATOM 5029 O O . ARG A 1 653 ? 5.269 -7.311 -6.465 1.00 87.00 653 ARG A O 1
ATOM 5036 N N . THR A 1 654 ? 4.890 -6.637 -8.585 1.00 93.88 654 THR A N 1
ATOM 5037 C CA . THR A 1 654 ? 3.476 -7.007 -8.656 1.00 93.88 654 THR A CA 1
ATOM 5038 C C . THR A 1 654 ? 3.219 -7.583 -10.039 1.00 93.88 654 THR A C 1
ATOM 5040 O O . THR A 1 654 ? 2.914 -6.852 -10.982 1.00 93.88 654 THR A O 1
ATOM 5043 N N . ALA A 1 655 ? 3.388 -8.897 -10.178 1.00 94.06 655 ALA A N 1
ATOM 5044 C CA . ALA A 1 655 ? 3.260 -9.581 -11.465 1.00 94.06 655 ALA A CA 1
ATOM 5045 C C . ALA A 1 655 ? 1.797 -9.901 -11.822 1.00 94.06 655 ALA A C 1
ATOM 5047 O O . ALA A 1 655 ? 1.472 -10.171 -12.976 1.00 94.06 655 ALA A O 1
ATOM 5048 N N . MET A 1 656 ? 0.904 -9.888 -10.829 1.00 95.75 656 MET A N 1
ATOM 5049 C CA . MET A 1 656 ? -0.497 -10.298 -10.953 1.00 95.75 656 MET A CA 1
ATOM 5050 C C . MET A 1 656 ? -1.402 -9.366 -10.143 1.00 95.75 656 MET A C 1
ATOM 5052 O O . MET A 1 656 ? -0.954 -8.723 -9.197 1.00 95.75 656 MET A O 1
ATOM 5056 N N . GLN A 1 657 ? -2.685 -9.305 -10.499 1.00 96.31 657 GLN A N 1
ATOM 5057 C CA . GLN A 1 657 ? -3.648 -8.364 -9.910 1.00 96.31 657 GLN A CA 1
ATOM 5058 C C . GLN A 1 657 ? -4.469 -8.969 -8.753 1.00 96.31 657 GLN A C 1
ATOM 5060 O O . GLN A 1 657 ? -5.640 -8.637 -8.581 1.00 96.31 657 GLN A O 1
ATOM 5065 N N . PHE A 1 658 ? -3.881 -9.875 -7.963 1.00 97.81 658 PHE A N 1
ATOM 5066 C CA . PHE A 1 658 ? -4.568 -10.520 -6.838 1.00 97.81 658 PHE A CA 1
ATOM 5067 C C . PHE A 1 658 ? -3.648 -10.780 -5.645 1.00 97.81 658 PHE A C 1
ATOM 5069 O O . PHE A 1 658 ? -2.426 -10.839 -5.781 1.00 97.81 658 PHE A O 1
ATOM 5076 N N . ILE A 1 659 ? -4.272 -10.999 -4.492 1.00 98.19 659 ILE A N 1
ATOM 5077 C CA . ILE A 1 659 ? -3.684 -11.641 -3.320 1.00 98.19 659 ILE A CA 1
ATOM 5078 C C . ILE A 1 659 ? -4.624 -12.736 -2.803 1.00 98.19 659 ILE A C 1
ATOM 5080 O O . ILE A 1 659 ? -5.830 -12.724 -3.061 1.00 98.19 659 ILE A O 1
ATOM 5084 N N . GLY A 1 660 ? -4.070 -13.679 -2.047 1.00 98.12 660 GLY A N 1
ATOM 5085 C CA . GLY A 1 660 ? -4.841 -14.656 -1.282 1.00 98.12 660 GLY A CA 1
ATOM 5086 C C . GLY A 1 660 ? -4.486 -14.546 0.192 1.00 98.12 660 GLY A C 1
ATOM 5087 O O . GLY A 1 660 ? -3.311 -14.611 0.542 1.00 98.12 660 GLY A O 1
ATOM 5088 N N . TYR A 1 661 ? -5.487 -14.375 1.047 1.00 98.12 661 TYR A N 1
ATOM 5089 C CA . TYR A 1 661 ? -5.329 -14.350 2.498 1.00 98.12 661 TYR A CA 1
ATOM 5090 C C . TYR A 1 661 ? -6.006 -15.580 3.094 1.00 98.12 661 TYR A C 1
ATOM 5092 O O . TYR A 1 661 ? -7.173 -15.809 2.792 1.00 98.12 661 TYR A O 1
ATOM 5100 N N . TYR A 1 662 ? -5.299 -16.385 3.881 1.00 98.12 662 TYR A N 1
ATOM 5101 C CA . TYR A 1 662 ? -5.838 -17.634 4.419 1.00 98.12 662 TYR A CA 1
ATOM 5102 C C . TYR A 1 662 ? -5.328 -17.935 5.830 1.00 98.12 662 TYR A C 1
ATOM 5104 O O . TYR A 1 662 ? -4.344 -17.348 6.279 1.00 98.12 662 TYR A O 1
ATOM 5112 N N . ASP A 1 663 ? -6.018 -18.814 6.552 1.00 97.12 663 ASP A N 1
ATOM 5113 C CA . ASP A 1 663 ? -5.644 -19.237 7.903 1.00 97.12 663 ASP A CA 1
ATOM 5114 C C . ASP A 1 663 ? -5.216 -20.707 7.987 1.00 97.12 663 ASP A C 1
ATOM 5116 O O . ASP A 1 663 ? -5.189 -21.434 6.997 1.00 97.12 663 ASP A O 1
ATOM 5120 N N . SER A 1 664 ? -4.855 -21.142 9.195 1.00 95.81 664 SER A N 1
ATOM 5121 C CA . SER A 1 664 ? -4.435 -22.517 9.488 1.00 95.81 664 SER A CA 1
ATOM 5122 C C . SER A 1 664 ? -5.519 -23.586 9.297 1.00 95.81 664 SER A C 1
ATOM 5124 O O . SER A 1 664 ? -5.208 -24.765 9.409 1.00 95.81 664 SER A O 1
ATOM 5126 N N . GLU A 1 665 ? -6.775 -23.197 9.068 1.00 96.44 665 GLU A N 1
ATOM 5127 C CA . GLU A 1 665 ? -7.926 -24.092 8.867 1.00 96.44 665 GLU A CA 1
ATOM 5128 C C . GLU A 1 665 ? -8.384 -24.093 7.394 1.00 96.44 665 GLU A C 1
ATOM 5130 O O . GLU A 1 665 ? -9.538 -24.426 7.073 1.00 96.44 665 GLU A O 1
ATOM 5135 N N . ASP A 1 666 ? -7.495 -23.654 6.499 1.00 95.69 666 ASP A N 1
ATOM 5136 C CA . ASP A 1 666 ? -7.728 -23.466 5.070 1.00 95.69 666 ASP A CA 1
ATOM 5137 C C . ASP A 1 666 ? -8.941 -22.568 4.778 1.00 95.69 666 ASP A C 1
ATOM 5139 O O . ASP A 1 666 ? -9.605 -22.720 3.751 1.00 95.69 666 ASP A O 1
ATOM 5143 N N . ASN A 1 667 ? -9.311 -21.654 5.682 1.00 97.12 667 ASN A N 1
ATOM 5144 C CA . ASN A 1 667 ? -10.263 -20.603 5.336 1.00 97.12 667 ASN A CA 1
ATOM 5145 C C . ASN A 1 667 ? -9.524 -19.555 4.518 1.00 97.12 667 ASN A C 1
ATOM 5147 O O . ASN A 1 667 ? -8.486 -19.079 4.960 1.00 97.12 667 ASN A O 1
ATOM 5151 N N . GLY A 1 668 ? -10.067 -19.165 3.370 1.00 97.31 668 GLY A N 1
ATOM 5152 C CA . GLY A 1 668 ? -9.433 -18.213 2.472 1.00 97.31 668 GLY A CA 1
ATOM 5153 C C . GLY A 1 668 ? -10.349 -17.061 2.071 1.00 97.31 668 GLY A C 1
ATOM 5154 O O . GLY A 1 668 ? -11.563 -17.218 1.943 1.00 97.31 668 GLY A O 1
ATOM 5155 N N . VAL A 1 669 ? -9.746 -15.900 1.827 1.00 97.94 669 VAL A N 1
ATOM 5156 C CA . VAL A 1 669 ? -10.347 -14.738 1.169 1.00 97.94 669 VAL A CA 1
ATOM 5157 C C . VAL A 1 669 ? -9.448 -14.338 0.004 1.00 97.94 669 VAL A C 1
ATOM 5159 O O . VAL A 1 669 ? -8.285 -13.966 0.175 1.00 97.94 669 VAL A O 1
ATOM 5162 N N . TYR A 1 670 ? -9.982 -14.474 -1.201 1.00 98.56 670 TYR A N 1
ATOM 5163 C CA . TYR A 1 670 ? -9.376 -14.015 -2.438 1.00 98.56 670 TYR A CA 1
ATOM 5164 C C . TYR A 1 670 ? -9.725 -12.541 -2.627 1.00 98.56 670 TYR A C 1
ATOM 5166 O O . TYR A 1 670 ? -10.892 -12.168 -2.507 1.00 98.56 670 TYR A O 1
ATOM 5174 N N . LEU A 1 671 ? -8.720 -11.710 -2.896 1.00 98.44 671 LEU A N 1
ATOM 5175 C CA . LEU A 1 671 ? -8.881 -10.278 -3.132 1.00 98.44 671 LEU A CA 1
ATOM 5176 C C . LEU A 1 671 ? -8.183 -9.927 -4.437 1.00 98.44 671 LEU A C 1
ATOM 5178 O O . LEU A 1 671 ? -6.991 -10.201 -4.594 1.00 98.44 671 LEU A O 1
ATOM 5182 N N . ALA A 1 672 ? -8.905 -9.309 -5.363 1.00 98.12 672 ALA A N 1
ATOM 5183 C CA . ALA A 1 672 ? -8.343 -8.974 -6.660 1.00 98.12 672 ALA A CA 1
ATOM 5184 C C . ALA A 1 672 ? -8.934 -7.717 -7.271 1.00 98.12 672 ALA A C 1
ATOM 5186 O O . ALA A 1 672 ? -10.071 -7.325 -6.999 1.00 98.12 672 ALA A O 1
ATOM 5187 N N . LEU A 1 673 ? -8.140 -7.126 -8.156 1.00 97.69 673 LEU A N 1
ATOM 5188 C CA . LEU A 1 673 ? -8.623 -6.245 -9.199 1.00 97.69 673 LEU A CA 1
ATOM 5189 C C . LEU A 1 673 ? -8.604 -7.040 -10.508 1.00 97.69 673 LEU A C 1
ATOM 5191 O O . LEU A 1 673 ? -7.593 -7.112 -11.200 1.00 97.69 673 LEU A O 1
ATOM 5195 N N . GLU A 1 674 ? -9.724 -7.679 -10.832 1.00 97.88 674 GLU A N 1
ATOM 5196 C CA . GLU A 1 674 ? -9.924 -8.442 -12.065 1.00 97.88 674 GLU A CA 1
ATOM 5197 C C . GLU A 1 674 ? -10.140 -7.477 -13.247 1.00 97.88 674 GLU A C 1
ATOM 5199 O O . GLU A 1 674 ? -11.235 -7.358 -13.799 1.00 97.88 674 GLU A O 1
ATOM 5204 N N . ALA A 1 675 ? -9.095 -6.715 -13.591 1.00 96.25 675 ALA A N 1
ATOM 5205 C CA . ALA A 1 675 ? -9.070 -5.815 -14.741 1.00 96.25 675 ALA A CA 1
ATOM 5206 C C . ALA A 1 675 ? -8.440 -6.495 -15.962 1.00 96.25 675 ALA A C 1
ATOM 5208 O O . ALA A 1 675 ? -7.411 -7.169 -15.865 1.00 96.25 675 ALA A O 1
ATOM 5209 N N . THR A 1 676 ? -9.057 -6.290 -17.123 1.00 95.31 676 THR A N 1
ATOM 5210 C CA . THR A 1 676 ? -8.712 -6.980 -18.379 1.00 95.31 676 THR A CA 1
ATOM 5211 C C . THR A 1 676 ? -7.694 -6.217 -19.231 1.00 95.31 676 THR A C 1
ATOM 5213 O O . THR A 1 676 ? -7.023 -6.809 -20.075 1.00 95.31 676 THR A O 1
ATOM 5216 N N . ASP A 1 677 ? -7.525 -4.919 -18.974 1.00 93.44 677 ASP A N 1
ATOM 5217 C CA . ASP A 1 677 ? -6.727 -3.988 -19.780 1.00 93.44 677 ASP A CA 1
ATOM 5218 C C . ASP A 1 677 ? -5.206 -4.096 -19.573 1.00 93.44 677 ASP A C 1
ATOM 5220 O O . ASP A 1 677 ? -4.438 -3.629 -20.415 1.00 93.44 677 ASP A O 1
ATOM 5224 N N . GLY A 1 678 ? -4.753 -4.704 -18.471 1.00 91.25 678 GLY A N 1
ATOM 5225 C CA . GLY A 1 678 ? -3.336 -4.726 -18.097 1.00 91.25 678 GLY A CA 1
ATOM 5226 C C . GLY A 1 678 ? -2.774 -3.330 -17.793 1.00 91.25 678 GLY A C 1
ATOM 5227 O O . GLY A 1 678 ? -1.563 -3.124 -17.891 1.00 91.25 678 GLY A O 1
ATOM 5228 N N . ALA A 1 679 ? -3.645 -2.368 -17.470 1.00 94.69 679 ALA A N 1
ATOM 5229 C CA . ALA A 1 679 ? -3.278 -0.985 -17.210 1.00 94.69 679 ALA A CA 1
ATOM 5230 C C . ALA A 1 679 ? -2.279 -0.874 -16.053 1.00 94.69 679 ALA A C 1
ATOM 5232 O O . ALA A 1 679 ? -2.363 -1.606 -15.065 1.00 94.69 679 ALA A O 1
ATOM 5233 N N . SER A 1 680 ? -1.360 0.083 -16.162 1.00 94.75 680 SER A N 1
ATOM 5234 C CA . SER A 1 680 ? -0.404 0.406 -15.114 1.00 94.75 680 SER A CA 1
ATOM 5235 C C . SER A 1 680 ? -1.109 0.941 -13.872 1.00 94.75 680 SER A C 1
ATOM 5237 O O . SER A 1 680 ? -1.941 1.848 -13.953 1.00 94.75 680 SER A O 1
ATOM 5239 N N . LYS A 1 681 ? -0.794 0.355 -12.718 1.00 93.88 681 LYS A N 1
ATOM 5240 C CA . LYS A 1 681 ? -1.421 0.649 -11.420 1.00 93.88 681 LYS A CA 1
ATOM 5241 C C . LYS A 1 681 ? -0.412 0.414 -10.299 1.00 93.88 681 LYS A C 1
ATOM 5243 O O . LYS A 1 681 ? 0.659 -0.140 -10.534 1.00 93.88 681 LYS A O 1
ATOM 5248 N N . PHE A 1 682 ? -0.766 0.768 -9.072 1.00 93.25 682 PHE A N 1
ATOM 5249 C CA . PHE A 1 682 ? 0.062 0.510 -7.896 1.00 93.25 682 PHE A CA 1
ATOM 5250 C C . PHE A 1 682 ? -0.729 -0.257 -6.834 1.00 93.25 682 PHE A C 1
ATOM 5252 O O . PHE A 1 682 ? -1.786 0.203 -6.416 1.00 93.25 682 PHE A O 1
ATOM 5259 N N . CYS A 1 683 ? -0.231 -1.416 -6.402 1.00 93.62 683 CYS A N 1
ATOM 5260 C CA . CYS A 1 683 ? -0.850 -2.238 -5.361 1.00 93.62 683 CYS A CA 1
ATOM 5261 C C . CYS A 1 683 ? -0.234 -1.920 -3.997 1.00 93.62 683 CYS A C 1
ATOM 5263 O O . CYS A 1 683 ? 0.984 -1.767 -3.894 1.00 93.62 683 CYS A O 1
ATOM 5265 N N . SER A 1 684 ? -1.052 -1.909 -2.946 1.00 87.06 684 SER A N 1
ATOM 5266 C CA . SER A 1 684 ? -0.615 -1.831 -1.550 1.00 87.06 684 SER A CA 1
ATOM 5267 C C . SER A 1 684 ? -1.394 -2.819 -0.681 1.00 87.06 684 SER A C 1
ATOM 5269 O O . SER A 1 684 ? -2.614 -2.941 -0.798 1.00 87.06 684 SER A O 1
ATOM 5271 N N . VAL A 1 685 ? -0.682 -3.528 0.193 1.00 89.31 685 VAL A N 1
ATOM 5272 C CA . VAL A 1 685 ? -1.244 -4.422 1.208 1.00 89.31 685 VAL A CA 1
ATOM 5273 C C . VAL A 1 685 ? -0.590 -4.117 2.541 1.00 89.31 685 VAL A C 1
ATOM 5275 O O . VAL A 1 685 ? 0.632 -4.224 2.674 1.00 89.31 685 VAL A O 1
ATOM 5278 N N . THR A 1 686 ? -1.397 -3.777 3.538 1.00 82.62 686 THR A N 1
ATOM 5279 C CA . THR A 1 686 ? -0.912 -3.489 4.889 1.00 82.62 686 THR A CA 1
ATOM 5280 C C . THR A 1 686 ? -1.710 -4.272 5.916 1.00 82.62 686 THR A C 1
ATOM 5282 O O . THR A 1 686 ? -2.901 -4.504 5.740 1.00 82.62 686 THR A O 1
ATOM 5285 N N . GLY A 1 687 ? -1.064 -4.739 6.980 1.00 78.69 687 GLY A N 1
ATOM 5286 C CA . GLY A 1 687 ? -1.729 -5.515 8.026 1.00 78.69 687 GLY A CA 1
ATOM 5287 C C . GLY A 1 687 ? -1.386 -5.017 9.414 1.00 78.69 687 GLY A C 1
ATOM 5288 O O . GLY A 1 687 ? -0.218 -4.766 9.725 1.00 78.69 687 GLY A O 1
ATOM 5289 N N . ARG A 1 688 ? -2.426 -4.829 10.229 1.00 70.50 688 ARG A N 1
ATOM 5290 C CA . ARG A 1 688 ? -2.370 -4.246 11.573 1.00 70.50 688 ARG A CA 1
ATOM 5291 C C . ARG A 1 688 ? -3.539 -4.734 12.405 1.00 70.50 688 ARG A C 1
ATOM 5293 O O . ARG A 1 688 ? -4.610 -4.970 11.859 1.00 70.50 688 ARG A O 1
ATOM 5300 N N . THR A 1 689 ? -3.345 -4.792 13.725 1.00 70.38 689 THR A N 1
ATOM 5301 C CA . THR A 1 689 ? -4.440 -4.839 14.716 1.00 70.38 689 THR A CA 1
ATOM 5302 C C . THR A 1 689 ? -5.557 -5.846 14.395 1.00 70.38 689 THR A C 1
ATOM 5304 O O . THR A 1 689 ? -6.716 -5.629 14.736 1.00 70.38 689 THR A O 1
ATOM 5307 N N . GLY A 1 690 ? -5.207 -6.982 13.779 1.00 81.81 690 GLY A N 1
ATOM 5308 C CA . GLY A 1 690 ? -6.169 -8.033 13.449 1.00 81.81 690 GLY A CA 1
ATOM 5309 C C . GLY A 1 690 ? -6.968 -7.803 12.161 1.00 81.81 690 GLY A C 1
ATOM 5310 O O . GLY A 1 690 ? -8.047 -8.373 12.029 1.00 81.81 690 GLY A O 1
ATOM 5311 N N . TYR A 1 691 ? -6.476 -7.005 11.212 1.00 88.19 691 TYR A N 1
ATOM 5312 C CA . TYR A 1 691 ? -7.036 -6.911 9.863 1.00 88.19 691 TYR A CA 1
ATOM 5313 C C . TYR A 1 691 ? -5.958 -6.652 8.793 1.00 88.19 691 TYR A C 1
ATOM 5315 O O . TYR A 1 691 ? -4.827 -6.267 9.099 1.00 88.19 691 TYR A O 1
ATOM 5323 N N . LEU A 1 692 ? -6.314 -6.889 7.528 1.00 91.81 692 LEU A N 1
ATOM 5324 C CA . LEU A 1 692 ? -5.532 -6.535 6.341 1.00 91.81 692 LEU A CA 1
ATOM 5325 C C . LEU A 1 692 ? -6.259 -5.476 5.526 1.00 91.81 692 LEU A C 1
ATOM 5327 O O . LEU A 1 692 ? -7.453 -5.603 5.298 1.00 91.81 692 LEU A O 1
ATOM 5331 N N . ARG A 1 693 ? -5.544 -4.466 5.046 1.00 91.50 693 ARG A N 1
ATOM 5332 C CA . ARG A 1 693 ? -6.012 -3.457 4.099 1.00 91.50 693 ARG A CA 1
ATOM 5333 C C . ARG A 1 693 ? -5.390 -3.735 2.734 1.00 91.50 693 ARG A C 1
ATOM 5335 O O . ARG A 1 693 ? -4.183 -3.926 2.631 1.00 91.50 693 ARG A O 1
ATOM 5342 N N . TYR A 1 694 ? -6.227 -3.765 1.706 1.00 95.00 694 TYR A N 1
ATOM 5343 C CA . TYR A 1 694 ? -5.865 -4.022 0.316 1.00 95.00 694 TYR A CA 1
ATOM 5344 C C . TYR A 1 694 ? -6.319 -2.858 -0.556 1.00 95.00 694 TYR A C 1
ATOM 5346 O O . TYR A 1 694 ? -7.491 -2.466 -0.507 1.00 95.00 694 TYR A O 1
ATOM 5354 N N . GLU A 1 695 ? -5.386 -2.301 -1.328 1.00 95.00 695 GLU A N 1
ATOM 5355 C CA . GLU A 1 695 ? -5.619 -1.111 -2.140 1.00 95.00 695 GLU A CA 1
ATOM 5356 C C . GLU A 1 695 ? -4.933 -1.161 -3.501 1.00 95.00 695 GLU A C 1
ATOM 5358 O O . GLU A 1 695 ? -3.807 -1.646 -3.628 1.00 95.00 695 GLU A O 1
ATOM 5363 N N . TRP A 1 696 ? -5.588 -0.557 -4.493 1.00 96.62 696 TRP A N 1
ATOM 5364 C CA . TRP A 1 696 ? -4.996 -0.252 -5.794 1.00 96.62 696 TRP A CA 1
ATOM 5365 C C . TRP A 1 696 ? -5.131 1.224 -6.134 1.00 96.62 696 TRP A C 1
ATOM 5367 O O . TRP A 1 696 ? -6.240 1.747 -6.153 1.00 96.62 696 TRP A O 1
ATOM 5377 N N . THR A 1 697 ? -4.031 1.876 -6.493 1.00 96.06 697 THR A N 1
ATOM 5378 C CA . THR A 1 697 ? -4.036 3.211 -7.097 1.00 96.06 697 THR A CA 1
ATOM 5379 C C . THR A 1 697 ? -4.035 3.074 -8.616 1.00 96.06 697 THR A C 1
ATOM 5381 O O . THR A 1 697 ? -3.103 2.520 -9.200 1.00 96.06 697 THR A O 1
ATOM 5384 N N . ASN A 1 698 ? -5.085 3.581 -9.258 1.00 97.00 698 ASN A N 1
ATOM 5385 C CA . ASN A 1 698 ? -5.245 3.624 -10.708 1.00 97.00 698 ASN A CA 1
ATOM 5386 C C . ASN A 1 698 ? -4.929 5.039 -11.200 1.00 97.00 698 ASN A C 1
ATOM 5388 O O . ASN A 1 698 ? -5.533 5.995 -10.710 1.00 97.00 698 ASN A O 1
ATOM 5392 N N . TYR A 1 699 ? -4.034 5.179 -12.178 1.00 95.25 699 TYR A N 1
ATOM 5393 C CA . TYR A 1 699 ? -3.801 6.467 -12.837 1.00 95.25 699 TYR A CA 1
ATOM 5394 C C . TYR A 1 699 ? -4.953 6.808 -13.784 1.00 95.25 699 TYR A C 1
ATOM 5396 O O . TYR A 1 699 ? -5.558 5.919 -14.387 1.00 95.25 699 TYR A O 1
ATOM 5404 N N . VAL A 1 700 ? -5.251 8.100 -13.921 1.00 96.81 700 VAL A N 1
ATOM 5405 C CA . VAL A 1 700 ? -6.297 8.594 -14.819 1.00 96.81 700 VAL A CA 1
ATOM 5406 C C . VAL A 1 700 ? -5.668 9.474 -15.890 1.00 96.81 700 VAL A C 1
ATOM 5408 O O . VAL A 1 700 ? -5.175 10.566 -15.605 1.00 96.81 700 VAL A O 1
ATOM 5411 N N . GLY A 1 701 ? -5.708 8.986 -17.130 1.00 95.81 701 GLY A N 1
ATOM 5412 C CA . GLY A 1 701 ? -5.207 9.715 -18.287 1.00 95.81 701 GLY A CA 1
ATOM 5413 C C . GLY A 1 701 ? -6.014 10.984 -18.576 1.00 95.81 701 GLY A C 1
ATOM 5414 O O . GLY A 1 701 ? -7.210 11.073 -18.277 1.00 95.81 701 GLY A O 1
ATOM 5415 N N . PHE A 1 702 ? -5.367 11.988 -19.164 1.00 96.50 702 PHE A N 1
ATOM 5416 C CA . PHE A 1 702 ? -6.022 13.231 -19.568 1.00 96.50 702 PHE A CA 1
ATOM 5417 C C . PHE A 1 702 ? -5.368 13.862 -20.800 1.00 96.50 702 PHE A C 1
ATOM 5419 O O . PHE A 1 702 ? -4.181 13.692 -21.077 1.00 96.50 702 PHE A O 1
ATOM 5426 N N . LYS A 1 703 ? -6.162 14.619 -21.562 1.00 95.94 703 LYS A N 1
ATOM 5427 C CA . LYS A 1 703 ? -5.699 15.305 -22.775 1.00 95.94 703 LYS A CA 1
ATOM 5428 C C . LYS A 1 703 ? -4.745 16.451 -22.433 1.00 95.94 703 LYS A C 1
ATOM 5430 O O . LYS A 1 703 ? -4.892 17.113 -21.404 1.00 95.94 703 LYS A O 1
ATOM 5435 N N . HIS A 1 704 ? -3.809 16.736 -23.336 1.00 94.81 704 HIS A N 1
ATOM 5436 C CA . HIS A 1 704 ? -2.939 17.902 -23.213 1.00 94.81 704 HIS A CA 1
ATOM 5437 C C . HIS A 1 704 ? -3.751 19.203 -23.093 1.00 94.81 704 HIS A C 1
ATOM 5439 O O . HIS A 1 704 ? -4.732 19.402 -23.808 1.00 94.81 704 HIS A O 1
ATOM 5445 N N . GLY A 1 705 ? -3.363 20.072 -22.156 1.00 93.38 705 GLY A N 1
ATOM 5446 C CA . GLY A 1 705 ? -4.070 21.322 -21.855 1.00 93.38 705 GLY A CA 1
ATOM 5447 C C . GLY A 1 705 ? -5.355 21.175 -21.027 1.00 93.38 705 GLY A C 1
ATOM 5448 O O . GLY A 1 705 ? -5.943 22.194 -20.656 1.00 93.38 705 GLY A O 1
ATOM 5449 N N . ALA A 1 706 ? -5.793 19.953 -20.696 1.00 95.06 706 ALA A N 1
ATOM 5450 C CA . ALA A 1 706 ? -6.945 19.754 -19.823 1.00 95.06 706 ALA A CA 1
ATOM 5451 C C . ALA A 1 706 ? -6.657 20.275 -18.407 1.00 95.06 706 ALA A C 1
ATOM 5453 O O . ALA A 1 706 ? -5.580 20.063 -17.852 1.00 95.06 706 ALA A O 1
ATOM 5454 N N . LYS A 1 707 ? -7.646 20.951 -17.815 1.00 94.12 707 LYS A N 1
ATOM 5455 C CA . LYS A 1 707 ? -7.577 21.479 -16.442 1.00 94.12 707 LYS A CA 1
ATOM 5456 C C . LYS A 1 707 ? -8.470 20.716 -15.467 1.00 94.12 707 LYS A C 1
ATOM 5458 O O . LYS A 1 707 ? -8.243 20.780 -14.267 1.00 94.12 707 LYS A O 1
ATOM 5463 N N . GLY A 1 708 ? -9.437 19.965 -15.981 1.00 95.75 708 GLY A N 1
ATOM 5464 C CA . GLY A 1 708 ? -10.414 19.196 -15.223 1.00 95.75 708 GLY A CA 1
ATOM 5465 C C . GLY A 1 708 ? -11.399 18.502 -16.160 1.00 95.75 708 GLY A C 1
ATOM 5466 O O . GLY A 1 708 ? -11.172 18.458 -17.371 1.00 95.75 708 GLY A O 1
ATOM 5467 N N . GLY A 1 709 ? -12.474 17.948 -15.606 1.00 95.56 709 GLY A N 1
ATOM 5468 C CA . GLY A 1 709 ? -13.541 17.285 -16.364 1.00 95.56 709 GLY A CA 1
ATOM 5469 C C . GLY A 1 709 ? -13.197 15.902 -16.933 1.00 95.56 709 GLY A C 1
ATOM 5470 O O . GLY A 1 709 ? -14.025 15.296 -17.606 1.00 95.56 709 GLY A O 1
ATOM 5471 N N . ASN A 1 710 ? -11.991 15.379 -16.691 1.00 97.00 710 ASN A N 1
ATOM 5472 C CA . ASN A 1 710 ? -11.612 14.024 -17.097 1.00 97.00 710 ASN A CA 1
ATOM 5473 C C . ASN A 1 710 ? -12.206 12.968 -16.147 1.00 97.00 710 ASN A C 1
ATOM 5475 O O . ASN A 1 710 ? -12.235 13.177 -14.938 1.00 97.00 710 ASN A O 1
ATOM 5479 N N . GLY A 1 711 ? -12.658 11.833 -16.681 1.00 96.81 711 GLY A N 1
ATOM 5480 C CA . GLY A 1 711 ? -13.314 10.772 -15.909 1.00 96.81 711 GLY A CA 1
ATOM 5481 C C . GLY A 1 711 ? -12.494 9.489 -15.791 1.00 96.81 711 GLY A C 1
ATOM 5482 O O . GLY A 1 711 ? -11.432 9.349 -16.392 1.00 96.81 711 GLY A O 1
ATOM 5483 N N . PHE A 1 712 ? -13.024 8.532 -15.033 1.00 98.19 712 PHE A N 1
ATOM 5484 C CA . PHE A 1 712 ? -12.452 7.197 -14.861 1.00 98.19 712 PHE A CA 1
ATOM 5485 C C . PHE A 1 712 ? -13.535 6.129 -15.023 1.00 98.19 712 PHE A C 1
ATOM 5487 O O . PHE A 1 712 ? -14.677 6.315 -14.612 1.00 98.19 712 PHE A O 1
ATOM 5494 N N . THR A 1 713 ? -13.191 4.987 -15.606 1.00 98.06 713 THR A N 1
ATOM 5495 C CA . THR A 1 713 ? -14.036 3.787 -15.617 1.00 98.06 713 THR A CA 1
ATOM 5496 C C . THR A 1 713 ? -13.124 2.578 -15.536 1.00 98.06 713 THR A C 1
ATOM 5498 O O . THR A 1 713 ? -12.203 2.443 -16.339 1.00 98.06 713 THR A O 1
ATOM 5501 N N . LEU A 1 714 ? -13.352 1.715 -14.549 1.00 97.12 714 LEU A N 1
ATOM 5502 C CA . LEU A 1 714 ? -12.560 0.505 -14.382 1.00 97.12 714 LEU A CA 1
ATOM 5503 C C . LEU A 1 714 ? -12.854 -0.497 -15.513 1.00 97.12 714 LEU A C 1
ATOM 5505 O O . LEU A 1 714 ? -14.008 -0.853 -15.739 1.00 97.12 714 LEU A O 1
ATOM 5509 N N . ALA A 1 715 ? -11.814 -1.020 -16.167 1.00 95.69 715 ALA A N 1
ATOM 5510 C CA . ALA A 1 715 ? -11.919 -2.054 -17.204 1.00 95.69 715 ALA A CA 1
ATOM 5511 C C . ALA A 1 715 ? -12.064 -3.479 -16.622 1.00 95.69 715 ALA A C 1
ATOM 5513 O O . ALA A 1 715 ? -11.312 -4.398 -16.963 1.00 95.69 715 ALA A O 1
ATOM 5514 N N . GLY A 1 716 ? -12.994 -3.656 -15.684 1.00 96.50 716 GLY A N 1
ATOM 5515 C CA . GLY A 1 716 ? -13.183 -4.905 -14.954 1.00 96.50 716 GLY A CA 1
ATOM 5516 C C . GLY A 1 716 ? -13.857 -4.690 -13.606 1.00 96.50 716 GLY A C 1
ATOM 5517 O O . GLY A 1 716 ? -14.698 -3.800 -13.459 1.00 96.50 716 GLY A O 1
ATOM 5518 N N . LYS A 1 717 ? -13.500 -5.516 -12.618 1.00 97.69 717 LYS A N 1
ATOM 5519 C CA . LYS A 1 717 ? -14.159 -5.527 -11.305 1.00 97.69 717 LYS A CA 1
ATOM 5520 C C . LYS A 1 717 ? -13.158 -5.685 -10.167 1.00 97.69 717 LYS A C 1
ATOM 5522 O O . LYS A 1 717 ? -12.179 -6.415 -10.281 1.00 97.69 717 LYS A O 1
ATOM 5527 N N . ALA A 1 718 ? -13.433 -5.034 -9.045 1.00 98.25 718 ALA A N 1
ATOM 5528 C CA . ALA A 1 718 ? -12.861 -5.420 -7.765 1.00 98.25 718 ALA A CA 1
ATOM 5529 C C . ALA A 1 718 ? -13.623 -6.629 -7.218 1.00 98.25 718 ALA A C 1
ATOM 5531 O O . ALA A 1 718 ? -14.850 -6.682 -7.320 1.00 98.25 718 ALA A O 1
ATOM 5532 N N . VAL A 1 719 ? -12.905 -7.587 -6.642 1.00 98.44 719 VAL A N 1
ATOM 5533 C CA . VAL A 1 719 ? -13.469 -8.865 -6.212 1.00 98.44 719 VAL A CA 1
ATOM 5534 C C . VAL A 1 719 ? -12.977 -9.223 -4.823 1.00 98.44 719 VAL A C 1
ATOM 5536 O O . VAL A 1 719 ? -11.786 -9.124 -4.524 1.00 98.44 719 VAL A O 1
ATOM 5539 N N . LEU A 1 720 ? -13.913 -9.688 -4.001 1.00 98.00 720 LEU A N 1
ATOM 5540 C CA . LEU A 1 720 ? -13.653 -10.368 -2.745 1.00 98.00 720 LEU A CA 1
ATOM 5541 C C . LEU A 1 720 ? -14.425 -11.691 -2.743 1.00 98.00 720 LEU A C 1
ATOM 5543 O O . LEU A 1 720 ? -15.643 -11.690 -2.906 1.00 98.00 720 LEU A O 1
ATOM 5547 N N . GLU A 1 721 ? -13.736 -12.815 -2.557 1.00 97.94 721 GLU A N 1
ATOM 5548 C CA . GLU A 1 721 ? -14.354 -14.145 -2.574 1.00 97.94 721 GLU A CA 1
ATOM 5549 C C . GLU A 1 721 ? -13.867 -15.013 -1.415 1.00 97.94 721 GLU A C 1
ATOM 5551 O O . GLU A 1 721 ? -12.671 -15.246 -1.259 1.00 97.94 721 GLU A O 1
ATOM 5556 N N . SER A 1 722 ? -14.798 -15.510 -0.599 1.00 97.38 722 SER A N 1
ATOM 5557 C CA . SER A 1 722 ? -14.481 -16.540 0.397 1.00 97.38 722 SER A CA 1
ATOM 5558 C C . SER A 1 722 ? -14.288 -17.897 -0.280 1.00 97.38 722 SER A C 1
ATOM 5560 O O . SER A 1 722 ? -15.150 -18.326 -1.045 1.00 97.38 722 SER A O 1
ATOM 5562 N N . TYR A 1 723 ? -13.208 -18.601 0.052 1.00 97.25 723 TYR A N 1
ATOM 5563 C CA . TYR A 1 723 ? -12.891 -19.926 -0.483 1.00 97.25 723 TYR A CA 1
ATOM 5564 C C . TYR A 1 723 ? -12.307 -20.851 0.596 1.00 97.25 723 TYR A C 1
ATOM 5566 O O . TYR A 1 723 ? -12.004 -20.423 1.711 1.00 97.25 723 TYR A O 1
ATOM 5574 N N . LYS A 1 724 ? -12.189 -22.142 0.271 1.00 96.69 724 LYS A N 1
ATOM 5575 C CA . LYS A 1 724 ? -11.461 -23.130 1.075 1.00 96.69 724 LYS A CA 1
ATOM 5576 C C . LYS A 1 724 ? -10.165 -23.513 0.364 1.00 96.69 724 LYS A C 1
ATOM 5578 O O . LYS A 1 724 ? -10.215 -23.904 -0.801 1.00 96.69 724 LYS A O 1
ATOM 5583 N N . GLY A 1 725 ? -9.038 -23.407 1.057 1.00 96.69 725 GLY A N 1
ATOM 5584 C CA . GLY A 1 725 ? -7.704 -23.721 0.553 1.00 96.69 725 GLY A CA 1
ATOM 5585 C C . GLY A 1 725 ? -6.667 -22.663 0.921 1.00 96.69 725 GLY A C 1
ATOM 5586 O O . GLY A 1 725 ? -6.938 -21.726 1.669 1.00 96.69 725 GLY A O 1
ATOM 5587 N N . ASP A 1 726 ? -5.485 -22.819 0.339 1.00 96.62 726 ASP A N 1
ATOM 5588 C CA . ASP A 1 726 ? -4.317 -21.968 0.544 1.00 96.62 726 ASP A CA 1
ATOM 5589 C C . ASP A 1 726 ? -4.028 -21.093 -0.695 1.00 96.62 726 ASP A C 1
ATOM 5591 O O . ASP A 1 726 ? -4.892 -20.850 -1.548 1.00 96.62 726 ASP A O 1
ATOM 5595 N N . TRP A 1 727 ? -2.777 -20.637 -0.824 1.00 97.25 727 TRP A N 1
ATOM 5596 C CA . TRP A 1 727 ? -2.292 -19.874 -1.973 1.00 97.25 727 TRP A CA 1
ATOM 5597 C C . TRP A 1 727 ? -2.640 -20.515 -3.326 1.00 97.25 727 TRP A C 1
ATOM 5599 O O . TRP A 1 727 ? -2.934 -19.782 -4.274 1.00 97.25 727 TRP A O 1
ATOM 5609 N N . PHE A 1 728 ? -2.656 -21.850 -3.429 1.00 97.44 728 PHE A N 1
ATOM 5610 C CA . PHE A 1 728 ? -2.964 -22.541 -4.677 1.00 97.44 728 PHE A CA 1
ATOM 5611 C C . PHE A 1 728 ? -4.433 -22.348 -5.056 1.00 97.44 728 PHE A C 1
ATOM 5613 O O . PHE A 1 728 ? -4.734 -22.076 -6.219 1.00 97.44 728 PHE A O 1
ATOM 5620 N N . GLY A 1 729 ? -5.340 -22.407 -4.075 1.00 97.62 729 GLY A N 1
ATOM 5621 C CA . GLY A 1 729 ? -6.766 -22.134 -4.267 1.00 97.62 729 GLY A CA 1
ATOM 5622 C C . GLY A 1 729 ? -7.010 -20.726 -4.815 1.00 97.62 729 GLY A C 1
ATOM 5623 O O . GLY A 1 729 ? -7.662 -20.572 -5.850 1.00 97.62 729 GLY A O 1
ATOM 5624 N N . ALA A 1 730 ? -6.401 -19.708 -4.198 1.00 98.06 730 ALA A N 1
ATOM 5625 C CA . ALA A 1 730 ? -6.465 -18.330 -4.695 1.00 98.06 730 ALA A CA 1
ATOM 5626 C C . ALA A 1 730 ? -5.905 -18.192 -6.123 1.00 98.06 730 ALA A C 1
ATOM 5628 O O . ALA A 1 730 ? -6.499 -17.510 -6.962 1.00 98.06 730 ALA A O 1
ATOM 5629 N N . SER A 1 731 ? -4.791 -18.866 -6.432 1.00 97.19 731 SER A N 1
ATOM 5630 C CA . SER A 1 731 ? -4.222 -18.872 -7.785 1.00 97.19 731 SER A CA 1
ATOM 5631 C C . SER A 1 731 ? -5.151 -19.514 -8.819 1.00 97.19 731 SER A C 1
ATOM 5633 O O . SER A 1 731 ? -5.226 -19.013 -9.939 1.00 97.19 731 SER A O 1
ATOM 5635 N N . GLN A 1 732 ? -5.885 -20.578 -8.472 1.00 97.44 732 GLN A N 1
ATOM 5636 C CA . GLN A 1 732 ? -6.864 -21.184 -9.386 1.00 97.44 732 GLN A CA 1
ATOM 5637 C C . GLN A 1 732 ? -8.050 -20.250 -9.662 1.00 97.44 732 GLN A C 1
ATOM 5639 O O . GLN A 1 732 ? -8.508 -20.177 -10.802 1.00 97.44 732 GLN A O 1
ATOM 5644 N N . ILE A 1 733 ? -8.516 -19.493 -8.661 1.00 98.25 733 ILE A N 1
ATOM 5645 C CA . ILE A 1 733 ? -9.566 -18.478 -8.856 1.00 98.25 733 ILE A CA 1
ATOM 5646 C C . ILE A 1 733 ? -9.084 -17.413 -9.850 1.00 98.25 733 ILE A C 1
ATOM 5648 O O . ILE A 1 733 ? -9.760 -17.158 -10.848 1.00 98.25 733 ILE A O 1
ATOM 5652 N N . TYR A 1 734 ? -7.879 -16.866 -9.653 1.00 97.75 734 TYR A N 1
ATOM 5653 C CA . TYR A 1 734 ? -7.319 -15.881 -10.583 1.00 97.75 734 TYR A CA 1
ATOM 5654 C C . TYR A 1 734 ? -7.099 -16.457 -11.987 1.00 97.75 734 TYR A C 1
ATOM 5656 O O . TYR A 1 734 ? -7.457 -15.824 -12.977 1.00 97.75 734 TYR A O 1
ATOM 5664 N N . LYS A 1 735 ? -6.569 -17.682 -12.089 1.00 96.06 735 LYS A N 1
ATOM 5665 C CA . LYS A 1 735 ? -6.389 -18.388 -13.365 1.00 96.06 735 LYS A CA 1
ATOM 5666 C C . LYS A 1 735 ? -7.713 -18.526 -14.124 1.00 96.06 735 LYS A C 1
ATOM 5668 O O . LYS A 1 735 ? -7.745 -18.309 -15.332 1.00 96.06 735 LYS A O 1
ATOM 5673 N N . ASN A 1 736 ? -8.803 -18.840 -13.425 1.00 96.06 736 ASN A N 1
ATOM 5674 C CA . ASN A 1 736 ? -10.132 -18.949 -14.026 1.00 96.06 736 ASN A CA 1
ATOM 5675 C C . ASN A 1 736 ? -10.642 -17.611 -14.572 1.00 96.06 736 ASN A C 1
ATOM 5677 O O . ASN A 1 736 ? -11.258 -17.602 -15.636 1.00 96.06 736 ASN A O 1
ATOM 5681 N N . PHE A 1 737 ? -10.387 -16.500 -13.873 1.00 96.69 737 PHE A N 1
ATOM 5682 C CA . PHE A 1 737 ? -10.660 -15.157 -14.393 1.00 96.69 737 PHE A CA 1
ATOM 5683 C C . PHE A 1 737 ? -9.871 -14.911 -15.685 1.00 96.69 737 PHE A C 1
ATOM 5685 O O . PHE A 1 737 ? -10.466 -14.598 -16.715 1.00 96.69 737 PHE A O 1
ATOM 5692 N N . LEU A 1 738 ? -8.553 -15.140 -15.659 1.00 95.75 738 LEU A N 1
ATOM 5693 C CA . LEU A 1 738 ? -7.693 -14.924 -16.823 1.00 95.75 738 LEU A CA 1
ATOM 5694 C C . LEU A 1 738 ? -8.154 -15.732 -18.041 1.00 95.75 738 LEU A C 1
ATOM 5696 O O . LEU A 1 738 ? -8.271 -15.186 -19.132 1.00 95.75 738 LEU A O 1
ATOM 5700 N N . ALA A 1 739 ? -8.466 -17.014 -17.851 1.00 94.25 739 ALA A N 1
ATOM 5701 C CA . ALA A 1 739 ? -8.896 -17.898 -18.930 1.00 94.25 739 ALA A CA 1
ATOM 5702 C C . ALA A 1 739 ? -10.235 -17.495 -19.571 1.00 94.25 739 ALA A C 1
ATOM 5704 O O . ALA A 1 739 ? -10.464 -17.806 -20.743 1.00 94.25 739 ALA A O 1
ATOM 5705 N N . LYS A 1 740 ? -11.120 -16.839 -18.809 1.00 93.94 740 LYS A N 1
ATOM 5706 C CA . LYS A 1 740 ? -12.459 -16.440 -19.262 1.00 93.94 740 LYS A CA 1
ATOM 5707 C C . LYS A 1 740 ? -12.488 -15.041 -19.867 1.00 93.94 740 LYS A C 1
ATOM 5709 O O . LYS A 1 740 ? -13.124 -14.857 -20.899 1.00 93.94 740 LYS A O 1
ATOM 5714 N N . GLU A 1 741 ? -11.812 -14.087 -19.233 1.00 95.56 741 GLU A N 1
ATOM 5715 C CA . GLU A 1 741 ? -12.025 -12.656 -19.478 1.00 95.56 741 GLU A CA 1
ATOM 5716 C C . GLU A 1 741 ? -10.821 -11.954 -20.131 1.00 95.56 741 GLU A C 1
ATOM 5718 O O . GLU A 1 741 ? -10.978 -10.867 -20.685 1.00 95.56 741 GLU A O 1
ATOM 5723 N N . CYS A 1 742 ? -9.616 -12.539 -20.087 1.00 93.44 742 CYS A N 1
ATOM 5724 C CA . CYS A 1 742 ? -8.396 -11.885 -20.572 1.00 93.44 742 CYS A CA 1
ATOM 5725 C C . CYS A 1 742 ? -7.916 -12.462 -21.909 1.00 93.44 742 CYS A C 1
ATOM 5727 O O . CYS A 1 742 ? -7.520 -13.623 -22.001 1.00 93.44 742 CYS A O 1
ATOM 5729 N N . ASP A 1 743 ? -7.850 -11.615 -22.937 1.00 88.25 743 ASP A N 1
ATOM 5730 C CA . ASP A 1 743 ? -7.351 -11.968 -24.275 1.00 88.25 743 ASP A CA 1
ATOM 5731 C C . ASP A 1 743 ? -5.848 -12.296 -24.307 1.00 88.25 743 ASP A C 1
ATOM 5733 O O . ASP A 1 743 ? -5.381 -13.070 -25.139 1.00 88.25 743 ASP A O 1
ATOM 5737 N N . TRP A 1 744 ? -5.094 -11.730 -23.368 1.00 86.81 744 TRP A N 1
ATOM 5738 C CA . TRP A 1 744 ? -3.654 -11.905 -23.215 1.00 86.81 744 TRP A CA 1
ATOM 5739 C C . TRP A 1 744 ? -3.259 -13.173 -22.452 1.00 86.81 744 TRP A C 1
ATOM 5741 O O . TRP A 1 744 ? -2.067 -13.463 -22.319 1.00 86.81 744 TRP A O 1
ATOM 5751 N N . TYR A 1 745 ? -4.226 -13.932 -21.933 1.00 90.88 745 TYR A N 1
ATOM 5752 C CA . TYR A 1 745 ? -3.948 -15.196 -21.269 1.00 90.88 745 TYR A CA 1
ATOM 5753 C C . TYR A 1 745 ? -3.740 -16.322 -22.287 1.00 90.88 745 TYR A C 1
ATOM 5755 O O . TYR A 1 745 ? -4.582 -16.587 -23.145 1.00 90.88 745 TYR A O 1
ATOM 5763 N N . VAL A 1 746 ? -2.624 -17.041 -22.156 1.00 88.44 746 VAL A N 1
ATOM 5764 C CA . VAL A 1 746 ? -2.381 -18.259 -22.934 1.00 88.44 746 VAL A CA 1
ATOM 5765 C C . VAL A 1 746 ? -3.240 -19.372 -22.345 1.00 88.44 746 VAL A C 1
ATOM 5767 O O . VAL A 1 746 ? -2.937 -19.889 -21.271 1.00 88.44 746 VAL A O 1
ATOM 5770 N N . LYS A 1 747 ? -4.321 -19.726 -23.044 1.00 86.12 747 LYS A N 1
ATOM 5771 C CA . LYS A 1 747 ? -5.267 -20.757 -22.602 1.00 86.12 747 LYS A CA 1
ATOM 5772 C C . LYS A 1 747 ? -4.578 -22.111 -22.416 1.00 86.12 747 LYS A C 1
ATOM 5774 O O . LYS A 1 747 ? -3.686 -22.458 -23.183 1.00 86.12 747 LYS A O 1
ATOM 5779 N N . ASP A 1 748 ? -5.050 -22.899 -21.449 1.00 85.69 748 ASP A N 1
ATOM 5780 C CA . ASP A 1 748 ? -4.480 -24.217 -21.117 1.00 85.69 748 ASP A CA 1
ATOM 5781 C C . ASP A 1 748 ? -4.427 -25.166 -22.326 1.00 85.69 748 ASP A C 1
ATOM 5783 O O . ASP A 1 748 ? -3.450 -25.880 -22.524 1.00 85.69 748 ASP A O 1
ATOM 5787 N N . GLU A 1 749 ? -5.453 -25.132 -23.174 1.00 85.31 749 GLU A N 1
ATOM 5788 C CA . GLU A 1 749 ? -5.540 -25.901 -24.424 1.00 85.31 749 GLU A CA 1
ATOM 5789 C C . GLU A 1 749 ? -4.510 -25.482 -25.491 1.00 85.31 749 GLU A C 1
ATOM 5791 O O . GLU A 1 749 ? -4.233 -26.245 -26.414 1.00 85.31 749 GLU A O 1
ATOM 5796 N N . ALA A 1 750 ? -3.914 -24.293 -25.354 1.00 85.06 750 ALA A N 1
ATOM 5797 C CA . ALA A 1 750 ? -2.827 -23.801 -26.197 1.00 85.06 750 ALA A CA 1
ATOM 5798 C C . ALA A 1 750 ? -1.432 -24.119 -25.619 1.00 85.06 750 ALA A C 1
ATOM 5800 O O . ALA A 1 750 ? -0.425 -23.685 -26.186 1.00 85.06 750 ALA A O 1
ATOM 5801 N N . LEU A 1 751 ? -1.351 -24.849 -24.497 1.00 87.19 751 LEU A N 1
ATOM 5802 C CA . LEU A 1 751 ? -0.092 -25.293 -23.904 1.00 87.19 751 LEU A CA 1
ATOM 5803 C C . LEU A 1 751 ? 0.277 -26.722 -24.363 1.00 87.19 751 LEU A C 1
ATOM 5805 O O . LEU A 1 751 ? -0.580 -27.604 -24.379 1.00 87.19 751 LEU A O 1
ATOM 5809 N N . PRO A 1 752 ? 1.559 -26.989 -24.684 1.00 86.31 752 PRO A N 1
ATOM 5810 C CA . PRO A 1 752 ? 2.661 -26.030 -24.742 1.00 86.31 752 PRO A CA 1
ATOM 5811 C C . PRO A 1 752 ? 2.507 -25.065 -25.925 1.00 86.31 752 PRO A C 1
ATOM 5813 O O . PRO A 1 752 ? 2.025 -25.441 -26.989 1.00 86.31 752 PRO A O 1
ATOM 5816 N N . ARG A 1 753 ? 2.983 -23.828 -25.753 1.00 85.38 753 ARG A N 1
ATOM 5817 C CA . ARG A 1 753 ? 2.957 -22.787 -26.788 1.00 85.38 753 ARG A CA 1
ATOM 5818 C C . ARG A 1 753 ? 3.671 -23.232 -28.070 1.00 85.38 753 ARG A C 1
ATOM 5820 O O . ARG A 1 753 ? 4.905 -23.291 -28.119 1.00 85.38 753 ARG A O 1
ATOM 5827 N N . LEU A 1 754 ? 2.896 -23.561 -29.108 1.00 84.44 754 LEU A N 1
ATOM 5828 C CA . LEU A 1 754 ? 3.425 -24.028 -30.397 1.00 84.44 754 LEU A CA 1
ATOM 5829 C C . LEU A 1 754 ? 3.956 -22.893 -31.286 1.00 84.44 754 LEU A C 1
ATOM 5831 O O . LEU A 1 754 ? 4.805 -23.144 -32.138 1.00 84.44 754 LEU A O 1
ATOM 5835 N N . ASP A 1 755 ? 3.520 -21.660 -31.029 1.00 85.69 755 ASP A N 1
ATOM 5836 C CA . ASP A 1 755 ? 4.028 -20.409 -31.611 1.00 85.69 755 ASP A CA 1
ATOM 5837 C C . ASP A 1 755 ? 5.447 -20.044 -31.128 1.00 85.69 755 ASP A C 1
ATOM 5839 O O . ASP A 1 755 ? 6.161 -19.288 -31.781 1.00 85.69 755 ASP A O 1
ATOM 5843 N N . THR A 1 756 ? 5.900 -20.620 -30.012 1.00 88.88 756 THR A N 1
ATOM 5844 C CA . THR A 1 756 ? 7.304 -20.546 -29.584 1.00 88.88 756 THR A CA 1
ATOM 5845 C C . THR A 1 756 ? 8.161 -21.448 -30.492 1.00 88.88 756 THR A C 1
ATOM 5847 O O . THR A 1 756 ? 7.749 -22.563 -30.794 1.00 88.88 756 THR A O 1
ATOM 5850 N N . PRO A 1 757 ? 9.351 -21.049 -30.967 1.00 90.94 757 PRO A N 1
ATOM 5851 C CA . PRO A 1 757 ? 10.161 -21.915 -31.827 1.00 90.94 757 PRO A CA 1
ATOM 5852 C C . PRO A 1 757 ? 10.579 -23.223 -31.140 1.00 90.94 757 PRO A C 1
ATOM 5854 O O . PRO A 1 757 ? 10.897 -23.231 -29.950 1.00 90.94 757 PRO A O 1
ATOM 5857 N N . GLN A 1 758 ? 10.643 -24.325 -31.900 1.00 90.94 758 GLN A N 1
ATOM 5858 C CA . GLN A 1 758 ? 11.026 -25.638 -31.362 1.00 90.94 758 GLN A CA 1
ATOM 5859 C C . GLN A 1 758 ? 12.384 -25.603 -30.651 1.00 90.94 758 GLN A C 1
ATOM 5861 O O . GLN A 1 758 ? 12.498 -26.125 -29.549 1.00 90.94 758 GLN A O 1
ATOM 5866 N N . TRP A 1 759 ? 13.380 -24.925 -31.233 1.00 90.88 759 TRP A N 1
ATOM 5867 C CA . TRP A 1 759 ? 14.710 -24.819 -30.629 1.00 90.88 759 TRP A CA 1
ATOM 5868 C C . TRP A 1 759 ? 14.673 -24.226 -29.215 1.00 90.88 759 TRP A C 1
ATOM 5870 O O . TRP A 1 759 ? 15.469 -24.630 -28.381 1.00 90.88 759 TRP A O 1
ATOM 5880 N N . TYR A 1 760 ? 13.751 -23.293 -28.942 1.00 92.50 760 TYR A N 1
ATOM 5881 C CA . TYR A 1 760 ? 13.632 -22.624 -27.646 1.00 92.50 760 TYR A CA 1
ATOM 5882 C C . TYR A 1 760 ? 12.960 -23.536 -26.616 1.00 92.50 760 TYR A C 1
ATOM 5884 O O . TYR A 1 760 ? 13.387 -23.580 -25.466 1.00 92.50 760 TYR A O 1
ATOM 5892 N N . ARG A 1 761 ? 11.931 -24.293 -27.027 1.00 90.56 761 ARG A N 1
ATOM 5893 C CA . ARG A 1 761 ? 11.260 -25.280 -26.160 1.00 90.56 761 ARG A CA 1
ATOM 5894 C C . ARG A 1 761 ? 12.160 -26.459 -25.806 1.00 90.56 761 ARG A C 1
ATOM 5896 O O . ARG A 1 761 ? 12.109 -26.938 -24.679 1.00 90.56 761 ARG A O 1
ATOM 5903 N N . ASP A 1 762 ? 12.966 -26.902 -26.765 1.00 91.25 762 ASP A N 1
ATOM 5904 C CA . ASP A 1 762 ? 13.852 -28.058 -26.624 1.00 91.25 762 ASP A CA 1
ATOM 5905 C C . ASP A 1 762 ? 15.215 -27.663 -26.009 1.00 91.25 762 ASP A C 1
ATOM 5907 O O . ASP A 1 762 ? 16.074 -28.521 -25.791 1.00 91.25 762 ASP A O 1
ATOM 5911 N N . ASN A 1 763 ? 15.442 -26.369 -25.737 1.00 93.06 763 ASN A N 1
ATOM 5912 C CA . ASN A 1 763 ? 16.692 -25.868 -25.177 1.00 93.06 763 ASN A CA 1
ATOM 5913 C C . ASN A 1 763 ? 16.860 -26.288 -23.712 1.00 93.06 763 ASN A C 1
ATOM 5915 O O . ASN A 1 763 ? 16.046 -25.929 -22.864 1.00 93.06 763 ASN A O 1
ATOM 5919 N N . LEU A 1 764 ? 17.956 -26.979 -23.393 1.00 92.88 764 LEU A N 1
ATOM 5920 C CA . LEU A 1 764 ? 18.208 -27.475 -22.036 1.00 92.88 764 LEU A CA 1
ATOM 5921 C C . LEU A 1 764 ? 19.134 -26.570 -21.223 1.00 92.88 764 LEU A C 1
ATOM 5923 O O . LEU A 1 764 ? 19.016 -26.510 -20.001 1.00 92.88 764 LEU A O 1
ATOM 5927 N N . LEU A 1 765 ? 20.059 -25.874 -21.884 1.00 93.19 765 LEU A N 1
ATOM 5928 C CA . LEU A 1 765 ? 21.094 -25.085 -21.224 1.00 93.19 765 LEU A CA 1
ATOM 5929 C C . LEU A 1 765 ? 21.164 -23.671 -21.809 1.00 93.19 765 LEU A C 1
ATOM 5931 O O . LEU A 1 765 ? 21.152 -23.475 -23.024 1.00 93.19 765 LEU A O 1
ATOM 5935 N N . TRP A 1 766 ? 21.258 -22.681 -20.925 1.00 93.25 766 TRP A N 1
ATOM 5936 C CA . TRP A 1 766 ? 21.516 -21.285 -21.265 1.00 93.25 766 TRP A CA 1
ATOM 5937 C C . TRP A 1 766 ? 22.897 -20.893 -20.754 1.00 93.25 766 TRP A C 1
ATOM 5939 O O . TRP A 1 766 ? 23.217 -21.139 -19.591 1.00 93.25 766 TRP A O 1
ATOM 5949 N N . MET A 1 767 ? 23.714 -20.280 -21.608 1.00 91.88 767 MET A N 1
ATOM 5950 C CA . MET A 1 767 ? 25.030 -19.763 -21.226 1.00 91.88 767 MET A CA 1
ATOM 5951 C C . MET A 1 767 ? 25.156 -18.300 -21.626 1.00 91.88 767 MET A C 1
ATOM 5953 O O . MET A 1 767 ? 24.837 -17.947 -22.756 1.00 91.88 767 MET A O 1
ATOM 5957 N N . ALA A 1 768 ? 25.650 -17.458 -20.724 1.00 92.38 768 ALA A N 1
ATOM 5958 C CA . ALA A 1 768 ? 26.065 -16.104 -21.071 1.00 92.38 768 ALA A CA 1
ATOM 5959 C C . ALA A 1 768 ? 27.475 -16.148 -21.672 1.00 92.38 768 ALA A C 1
ATOM 5961 O O . ALA A 1 768 ? 28.382 -16.723 -21.070 1.00 92.38 768 ALA A O 1
ATOM 5962 N N . SER A 1 769 ? 27.663 -15.579 -22.861 1.00 92.69 769 SER A N 1
ATOM 5963 C CA . SER A 1 769 ? 28.971 -15.520 -23.529 1.00 92.69 769 SER A CA 1
ATOM 5964 C C . SER A 1 769 ? 29.009 -14.388 -24.560 1.00 92.69 769 SER A C 1
ATOM 5966 O O . SER A 1 769 ? 28.022 -13.678 -24.739 1.00 92.69 769 SER A O 1
ATOM 5968 N N . SER A 1 770 ? 30.145 -14.207 -25.228 1.00 88.50 770 SER A N 1
ATOM 5969 C CA . SER A 1 770 ? 30.390 -13.129 -26.188 1.00 88.50 770 SER A CA 1
ATOM 5970 C C . SER A 1 770 ? 31.186 -13.609 -27.401 1.00 88.50 770 SER A C 1
ATOM 5972 O O . SER A 1 770 ? 31.632 -14.758 -27.481 1.00 88.50 770 SER A O 1
ATOM 5974 N N . ALA A 1 771 ? 31.415 -12.694 -28.344 1.00 85.31 771 ALA A N 1
ATOM 5975 C CA . ALA A 1 771 ? 32.230 -12.937 -29.530 1.00 85.31 771 ALA A CA 1
ATOM 5976 C C . ALA A 1 771 ? 33.726 -13.186 -29.237 1.00 85.31 771 ALA A C 1
ATOM 5978 O O . ALA A 1 771 ? 34.466 -13.512 -30.168 1.00 85.31 771 ALA A O 1
ATOM 5979 N N . GLU A 1 772 ? 34.175 -13.038 -27.985 1.00 85.19 772 GLU A N 1
ATOM 5980 C CA . GLU A 1 772 ? 35.577 -13.207 -27.574 1.00 85.19 772 GLU A CA 1
ATOM 5981 C C . GLU A 1 772 ? 35.966 -14.679 -27.354 1.00 85.19 772 GLU A C 1
ATOM 5983 O O . GLU A 1 772 ? 37.125 -15.043 -27.551 1.00 85.19 772 GLU A O 1
ATOM 5988 N N . GLU A 1 773 ? 35.005 -15.558 -27.039 1.00 85.69 773 GLU A N 1
ATOM 5989 C CA . GLU A 1 773 ? 35.264 -16.975 -26.718 1.00 85.69 773 GLU A CA 1
ATOM 5990 C C . GLU A 1 773 ? 34.551 -18.000 -27.637 1.00 85.69 773 GLU A C 1
ATOM 5992 O O . GLU A 1 773 ? 34.069 -19.045 -27.188 1.00 85.69 773 GLU A O 1
ATOM 5997 N N . PRO A 1 774 ? 34.500 -17.789 -28.961 1.00 86.25 774 PRO A N 1
ATOM 5998 C CA . PRO A 1 774 ? 33.664 -18.577 -29.870 1.00 86.25 774 PRO A CA 1
ATOM 5999 C C . PRO A 1 774 ? 34.099 -20.047 -29.981 1.00 86.25 774 PRO A C 1
ATOM 6001 O O . PRO A 1 774 ? 33.273 -20.940 -30.175 1.00 86.25 774 PRO A O 1
ATOM 6004 N N . ASN A 1 775 ? 35.399 -20.322 -29.845 1.00 91.19 775 ASN A N 1
ATOM 6005 C CA . ASN A 1 775 ? 35.933 -21.683 -29.907 1.00 91.19 775 ASN A CA 1
ATOM 6006 C C . ASN A 1 775 ? 35.533 -22.506 -28.680 1.00 91.19 775 ASN A C 1
ATOM 6008 O O . ASN A 1 775 ? 35.257 -23.698 -28.821 1.00 91.19 775 ASN A O 1
ATOM 6012 N N . SER A 1 776 ? 35.456 -21.872 -27.506 1.00 93.31 776 SER A N 1
ATOM 6013 C CA . SER A 1 776 ? 34.946 -22.502 -26.288 1.00 93.31 776 SER A CA 1
ATOM 6014 C C . SER A 1 776 ? 33.511 -22.958 -26.510 1.00 93.31 776 SER A C 1
ATOM 6016 O O . SER A 1 776 ? 33.182 -24.096 -26.205 1.00 93.31 776 SER A O 1
ATOM 6018 N N . LEU A 1 777 ? 32.681 -22.139 -27.159 1.00 93.50 777 LEU A N 1
ATOM 6019 C CA . LEU A 1 777 ? 31.307 -22.516 -27.489 1.00 93.50 777 LEU A CA 1
ATOM 6020 C C . LEU A 1 777 ? 31.270 -23.729 -28.430 1.00 93.50 777 LEU A C 1
ATOM 6022 O O . LEU A 1 777 ? 30.629 -24.726 -28.126 1.00 93.50 777 LEU A O 1
ATOM 6026 N N . LEU A 1 778 ? 32.031 -23.729 -29.526 1.00 92.56 778 LEU A N 1
ATOM 6027 C CA . LEU A 1 778 ? 32.094 -24.899 -30.417 1.00 92.56 778 LEU A CA 1
ATOM 6028 C C . LEU A 1 778 ? 32.590 -26.172 -29.712 1.00 92.56 778 LEU A C 1
ATOM 6030 O O . LEU A 1 778 ? 32.124 -27.272 -30.020 1.00 92.56 778 LEU A O 1
ATOM 6034 N N . TYR A 1 779 ? 33.524 -26.037 -28.770 1.00 94.00 779 TYR A N 1
ATOM 6035 C CA . TYR A 1 779 ? 33.959 -27.138 -27.918 1.00 94.00 779 TYR A CA 1
ATOM 6036 C C . TYR A 1 779 ? 32.822 -27.621 -27.009 1.00 94.00 779 TYR A C 1
ATOM 6038 O O . TYR A 1 779 ? 32.533 -28.816 -26.986 1.00 94.00 779 TYR A O 1
ATOM 6046 N N . LEU A 1 780 ? 32.128 -26.707 -26.325 1.00 92.56 780 LEU A N 1
ATOM 6047 C CA . LEU A 1 780 ? 31.024 -27.025 -25.420 1.00 92.56 780 LEU A CA 1
ATOM 6048 C C . LEU A 1 780 ? 29.873 -27.736 -26.137 1.00 92.56 780 LEU A C 1
ATOM 6050 O O . LEU A 1 780 ? 29.248 -28.620 -25.554 1.00 92.56 780 LEU A O 1
ATOM 6054 N N . ARG A 1 781 ? 29.650 -27.455 -27.427 1.00 89.31 781 ARG A N 1
ATOM 6055 C CA . ARG A 1 781 ? 28.694 -28.207 -28.261 1.00 89.31 781 ARG A CA 1
ATOM 6056 C C . ARG A 1 781 ? 29.005 -29.689 -28.361 1.00 89.31 781 ARG A C 1
ATOM 6058 O O . ARG A 1 781 ? 28.069 -30.490 -28.375 1.00 89.31 781 ARG A O 1
ATOM 6065 N N . LYS A 1 782 ? 30.289 -30.034 -28.432 1.00 90.12 782 LYS A N 1
ATOM 6066 C CA . LYS A 1 782 ? 30.769 -31.420 -28.444 1.00 90.12 782 LYS A CA 1
ATOM 6067 C C . LYS A 1 782 ? 30.870 -32.000 -27.039 1.00 90.12 782 LYS A C 1
ATOM 6069 O O . LYS A 1 782 ? 30.690 -33.191 -26.879 1.00 90.12 782 LYS A O 1
ATOM 6074 N N . PHE A 1 783 ? 31.180 -31.172 -26.046 1.00 94.19 783 PHE A N 1
ATOM 6075 C CA . PHE A 1 783 ? 31.363 -31.618 -24.669 1.00 94.19 783 PHE A CA 1
ATOM 6076 C C . PHE A 1 783 ? 30.038 -31.970 -23.988 1.00 94.19 783 PHE A C 1
ATOM 6078 O O . PHE A 1 783 ? 29.925 -33.026 -23.379 1.00 94.19 783 PHE A O 1
ATOM 6085 N N . TYR A 1 784 ? 29.042 -31.086 -24.079 1.00 91.31 784 TYR A N 1
ATOM 6086 C CA . TYR A 1 784 ? 27.760 -31.280 -23.405 1.00 91.31 784 TYR A CA 1
ATOM 6087 C C . TYR A 1 784 ? 26.819 -32.223 -24.152 1.00 91.31 784 TYR A C 1
ATOM 6089 O O . TYR A 1 784 ? 25.932 -32.795 -23.532 1.00 91.31 784 TYR A O 1
ATOM 6097 N N . GLU A 1 785 ? 26.962 -32.329 -25.477 1.00 90.31 785 GLU A N 1
ATOM 6098 C CA . GLU A 1 785 ? 26.116 -33.149 -26.362 1.00 90.31 785 GLU A CA 1
ATOM 6099 C C . GLU A 1 785 ? 24.593 -32.900 -26.245 1.00 90.31 785 GLU A C 1
ATOM 6101 O O . GLU A 1 785 ? 23.799 -33.624 -26.839 1.00 90.31 785 GLU A O 1
ATOM 6106 N N . VAL A 1 786 ? 24.172 -31.819 -25.579 1.00 91.12 786 VAL A N 1
ATOM 6107 C CA . VAL A 1 786 ? 22.773 -31.378 -25.455 1.00 91.12 786 VAL A CA 1
ATOM 6108 C C . VAL A 1 786 ? 22.515 -30.069 -26.215 1.00 91.12 786 VAL A C 1
ATOM 6110 O O . VAL A 1 786 ? 23.460 -29.312 -26.467 1.00 91.12 786 VAL A O 1
ATOM 6113 N N . PRO A 1 787 ? 21.253 -29.764 -26.585 1.00 91.44 787 PRO A N 1
ATOM 6114 C CA . PRO A 1 787 ? 20.877 -28.442 -27.072 1.00 91.44 787 PRO A CA 1
ATOM 6115 C C . PRO A 1 787 ? 21.177 -27.365 -26.028 1.00 91.44 787 PRO A C 1
ATOM 6117 O O . PRO A 1 787 ? 20.768 -27.478 -24.868 1.00 91.44 787 PRO A O 1
ATOM 6120 N N . TYR A 1 788 ? 21.862 -26.309 -26.452 1.00 93.38 788 TYR A N 1
ATOM 6121 C CA . TYR A 1 788 ? 22.017 -25.106 -25.652 1.00 93.38 788 TYR A CA 1
ATOM 6122 C C . TYR A 1 788 ? 21.921 -23.854 -26.523 1.00 93.38 788 TYR A C 1
ATOM 6124 O O . TYR A 1 788 ? 22.213 -23.870 -27.726 1.00 93.38 788 TYR A O 1
ATOM 6132 N N . ALA A 1 789 ? 21.572 -22.756 -25.867 1.00 95.06 789 ALA A N 1
ATOM 6133 C CA . ALA A 1 789 ? 21.472 -21.432 -26.441 1.00 95.06 789 ALA A CA 1
ATOM 6134 C C . ALA A 1 789 ? 22.393 -20.473 -25.690 1.00 95.06 789 ALA A C 1
ATOM 6136 O O . ALA A 1 789 ? 22.689 -20.650 -24.502 1.00 95.06 789 ALA A O 1
ATOM 6137 N N . ILE A 1 790 ? 22.862 -19.457 -26.405 1.00 94.75 790 ILE A N 1
ATOM 6138 C CA . ILE A 1 790 ? 23.742 -18.437 -25.854 1.00 94.75 790 ILE A CA 1
ATOM 6139 C C . ILE A 1 790 ? 22.968 -17.150 -25.656 1.00 94.75 790 ILE A C 1
ATOM 6141 O O . ILE A 1 790 ? 22.446 -16.582 -26.616 1.00 94.75 790 ILE A O 1
ATOM 6145 N N . TRP A 1 791 ? 22.972 -16.672 -24.417 1.00 93.00 791 TRP A N 1
ATOM 6146 C CA . TRP A 1 791 ? 22.681 -15.286 -24.111 1.00 93.00 791 TRP A CA 1
ATOM 6147 C C . TRP A 1 791 ? 23.889 -14.452 -24.543 1.00 93.00 791 TRP A C 1
ATOM 6149 O O . TRP A 1 791 ? 24.954 -14.494 -23.922 1.00 93.00 791 TRP A O 1
ATOM 6159 N N . TRP A 1 792 ? 23.758 -13.810 -25.702 1.00 93.31 792 TRP A N 1
ATOM 6160 C CA . TRP A 1 792 ? 24.879 -13.210 -26.422 1.00 93.31 792 TRP A CA 1
ATOM 6161 C C . TRP A 1 792 ? 25.112 -11.782 -25.924 1.00 93.31 792 TRP A C 1
ATOM 6163 O O . TRP A 1 792 ? 24.389 -10.850 -26.280 1.00 93.31 792 TRP A O 1
ATOM 6173 N N . CYS A 1 793 ? 26.099 -11.642 -25.042 1.00 89.62 793 CYS A N 1
ATOM 6174 C CA . CYS A 1 793 ? 26.471 -10.415 -24.348 1.00 89.62 793 CYS A CA 1
ATOM 6175 C C . CYS A 1 793 ? 27.588 -9.672 -25.091 1.00 89.62 793 CYS A C 1
ATOM 6177 O O . CYS A 1 793 ? 28.409 -10.284 -25.776 1.00 89.62 793 CYS A O 1
ATOM 6179 N N . TRP A 1 794 ? 27.649 -8.348 -24.907 1.00 85.06 794 TRP A N 1
ATOM 6180 C CA . TRP A 1 794 ? 28.708 -7.474 -25.452 1.00 85.06 794 TRP A CA 1
ATOM 6181 C C . TRP A 1 794 ? 28.931 -7.658 -26.958 1.00 85.06 794 TRP A C 1
ATOM 6183 O O . TRP A 1 794 ? 30.054 -7.679 -27.456 1.00 85.06 794 TRP A O 1
ATOM 6193 N N . TRP A 1 795 ? 27.835 -7.840 -27.689 1.00 89.12 795 TRP A N 1
ATOM 6194 C CA . TRP A 1 795 ? 27.868 -8.092 -29.125 1.00 89.12 795 TRP A CA 1
ATOM 6195 C C . TRP A 1 795 ? 27.936 -6.812 -29.964 1.00 89.12 795 TRP A C 1
ATOM 6197 O O . TRP A 1 795 ? 28.217 -6.869 -31.165 1.00 89.12 795 TRP A O 1
ATOM 6207 N N . GLU A 1 796 ? 27.685 -5.696 -29.298 1.00 86.81 796 GLU A N 1
ATOM 6208 C CA . GLU A 1 796 ? 27.495 -4.346 -29.798 1.00 86.81 796 GLU A CA 1
ATOM 6209 C C . GLU A 1 796 ? 28.838 -3.625 -29.987 1.00 86.81 796 GLU A C 1
ATOM 6211 O O . GLU A 1 796 ? 29.772 -3.804 -29.206 1.00 86.81 796 GLU A O 1
ATOM 6216 N N . ASN A 1 797 ? 28.938 -2.767 -30.998 1.00 85.50 797 ASN A N 1
ATOM 6217 C CA . ASN A 1 797 ? 30.095 -1.921 -31.284 1.00 85.50 797 ASN A CA 1
ATOM 6218 C C . ASN A 1 797 ? 30.065 -0.635 -30.443 1.00 85.50 797 ASN A C 1
ATOM 6220 O O . ASN A 1 797 ? 30.139 0.480 -30.961 1.00 85.50 797 ASN A O 1
ATOM 6224 N N . VAL A 1 798 ? 29.912 -0.792 -29.130 1.00 75.44 798 VAL A N 1
ATOM 6225 C CA . VAL A 1 798 ? 29.904 0.315 -28.176 1.00 75.44 798 VAL A CA 1
ATOM 6226 C C . VAL A 1 798 ? 30.724 -0.021 -26.931 1.00 75.44 798 VAL A C 1
ATOM 6228 O O . VAL A 1 798 ? 30.929 -1.194 -26.613 1.00 75.44 798 VAL A O 1
ATOM 6231 N N . PRO A 1 799 ? 31.209 1.000 -26.204 1.00 70.19 799 PRO A N 1
ATOM 6232 C CA . PRO A 1 799 ? 31.848 0.803 -24.910 1.00 70.19 799 PRO A CA 1
ATOM 6233 C C . PRO A 1 799 ? 30.946 0.032 -23.942 1.00 70.19 799 PRO A C 1
ATOM 6235 O O . PRO A 1 799 ? 29.722 0.175 -23.967 1.00 70.19 799 PRO A O 1
ATOM 6238 N N . LYS A 1 800 ? 31.548 -0.770 -23.060 1.00 66.31 800 LYS A N 1
ATOM 6239 C CA . LYS A 1 800 ? 30.805 -1.572 -22.084 1.00 66.31 800 LYS A CA 1
ATOM 6240 C C . LYS A 1 800 ? 29.915 -0.667 -21.222 1.00 66.31 800 LYS A C 1
ATOM 6242 O O . LYS A 1 800 ? 30.368 0.348 -20.710 1.00 66.31 800 LYS A O 1
ATOM 6247 N N . GLY A 1 801 ? 28.645 -1.042 -21.078 1.00 62.72 801 GLY A N 1
ATOM 6248 C CA . GLY A 1 801 ? 27.660 -0.263 -20.322 1.00 62.72 801 GLY A CA 1
ATOM 6249 C C . GLY A 1 801 ? 26.977 0.852 -21.117 1.00 62.72 801 GLY A C 1
ATOM 6250 O O . GLY A 1 801 ? 26.078 1.488 -20.575 1.00 62.72 801 GLY A O 1
ATOM 6251 N N . ALA A 1 802 ? 27.344 1.069 -22.386 1.00 70.19 802 ALA A N 1
ATOM 6252 C CA . ALA A 1 802 ? 26.633 2.009 -23.237 1.00 70.19 802 ALA A CA 1
ATOM 6253 C C . ALA A 1 802 ? 25.278 1.468 -23.712 1.00 70.19 802 ALA A C 1
ATOM 6255 O O . ALA A 1 802 ? 25.168 0.286 -24.013 1.00 70.19 802 ALA A O 1
ATOM 6256 N N . GLN A 1 803 ? 24.266 2.339 -23.797 1.00 74.62 803 GLN A N 1
ATOM 6257 C CA . GLN A 1 803 ? 22.925 1.998 -24.300 1.00 74.62 803 GLN A CA 1
ATOM 6258 C C . GLN A 1 803 ? 22.557 2.927 -25.470 1.00 74.62 803 GLN A C 1
ATOM 6260 O O . GLN A 1 803 ? 21.899 3.954 -25.256 1.00 74.62 803 GLN A O 1
ATOM 6265 N N . PRO A 1 804 ? 23.069 2.663 -26.691 1.00 71.19 804 PRO A N 1
ATOM 6266 C CA . PRO A 1 804 ? 22.731 3.452 -27.869 1.00 71.19 804 PRO A CA 1
ATOM 6267 C C . PRO A 1 804 ? 21.286 3.183 -28.316 1.00 71.19 804 PRO A C 1
ATOM 6269 O O . PRO A 1 804 ? 20.753 2.113 -28.050 1.00 71.19 804 PRO A O 1
ATOM 6272 N N . PRO A 1 805 ? 20.660 4.118 -29.050 1.00 72.62 805 PRO A N 1
ATOM 6273 C CA . PRO A 1 805 ? 19.318 3.895 -29.571 1.00 72.62 805 PRO A CA 1
ATOM 6274 C C . PRO A 1 805 ? 19.257 2.792 -30.622 1.00 72.62 805 PRO A C 1
ATOM 6276 O O . PRO A 1 805 ? 18.332 2.009 -30.597 1.00 72.62 805 PRO A O 1
ATOM 6279 N N . ILE A 1 806 ? 20.207 2.745 -31.558 1.00 80.19 806 ILE A N 1
ATOM 6280 C CA . ILE A 1 806 ? 20.290 1.683 -32.564 1.00 80.19 806 ILE A CA 1
ATOM 6281 C C . ILE A 1 806 ? 21.629 0.993 -32.373 1.00 80.19 806 ILE A C 1
ATOM 6283 O O . ILE A 1 806 ? 22.668 1.661 -32.329 1.00 80.19 806 ILE A O 1
ATOM 6287 N N . ILE A 1 807 ? 21.592 -0.326 -32.255 1.00 85.12 807 ILE A N 1
ATOM 6288 C CA . ILE A 1 807 ? 22.767 -1.138 -31.974 1.00 85.12 807 ILE A CA 1
ATOM 6289 C C . ILE A 1 807 ? 23.445 -1.547 -33.281 1.00 85.12 807 ILE A C 1
ATOM 6291 O O . ILE A 1 807 ? 22.831 -2.126 -34.176 1.00 85.12 807 ILE A O 1
ATOM 6295 N N . GLU A 1 808 ? 24.749 -1.300 -33.369 1.00 88.69 808 GLU A N 1
ATOM 6296 C CA . GLU A 1 808 ? 25.594 -1.846 -34.429 1.00 88.69 808 GLU A CA 1
ATOM 6297 C C . GLU A 1 808 ? 26.336 -3.082 -33.904 1.00 88.69 808 GLU A C 1
ATOM 6299 O O . GLU A 1 808 ? 26.941 -3.003 -32.836 1.00 88.69 808 GLU A O 1
ATOM 6304 N N . PRO A 1 809 ? 26.340 -4.227 -34.608 1.00 90.88 809 PRO A N 1
ATOM 6305 C CA . PRO A 1 809 ? 27.100 -5.393 -34.181 1.00 90.88 809 PRO A CA 1
ATOM 6306 C C . PRO A 1 809 ? 28.590 -5.195 -34.468 1.00 90.88 809 PRO A C 1
ATOM 6308 O O . PRO A 1 809 ? 28.971 -4.610 -35.483 1.00 90.88 809 PRO A O 1
ATOM 6311 N N . THR A 1 810 ? 29.461 -5.776 -33.644 1.00 91.31 810 THR A N 1
ATOM 6312 C CA . THR A 1 810 ? 30.876 -5.894 -34.028 1.00 91.31 810 THR A CA 1
ATOM 6313 C C . THR A 1 810 ? 31.036 -6.832 -35.233 1.00 91.31 810 THR A C 1
ATOM 6315 O O . THR A 1 810 ? 30.215 -7.728 -35.480 1.00 91.31 810 THR A O 1
ATOM 6318 N N . GLU A 1 811 ? 32.131 -6.680 -35.982 1.00 91.44 811 GLU A N 1
ATOM 6319 C CA . GLU A 1 811 ? 32.465 -7.605 -37.074 1.00 91.44 811 GLU A CA 1
ATOM 6320 C C . GLU A 1 811 ? 32.604 -9.048 -36.555 1.00 91.44 811 GLU A C 1
ATOM 6322 O O . GLU A 1 811 ? 32.115 -9.999 -37.173 1.00 91.44 811 GLU A O 1
ATOM 6327 N N . ALA A 1 812 ? 33.207 -9.207 -35.371 1.00 92.12 812 ALA A N 1
ATOM 6328 C CA . ALA A 1 812 ? 33.352 -10.494 -34.705 1.00 92.12 812 ALA A CA 1
ATOM 6329 C C . ALA A 1 812 ? 31.987 -11.111 -34.370 1.00 92.12 812 ALA A C 1
ATOM 6331 O O . ALA A 1 812 ? 31.747 -12.264 -34.729 1.00 92.12 812 ALA A O 1
ATOM 6332 N N . SER A 1 813 ? 31.071 -10.351 -33.764 1.00 93.44 813 SER A N 1
ATOM 6333 C CA . SER A 1 813 ? 29.700 -10.800 -33.488 1.00 93.44 813 SER A CA 1
ATOM 6334 C C . SER A 1 813 ? 28.984 -11.233 -34.762 1.00 93.44 813 SER A C 1
ATOM 6336 O O . SER A 1 813 ? 28.401 -12.319 -34.802 1.00 93.44 813 SER A O 1
ATOM 6338 N N . SER A 1 814 ? 29.093 -10.427 -35.822 1.00 93.75 814 SER A N 1
ATOM 6339 C CA . SER A 1 814 ? 28.462 -10.695 -37.117 1.00 93.75 814 SER A CA 1
ATOM 6340 C C . SER A 1 814 ? 28.936 -12.009 -37.733 1.00 93.75 814 SER A C 1
ATOM 6342 O O . SER A 1 814 ? 28.144 -12.823 -38.216 1.00 93.75 814 SER A O 1
ATOM 6344 N N . LYS A 1 815 ? 30.248 -12.240 -37.693 1.00 94.25 815 LYS A N 1
ATOM 6345 C CA . LYS A 1 815 ? 30.877 -13.464 -38.187 1.00 94.25 815 LYS A CA 1
ATOM 6346 C C . LYS A 1 815 ? 30.515 -14.675 -37.326 1.00 94.25 815 LYS A C 1
ATOM 6348 O O . LYS A 1 815 ? 30.121 -15.712 -37.864 1.00 94.25 815 LYS A O 1
ATOM 6353 N N . TRP A 1 816 ? 30.676 -14.569 -36.008 1.00 95.12 816 TRP A N 1
ATOM 6354 C CA . TRP A 1 816 ? 30.531 -15.704 -35.098 1.00 95.12 816 TRP A CA 1
ATOM 6355 C C . TRP A 1 816 ? 29.088 -16.138 -34.922 1.00 95.12 816 TRP A C 1
ATOM 6357 O O . TRP A 1 816 ? 28.848 -17.341 -34.906 1.00 95.12 816 TRP A O 1
ATOM 6367 N N . THR A 1 817 ? 28.128 -15.215 -34.921 1.00 95.38 817 THR A N 1
ATOM 6368 C CA . THR A 1 817 ? 26.704 -15.574 -34.894 1.00 95.38 817 THR A CA 1
ATOM 6369 C C . THR A 1 817 ? 26.356 -16.493 -36.065 1.00 95.38 817 THR A C 1
ATOM 6371 O O . THR A 1 817 ? 25.823 -17.581 -35.859 1.00 95.38 817 THR A O 1
ATOM 6374 N N . LYS A 1 818 ? 26.768 -16.150 -37.294 1.00 93.56 818 LYS A N 1
ATOM 6375 C CA . LYS A 1 818 ? 26.532 -16.989 -38.487 1.00 93.56 818 LYS A CA 1
ATOM 6376 C C . LYS A 1 818 ? 27.218 -18.355 -38.415 1.00 93.56 818 LYS A C 1
ATOM 6378 O O . LYS A 1 818 ? 26.700 -19.327 -38.957 1.00 93.56 818 LYS A O 1
ATOM 6383 N N . LEU A 1 819 ? 28.399 -18.441 -37.803 1.00 94.44 819 LEU A N 1
ATOM 6384 C CA . LEU A 1 819 ? 29.139 -19.702 -37.674 1.00 94.44 819 LEU A CA 1
ATOM 6385 C C . LEU A 1 819 ? 28.557 -20.607 -36.582 1.00 94.44 819 LEU A C 1
ATOM 6387 O O . LEU A 1 819 ? 28.387 -21.802 -36.813 1.00 94.44 819 LEU A O 1
ATOM 6391 N N . LEU A 1 820 ? 28.225 -20.046 -35.419 1.00 94.81 820 LEU A N 1
ATOM 6392 C CA . LEU A 1 820 ? 27.661 -20.777 -34.284 1.00 94.81 820 LEU A CA 1
ATOM 6393 C C . LEU A 1 820 ? 26.253 -21.290 -34.605 1.00 94.81 820 LEU A C 1
ATOM 6395 O O . LEU A 1 820 ? 25.965 -22.464 -34.378 1.00 94.81 820 LEU A O 1
ATOM 6399 N N . THR A 1 821 ? 25.416 -20.468 -35.244 1.00 94.56 821 THR A N 1
ATOM 6400 C CA . THR A 1 821 ? 24.083 -20.900 -35.697 1.00 94.56 821 THR A CA 1
ATOM 6401 C C . THR A 1 821 ? 24.147 -22.020 -36.730 1.00 94.56 821 THR A C 1
ATOM 6403 O O . THR A 1 821 ? 23.413 -23.000 -36.612 1.00 94.56 821 THR A O 1
ATOM 6406 N N . LYS A 1 822 ? 25.090 -21.967 -37.683 1.00 93.00 822 LYS A N 1
ATOM 6407 C CA . LYS A 1 822 ? 25.361 -23.089 -38.604 1.00 93.00 822 LYS A CA 1
ATOM 6408 C C . LYS A 1 822 ? 25.834 -24.358 -37.891 1.00 93.00 822 LYS A C 1
ATOM 6410 O O . LYS A 1 822 ? 25.579 -25.451 -38.387 1.00 93.00 822 LYS A O 1
ATOM 6415 N N . ALA A 1 823 ? 26.499 -24.229 -36.745 1.00 91.94 823 ALA A N 1
ATOM 6416 C CA . ALA A 1 823 ? 26.898 -25.353 -35.897 1.00 91.94 823 ALA A CA 1
ATOM 6417 C C . ALA A 1 823 ? 25.757 -25.874 -34.993 1.00 91.94 823 ALA A C 1
ATOM 6419 O O . ALA A 1 823 ? 25.986 -26.746 -34.152 1.00 91.94 823 ALA A O 1
ATOM 6420 N N . GLY A 1 824 ? 24.531 -25.362 -35.159 1.00 91.12 824 GLY A N 1
ATOM 6421 C CA . GLY A 1 824 ? 23.362 -25.769 -34.382 1.00 91.12 824 GLY A CA 1
ATOM 6422 C C . GLY A 1 824 ? 23.330 -25.195 -32.965 1.00 91.12 824 GLY A C 1
ATOM 6423 O O . GLY A 1 824 ? 22.705 -25.795 -32.095 1.00 91.12 824 GLY A O 1
ATOM 6424 N N . ILE A 1 825 ? 24.026 -24.081 -32.722 1.00 94.44 825 ILE A N 1
ATOM 6425 C CA . ILE A 1 825 ? 23.990 -23.335 -31.460 1.00 94.44 825 ILE A CA 1
ATOM 6426 C C . ILE A 1 825 ? 23.079 -22.125 -31.649 1.00 94.44 825 ILE A C 1
ATOM 6428 O O . ILE A 1 825 ? 23.351 -21.283 -32.504 1.00 94.44 825 ILE A O 1
ATOM 6432 N N . CYS A 1 826 ? 22.023 -22.012 -30.847 1.00 95.38 826 CYS A N 1
ATOM 6433 C CA . CYS A 1 826 ? 21.111 -20.879 -30.952 1.00 95.38 826 CYS A CA 1
ATOM 6434 C C . CYS A 1 826 ? 21.695 -19.631 -30.281 1.00 95.38 826 CYS A C 1
ATOM 6436 O O . CYS A 1 826 ? 22.174 -19.695 -29.150 1.00 95.38 826 CYS A O 1
ATOM 6438 N N . ILE A 1 827 ? 21.646 -18.492 -30.971 1.00 95.31 827 ILE A N 1
ATOM 6439 C CA . ILE A 1 827 ? 22.173 -17.211 -30.485 1.00 95.31 827 ILE A CA 1
ATOM 6440 C C . ILE A 1 827 ? 21.014 -16.265 -30.171 1.00 95.31 827 ILE A C 1
ATOM 6442 O O . ILE A 1 827 ? 20.167 -16.006 -31.029 1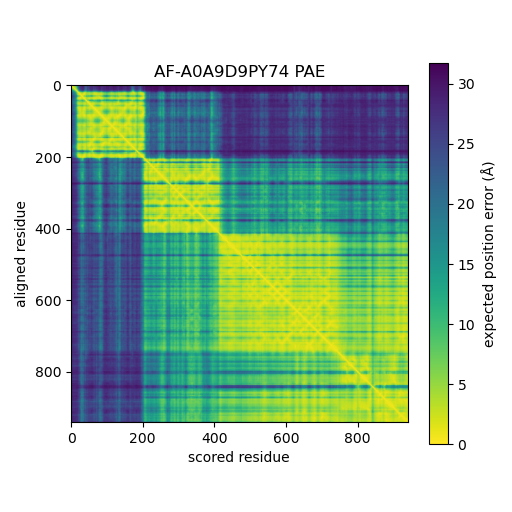.00 95.31 827 ILE A O 1
ATOM 6446 N N . HIS A 1 828 ? 20.991 -15.753 -28.941 1.00 93.88 828 HIS A N 1
ATOM 6447 C CA . HIS A 1 828 ? 19.940 -14.898 -28.387 1.00 93.88 828 HIS A CA 1
ATOM 6448 C C . HIS A 1 828 ? 20.573 -13.630 -27.783 1.00 93.88 828 HIS A C 1
ATOM 6450 O O . HIS A 1 828 ? 20.967 -13.640 -26.615 1.00 93.88 828 HIS A O 1
ATOM 6456 N N . PRO A 1 829 ? 20.772 -12.553 -28.570 1.00 93.12 829 PRO A N 1
ATOM 6457 C CA . PRO A 1 829 ? 21.438 -11.348 -28.081 1.00 93.12 829 PRO A CA 1
ATOM 6458 C C . PRO A 1 829 ? 20.640 -10.572 -27.042 1.00 93.12 829 PRO A C 1
ATOM 6460 O O . PRO A 1 829 ? 19.418 -10.453 -27.135 1.00 93.12 829 PRO A O 1
ATOM 6463 N N . TYR A 1 830 ? 21.368 -10.049 -26.056 1.00 90.06 830 TYR A N 1
ATOM 6464 C CA . TYR A 1 830 ? 20.864 -9.137 -25.035 1.00 90.06 830 TYR A CA 1
ATOM 6465 C C . TYR A 1 830 ? 20.725 -7.721 -25.597 1.00 90.06 830 TYR A C 1
ATOM 6467 O O . TYR A 1 830 ? 21.683 -7.206 -26.166 1.00 90.06 830 TYR A O 1
ATOM 6475 N N . ILE A 1 831 ? 19.570 -7.089 -25.396 1.00 88.31 831 ILE A N 1
ATOM 6476 C CA . ILE A 1 831 ? 19.314 -5.672 -25.680 1.00 88.31 831 ILE A CA 1
ATOM 6477 C C . ILE A 1 831 ? 18.561 -5.071 -24.495 1.00 88.31 831 ILE A C 1
ATOM 6479 O O . ILE A 1 831 ? 17.665 -5.714 -23.948 1.00 88.31 831 ILE A O 1
ATOM 6483 N N . ASN A 1 832 ? 18.840 -3.819 -24.132 1.00 86.31 832 ASN A N 1
ATOM 6484 C CA . ASN A 1 832 ? 17.930 -3.063 -23.276 1.00 86.31 832 ASN A CA 1
ATOM 6485 C C . ASN A 1 832 ? 16.876 -2.335 -24.127 1.00 86.31 832 ASN A C 1
ATOM 6487 O O . ASN A 1 832 ? 17.192 -1.397 -24.848 1.00 86.31 832 ASN A O 1
ATOM 6491 N N . GLY A 1 833 ? 15.610 -2.750 -24.043 1.00 86.19 833 GLY A N 1
ATOM 6492 C CA . GLY A 1 833 ? 14.522 -2.141 -24.828 1.00 86.19 833 GLY A CA 1
ATOM 6493 C C . GLY A 1 833 ? 13.867 -0.918 -24.186 1.00 86.19 833 GLY A C 1
ATOM 6494 O O . GLY A 1 833 ? 12.893 -0.391 -24.725 1.00 86.19 833 GLY A O 1
ATOM 6495 N N . ARG A 1 834 ? 14.344 -0.500 -23.010 1.00 89.81 834 ARG A N 1
ATOM 6496 C CA . ARG A 1 834 ? 13.690 0.500 -22.158 1.00 89.81 834 ARG A CA 1
ATOM 6497 C C . ARG A 1 834 ? 14.575 1.700 -21.847 1.00 89.81 834 ARG A C 1
ATOM 6499 O O . ARG A 1 834 ? 14.039 2.753 -21.525 1.00 89.81 834 ARG A O 1
ATOM 6506 N N . LEU A 1 835 ? 15.895 1.563 -21.906 1.00 88.69 835 LEU A N 1
ATOM 6507 C CA . LEU A 1 835 ? 16.831 2.584 -21.449 1.00 88.69 835 LEU A CA 1
ATOM 6508 C C . LEU A 1 835 ? 17.632 3.168 -22.611 1.00 88.69 835 LEU A C 1
ATOM 6510 O O . LEU A 1 835 ? 18.222 2.434 -23.395 1.00 88.69 835 LEU A O 1
ATOM 6514 N N . TRP A 1 836 ? 17.722 4.494 -22.657 1.00 88.12 836 TRP A N 1
ATOM 6515 C CA . TRP A 1 836 ? 18.703 5.221 -23.461 1.00 88.12 836 TRP A CA 1
ATOM 6516 C C . TRP A 1 836 ? 19.638 5.936 -22.504 1.00 88.12 836 TRP A C 1
ATOM 6518 O O . TRP A 1 836 ? 19.208 6.769 -21.705 1.00 88.12 836 TRP A O 1
ATOM 6528 N N . GLY A 1 837 ? 20.927 5.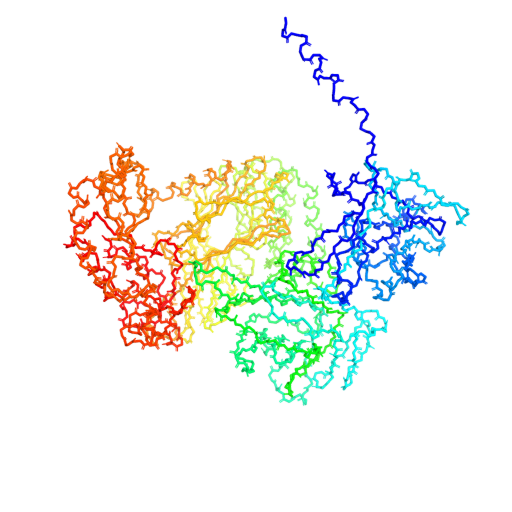617 -22.554 1.00 79.06 837 GLY A N 1
ATOM 6529 C CA . GLY A 1 837 ? 21.829 6.102 -21.525 1.00 79.06 837 GLY A CA 1
ATOM 6530 C C . GLY A 1 837 ? 23.275 6.236 -21.935 1.00 79.06 837 GLY A C 1
ATOM 6531 O O . GLY A 1 837 ? 23.657 6.136 -23.099 1.00 79.06 837 GLY A O 1
ATOM 6532 N N . PHE A 1 838 ? 24.029 6.548 -20.894 1.00 69.38 838 PHE A N 1
ATOM 6533 C CA . PHE A 1 838 ? 25.449 6.827 -20.829 1.00 69.38 838 PHE A CA 1
ATOM 6534 C C . PHE A 1 838 ? 26.343 6.052 -21.810 1.00 69.38 838 PHE A C 1
ATOM 6536 O O . PHE A 1 838 ? 26.027 4.943 -22.205 1.00 69.38 838 PHE A O 1
ATOM 6543 N N . SER A 1 839 ? 27.501 6.607 -22.174 1.00 64.25 839 SER A N 1
ATOM 6544 C CA . SER A 1 839 ? 28.568 5.896 -22.890 1.00 64.25 839 SER A CA 1
ATOM 6545 C C . SER A 1 839 ? 29.930 6.194 -22.261 1.00 64.25 839 SER A C 1
ATOM 6547 O O . SER A 1 839 ? 30.277 7.357 -22.047 1.00 64.25 839 SER A O 1
ATOM 6549 N N . GLU A 1 840 ? 30.735 5.158 -22.013 1.00 60.62 840 GLU A N 1
ATOM 6550 C CA . GLU A 1 840 ? 32.142 5.319 -21.622 1.00 60.62 840 GLU A CA 1
ATOM 6551 C C . GLU A 1 840 ? 32.999 5.696 -22.841 1.00 60.62 840 GLU A C 1
ATOM 6553 O O . GLU A 1 840 ? 33.326 4.846 -23.662 1.00 60.62 840 GLU A O 1
ATOM 6558 N N . ARG A 1 841 ? 33.384 6.966 -23.008 1.00 55.03 841 ARG A N 1
ATOM 6559 C CA . ARG A 1 841 ? 34.320 7.366 -24.076 1.00 55.03 841 ARG A CA 1
ATOM 6560 C C . ARG A 1 841 ? 35.770 7.324 -23.570 1.00 55.03 841 ARG A C 1
ATOM 6562 O O . ARG A 1 841 ? 35.997 7.461 -22.369 1.00 55.03 841 ARG A O 1
ATOM 6569 N N . PRO A 1 842 ? 36.782 7.254 -24.461 1.00 49.12 842 PRO A N 1
ATOM 6570 C CA . PRO A 1 842 ? 38.195 7.374 -24.071 1.00 49.12 842 PRO A CA 1
ATOM 6571 C C . PRO A 1 842 ? 38.530 8.666 -23.304 1.00 49.12 842 PRO A C 1
ATOM 6573 O O . PRO A 1 842 ? 39.496 8.711 -22.553 1.00 49.12 842 PRO A O 1
ATOM 6576 N N . THR A 1 843 ? 37.730 9.721 -23.485 1.00 49.94 843 THR A N 1
ATOM 6577 C CA . THR A 1 843 ? 37.855 11.014 -22.792 1.00 49.94 843 THR A CA 1
ATOM 6578 C C . THR A 1 843 ? 37.025 11.102 -21.509 1.00 49.94 843 THR A C 1
ATOM 6580 O O . THR A 1 843 ? 36.928 12.176 -20.920 1.00 49.94 843 THR A O 1
ATOM 6583 N N . GLY A 1 844 ? 36.400 10.000 -21.095 1.00 59.28 844 GLY A N 1
ATOM 6584 C CA . GLY A 1 844 ? 35.557 9.906 -19.916 1.00 59.28 844 GLY A CA 1
ATOM 6585 C C . GLY A 1 844 ? 34.086 9.624 -20.214 1.00 59.28 844 GLY A C 1
ATOM 6586 O O . GLY A 1 844 ? 33.632 9.443 -21.343 1.00 59.28 844 GLY A O 1
ATOM 6587 N N . ALA A 1 845 ? 33.358 9.590 -19.115 1.00 62.16 845 ALA A N 1
ATOM 6588 C CA . ALA A 1 845 ? 31.932 9.412 -18.968 1.00 62.16 845 ALA A CA 1
ATOM 6589 C C . ALA A 1 845 ? 31.089 10.432 -19.772 1.00 62.16 845 ALA A C 1
ATOM 6591 O O . ALA A 1 845 ? 31.154 11.621 -19.469 1.00 62.16 845 ALA A O 1
ATOM 6592 N N . TYR A 1 846 ? 30.285 10.007 -20.761 1.00 68.25 846 TYR A N 1
ATOM 6593 C CA . TYR A 1 846 ? 29.366 10.898 -21.493 1.00 68.25 846 TYR A CA 1
ATOM 6594 C C . TYR A 1 846 ? 27.898 10.542 -21.236 1.00 68.25 846 TYR A C 1
ATOM 6596 O O . TYR A 1 846 ? 27.425 9.482 -21.650 1.00 68.25 846 TYR A O 1
ATOM 6604 N N . ASP A 1 847 ? 27.177 11.447 -20.570 1.00 74.38 847 ASP A N 1
ATOM 6605 C CA . ASP A 1 847 ? 25.736 11.337 -20.349 1.00 74.38 847 ASP A CA 1
ATOM 6606 C C . ASP A 1 847 ? 24.967 11.637 -21.647 1.00 74.38 847 ASP A C 1
ATOM 6608 O O . ASP A 1 847 ? 25.047 12.733 -22.203 1.00 74.38 847 ASP A O 1
ATOM 6612 N N . ARG A 1 848 ? 24.237 10.632 -22.139 1.00 76.69 848 ARG A N 1
ATOM 6613 C CA . ARG A 1 848 ? 23.442 10.699 -23.374 1.00 76.69 848 ARG A CA 1
ATOM 6614 C C . ARG A 1 848 ? 21.959 10.929 -23.108 1.00 76.69 848 ARG A C 1
ATOM 6616 O O . ARG A 1 848 ? 21.192 11.055 -24.059 1.00 76.69 848 ARG A O 1
ATOM 6623 N N . THR A 1 849 ? 21.547 10.990 -21.841 1.00 75.94 849 THR A N 1
ATOM 6624 C CA . THR A 1 849 ? 20.150 11.259 -21.467 1.00 75.94 849 THR A CA 1
ATOM 6625 C C . THR A 1 849 ? 19.709 12.652 -21.927 1.00 75.94 849 THR A C 1
ATOM 6627 O O . THR A 1 849 ? 18.537 12.875 -22.218 1.00 75.94 849 THR A O 1
ATOM 6630 N N . ASP A 1 850 ? 20.666 13.566 -22.100 1.00 76.44 850 ASP A N 1
ATOM 6631 C CA . ASP A 1 850 ? 20.453 14.922 -22.590 1.00 76.44 850 ASP A CA 1
ATOM 6632 C C . ASP A 1 850 ? 20.420 15.086 -24.120 1.00 76.44 850 ASP A C 1
ATOM 6634 O O . ASP A 1 850 ? 20.158 16.199 -24.596 1.00 76.44 850 ASP A O 1
ATOM 6638 N N . GLU A 1 851 ? 20.665 14.027 -24.899 1.00 84.19 851 GLU A N 1
ATOM 6639 C CA . GLU A 1 851 ? 20.572 14.077 -26.363 1.00 84.19 851 GLU A CA 1
ATOM 6640 C C . GLU A 1 851 ? 19.138 14.405 -26.817 1.00 84.19 851 GLU A C 1
ATOM 6642 O O . GLU A 1 851 ? 18.158 13.988 -26.200 1.00 84.19 851 GLU A O 1
ATOM 6647 N N . GLU A 1 852 ? 18.998 15.129 -27.934 1.00 85.56 852 GLU A N 1
ATOM 6648 C CA . GLU A 1 852 ? 17.686 15.524 -28.476 1.00 85.56 852 GLU A CA 1
ATOM 6649 C C . GLU A 1 852 ? 16.782 14.307 -28.737 1.00 85.56 852 GLU A C 1
ATOM 6651 O O . GLU A 1 852 ? 15.595 14.329 -28.417 1.00 85.56 852 GLU A O 1
ATOM 6656 N N . GLY A 1 853 ? 17.358 13.210 -29.240 1.00 85.75 853 GLY A N 1
ATOM 6657 C CA . GLY A 1 853 ? 16.646 11.948 -29.443 1.00 85.75 853 GLY A CA 1
ATOM 6658 C C . GLY A 1 853 ? 16.110 11.344 -28.142 1.00 85.75 853 GLY A C 1
ATOM 6659 O O . GLY A 1 853 ? 14.938 10.972 -28.092 1.00 85.75 853 GLY A O 1
ATOM 6660 N N . ALA A 1 854 ? 16.929 11.312 -27.085 1.00 85.69 854 ALA A N 1
ATOM 6661 C CA . ALA A 1 854 ? 16.520 10.830 -25.769 1.00 85.69 854 ALA A CA 1
ATOM 6662 C C . ALA A 1 854 ? 15.411 11.718 -25.186 1.00 85.69 854 ALA A C 1
ATOM 6664 O O . ALA A 1 854 ? 14.351 11.216 -24.825 1.00 85.69 854 ALA A O 1
ATOM 6665 N N . LYS A 1 855 ? 15.583 13.046 -25.203 1.00 87.44 855 LYS A N 1
ATOM 6666 C CA . LYS A 1 855 ? 14.574 14.017 -24.734 1.00 87.44 855 LYS A CA 1
ATOM 6667 C C . LYS A 1 855 ? 13.227 13.879 -25.431 1.00 87.44 855 LYS A C 1
ATOM 6669 O O . LYS A 1 855 ? 12.184 14.000 -24.794 1.00 87.44 855 LYS A O 1
ATOM 6674 N N . ARG A 1 856 ? 13.257 13.622 -26.735 1.00 91.69 856 ARG A N 1
ATOM 6675 C CA . ARG A 1 856 ? 12.063 13.504 -27.570 1.00 91.69 856 ARG A CA 1
ATOM 6676 C C . ARG A 1 856 ? 11.296 12.207 -27.330 1.00 91.69 856 ARG A C 1
ATOM 6678 O O . ARG A 1 856 ? 10.072 12.223 -27.362 1.00 91.69 856 ARG A O 1
ATOM 6685 N N . LEU A 1 857 ? 11.994 11.096 -27.097 1.00 95.06 857 LEU A N 1
ATOM 6686 C CA . LEU A 1 857 ? 11.402 9.752 -27.046 1.00 95.06 857 LEU A CA 1
ATOM 6687 C C . LEU A 1 857 ? 11.224 9.204 -25.617 1.00 95.06 857 LEU A C 1
ATOM 6689 O O . LEU A 1 857 ? 10.491 8.233 -25.411 1.00 95.06 857 LEU A O 1
ATOM 6693 N N . ALA A 1 858 ? 11.884 9.806 -24.627 1.00 94.88 858 ALA A N 1
ATOM 6694 C CA . ALA A 1 858 ? 11.798 9.396 -23.234 1.00 94.88 858 ALA A CA 1
ATOM 6695 C C . ALA A 1 858 ? 10.446 9.734 -22.604 1.00 94.88 858 ALA A C 1
ATOM 6697 O O . ALA A 1 858 ? 9.781 10.709 -22.962 1.00 94.88 858 ALA A O 1
ATOM 6698 N N . VAL A 1 859 ? 10.072 8.937 -21.607 1.00 95.44 859 VAL A N 1
ATOM 6699 C CA . VAL A 1 859 ? 9.019 9.270 -20.655 1.00 95.44 859 VAL A CA 1
ATOM 6700 C C . VAL A 1 859 ? 9.300 10.654 -20.090 1.00 95.44 859 VAL A C 1
ATOM 6702 O O . VAL A 1 859 ? 10.398 10.935 -19.609 1.00 95.44 859 VAL A O 1
ATOM 6705 N N . GLN A 1 860 ? 8.290 11.513 -20.132 1.00 93.94 860 GLN A N 1
ATOM 6706 C CA . GLN A 1 860 ? 8.368 12.851 -19.570 1.00 93.94 860 GLN A CA 1
ATOM 6707 C C . GLN A 1 860 ? 7.581 12.901 -18.263 1.00 93.94 860 GLN A C 1
ATOM 6709 O O . GLN A 1 860 ? 6.430 12.475 -18.218 1.00 93.94 860 GLN A O 1
ATOM 6714 N N . CYS A 1 861 ? 8.200 13.428 -17.213 1.00 90.50 861 CYS A N 1
ATOM 6715 C CA . CYS A 1 861 ? 7.554 13.789 -15.959 1.00 90.50 861 CYS A CA 1
ATOM 6716 C C . CYS A 1 861 ? 6.585 14.960 -16.173 1.00 90.50 861 CYS A C 1
ATOM 6718 O O . CYS A 1 861 ? 6.729 15.745 -17.108 1.00 90.50 861 CYS A O 1
ATOM 6720 N N . GLU A 1 862 ? 5.653 15.161 -15.244 1.00 85.56 862 GLU A N 1
ATOM 6721 C CA . GLU A 1 862 ? 4.680 16.259 -15.331 1.00 85.56 862 GLU A CA 1
ATOM 6722 C C . GLU A 1 862 ? 5.325 17.657 -15.413 1.00 85.56 862 GLU A C 1
ATOM 6724 O O . GLU A 1 862 ? 4.794 18.564 -16.046 1.00 85.56 862 GLU A O 1
ATOM 6729 N N . ASN A 1 863 ? 6.507 17.834 -14.821 1.00 83.38 863 ASN A N 1
ATOM 6730 C CA . ASN A 1 863 ? 7.264 19.088 -14.883 1.00 83.38 863 ASN A CA 1
ATOM 6731 C C . ASN A 1 863 ? 8.021 19.302 -16.212 1.00 83.38 863 ASN A C 1
ATOM 6733 O O . ASN A 1 863 ? 8.836 20.220 -16.304 1.00 83.38 863 ASN A O 1
ATOM 6737 N N . GLY A 1 864 ? 7.815 18.440 -17.209 1.00 86.00 864 GLY A N 1
ATOM 6738 C CA . GLY A 1 864 ? 8.461 18.513 -18.518 1.00 86.00 864 GLY A CA 1
ATOM 6739 C C . GLY A 1 864 ? 9.880 17.936 -18.573 1.00 86.00 864 GLY A C 1
ATOM 6740 O O . GLY A 1 864 ? 10.457 17.851 -19.657 1.00 86.00 864 GLY A O 1
ATOM 6741 N N . LYS A 1 865 ? 10.464 17.517 -17.444 1.00 88.50 865 LYS A N 1
ATOM 6742 C CA . LYS A 1 865 ? 11.767 16.836 -17.437 1.00 88.50 865 LYS A CA 1
ATOM 6743 C C . LYS A 1 865 ? 11.611 15.388 -17.884 1.00 88.50 865 LYS A C 1
ATOM 6745 O O . LYS A 1 865 ? 10.572 14.780 -17.646 1.00 88.50 865 LYS A O 1
ATOM 6750 N N . ILE A 1 866 ? 12.652 14.818 -18.477 1.00 89.75 866 ILE A N 1
ATOM 6751 C CA . ILE A 1 866 ? 12.683 13.378 -18.737 1.00 89.75 866 ILE A CA 1
ATOM 6752 C C . ILE A 1 866 ? 12.730 12.593 -17.425 1.00 89.75 866 ILE A C 1
ATOM 6754 O O . ILE A 1 866 ? 13.324 13.039 -16.438 1.00 89.75 866 ILE A O 1
ATOM 6758 N N . PHE A 1 867 ? 12.103 11.425 -17.421 1.00 88.44 867 PHE A N 1
ATOM 6759 C CA . PHE A 1 867 ? 12.211 10.471 -16.333 1.00 88.44 867 PHE A CA 1
ATOM 6760 C C . PHE A 1 867 ? 13.511 9.677 -16.487 1.00 88.44 867 PHE A C 1
ATOM 6762 O O . PHE A 1 867 ? 13.760 9.078 -17.539 1.00 88.44 867 PHE A O 1
ATOM 6769 N N . THR A 1 868 ? 14.340 9.674 -15.441 1.00 85.31 868 THR A N 1
ATOM 6770 C CA . THR A 1 868 ? 15.615 8.953 -15.424 1.00 85.31 868 THR A CA 1
ATOM 6771 C C . THR A 1 868 ? 15.705 7.964 -14.270 1.00 85.31 868 THR A C 1
ATOM 6773 O O . THR A 1 868 ? 15.218 8.208 -13.167 1.00 85.31 868 THR A O 1
ATOM 6776 N N . GLU A 1 869 ? 16.379 6.847 -14.524 1.00 82.62 869 GLU A N 1
ATOM 6777 C CA . GLU A 1 869 ? 16.729 5.830 -13.531 1.00 82.62 869 GLU A CA 1
ATOM 6778 C C . GLU A 1 869 ? 18.246 5.671 -13.439 1.00 82.62 869 GLU A C 1
ATOM 6780 O O . GLU A 1 869 ? 18.969 6.014 -14.374 1.00 82.62 869 GLU A O 1
ATOM 6785 N N . SER A 1 870 ? 18.740 5.147 -12.314 1.00 74.12 870 SER A N 1
ATOM 6786 C CA . SER A 1 870 ? 20.172 4.933 -12.101 1.00 74.12 870 SER A CA 1
ATOM 6787 C C . SER A 1 870 ? 20.492 3.464 -11.859 1.00 74.12 870 SER A C 1
ATOM 6789 O O . SER A 1 870 ? 19.981 2.850 -10.925 1.00 74.12 870 SER A O 1
ATOM 6791 N N . TYR A 1 871 ? 21.397 2.933 -12.680 1.00 72.56 871 TYR A N 1
ATOM 6792 C CA . TYR A 1 871 ? 21.948 1.578 -12.582 1.00 72.56 871 TYR A CA 1
ATOM 6793 C C . TYR A 1 871 ? 23.481 1.662 -12.530 1.00 72.56 871 TYR A C 1
ATOM 6795 O O . TYR A 1 871 ? 24.186 1.094 -13.358 1.00 72.56 871 TYR A O 1
ATOM 6803 N N . GLY A 1 872 ? 23.997 2.494 -11.619 1.00 68.88 872 GLY A N 1
ATOM 6804 C CA . GLY A 1 872 ? 25.399 2.943 -11.591 1.00 68.88 872 GLY A CA 1
ATOM 6805 C C . GLY A 1 872 ? 25.635 4.238 -12.383 1.00 68.88 872 GLY A C 1
ATOM 6806 O O . GLY A 1 872 ? 26.453 5.059 -11.978 1.00 68.88 872 GLY A O 1
ATOM 6807 N N . HIS A 1 873 ? 24.844 4.468 -13.436 1.00 72.38 873 HIS A N 1
ATOM 6808 C CA . HIS A 1 873 ? 24.803 5.695 -14.241 1.00 72.38 873 HIS A CA 1
ATOM 6809 C C . HIS A 1 873 ? 23.350 6.082 -14.571 1.00 72.38 873 HIS A C 1
ATOM 6811 O O . HIS A 1 873 ? 22.486 5.195 -14.565 1.00 72.38 873 HIS A O 1
ATOM 6817 N N . PRO A 1 874 ? 23.060 7.367 -14.864 1.00 76.12 874 PRO A N 1
ATOM 6818 C CA . PRO A 1 874 ? 21.727 7.805 -15.269 1.00 76.12 874 PRO A CA 1
ATOM 6819 C C . PRO A 1 874 ? 21.347 7.278 -16.661 1.00 76.12 874 PRO A C 1
ATOM 6821 O O . PRO A 1 874 ? 22.155 7.266 -17.591 1.00 76.12 874 PRO A O 1
ATOM 6824 N N . HIS A 1 875 ? 20.090 6.866 -16.795 1.00 84.12 875 HIS A N 1
ATOM 6825 C CA . HIS A 1 875 ? 19.476 6.402 -18.034 1.00 84.12 875 HIS A CA 1
ATOM 6826 C C . HIS A 1 875 ? 18.107 7.054 -18.199 1.00 84.12 875 HIS A C 1
ATOM 6828 O O . HIS A 1 875 ? 17.321 7.078 -17.253 1.00 84.12 875 HIS A O 1
ATOM 6834 N N . ALA A 1 876 ? 17.806 7.550 -19.395 1.00 90.00 876 ALA A N 1
ATOM 6835 C CA . ALA A 1 876 ? 16.470 7.985 -19.759 1.00 90.00 876 ALA A CA 1
ATOM 6836 C C . ALA A 1 876 ? 15.595 6.747 -19.971 1.00 90.00 876 ALA A C 1
ATOM 6838 O O . ALA A 1 876 ? 15.994 5.809 -20.665 1.00 90.00 876 ALA A O 1
ATOM 6839 N N . VAL A 1 877 ? 14.409 6.742 -19.366 1.00 91.94 877 VAL A N 1
ATOM 6840 C CA . VAL A 1 877 ? 13.426 5.677 -19.574 1.00 91.94 877 VAL A CA 1
ATOM 6841 C C . VAL A 1 877 ? 12.609 6.010 -20.810 1.00 91.94 877 VAL A C 1
ATOM 6843 O O . VAL A 1 877 ? 11.981 7.063 -20.884 1.00 91.94 877 VAL A O 1
ATOM 6846 N N . MET A 1 878 ? 12.603 5.111 -21.781 1.00 94.38 878 MET A N 1
ATOM 6847 C CA . MET A 1 878 ? 11.977 5.308 -23.080 1.00 94.38 878 MET A CA 1
ATOM 6848 C C . MET A 1 878 ? 10.503 4.921 -23.052 1.00 94.38 878 MET A C 1
ATOM 6850 O O . MET A 1 878 ? 10.122 3.944 -22.408 1.00 94.38 878 MET A O 1
ATOM 6854 N N . CYS A 1 879 ? 9.659 5.699 -23.734 1.00 95.69 879 CYS A N 1
ATOM 6855 C CA . CYS A 1 879 ? 8.220 5.463 -23.742 1.00 95.69 879 CYS A CA 1
ATOM 6856 C C . CYS A 1 879 ? 7.836 4.475 -24.859 1.00 95.69 879 CYS A C 1
ATOM 6858 O O . CYS A 1 879 ? 7.850 4.857 -26.031 1.00 95.69 879 CYS A O 1
ATOM 6860 N N . PRO A 1 880 ? 7.401 3.237 -24.556 1.00 95.19 880 PRO A N 1
ATOM 6861 C CA . PRO A 1 880 ? 6.921 2.307 -25.586 1.00 95.19 880 PRO A CA 1
ATOM 6862 C C . PRO A 1 880 ? 5.593 2.738 -26.225 1.00 95.19 880 PRO A C 1
ATOM 6864 O O . PRO A 1 880 ? 5.236 2.244 -27.296 1.00 95.19 880 PRO A O 1
ATOM 6867 N N . GLY A 1 881 ? 4.864 3.675 -25.608 1.00 95.25 881 GLY A N 1
ATOM 6868 C CA . GLY A 1 881 ? 3.701 4.325 -26.214 1.00 95.25 881 GLY A CA 1
ATOM 6869 C C . GLY A 1 881 ? 4.069 5.164 -27.445 1.00 95.25 881 GLY A C 1
ATOM 6870 O O . GLY A 1 881 ? 3.281 5.232 -28.391 1.00 95.25 881 GLY A O 1
ATOM 6871 N N . CYS A 1 882 ? 5.296 5.693 -27.498 1.00 96.69 882 CYS A N 1
ATOM 6872 C CA . CYS A 1 882 ? 5.820 6.425 -28.645 1.00 96.69 882 CYS A CA 1
ATOM 6873 C C . CYS A 1 882 ? 6.115 5.476 -29.819 1.00 96.69 882 CYS A C 1
ATOM 6875 O O . CYS A 1 882 ? 6.931 4.558 -29.715 1.00 96.69 882 CYS A O 1
ATOM 6877 N N . ALA A 1 883 ? 5.474 5.715 -30.966 1.00 96.25 883 ALA A N 1
ATOM 6878 C CA . ALA A 1 883 ? 5.662 4.894 -32.165 1.00 96.25 883 ALA A CA 1
ATOM 6879 C C . ALA A 1 883 ? 7.115 4.879 -32.654 1.00 96.25 883 ALA A C 1
ATOM 6881 O O . ALA A 1 883 ? 7.629 3.838 -33.050 1.00 96.25 883 ALA A O 1
ATOM 6882 N N . GLU A 1 884 ? 7.798 6.014 -32.569 1.00 95.12 884 GLU A N 1
ATOM 6883 C CA . GLU A 1 884 ? 9.178 6.134 -33.026 1.00 95.12 884 GLU A CA 1
ATOM 6884 C C . GLU A 1 884 ? 10.151 5.327 -32.160 1.00 95.12 884 GLU A C 1
ATOM 6886 O O . GLU A 1 884 ? 11.121 4.792 -32.689 1.00 95.12 884 GLU A O 1
ATOM 6891 N N . TRP A 1 885 ? 9.884 5.177 -30.856 1.00 94.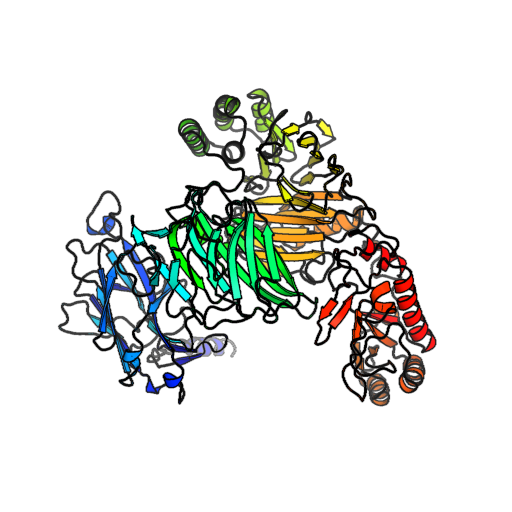69 885 TRP A N 1
ATOM 6892 C CA . TRP A 1 885 ? 10.676 4.285 -30.005 1.00 94.69 885 TRP A CA 1
ATOM 6893 C C . TRP A 1 885 ? 10.455 2.812 -30.366 1.00 94.69 885 TRP A C 1
ATOM 6895 O O . TRP A 1 885 ? 11.410 2.043 -30.444 1.00 94.69 885 TRP A O 1
ATOM 6905 N N . ARG A 1 886 ? 9.216 2.415 -30.683 1.00 94.69 886 ARG A N 1
ATOM 6906 C CA . ARG A 1 886 ? 8.948 1.051 -31.171 1.00 94.69 886 ARG A CA 1
ATOM 6907 C C . ARG A 1 886 ? 9.672 0.756 -32.483 1.00 94.69 886 ARG A C 1
ATOM 6909 O O . ARG A 1 886 ? 10.195 -0.341 -32.650 1.00 94.69 886 ARG A O 1
ATOM 6916 N N . GLU A 1 887 ? 9.765 1.734 -33.383 1.00 94.25 887 GLU A N 1
ATOM 6917 C CA . GLU A 1 887 ? 10.559 1.603 -34.612 1.00 94.25 887 GLU A CA 1
ATOM 6918 C C . GLU A 1 887 ? 12.056 1.443 -34.333 1.00 94.25 887 GLU A C 1
ATOM 6920 O O . GLU A 1 887 ? 12.746 0.732 -35.062 1.00 94.25 887 GLU A O 1
ATOM 6925 N N . VAL A 1 888 ? 12.571 2.085 -33.282 1.00 92.06 888 VAL A N 1
ATOM 6926 C CA . VAL A 1 888 ? 13.952 1.893 -32.828 1.00 92.06 888 VAL A CA 1
ATOM 6927 C C . VAL A 1 888 ? 14.164 0.452 -32.357 1.00 92.06 888 VAL A C 1
ATOM 6929 O O . VAL A 1 888 ? 15.011 -0.240 -32.920 1.00 92.06 888 VAL A O 1
ATOM 6932 N N . MET A 1 889 ? 13.315 -0.050 -31.454 1.00 93.12 889 MET A N 1
ATOM 6933 C CA . MET A 1 889 ? 13.372 -1.449 -31.011 1.00 93.12 889 MET A CA 1
ATOM 6934 C C . MET A 1 889 ? 13.282 -2.414 -32.206 1.00 93.12 889 MET A C 1
ATOM 6936 O O . MET A 1 889 ? 14.070 -3.349 -32.335 1.00 93.12 889 MET A O 1
ATOM 6940 N N . LEU A 1 890 ? 12.372 -2.165 -33.150 1.00 93.25 890 LEU A N 1
ATOM 6941 C CA . LEU A 1 890 ? 12.209 -3.005 -34.335 1.00 93.25 890 LEU A CA 1
ATOM 6942 C C . LEU A 1 890 ? 13.456 -3.015 -35.238 1.00 93.25 890 LEU A C 1
ATOM 6944 O O . LEU A 1 890 ? 13.746 -4.039 -35.865 1.00 93.25 890 LEU A O 1
ATOM 6948 N N . LYS A 1 891 ? 14.201 -1.907 -35.321 1.00 93.31 891 LYS A N 1
ATOM 6949 C CA . LYS A 1 891 ? 15.480 -1.857 -36.046 1.00 93.31 891 LYS A CA 1
ATOM 6950 C C . LYS A 1 891 ? 16.532 -2.735 -35.378 1.00 93.31 891 LYS A C 1
ATOM 6952 O O . LYS A 1 891 ? 17.183 -3.491 -36.093 1.00 93.31 891 LYS A O 1
ATOM 6957 N N . ASP A 1 892 ? 16.635 -2.731 -34.051 1.00 91.38 892 ASP A N 1
ATOM 6958 C CA . ASP A 1 892 ? 17.577 -3.611 -33.343 1.00 91.38 892 ASP A CA 1
ATOM 6959 C C . ASP A 1 892 ? 17.250 -5.093 -33.562 1.00 91.38 892 ASP A C 1
ATOM 6961 O O . ASP A 1 892 ? 18.138 -5.909 -33.815 1.00 91.38 892 ASP A O 1
ATOM 6965 N N . THR A 1 893 ? 15.960 -5.448 -33.570 1.00 92.31 893 THR A N 1
ATOM 6966 C CA . THR A 1 893 ? 15.535 -6.811 -33.927 1.00 92.31 893 THR A CA 1
ATOM 6967 C C . THR A 1 893 ? 15.956 -7.170 -35.357 1.00 92.31 893 THR A C 1
ATOM 6969 O O . THR A 1 893 ? 16.458 -8.272 -35.586 1.00 92.31 893 THR A O 1
ATOM 6972 N N . LYS A 1 894 ? 15.805 -6.254 -36.328 1.00 93.12 894 LYS A N 1
ATOM 6973 C CA . LYS A 1 894 ? 16.265 -6.481 -37.712 1.00 93.12 894 LYS A CA 1
ATOM 6974 C C . LYS A 1 894 ? 17.778 -6.701 -37.779 1.00 93.12 894 LYS A C 1
ATOM 6976 O O . LYS A 1 894 ? 18.209 -7.640 -38.440 1.00 93.12 894 LYS A O 1
ATOM 6981 N N . VAL A 1 895 ? 18.565 -5.921 -37.037 1.00 93.06 895 VAL A N 1
ATOM 6982 C CA . VAL A 1 895 ? 20.024 -6.099 -36.945 1.00 93.06 895 VAL A CA 1
ATOM 6983 C C . VAL A 1 895 ? 20.387 -7.499 -36.439 1.00 93.06 895 VAL A C 1
ATOM 6985 O O . VAL A 1 895 ? 21.254 -8.159 -37.018 1.00 93.06 895 VAL A O 1
ATOM 6988 N N . ILE A 1 896 ? 19.706 -7.994 -35.399 1.00 92.94 896 ILE A N 1
ATOM 6989 C CA . ILE A 1 896 ? 19.920 -9.356 -34.884 1.00 92.94 896 ILE A CA 1
ATOM 6990 C C . ILE A 1 896 ? 19.622 -10.404 -35.960 1.00 92.94 896 ILE A C 1
ATOM 6992 O O . ILE A 1 896 ? 20.400 -11.347 -36.137 1.00 92.94 896 ILE A O 1
ATOM 6996 N N . VAL A 1 897 ? 18.515 -10.242 -36.687 1.00 92.56 897 VAL A N 1
ATOM 6997 C CA . VAL A 1 897 ? 18.123 -11.159 -37.765 1.00 92.56 897 VAL A CA 1
ATOM 6998 C C . VAL A 1 897 ? 19.152 -11.143 -38.901 1.00 92.56 897 VAL A C 1
ATOM 7000 O O . VAL A 1 897 ? 19.585 -12.209 -39.337 1.00 92.56 897 VAL A O 1
ATOM 7003 N N . ASP A 1 898 ? 19.622 -9.969 -39.324 1.00 93.38 898 ASP A N 1
ATOM 7004 C CA . ASP A 1 898 ? 20.616 -9.811 -40.400 1.00 93.38 898 ASP A CA 1
ATOM 7005 C C . ASP A 1 898 ? 21.994 -10.397 -40.027 1.00 93.38 898 ASP A C 1
ATOM 7007 O O . ASP A 1 898 ? 22.740 -10.927 -40.869 1.00 93.38 898 ASP A O 1
ATOM 7011 N N . MET A 1 899 ? 22.326 -10.361 -38.734 1.00 93.38 899 MET A N 1
ATOM 7012 C CA . MET A 1 899 ? 23.488 -11.035 -38.156 1.00 93.38 899 MET A CA 1
ATOM 7013 C C . MET A 1 899 ? 23.312 -12.567 -38.077 1.00 93.38 899 MET A C 1
ATOM 7015 O O . MET A 1 899 ? 24.300 -13.295 -37.961 1.00 93.38 899 MET A O 1
ATOM 7019 N N . GLY A 1 900 ? 22.090 -13.080 -38.220 1.00 93.06 900 GLY A N 1
ATOM 7020 C CA . GLY A 1 900 ? 21.762 -14.504 -38.180 1.00 93.06 900 GLY A CA 1
ATOM 7021 C C . GLY A 1 900 ? 21.396 -15.026 -36.790 1.00 93.06 900 GLY A C 1
ATOM 7022 O O . GLY A 1 900 ? 21.523 -16.224 -36.562 1.00 93.06 900 GLY A O 1
ATOM 7023 N N . GLY A 1 901 ? 20.994 -14.159 -35.856 1.00 94.25 901 GLY A N 1
ATOM 7024 C CA . GLY A 1 901 ? 20.508 -14.563 -34.535 1.00 94.25 901 GLY A CA 1
ATOM 7025 C C . GLY A 1 901 ? 19.179 -15.325 -34.599 1.00 94.25 901 GLY A C 1
ATOM 7026 O O . GLY A 1 901 ? 18.405 -15.188 -35.546 1.00 94.25 901 GLY A O 1
ATOM 7027 N N . ASN A 1 902 ? 18.899 -16.140 -33.579 1.00 94.81 902 ASN A N 1
ATOM 7028 C CA . ASN A 1 902 ? 17.691 -16.973 -33.504 1.00 94.81 902 ASN A CA 1
ATOM 7029 C C . ASN A 1 902 ? 16.545 -16.324 -32.714 1.00 94.81 902 ASN A C 1
ATOM 7031 O O . ASN A 1 902 ? 15.413 -16.799 -32.786 1.00 94.81 902 ASN A O 1
ATOM 7035 N N . GLY A 1 903 ? 16.830 -15.259 -31.965 1.00 92.00 903 GLY A N 1
ATOM 7036 C CA . GLY A 1 903 ? 15.846 -14.429 -31.271 1.00 92.00 903 GLY A CA 1
ATOM 7037 C C . GLY A 1 903 ? 16.514 -13.215 -30.625 1.00 92.00 903 GLY A C 1
ATOM 7038 O O . GLY A 1 903 ? 17.736 -13.115 -30.660 1.00 92.00 903 GLY A O 1
ATOM 7039 N N . ALA A 1 904 ? 15.734 -12.363 -29.960 1.00 90.00 904 ALA A N 1
ATOM 7040 C CA . ALA A 1 904 ? 16.223 -11.222 -29.181 1.00 90.00 904 ALA A CA 1
ATOM 7041 C C . ALA A 1 904 ? 15.762 -11.312 -27.716 1.00 90.00 904 ALA A C 1
ATOM 7043 O O . ALA A 1 904 ? 14.624 -11.714 -27.452 1.00 90.00 904 ALA A O 1
ATOM 7044 N N . TYR A 1 905 ? 16.635 -10.966 -26.769 1.00 90.12 905 TYR A N 1
ATOM 7045 C CA . TYR A 1 905 ? 16.288 -10.772 -25.362 1.00 90.12 905 TYR A CA 1
ATOM 7046 C C . TYR A 1 905 ? 16.177 -9.271 -25.098 1.00 90.12 905 TYR A C 1
ATOM 7048 O O . TYR A 1 905 ? 17.191 -8.581 -25.049 1.00 90.12 905 TYR A O 1
ATOM 7056 N N . TYR A 1 906 ? 14.954 -8.776 -24.922 1.00 90.75 906 TYR A N 1
ATOM 7057 C CA . TYR A 1 906 ? 14.710 -7.398 -24.505 1.00 90.75 906 TYR A CA 1
ATOM 7058 C C . TYR A 1 906 ? 14.609 -7.322 -22.984 1.00 90.75 906 TYR A C 1
ATOM 7060 O O . TYR A 1 906 ? 13.610 -7.740 -22.394 1.00 90.75 906 TYR A O 1
ATOM 7068 N N . ASP A 1 907 ? 15.649 -6.785 -22.355 1.00 86.94 907 ASP A N 1
ATOM 7069 C CA . ASP A 1 907 ? 15.711 -6.631 -20.911 1.00 86.94 907 ASP A CA 1
ATOM 7070 C C . ASP A 1 907 ? 14.688 -5.618 -20.389 1.00 86.94 907 ASP A C 1
ATOM 7072 O O . ASP A 1 907 ? 14.248 -4.711 -21.100 1.00 86.94 907 ASP A O 1
ATOM 7076 N N . GLN A 1 908 ? 14.323 -5.782 -19.119 1.00 85.88 908 GLN A N 1
ATOM 7077 C CA . GLN A 1 908 ? 13.398 -4.946 -18.349 1.00 85.88 908 GLN A CA 1
ATOM 7078 C C . GLN A 1 908 ? 11.939 -4.892 -18.821 1.00 85.88 908 GLN A C 1
ATOM 7080 O O . GLN A 1 908 ? 11.092 -4.544 -18.002 1.00 85.88 908 GLN A O 1
ATOM 7085 N N . LEU A 1 909 ? 11.602 -5.281 -20.054 1.00 87.19 909 LEU A N 1
ATOM 7086 C CA . LEU A 1 909 ? 10.234 -5.199 -20.594 1.00 87.19 909 LEU A CA 1
ATOM 7087 C C . LEU A 1 909 ? 9.150 -5.775 -19.656 1.00 87.19 909 LEU A C 1
ATOM 7089 O O . LEU A 1 909 ? 8.216 -5.043 -19.335 1.00 87.19 909 LEU A O 1
ATOM 7093 N N . PRO A 1 910 ? 9.248 -7.037 -19.184 1.00 77.69 910 PRO A N 1
ATOM 7094 C CA . PRO A 1 910 ? 8.247 -7.620 -18.284 1.00 77.69 910 PRO A CA 1
ATOM 7095 C C . PRO A 1 910 ? 8.573 -7.434 -16.790 1.00 77.69 910 PRO A C 1
ATOM 7097 O O . PRO A 1 910 ? 7.825 -7.908 -15.938 1.00 77.69 910 PRO A O 1
ATOM 7100 N N . CYS A 1 911 ? 9.713 -6.820 -16.460 1.00 85.31 911 CYS A N 1
ATOM 7101 C CA . CYS A 1 911 ? 10.268 -6.807 -15.105 1.00 85.31 911 CYS A CA 1
ATOM 7102 C C . CYS A 1 911 ? 10.194 -5.422 -14.455 1.00 85.31 911 CYS A C 1
ATOM 7104 O O . CYS A 1 911 ? 9.839 -5.327 -13.280 1.00 85.31 911 CYS A O 1
ATOM 7106 N N . ALA A 1 912 ? 10.530 -4.366 -15.197 1.00 88.12 912 ALA A N 1
ATOM 7107 C CA . ALA A 1 912 ? 10.555 -3.002 -14.689 1.00 88.12 912 ALA A CA 1
ATOM 7108 C C . ALA A 1 912 ? 9.149 -2.400 -14.627 1.00 88.12 912 ALA A C 1
ATOM 7110 O O . ALA A 1 912 ? 8.333 -2.614 -15.524 1.00 88.12 912 ALA A O 1
ATOM 7111 N N . SER A 1 913 ? 8.879 -1.604 -13.592 1.00 87.25 913 SER A N 1
ATOM 7112 C CA . SER A 1 913 ? 7.602 -0.897 -13.486 1.00 87.25 913 SER A CA 1
ATOM 7113 C C . SER A 1 913 ? 7.425 0.132 -14.619 1.00 87.25 913 SER A C 1
ATOM 7115 O O . SER A 1 913 ? 8.340 0.928 -14.885 1.00 87.25 913 SER A O 1
ATOM 7117 N N . PRO A 1 914 ? 6.237 0.178 -15.250 1.00 90.88 914 PRO A N 1
ATOM 7118 C CA . PRO A 1 914 ? 5.810 1.293 -16.083 1.00 90.88 914 PRO A CA 1
ATOM 7119 C C . PRO A 1 914 ? 5.857 2.624 -15.336 1.00 90.88 914 PRO A C 1
ATOM 7121 O O . PRO A 1 914 ? 5.647 2.668 -14.122 1.00 90.88 914 PRO A O 1
ATOM 7124 N N . GLN A 1 915 ? 6.085 3.703 -16.085 1.00 90.75 915 GLN A N 1
ATOM 7125 C CA . GLN A 1 915 ? 6.141 5.071 -15.569 1.00 90.75 915 GLN A CA 1
ATOM 7126 C C . GLN A 1 915 ? 5.107 5.954 -16.285 1.00 90.75 915 GLN A C 1
ATOM 7128 O O . GLN A 1 915 ? 5.069 5.939 -17.521 1.00 90.75 915 GLN A O 1
ATOM 7133 N N . PRO A 1 916 ? 4.277 6.735 -15.566 1.00 92.06 916 PRO A N 1
ATOM 7134 C CA . PRO A 1 916 ? 3.352 7.673 -16.197 1.00 92.06 916 PRO A CA 1
ATOM 7135 C C . PRO A 1 916 ? 4.098 8.670 -17.094 1.00 92.06 916 PRO A C 1
ATOM 7137 O O . PRO A 1 916 ? 5.002 9.367 -16.638 1.00 92.06 916 PRO A O 1
ATOM 7140 N N . CYS A 1 917 ? 3.714 8.743 -18.371 1.00 95.94 917 CYS A N 1
ATOM 7141 C CA . CYS A 1 917 ? 4.319 9.654 -19.341 1.00 95.94 917 CYS A CA 1
ATOM 7142 C C . CYS A 1 917 ? 3.400 10.847 -19.616 1.00 95.94 917 CYS A C 1
ATOM 7144 O O . CYS A 1 917 ? 2.221 10.673 -19.922 1.00 95.94 917 CYS A O 1
ATOM 7146 N N . PHE A 1 918 ? 3.948 12.056 -19.536 1.00 95.88 918 PHE A N 1
ATOM 7147 C CA . PHE A 1 918 ? 3.241 13.321 -19.749 1.00 95.88 918 PHE A CA 1
ATOM 7148 C C . PHE A 1 918 ? 3.627 14.012 -21.064 1.00 95.88 918 PHE A C 1
ATOM 7150 O O . PHE A 1 918 ? 3.267 15.169 -21.266 1.00 95.88 918 PHE A O 1
ATOM 7157 N N . ASN A 1 919 ? 4.333 13.318 -21.964 1.00 95.81 919 ASN A N 1
ATOM 7158 C CA . ASN A 1 919 ? 4.708 13.877 -23.258 1.00 95.81 919 ASN A CA 1
ATOM 7159 C C . ASN A 1 919 ? 3.505 13.855 -24.224 1.00 95.81 919 ASN A C 1
ATOM 7161 O O . ASN A 1 919 ? 3.044 12.767 -24.582 1.00 95.81 919 ASN A O 1
ATOM 7165 N N . PRO A 1 920 ? 2.988 15.019 -24.665 1.00 95.00 920 PRO A N 1
ATOM 7166 C CA . PRO A 1 920 ? 1.826 15.078 -25.550 1.00 95.00 920 PRO A CA 1
ATOM 7167 C C . PRO A 1 920 ? 2.109 14.581 -26.976 1.00 95.00 920 PRO A C 1
ATOM 7169 O O . PRO A 1 920 ? 1.169 14.231 -27.691 1.00 95.00 920 PRO A O 1
ATOM 7172 N N . ASP A 1 921 ? 3.377 14.502 -27.385 1.00 95.19 921 ASP A N 1
ATOM 7173 C CA . ASP A 1 921 ? 3.778 14.139 -28.749 1.00 95.19 921 ASP A CA 1
ATOM 7174 C C . ASP A 1 921 ? 3.890 12.616 -28.953 1.00 95.19 921 ASP A C 1
ATOM 7176 O O . ASP A 1 921 ? 4.146 12.139 -30.057 1.00 95.19 921 ASP A O 1
ATOM 7180 N N . HIS A 1 922 ? 3.686 11.816 -27.900 1.00 96.19 922 HIS A N 1
ATOM 7181 C CA . HIS A 1 922 ? 3.873 10.358 -27.936 1.00 96.19 922 HIS A CA 1
ATOM 7182 C C . HIS A 1 922 ? 2.657 9.574 -28.441 1.00 96.19 922 HIS A C 1
ATOM 7184 O O . HIS A 1 922 ? 2.719 8.350 -28.547 1.00 96.19 922 HIS A O 1
ATOM 7190 N N . GLY A 1 923 ? 1.559 10.256 -28.780 1.00 92.88 923 GLY A N 1
ATOM 7191 C CA . GLY A 1 923 ? 0.364 9.625 -29.355 1.00 92.88 923 GLY A CA 1
ATOM 7192 C C . GLY A 1 923 ? -0.514 8.872 -28.347 1.00 92.88 923 GLY A C 1
ATOM 7193 O O . GLY A 1 923 ? -1.337 8.048 -28.747 1.00 92.88 923 GLY A O 1
ATOM 7194 N N . HIS A 1 924 ? -0.353 9.158 -27.055 1.00 96.44 924 HIS A N 1
ATOM 7195 C CA . HIS A 1 924 ? -1.213 8.696 -25.964 1.00 96.44 924 HIS A CA 1
ATOM 7196 C C . HIS A 1 924 ? -1.622 9.882 -25.076 1.00 96.44 924 HIS A C 1
ATOM 7198 O O . HIS A 1 924 ? -1.042 10.965 -25.166 1.00 96.44 924 HIS A O 1
ATOM 7204 N N . ASP A 1 925 ? -2.622 9.691 -24.214 1.00 96.75 925 ASP A N 1
ATOM 7205 C CA . ASP A 1 925 ? -3.017 10.729 -23.255 1.00 96.75 925 ASP A CA 1
ATOM 7206 C C . ASP A 1 925 ? -1.941 10.903 -22.169 1.00 96.75 925 ASP A C 1
ATOM 7208 O O . ASP A 1 925 ? -1.146 9.998 -21.900 1.00 96.75 925 ASP A O 1
ATOM 7212 N N . MET A 1 926 ? -1.880 12.073 -21.532 1.00 96.12 926 MET A N 1
ATOM 7213 C CA . MET A 1 926 ? -0.921 12.305 -20.450 1.00 96.12 926 MET A CA 1
ATOM 7214 C C . MET A 1 926 ? -1.297 11.427 -19.256 1.00 96.12 926 MET A C 1
ATOM 7216 O O . MET A 1 926 ? -2.470 11.364 -18.890 1.00 96.12 926 MET A O 1
ATOM 7220 N N . ALA A 1 927 ? -0.309 10.744 -18.674 1.00 95.12 927 ALA A N 1
ATOM 7221 C CA . ALA A 1 927 ? -0.484 9.712 -17.649 1.00 95.12 927 ALA A CA 1
ATOM 7222 C C . ALA A 1 927 ? -1.423 8.555 -18.054 1.00 95.12 927 ALA A C 1
ATOM 7224 O O . ALA A 1 927 ? -2.050 7.945 -17.190 1.00 95.12 927 ALA A O 1
ATOM 7225 N N . ASP A 1 928 ? -1.528 8.243 -19.351 1.00 96.88 928 ASP A N 1
ATOM 7226 C CA . ASP A 1 928 ? -2.320 7.111 -19.839 1.00 96.88 928 ASP A CA 1
ATOM 7227 C C . ASP A 1 928 ? -1.793 5.776 -19.266 1.00 96.88 928 ASP A C 1
ATOM 7229 O O . ASP A 1 928 ? -0.677 5.356 -19.600 1.00 96.88 928 ASP A O 1
ATOM 7233 N N . PRO A 1 929 ? -2.577 5.075 -18.422 1.00 95.81 929 PRO A N 1
ATOM 7234 C CA . PRO A 1 929 ? -2.114 3.861 -17.765 1.00 95.81 929 PRO A CA 1
ATOM 7235 C C . PRO A 1 929 ? -1.985 2.670 -18.723 1.00 95.81 929 PRO A C 1
ATOM 7237 O O . PRO A 1 929 ? -1.283 1.716 -18.399 1.00 95.81 929 PRO A O 1
ATOM 7240 N N . VAL A 1 930 ? -2.623 2.678 -19.899 1.00 95.62 930 VAL A N 1
ATOM 7241 C CA . VAL A 1 930 ? -2.505 1.565 -20.860 1.00 95.62 930 VAL A CA 1
ATOM 7242 C C . VAL A 1 930 ? -1.407 1.787 -21.898 1.00 95.62 930 VAL A C 1
ATOM 7244 O O . VAL A 1 930 ? -1.081 0.857 -22.639 1.00 95.62 930 VAL A O 1
ATOM 7247 N N . ALA A 1 931 ? -0.794 2.976 -21.948 1.00 95.94 931 ALA A N 1
ATOM 7248 C CA . ALA A 1 931 ? 0.202 3.327 -22.962 1.00 95.94 931 ALA A CA 1
ATOM 7249 C C . ALA A 1 931 ? 1.366 2.324 -23.027 1.00 95.94 931 ALA A C 1
ATOM 7251 O O . ALA A 1 931 ? 1.794 1.945 -24.117 1.00 95.94 931 ALA A O 1
ATOM 7252 N N . TRP A 1 932 ? 1.833 1.841 -21.871 1.00 94.31 932 TRP A N 1
ATOM 7253 C CA . TRP A 1 932 ? 2.942 0.889 -21.798 1.00 94.31 932 TRP A CA 1
ATOM 7254 C C . TRP A 1 932 ? 2.593 -0.483 -22.363 1.00 94.31 932 TRP A C 1
ATOM 7256 O O . TRP A 1 932 ? 3.243 -0.955 -23.296 1.00 94.31 932 TRP A O 1
ATOM 7266 N N . VAL A 1 933 ? 1.544 -1.113 -21.827 1.00 93.00 933 VAL A N 1
ATOM 7267 C CA . VAL A 1 933 ? 1.131 -2.454 -22.260 1.00 93.00 933 VAL A CA 1
ATOM 7268 C C . VAL A 1 933 ? 0.688 -2.449 -23.724 1.00 93.00 933 VAL A C 1
ATOM 7270 O O . VAL A 1 933 ? 1.056 -3.348 -24.479 1.00 93.00 933 VAL A O 1
ATOM 7273 N N . LYS A 1 934 ? -0.026 -1.405 -24.164 1.00 93.62 934 LYS A N 1
ATOM 7274 C CA . LYS A 1 934 ? -0.431 -1.234 -25.563 1.00 93.62 934 LYS A CA 1
ATOM 7275 C C . LYS A 1 934 ? 0.779 -1.046 -26.472 1.00 93.62 934 LYS A C 1
ATOM 7277 O O . LYS A 1 934 ? 0.833 -1.673 -27.525 1.00 93.62 934 LYS A O 1
ATOM 7282 N N . GLY A 1 935 ? 1.746 -0.226 -26.062 1.00 94.69 935 GLY A N 1
ATOM 7283 C CA . GLY A 1 935 ? 2.988 -0.011 -26.797 1.00 94.69 935 GLY A CA 1
ATOM 7284 C C . GLY A 1 935 ? 3.749 -1.315 -27.028 1.00 94.69 935 GLY A C 1
ATOM 7285 O O . GLY A 1 935 ? 4.056 -1.655 -28.167 1.00 94.69 935 GLY A O 1
ATOM 7286 N N . TYR A 1 936 ? 3.974 -2.105 -25.977 1.00 92.75 936 TYR A N 1
ATOM 7287 C CA . TYR A 1 936 ? 4.656 -3.392 -26.124 1.00 92.75 936 TYR A CA 1
ATOM 7288 C C . TYR A 1 936 ? 3.864 -4.409 -26.948 1.00 92.75 936 TYR A C 1
ATOM 7290 O O . TYR A 1 936 ? 4.452 -5.082 -27.786 1.00 92.75 936 TYR A O 1
ATOM 7298 N N . ARG A 1 937 ? 2.537 -4.490 -26.787 1.00 91.19 937 ARG A N 1
ATOM 7299 C CA . ARG A 1 937 ? 1.695 -5.370 -27.620 1.00 91.19 937 ARG A CA 1
ATOM 7300 C C . ARG A 1 937 ? 1.676 -4.982 -29.097 1.00 91.19 937 ARG A C 1
ATOM 7302 O O . ARG A 1 937 ? 1.414 -5.836 -29.921 1.00 91.19 937 ARG A O 1
ATOM 7309 N N . GLN A 1 938 ? 1.883 -3.708 -29.426 1.00 93.50 938 GLN A N 1
ATOM 7310 C CA . GLN A 1 938 ? 2.013 -3.260 -30.817 1.00 93.50 938 GLN A CA 1
ATOM 7311 C C . GLN A 1 938 ? 3.401 -3.538 -31.401 1.00 93.50 938 GLN A C 1
ATOM 7313 O O . GLN A 1 938 ? 3.551 -3.536 -32.618 1.00 93.50 938 GLN A O 1
ATOM 7318 N N . PHE A 1 939 ? 4.415 -3.676 -30.544 1.00 92.06 939 PHE A N 1
ATOM 7319 C CA . PHE A 1 939 ? 5.777 -4.010 -30.947 1.00 92.06 939 PHE A CA 1
ATOM 7320 C C . PHE A 1 939 ? 5.953 -5.515 -31.211 1.00 92.06 939 PHE A C 1
ATOM 7322 O O . PHE A 1 939 ? 6.611 -5.871 -32.187 1.00 92.06 939 PHE A O 1
ATOM 7329 N N . LEU A 1 940 ? 5.395 -6.361 -30.334 1.00 85.75 940 LEU A N 1
ATOM 7330 C CA . LEU A 1 940 ? 5.346 -7.822 -30.487 1.00 85.75 940 LEU A CA 1
ATOM 7331 C C . LEU A 1 940 ? 4.434 -8.227 -31.649 1.00 85.75 940 LEU A C 1
ATOM 7333 O O . LEU A 1 940 ? 4.797 -9.206 -32.339 1.00 85.75 940 LEU A O 1
#

Radius of gyration: 32.7 Å; Cα contacts (8 Å, |Δi|>4): 2267; chains: 1; bounding box: 81×97×94 Å

Secondary structure (DSSP, 8-state):
--SSHHHHHSSSS----PPPBP--EEEEPGGG-EEEEESSPP--S-GGGS-EEEE-STT-EEEEEEEGGGSPTTTGGG--EEEEEEEEEEEE-HHHHH--SS------EEEEEETTEEEEEETT-TTS-SSSEEEEEEE-GGGGGGSEEEEEEEEPP-SS--EEEEEEEE-SSB-SSEEEESSTTT--B-TT-EE-EEEEEESS--EEEEETTSS--TTEEEETT-EEETTEEEEESSS-EEEETT-TT----TT-EEEEEEEEE-PPPTT-S-TTT-EEEEEETTTEEEEEETTEEEEEEEETTEEEEEEEEES-PPPSSS-EEEEEEEEEEEEGGGTEEEEEEEEEETTEEEEEEEEET--BPP--SPEEES--SSTT-PPEEEEEEEEEESSPPPHHHHHHHHHT-TTS--PPTT--PPPHHHHHHHHHHHHH--SHHHHHHHHHHHHHHHTT--HHHHHHHHHHHHHHTTS---HHHHHHHHHHH-SSEEEEEETTEEEEEE-EEESSS-SEEEEEETTTTEE-EEEEEEEEEEEETTEEEETT-TT-EEEEPPPEEETTEEEEEEEEEETTTEEEEEEEEEETTEEEE--EEEE--TTS-EEEEEEEEEEEEPPSSSSEEEEE-STT-EEEESGGGSEEEEEEESSSS--SSEEEEEETT-EEEEEEEEESS---EEEEEEEETTEEEEEEEEE--B-TT--S---EE-SEEEEEEEEESSHHHHHHHHHHHHHHH-TTS--GGG-S-TTS-HHHHS--EEEEE-TT-HHHHHHHHHHH-S-EEEEE-S-BSS-TT-B-SSPPBPHHHHHHHHHHHHTT-EEEEEEESSEEE-EEETTEEE--TTSHHHHHHB-B-TTSPBPEEESSSEEEEB-TTSHHHHHHHHHHHHHHHHHT-S--EEESTTTSPP-----GGGSS-BT-TTHHHHHHHHH-

Solvent-accessible surface area (backbone atoms only — not comparable to full-atom values): 48356 Å² total; per-residue (Å²): 126,78,75,64,55,62,60,59,58,63,65,65,74,70,62,83,73,72,54,54,64,44,54,85,45,75,43,78,37,78,94,75,41,31,38,36,42,32,48,60,77,85,79,90,55,62,57,92,70,56,48,66,50,76,23,48,37,55,32,16,35,44,32,39,55,46,71,52,80,76,54,64,88,70,47,75,81,50,47,69,40,33,27,46,34,33,29,26,27,42,42,71,32,30,38,79,75,68,65,40,100,56,75,83,59,56,82,47,46,31,34,47,27,42,70,86,49,72,47,77,46,53,59,60,42,84,77,58,35,81,52,61,43,80,38,77,42,82,45,71,67,72,42,63,75,73,55,42,39,43,38,36,42,32,28,43,84,56,97,74,57,28,55,37,39,32,38,30,31,38,69,75,35,34,50,68,50,29,40,36,28,78,46,80,80,81,56,73,44,54,92,81,29,26,49,38,51,30,45,36,40,20,50,52,86,59,64,49,74,48,63,37,60,51,86,85,61,85,57,51,49,70,38,70,78,31,43,81,51,95,50,13,38,37,29,68,13,52,67,9,26,35,38,35,60,95,34,22,80,77,41,72,46,80,65,5,22,23,40,39,35,35,35,27,44,42,80,50,54,94,83,34,81,42,88,57,57,34,27,16,56,34,20,32,51,72,22,38,38,38,32,31,46,63,58,19,35,31,33,31,31,11,40,87,92,35,78,66,75,47,73,49,78,40,42,76,50,75,74,65,77,42,46,37,34,39,32,43,30,32,36,50,38,82,37,52,93,62,39,49,29,24,33,40,39,38,36,28,49,61,41,40,83,47,35,73,52,73,43,71,76,55,62,66,33,74,36,74,52,46,33,28,32,22,23,51,91,52,94,48,25,13,19,18,32,38,30,38,32,42,36,38,34,60,30,43,68,52,69,40,58,45,32,53,55,28,72,68,42,88,73,41,80,84,70,55,93,63,47,46,89,72,55,71,69,58,50,56,48,46,54,51,42,48,75,58,29,74,40,53,68,30,40,34,48,39,54,26,49,50,46,29,46,32,22,47,43,63,70,94,50,46,64,60,47,50,56,33,49,60,62,54,25,73,50,91,65,56,54,59,57,45,28,51,54,53,47,72,57,40,74,63,46,44,51,48,59,20,87,59,11,39,38,35,28,48,44,46,71,53,38,35,29,37,57,51,40,35,38,39,34,58,86,78,55,36,58,44,51,22,84,66,24,62,48,44,34,37,28,45,59,84,43,81,43,53,61,38,38,91,73,27,37,31,38,36,50,78,78,42,76,60,84,72,26,42,34,37,40,40,42,37,39,31,89,80,43,35,38,36,44,28,50,35,42,38,39,48,53,32,41,37,36,38,48,34,36,48,35,58,26,61,75,35,35,46,46,34,37,35,51,51,29,35,24,32,34,56,61,91,37,95,47,38,36,32,34,41,30,37,57,96,50,45,78,41,72,44,29,28,72,46,39,81,50,70,31,39,25,56,6,37,57,18,56,53,58,49,39,21,39,27,25,73,74,30,45,24,40,31,40,32,52,57,53,55,71,61,46,35,32,34,44,39,38,39,14,39,94,50,22,35,38,42,36,25,41,34,53,32,40,38,60,82,91,63,44,24,47,39,54,47,68,56,63,44,33,31,39,41,30,58,48,75,33,52,58,65,46,36,49,51,55,52,48,53,49,34,68,75,68,28,88,86,46,84,44,75,88,53,58,77,64,74,89,52,58,67,71,68,76,64,41,76,43,81,42,81,46,44,60,88,52,56,66,59,52,62,48,46,54,68,70,66,72,58,55,41,33,31,42,31,40,85,38,49,72,60,47,82,85,40,32,68,76,68,66,48,67,28,71,56,31,40,54,45,34,45,52,40,40,74,71,70,34,44,37,30,37,65,42,68,73,40,49,34,22,27,36,57,46,100,93,42,83,40,79,39,40,80,37,70,68,40,59,71,42,24,24,15,35,90,88,70,45,67,38,68,34,46,76,95,51,63,23,24,35,46,29,44,43,19,65,68,48,39,53,34,53,51,49,38,52,49,47,40,49,76,31,45,38,74,50,76,41,59,42,56,70,79,44,33,55,73,72,69,27,43,45,69,89,33,81,49,44,27,29,31,31,42,34,51,54,53,22,50,62,72,64,107

pLDDT: mean 87.47, std 11.54, range [30.39, 98.75]

Mean predicted aligned error: 14.23 Å

Sequence (940 aa):
MHRLLCLLTVALSLGLLAAETAKWSVDPLDNDLGWVLRSDGEPQLEASKVPIFPMIAENNRIRKTFDLSVLPEGALEQVKAVSLRVFCMIADQSVAVRKLPATNGLTEEWSLTANGRRQVASTSDSRLPRIRKWTDFSLPAEVLKDGKVVVELQKLASKTNDDFFYVGLDKRLEVAHTECTTNSGVKYNTDWGEAMMRLVLWKDLNELSCDFTIANQHQVTLENGAVFADKSLHFDGLKSKAVLKDSGSFNVTPAGLTMIAIVCPRNNPEDSPKLDNNMMVACKPGSWFLGRTGKSYNMSLCTENTRWNKALIEGEYPELDSWMHLALVFEHVNETAQGNVGYNVYIYCNGELQAKTFFHNLKPDVSADDIILGQGDWDGYGFQGDMASVSFCKRALTEAEIGKLAAACPLISHLPPGYCELSEQVTSSLDKLQATAISPEGRWLSGALKRSFETGFDQAKQEKVLDAATKIMKTQQDAAAFAQAWNQAQDGFEMAESNGNLRLVVKGGSAQTSPVAGLFSAITKAEVLAGRGPGWSLRLGGSLVHDYAPNIRYTVSQLRREGDASVFAVDWERKGAFRCHSDFRFCGGRLEQTLSVENLDGNRLLREVIFPRVAVAKLPGASDELVYPLFSGVTRKNPTAGVGLAGGYPSARTAMQFIGYYDSEDNGVYLALEATDGASKFCSVTGRTGYLRYEWTNYVGFKHGAKGGNGFTLAGKAVLESYKGDWFGASQIYKNFLAKECDWYVKDEALPRLDTPQWYRDNLLWMASSAEEPNSLLYLRKFYEVPYAIWWCWWENVPKGAQPPIIEPTEASSKWTKLLTKAGICIHPYINGRLWGFSERPTGAYDRTDEEGAKRLAVQCENGKIFTESYGHPHAVMCPGCAEWREVMLKDTKVIVDMGGNGAYYDQLPCASPQPCFNPDHGHDMADPVAWVKGYRQFL

Foldseek 3Di:
DVVVVVVVVVVVVPPPPPQAAFDWDWDADPPNFAIKIDRFDDDPDDLQPFDKQKQLAQQKKKKFKAALVPDDPCRLVLFPWKKKKFFKAKDQQCCPQVVDPDGPPQDFKKWKAKPNRIDIDTSNPPQHHNTGDIGIDTDDSCSPVPSMIMIMIGTYHDPRSRMIMITGFDPSHQYDGMWIGNGPPPDTDRVRHHTRIIMTGGSADFKDKDFQLDPDDPQKDWDDPFDRDPLWIFFQLAPTKIFGPPALPQAADQQKKKKKWWWQFDAHDPPFPDPQSAAWFKDDAQAKTWTAGRQWTWIFGHAPSRPRPGIWTWFGHDDGRAIKIKMWIWHADDDQVQLQGFTWIFIDILLHTGTIDTDGPTDTDGGSGTMMGQDYPDGRHGTGTTIRMMMMGNHGDASFVSNVVSVPDPRHDNQDPQFDDDDPVLVVLLVVQCVQQPALVSNQVSVLLVLQVRNPQDPVQSVQLSVQSVVLSNDDDQQVVSQVSSVVRGQQWHWDDAQRKIWIAGAFKDAGQDRTSFIAAPVQSHTFFDHRFWWKWWQKQNHIDTSRDRQKMKTKADWDDDPRKIKIKMWIDNPQAKIKIKIWIDHRQKIKIWIKMFGNDQQIAGFKMKPGKTKTFAGPAPWKKKWAQQQVIDMDTRQQDWDKAKDKPPANSHVFFWMWIAHPQQKIKIWGLLAQLSFIKMWIWIHYDGMIITIIMHGFFAAPPGRIRGMDTGRGITMIGIDGHDRVVSVVVRLVSCQPRYPPDCHPVCPPPPVPDPLVVQADEEEEDELPPLVVLLVVCVVVVGAHEYAYPPQFPFAPPAAALATDGDPSLLVSLVVCVVVVYAYAYEHALWWHFWGQDPVGIDTCCPPPVNLQFAFADPVSHFDWGDSPGITGTGFLLAPVSLVSVVNNQVNCVSSPHPYYDHPPLSHHHDDQGQDNNRNTGGRGRSSSVVSVVVSD